Protein AF-A0AA48HV96-F1 (afdb_monomer_lite)

Organism: NCBI:txid1631968

Foldseek 3Di:
DDDDDDDDDDDDDDDDDDDDDDPDDDDDDDDPPVVVVVVVVVVVVVVCPPDLVVVLVVVVVLVVVVCVPPPDDVVVVVVVSVCSVVVNDDDDPPDPVVVVVVVSPPDPPVVVVVVVVVVPDDPPVPVVVPPPPDDDDDDDDDDDDDDDDDDDDDDDDDDDDDDDDDDDDDDDDDDDDDDDDDDDDDDDDDDDDDDDDDDDDDDDDDDDDDDDDDDDDDDDDDDDDDDDDDDDDDDDDDDDDDDDDDDDDDDDDDDDDDDDDDDDDDDDDDDPPPDDPQQPCQLVVVLVDDDPQLDPVVFPFEQPAADELCDCNRGVGGRDAAAGRYEYAAPHEYEFEAEHPGAYAEYEFLHEYHYDQAAEGEDHYFEYEYRANGEYEQAAPVGARDLVYAHEYENDFPDFQDDQQSQIGAYAYSYAYGHGWDDWQFKFWWPQFDFFFDQKTFTPFFIPSADFQFKKKWFAADFPFLPRIDIWTFPDGDTRMTGTPDGDHGGQDFPDRPDTTMMGTQDIRYEYYYPDLPLRRAYAHEYSAFNAEAERYEQYSFFRQALLDAAQQWFWAADPPDPDLADGFKTFIDGRSDRNHPDGERAEYEQNGLAPPDDGHEHYLYEYYAYREEAHEYERGRHEAYSYEYEHYQFEPYEYQFQSYAYEDEQYEYGAQANPNFDLLFLVSLDQPPRQRPSRGRSRGEHEEHLAQHYAAYQYEFGRTAAEPYEYNPFGHWDPPDSMTGRDWHALVRADVSVQQVPDGTATRLQGAHHHAENYEAANHQEYYEYARNQFLPSHDPPCPDPRSDDGDVVSVVVHAAEHYQYEYGSYFHAYEYPQHENYEYENYEFYYAAQALVQWDDDQQWTSTFENYDQRHPRREDPYEYYNYEFENTVEYYEDHQYYEYEYYQYEFPHHNADYEAEHRPDPYAYEYENYHGDHYDYVVDDRVDDDPRYHYDD

Radius of gyration: 38.3 Å; chains: 1; bounding box: 112×124×130 Å

pLDDT: mean 75.61, std 27.02, range [20.22, 99.0]

Structure (mmCIF, N/CA/C/O backbone):
data_AF-A0AA48HV96-F1
#
_entry.id   AF-A0AA48HV96-F1
#
loop_
_atom_site.group_PDB
_atom_site.id
_atom_site.type_symbol
_atom_site.label_atom_id
_atom_site.label_alt_id
_atom_site.label_comp_id
_atom_site.label_asym_id
_atom_site.label_entity_id
_atom_site.label_seq_id
_atom_site.pdbx_PDB_ins_code
_atom_site.Cartn_x
_atom_site.Cartn_y
_atom_site.Cartn_z
_atom_site.occupancy
_atom_site.B_iso_or_equiv
_atom_site.auth_seq_id
_atom_site.auth_comp_id
_atom_site.auth_asym_id
_atom_site.auth_atom_id
_atom_site.pdbx_PDB_model_num
ATOM 1 N N . MET A 1 1 ? -46.115 7.825 -8.624 1.00 29.20 1 MET A N 1
ATOM 2 C CA . MET A 1 1 ? -47.607 7.859 -8.623 1.00 29.20 1 MET A CA 1
ATOM 3 C C . MET A 1 1 ? -48.147 6.943 -7.519 1.00 29.20 1 MET A C 1
ATOM 5 O O . MET A 1 1 ? -47.386 6.117 -7.035 1.00 29.20 1 MET A O 1
ATOM 9 N N . LYS A 1 2 ? -49.427 7.042 -7.118 1.00 20.22 2 LYS A N 1
ATOM 10 C CA . LYS A 1 2 ? -50.082 6.066 -6.214 1.00 20.22 2 LYS A CA 1
ATOM 11 C C . LYS A 1 2 ? -51.216 5.327 -6.936 1.00 20.22 2 LYS A C 1
ATOM 13 O O . LYS A 1 2 ? -52.030 5.970 -7.582 1.00 20.22 2 LYS A O 1
ATOM 18 N N . ALA A 1 3 ? -51.286 4.014 -6.696 1.00 24.92 3 ALA A N 1
ATOM 19 C CA . ALA A 1 3 ? -52.353 3.070 -7.053 1.00 24.92 3 ALA A CA 1
ATOM 20 C C . ALA A 1 3 ? -52.629 2.792 -8.550 1.00 24.92 3 ALA A C 1
ATOM 22 O O . ALA A 1 3 ? -53.213 3.605 -9.251 1.00 24.92 3 ALA A O 1
ATOM 23 N N . ILE A 1 4 ? -52.379 1.539 -8.948 1.00 28.66 4 ILE A N 1
ATOM 24 C CA . ILE A 1 4 ? -53.365 0.593 -9.517 1.00 28.66 4 ILE A CA 1
ATOM 25 C C . ILE A 1 4 ? -52.956 -0.820 -9.031 1.00 28.66 4 ILE A C 1
ATOM 27 O O . ILE A 1 4 ? -51.856 -0.989 -8.507 1.00 28.66 4 ILE A O 1
ATOM 31 N N . ASN A 1 5 ? -53.870 -1.799 -9.022 1.00 28.69 5 ASN A N 1
ATOM 32 C CA . ASN A 1 5 ? -53.748 -3.002 -8.183 1.00 28.69 5 ASN A CA 1
ATOM 33 C C . ASN A 1 5 ? -54.469 -4.217 -8.808 1.00 28.69 5 ASN A C 1
ATOM 35 O O . ASN A 1 5 ? -55.657 -4.088 -9.103 1.00 28.69 5 ASN A O 1
ATOM 39 N N . LYS A 1 6 ? -53.795 -5.387 -8.875 1.00 27.70 6 LYS A N 1
ATOM 40 C CA . LYS A 1 6 ? -54.319 -6.734 -9.256 1.00 27.70 6 LYS A CA 1
ATOM 41 C C . LYS A 1 6 ? -54.762 -6.899 -10.733 1.00 27.70 6 LYS A C 1
ATOM 43 O O . LYS A 1 6 ? -55.139 -5.930 -11.372 1.00 27.70 6 LYS A O 1
ATOM 48 N N . THR A 1 7 ? -54.750 -8.090 -11.357 1.00 25.86 7 THR A N 1
ATOM 49 C CA . THR A 1 7 ? -54.386 -9.466 -10.916 1.00 25.86 7 THR A CA 1
ATOM 50 C C . THR A 1 7 ? -54.055 -10.347 -12.130 1.00 25.86 7 THR A C 1
ATOM 52 O O . THR A 1 7 ? -54.884 -10.387 -13.031 1.00 25.86 7 THR A O 1
ATOM 55 N N . THR A 1 8 ? -53.011 -11.186 -12.054 1.00 26.36 8 THR A N 1
ATOM 56 C CA . THR A 1 8 ? -53.036 -12.607 -12.492 1.00 26.36 8 THR A CA 1
ATOM 57 C C . THR A 1 8 ? -51.824 -13.364 -11.935 1.00 26.36 8 THR A C 1
ATOM 59 O O . THR A 1 8 ? -50.771 -12.769 -11.736 1.00 26.36 8 THR A O 1
ATOM 62 N N . ASN A 1 9 ? -51.973 -14.667 -11.674 1.00 25.78 9 ASN A N 1
ATOM 63 C CA . ASN A 1 9 ? -50.885 -15.542 -11.215 1.00 25.78 9 ASN A CA 1
ATOM 64 C C . ASN A 1 9 ? -50.099 -16.120 -12.403 1.00 25.78 9 ASN A C 1
ATOM 66 O O . ASN A 1 9 ? -50.730 -16.465 -13.397 1.00 25.78 9 ASN A O 1
ATOM 70 N N . ILE A 1 10 ? -48.800 -16.383 -12.217 1.00 25.77 10 ILE A N 1
ATOM 71 C CA . ILE A 1 10 ? -48.078 -17.594 -12.666 1.00 25.77 10 ILE A CA 1
ATOM 72 C C . ILE A 1 10 ? -46.798 -17.730 -11.811 1.00 25.77 10 ILE A C 1
ATOM 74 O O . ILE A 1 10 ? -46.305 -16.748 -11.264 1.00 25.77 10 ILE A O 1
ATOM 78 N N . THR A 1 11 ? -46.327 -18.961 -11.610 1.00 24.77 11 THR A N 1
ATOM 79 C CA . THR A 1 11 ? -45.190 -19.318 -10.736 1.00 24.77 11 THR A CA 1
ATOM 80 C C . THR A 1 11 ? -43.854 -19.194 -11.488 1.00 24.77 11 THR A C 1
ATOM 82 O O . THR A 1 11 ? -43.819 -19.563 -12.662 1.00 24.77 11 THR A O 1
ATOM 85 N N . PRO A 1 12 ? -42.753 -18.729 -10.859 1.00 24.17 12 PRO A N 1
ATOM 86 C CA . PRO A 1 12 ? -41.450 -18.653 -11.519 1.00 24.17 12 PRO A CA 1
ATOM 87 C C . PRO A 1 12 ? -40.861 -20.043 -11.805 1.00 24.17 12 PRO A C 1
ATOM 89 O O . PRO A 1 12 ? -40.950 -20.955 -10.981 1.00 24.17 12 PRO A O 1
ATOM 92 N N . VAL A 1 13 ? -40.209 -20.174 -12.960 1.00 23.78 13 VAL A N 1
ATOM 93 C CA . VAL A 1 13 ? -39.370 -21.317 -13.350 1.00 23.78 13 VAL A CA 1
ATOM 94 C C . VAL A 1 13 ? -38.050 -20.759 -13.885 1.00 23.78 13 VAL A C 1
ATOM 96 O O . VAL A 1 13 ? -38.034 -19.692 -14.495 1.00 23.78 13 VAL A O 1
ATOM 99 N N . LYS A 1 14 ? -36.947 -21.461 -13.606 1.00 25.36 14 LYS A N 1
ATOM 100 C CA . LYS A 1 14 ? -35.579 -21.054 -13.958 1.00 25.36 14 LYS A CA 1
ATOM 101 C C . LYS A 1 14 ? -35.418 -20.811 -15.464 1.00 25.36 14 LYS A C 1
ATOM 103 O O . LYS A 1 14 ? -35.891 -21.620 -16.259 1.00 25.36 14 LYS A O 1
ATOM 108 N N . PHE A 1 15 ? -34.635 -19.796 -15.820 1.00 24.11 15 PHE A N 1
ATOM 109 C CA . PHE A 1 15 ? -33.852 -19.800 -17.056 1.00 24.11 15 PHE A CA 1
ATOM 110 C C . PHE A 1 15 ? -32.390 -20.119 -16.727 1.00 24.11 15 PHE A C 1
ATOM 112 O O . PHE A 1 15 ? -31.917 -19.843 -15.625 1.00 24.11 15 PHE A O 1
ATOM 119 N N . GLN A 1 16 ? -31.706 -20.764 -17.666 1.00 24.30 16 GLN A N 1
ATOM 120 C CA . GLN A 1 16 ? -30.349 -21.293 -17.533 1.00 24.30 16 GLN A CA 1
ATOM 121 C C . GLN A 1 16 ? -29.616 -21.035 -18.859 1.00 24.30 16 GLN A C 1
ATOM 123 O O . GLN A 1 16 ? -30.270 -21.005 -19.904 1.00 24.30 16 GLN A O 1
ATOM 128 N N . LYS A 1 17 ? -28.292 -20.811 -18.821 1.00 25.70 17 LYS A N 1
ATOM 129 C CA . LYS A 1 17 ? -27.470 -20.549 -20.020 1.00 25.70 17 LYS A CA 1
ATOM 130 C C . LYS A 1 17 ? -27.695 -21.623 -21.096 1.00 25.70 17 LYS A C 1
ATOM 132 O O . LYS A 1 17 ? -27.765 -22.809 -20.776 1.00 25.70 17 LYS A O 1
ATOM 137 N N . ALA A 1 18 ? -27.714 -21.203 -22.358 1.00 25.39 18 ALA A N 1
ATOM 138 C CA . ALA A 1 18 ? -27.578 -22.072 -23.522 1.00 25.39 18 ALA A CA 1
ATOM 139 C C . ALA A 1 18 ? -26.485 -21.495 -24.431 1.00 25.39 18 ALA A C 1
ATOM 141 O O . ALA A 1 18 ? -26.553 -20.325 -24.803 1.00 25.39 18 ALA A O 1
ATOM 142 N N . TYR A 1 19 ? -25.474 -22.307 -24.742 1.00 26.25 19 TYR A N 1
ATOM 143 C CA . TYR A 1 19 ? -24.440 -21.984 -25.728 1.00 26.25 19 TYR A CA 1
ATOM 144 C C . TYR A 1 19 ? -25.005 -22.072 -27.156 1.00 26.25 19 TYR A C 1
ATOM 146 O O . TYR A 1 19 ? -26.009 -22.749 -27.393 1.00 26.25 19 TYR A O 1
ATOM 154 N N . LEU A 1 20 ? -24.329 -21.421 -28.104 1.00 26.27 20 LEU A N 1
ATOM 155 C CA . LEU A 1 20 ? -24.573 -21.554 -29.541 1.00 26.27 20 LEU A CA 1
ATOM 156 C C . LEU A 1 20 ? -23.429 -22.361 -30.173 1.00 26.27 20 LEU A C 1
ATOM 158 O O . LEU A 1 20 ? -22.262 -22.030 -29.992 1.00 26.27 20 LEU A O 1
ATOM 162 N N . ASP A 1 21 ? -23.785 -23.435 -30.874 1.00 25.38 21 ASP A N 1
ATOM 163 C CA . ASP A 1 21 ? -22.870 -24.425 -31.456 1.00 25.38 21 ASP A CA 1
ATOM 164 C C . ASP A 1 21 ? -22.684 -24.152 -32.963 1.00 25.38 21 ASP A C 1
ATOM 166 O O . ASP A 1 21 ? -23.662 -23.994 -33.703 1.00 25.38 21 ASP A O 1
ATOM 170 N N . VAL A 1 22 ? -21.432 -24.062 -33.423 1.00 31.97 22 VAL A N 1
ATOM 171 C CA . VAL A 1 22 ? -21.069 -23.637 -34.787 1.00 31.97 22 VAL A CA 1
ATOM 172 C C . VAL A 1 22 ? -20.832 -24.858 -35.687 1.00 31.97 22 VAL A C 1
ATOM 174 O O . VAL A 1 22 ? -19.719 -25.127 -36.130 1.00 31.97 22 VAL A O 1
ATOM 177 N N . SER A 1 23 ? -21.896 -25.620 -35.966 1.00 29.03 23 SER A N 1
ATOM 178 C CA . SER A 1 23 ? -21.793 -26.921 -36.658 1.00 29.03 23 SER A CA 1
ATOM 179 C C . SER A 1 23 ? -22.832 -27.185 -37.771 1.00 29.03 23 SER A C 1
ATOM 181 O O . SER A 1 23 ? -23.110 -28.336 -38.109 1.00 29.03 23 SER A O 1
ATOM 183 N N . MET A 1 24 ? -23.381 -26.144 -38.424 1.00 28.03 24 MET A N 1
ATOM 184 C CA . MET A 1 24 ? -24.300 -26.303 -39.578 1.00 28.03 24 MET A CA 1
ATOM 185 C C . MET A 1 24 ? -24.028 -25.361 -40.771 1.00 28.03 24 MET A C 1
ATOM 187 O O . MET A 1 24 ? -24.825 -24.473 -41.068 1.00 28.03 24 MET A O 1
ATOM 191 N N . LEU A 1 25 ? -22.945 -25.600 -41.526 1.00 31.52 25 LEU A N 1
ATOM 192 C CA . LEU A 1 25 ? -22.644 -24.891 -42.789 1.00 31.52 25 LEU A CA 1
ATOM 193 C C . LEU A 1 25 ? -22.229 -25.822 -43.952 1.00 31.52 25 LEU A C 1
ATOM 195 O O . LEU A 1 25 ? -21.168 -25.660 -44.547 1.00 31.52 25 LEU A O 1
ATOM 199 N N . THR A 1 26 ? -23.078 -26.787 -44.337 1.00 32.50 26 THR A N 1
ATOM 200 C CA . THR A 1 26 ? -22.845 -27.625 -45.540 1.00 32.50 26 THR A CA 1
ATOM 201 C C . THR A 1 26 ? -24.112 -27.969 -46.349 1.00 32.50 26 THR A C 1
ATOM 203 O O . THR A 1 26 ? -24.641 -29.075 -46.246 1.00 32.50 26 THR A O 1
ATOM 206 N N . LYS A 1 27 ? -24.563 -27.055 -47.233 1.00 28.11 27 LYS A N 1
ATOM 207 C CA . LYS A 1 27 ? -24.966 -27.330 -48.647 1.00 28.11 27 LYS A CA 1
ATOM 208 C C . LYS A 1 27 ? -25.542 -26.089 -49.370 1.00 28.11 27 LYS A C 1
ATOM 210 O O . LYS A 1 27 ? -26.032 -25.175 -48.710 1.00 28.11 27 LYS A O 1
ATOM 215 N N . PRO A 1 28 ? -25.472 -26.021 -50.717 1.00 35.44 28 PRO A N 1
ATOM 216 C CA . PRO A 1 28 ? -25.683 -24.774 -51.454 1.00 35.44 28 PRO A CA 1
ATOM 217 C C . PRO A 1 28 ? -27.144 -24.534 -51.873 1.00 35.44 28 PRO A C 1
ATOM 219 O O . PRO A 1 28 ? -27.722 -25.358 -52.580 1.00 35.44 28 PRO A O 1
ATOM 222 N N . ASN A 1 29 ? -27.702 -23.383 -51.467 1.00 35.03 29 ASN A N 1
ATOM 223 C CA . ASN A 1 29 ? -28.647 -22.510 -52.202 1.00 35.03 29 ASN A CA 1
ATOM 224 C C . ASN A 1 29 ? -29.358 -21.548 -51.223 1.00 35.03 29 ASN A C 1
ATOM 226 O O . ASN A 1 29 ? -30.487 -21.802 -50.808 1.00 35.03 29 ASN A O 1
ATOM 230 N N . PHE A 1 30 ? -28.722 -20.426 -50.866 1.00 28.39 30 PHE A N 1
ATOM 231 C CA . PHE A 1 30 ? -29.355 -19.348 -50.089 1.00 28.39 30 PHE A CA 1
ATOM 232 C C . PHE A 1 30 ? -29.086 -17.969 -50.710 1.00 28.39 30 PHE A C 1
ATOM 234 O O . PHE A 1 30 ? -28.094 -17.767 -51.408 1.00 28.39 30 PHE A O 1
ATOM 241 N N . ARG A 1 31 ? -30.028 -17.033 -50.532 1.00 33.88 31 ARG A N 1
ATOM 242 C CA . ARG A 1 31 ? -30.082 -15.763 -51.281 1.00 33.88 31 ARG A CA 1
ATOM 243 C C . ARG A 1 31 ? -29.220 -14.668 -50.639 1.00 33.88 31 ARG A C 1
ATOM 245 O O . ARG A 1 31 ? -29.240 -14.498 -49.424 1.00 33.88 31 ARG A O 1
ATOM 252 N N . LYS A 1 32 ? -28.555 -13.855 -51.475 1.00 31.66 32 LYS A N 1
ATOM 253 C CA . LYS A 1 32 ? -27.635 -12.767 -51.070 1.00 31.66 32 LYS A CA 1
ATOM 254 C C . LYS A 1 32 ? -28.239 -11.672 -50.166 1.00 31.66 32 LYS A C 1
ATOM 256 O O . LYS A 1 32 ? -27.482 -10.909 -49.579 1.00 31.66 32 LYS A O 1
ATOM 261 N N . SER A 1 33 ? -29.563 -11.587 -50.016 1.00 32.97 33 SER A N 1
ATOM 262 C CA . SER A 1 33 ? -30.225 -10.551 -49.206 1.00 32.97 33 SER A CA 1
ATOM 263 C C . SER A 1 33 ? -29.876 -10.613 -47.714 1.00 32.97 33 SER A C 1
ATOM 265 O O . SER A 1 33 ? -29.748 -9.573 -47.081 1.00 32.97 33 SER A O 1
ATOM 267 N N . THR A 1 34 ? -29.699 -11.810 -47.146 1.00 32.75 34 THR A N 1
ATOM 268 C CA . THR A 1 34 ? -29.501 -11.969 -45.692 1.00 32.75 34 THR A CA 1
ATOM 269 C C . THR A 1 34 ? -28.071 -11.644 -45.244 1.00 32.75 34 THR A C 1
ATOM 271 O O . THR A 1 34 ? -27.880 -11.203 -44.114 1.00 32.75 34 THR A O 1
ATOM 274 N N . LEU A 1 35 ? -27.071 -11.778 -46.129 1.00 32.59 35 LEU A N 1
ATOM 275 C CA . LEU A 1 35 ? -25.692 -11.376 -45.817 1.00 32.59 35 LEU A CA 1
ATOM 276 C C . LEU A 1 35 ? -25.559 -9.860 -45.630 1.00 32.59 35 LEU A C 1
ATOM 278 O O . LEU A 1 35 ? -24.828 -9.434 -44.745 1.00 32.59 35 LEU A O 1
ATOM 282 N N . ARG A 1 36 ? -26.282 -9.045 -46.415 1.00 31.95 36 ARG A N 1
ATOM 283 C CA . ARG A 1 36 ? -26.177 -7.577 -46.329 1.00 31.95 36 ARG A CA 1
ATOM 284 C C . ARG A 1 36 ? -26.665 -7.059 -44.971 1.00 31.95 36 ARG A C 1
ATOM 286 O O . ARG A 1 36 ? -26.012 -6.208 -44.386 1.00 31.95 36 ARG A O 1
ATOM 293 N N . THR A 1 37 ? -27.743 -7.631 -44.426 1.00 33.44 37 THR A N 1
ATOM 294 C CA . THR A 1 37 ? -28.231 -7.309 -43.071 1.00 33.44 37 THR A CA 1
ATOM 295 C C . THR A 1 37 ? -27.285 -7.804 -41.973 1.00 33.44 37 THR A C 1
ATOM 297 O O . THR A 1 37 ? -27.116 -7.111 -40.979 1.00 33.44 37 THR A O 1
ATOM 300 N N . ALA A 1 38 ? -26.638 -8.963 -42.146 1.00 31.97 38 ALA A N 1
ATOM 301 C CA . ALA A 1 38 ? -25.654 -9.466 -41.183 1.00 31.97 38 ALA A CA 1
ATOM 302 C C . ALA A 1 38 ? -24.365 -8.620 -41.164 1.00 31.97 38 ALA A C 1
ATOM 304 O O . ALA A 1 38 ? -23.865 -8.301 -40.091 1.00 31.97 38 ALA A O 1
ATOM 305 N N . MET A 1 39 ? -23.867 -8.201 -42.333 1.00 31.23 39 MET A N 1
ATOM 306 C CA . MET A 1 39 ? -22.725 -7.284 -42.438 1.00 31.23 39 MET A CA 1
ATOM 307 C C . MET A 1 39 ? -23.053 -5.885 -41.908 1.00 31.23 39 MET A C 1
ATOM 309 O O . MET A 1 39 ? -22.244 -5.329 -41.177 1.00 31.23 39 MET A O 1
ATOM 313 N N . LEU A 1 40 ? -24.240 -5.339 -42.203 1.00 31.88 40 LEU A N 1
ATOM 314 C CA . LEU A 1 40 ? -24.673 -4.055 -41.639 1.00 31.88 40 LEU A CA 1
ATOM 315 C C . LEU A 1 40 ? -24.837 -4.116 -40.115 1.00 31.88 40 LEU A C 1
ATOM 317 O O . LEU A 1 40 ? -24.426 -3.183 -39.439 1.00 31.88 40 LEU A O 1
ATOM 321 N N . ALA A 1 41 ? -25.368 -5.211 -39.561 1.00 30.69 41 ALA A N 1
ATOM 322 C CA . ALA A 1 41 ? -25.426 -5.397 -38.110 1.00 30.69 41 ALA A CA 1
ATOM 323 C C . ALA A 1 41 ? -24.023 -5.480 -37.479 1.00 30.69 41 ALA A C 1
ATOM 325 O O . ALA A 1 41 ? -23.793 -4.856 -36.448 1.00 30.69 41 ALA A O 1
ATOM 326 N N . GLY A 1 42 ? -23.083 -6.186 -38.123 1.00 31.17 42 GLY A N 1
ATOM 327 C CA . GLY A 1 42 ? -21.681 -6.242 -37.698 1.00 31.17 42 GLY A CA 1
ATOM 328 C C . GLY A 1 42 ? -21.000 -4.869 -37.720 1.00 31.17 42 GLY A C 1
ATOM 329 O O . GLY A 1 42 ? -20.418 -4.460 -36.721 1.00 31.17 42 GLY A O 1
ATOM 330 N N . LEU A 1 43 ? -21.152 -4.119 -38.817 1.00 29.28 43 LEU A N 1
ATOM 331 C CA . LEU A 1 43 ? -20.640 -2.751 -38.948 1.00 29.28 43 LEU A CA 1
ATOM 332 C C . LEU A 1 43 ? -21.235 -1.805 -37.899 1.00 29.28 43 LEU A C 1
ATOM 334 O O . LEU A 1 43 ? -20.485 -1.057 -37.281 1.00 29.28 43 LEU A O 1
ATOM 338 N N . TYR A 1 44 ? -22.542 -1.881 -37.623 1.00 29.86 44 TYR A N 1
ATOM 339 C CA . TYR A 1 44 ? -23.159 -1.090 -36.552 1.00 29.86 44 TYR A CA 1
ATOM 340 C C . TYR A 1 44 ? -22.591 -1.422 -35.163 1.00 29.86 44 TYR A C 1
ATOM 342 O O . TYR A 1 44 ? -22.416 -0.506 -34.368 1.00 29.86 44 TYR A O 1
ATOM 350 N N . SER A 1 45 ? -22.243 -2.683 -34.873 1.00 28.67 45 SER A N 1
ATOM 351 C CA . SER A 1 45 ? -21.549 -3.039 -33.621 1.00 28.67 45 SER A CA 1
ATOM 352 C C . SER A 1 45 ? -20.065 -2.647 -33.581 1.00 28.67 45 SER A C 1
ATOM 354 O O . SER A 1 45 ? -19.511 -2.512 -32.494 1.00 28.67 45 SER A O 1
ATOM 356 N N . SER A 1 46 ? -19.419 -2.442 -34.733 1.00 28.61 46 SER A N 1
ATOM 357 C CA . SER A 1 46 ? -18.027 -1.967 -34.820 1.00 28.61 46 SER A CA 1
ATOM 358 C C . SER A 1 46 ? -17.899 -0.439 -34.847 1.00 28.61 46 SER A C 1
ATOM 360 O O . SER A 1 46 ? -16.819 0.077 -34.587 1.00 28.61 46 SER A O 1
ATOM 362 N N . LEU A 1 47 ? -18.982 0.291 -35.134 1.00 26.81 47 LEU A N 1
ATOM 363 C CA . LEU A 1 47 ? -19.023 1.762 -35.139 1.00 26.81 47 LEU A CA 1
ATOM 364 C C . LEU A 1 47 ? -19.512 2.374 -33.815 1.00 26.81 47 LEU A C 1
ATOM 366 O O . LEU A 1 47 ? -19.385 3.577 -33.618 1.00 26.81 47 LEU A O 1
ATOM 370 N N . THR A 1 48 ? -19.995 1.565 -32.867 1.00 33.25 48 THR A N 1
ATOM 371 C CA . THR A 1 48 ? -20.316 2.002 -31.492 1.00 33.25 48 THR A CA 1
ATOM 372 C C . THR A 1 48 ? -19.094 2.093 -30.562 1.00 33.25 48 THR A C 1
ATOM 374 O O . THR A 1 48 ? -19.261 2.117 -29.346 1.00 33.25 48 THR A O 1
ATOM 377 N N . VAL A 1 49 ? -17.872 2.138 -31.112 1.00 28.92 49 VAL A N 1
ATOM 378 C CA . VAL A 1 49 ? -16.608 2.314 -30.362 1.00 28.92 49 VAL A CA 1
ATOM 379 C C . VAL A 1 49 ? -15.772 3.469 -30.943 1.00 28.92 49 VAL A C 1
ATOM 381 O O . VAL A 1 49 ? -14.561 3.385 -31.101 1.00 28.92 49 VAL A O 1
ATOM 384 N N . PHE A 1 50 ? -16.437 4.586 -31.235 1.00 28.17 50 PHE A N 1
ATOM 385 C CA . PHE A 1 50 ? -15.870 5.911 -30.973 1.00 28.17 50 PHE A CA 1
ATOM 386 C C . PHE A 1 50 ? -16.674 6.502 -29.817 1.00 28.17 50 PHE A C 1
ATOM 388 O O . PHE A 1 50 ? -17.900 6.360 -29.791 1.00 28.17 50 PHE A O 1
ATOM 395 N N . SER A 1 51 ? -16.007 7.068 -28.808 1.00 32.41 51 SER A N 1
ATOM 396 C CA . SER A 1 51 ? -16.680 7.330 -27.536 1.00 32.41 51 SER A CA 1
ATOM 397 C C . SER A 1 51 ? -17.711 8.455 -27.672 1.00 32.41 51 SER A C 1
ATOM 399 O O . SER A 1 51 ? -17.408 9.584 -28.054 1.00 32.41 51 SER A O 1
ATOM 401 N N . SER A 1 52 ? -18.952 8.181 -27.262 1.00 37.81 52 SER A N 1
ATOM 402 C CA . SER A 1 52 ? -19.986 9.216 -27.113 1.00 37.81 52 SER A CA 1
ATOM 403 C C . SER A 1 52 ? -19.681 10.196 -25.970 1.00 37.81 52 SER A C 1
ATOM 405 O O . SER A 1 52 ? -20.491 11.070 -25.682 1.00 37.81 52 SER A O 1
ATOM 407 N N . GLN A 1 53 ? -18.536 10.034 -25.298 1.00 36.97 53 GLN A N 1
ATOM 408 C CA . GLN A 1 53 ? -18.025 10.923 -24.263 1.00 36.97 53 GLN A CA 1
ATOM 409 C C . GLN A 1 53 ? -17.084 11.991 -24.829 1.00 36.97 53 GLN A C 1
ATOM 411 O O . GLN A 1 53 ? -17.230 13.131 -24.406 1.00 36.97 53 GLN A O 1
ATOM 416 N N . SER A 1 54 ? -16.188 11.701 -25.790 1.00 41.88 54 SER A N 1
ATOM 417 C CA . SER A 1 54 ? -15.299 12.751 -26.326 1.00 41.88 54 SER A CA 1
ATOM 418 C C . SER A 1 54 ? -16.099 13.799 -27.096 1.00 41.88 54 SER A C 1
ATOM 420 O O . SER A 1 54 ? -16.111 14.962 -26.711 1.00 41.88 54 SER A O 1
ATOM 422 N N . LEU A 1 55 ? -16.911 13.379 -28.073 1.00 39.97 55 LEU A N 1
ATOM 423 C CA . LEU A 1 55 ? -17.714 14.305 -28.878 1.00 39.97 55 LEU A CA 1
ATOM 424 C C . LEU A 1 55 ? -18.707 15.118 -28.024 1.00 39.97 55 LEU A C 1
ATOM 426 O O . LEU A 1 55 ? -18.963 16.286 -28.312 1.00 39.97 55 LEU A O 1
ATOM 430 N N . ALA A 1 56 ? -19.243 14.530 -26.947 1.00 42.62 56 ALA A N 1
ATOM 431 C CA . ALA A 1 56 ? -20.080 15.251 -25.989 1.00 42.62 56 ALA A CA 1
ATOM 432 C C . ALA A 1 56 ? -19.269 16.236 -25.126 1.00 42.62 56 ALA A C 1
ATOM 434 O O . ALA A 1 56 ? -19.724 17.356 -24.910 1.00 42.62 56 ALA A O 1
ATOM 435 N N . SER A 1 57 ? -18.072 15.852 -24.673 1.00 43.06 57 SER A N 1
ATOM 436 C CA . SER A 1 57 ? -17.137 16.693 -23.912 1.00 43.06 57 SER A CA 1
ATOM 437 C C . SER A 1 57 ? -16.673 17.909 -24.718 1.00 43.06 57 SER A C 1
ATOM 439 O O . SER A 1 57 ? -16.730 19.038 -24.227 1.00 43.06 57 SER A O 1
ATOM 441 N N . ASP A 1 58 ? -16.307 17.703 -25.982 1.00 45.03 58 ASP A N 1
ATOM 442 C CA . ASP A 1 58 ? -15.804 18.742 -26.880 1.00 45.03 58 ASP A CA 1
ATOM 443 C C . ASP A 1 58 ? -16.914 19.748 -27.225 1.00 45.03 58 ASP A C 1
ATOM 445 O O . ASP A 1 58 ? -16.742 20.962 -27.070 1.00 45.03 58 ASP A O 1
ATOM 449 N N . VAL A 1 59 ? -18.109 19.255 -27.581 1.00 41.44 59 VAL A N 1
ATOM 450 C CA . VAL A 1 59 ? -19.299 20.098 -27.798 1.00 41.44 59 VAL A CA 1
ATOM 451 C C . VAL A 1 59 ? -19.681 20.850 -26.520 1.00 41.44 59 VAL A C 1
ATOM 453 O O . VAL A 1 59 ? -19.948 22.052 -26.572 1.00 41.44 59 VAL A O 1
ATOM 456 N N . GLN A 1 60 ? -19.680 20.190 -25.359 1.00 45.62 60 GLN A N 1
ATOM 457 C CA . GLN A 1 60 ? -20.011 20.829 -24.084 1.00 45.62 60 GLN A CA 1
ATOM 458 C C . GLN A 1 60 ? -18.977 21.904 -23.704 1.00 45.62 60 GLN A C 1
ATOM 460 O O . GLN A 1 60 ? -19.365 22.972 -23.230 1.00 45.62 60 GLN A O 1
ATOM 465 N N . SER A 1 61 ? -17.694 21.686 -23.997 1.00 45.72 61 SER A N 1
ATOM 466 C CA . SER A 1 61 ? -16.608 22.651 -23.777 1.00 45.72 61 SER A CA 1
ATOM 467 C C . SER A 1 61 ? -16.756 23.899 -24.655 1.00 45.72 61 SER A C 1
ATOM 469 O O . SER A 1 61 ? -16.758 25.021 -24.140 1.00 45.72 61 SER A O 1
ATOM 471 N N . VAL A 1 62 ? -16.983 23.729 -25.964 1.00 43.62 62 VAL A N 1
ATOM 472 C CA . VAL A 1 62 ? -17.220 24.842 -26.906 1.00 43.62 62 VAL A CA 1
ATOM 473 C C . VAL A 1 62 ? -18.483 25.633 -26.537 1.00 43.62 62 VAL A C 1
ATOM 475 O O . VAL A 1 62 ? -18.493 26.868 -26.571 1.00 43.62 62 VAL A O 1
ATOM 478 N N . VAL A 1 63 ? -19.553 24.948 -26.121 1.00 43.16 63 VAL A N 1
ATOM 479 C CA . VAL A 1 63 ? -20.810 25.591 -25.706 1.00 43.16 63 VAL A CA 1
ATOM 480 C C . VAL A 1 63 ? -20.655 26.370 -24.391 1.00 43.16 63 VAL A C 1
ATOM 482 O O . VAL A 1 63 ? -21.196 27.474 -24.274 1.00 43.16 63 VAL A O 1
ATOM 485 N N . MET A 1 64 ? -19.873 25.868 -23.431 1.00 51.03 64 MET A N 1
ATOM 486 C CA . MET A 1 64 ? -19.541 26.590 -22.192 1.00 51.03 64 MET A CA 1
ATOM 487 C C . MET A 1 64 ? -18.706 27.853 -22.482 1.00 51.03 64 MET A C 1
ATOM 489 O O . MET A 1 64 ? -19.000 28.924 -21.944 1.00 51.03 64 MET A O 1
ATOM 493 N N . GLN A 1 65 ? -17.742 27.789 -23.410 1.00 46.19 65 GLN A N 1
ATOM 494 C CA . GLN A 1 65 ? -16.976 28.966 -23.850 1.00 46.19 65 GLN A CA 1
ATOM 495 C C . GLN A 1 65 ? -17.848 30.020 -24.569 1.00 46.19 65 GLN A C 1
ATOM 497 O O . GLN A 1 65 ? -17.698 31.225 -24.326 1.00 46.19 65 GLN A O 1
ATOM 502 N N . LYS A 1 66 ? -18.817 29.611 -25.407 1.00 42.28 66 LYS A N 1
ATOM 503 C CA . LYS A 1 66 ? -19.769 30.554 -26.036 1.00 42.28 66 LYS A CA 1
ATOM 504 C C . LYS A 1 66 ? -20.799 31.133 -25.043 1.00 42.28 66 LYS A C 1
ATOM 506 O O . LYS A 1 66 ? -21.186 32.295 -25.199 1.00 42.28 66 LYS A O 1
ATOM 511 N N . GLN A 1 67 ? -21.174 30.422 -23.969 1.00 44.31 67 GLN A N 1
ATOM 512 C CA . GLN A 1 67 ? -21.993 31.001 -22.883 1.00 44.31 67 GLN A CA 1
ATOM 513 C C . GLN A 1 67 ? -21.303 32.190 -22.195 1.00 44.31 67 GLN A C 1
ATOM 515 O O . GLN A 1 67 ? -21.952 33.208 -21.943 1.00 44.31 67 GLN A O 1
ATOM 520 N N . ALA A 1 68 ? -19.994 32.094 -21.938 1.00 44.25 68 ALA A N 1
ATOM 521 C CA . ALA A 1 68 ? -19.224 33.151 -21.278 1.00 44.25 68 ALA A CA 1
ATOM 522 C C . ALA A 1 68 ? -19.081 34.441 -22.114 1.00 44.25 68 ALA A C 1
ATOM 524 O O . ALA A 1 68 ? -18.844 35.511 -21.552 1.00 44.25 68 ALA A O 1
ATOM 525 N N . SER A 1 69 ? -19.225 34.360 -23.443 1.00 41.72 69 SER A N 1
ATOM 526 C CA . SER A 1 69 ? -18.905 35.457 -24.369 1.00 41.72 69 SER A CA 1
ATOM 527 C C . SER A 1 69 ? -20.115 36.193 -24.957 1.00 41.72 69 SER A C 1
ATOM 529 O O . SER A 1 69 ? -20.011 37.401 -25.167 1.00 41.72 69 SER A O 1
ATOM 531 N N . ASN A 1 70 ? -21.258 35.528 -25.191 1.00 43.34 70 ASN A N 1
ATOM 532 C CA . ASN A 1 70 ? -22.412 36.146 -25.880 1.00 43.34 70 ASN A CA 1
ATOM 533 C C . ASN A 1 70 ? -23.760 36.115 -25.126 1.00 43.34 70 ASN A C 1
ATOM 535 O O . ASN A 1 70 ? -24.729 36.712 -25.595 1.00 43.34 70 ASN A O 1
ATOM 539 N N . GLY A 1 71 ? -23.845 35.497 -23.941 1.00 45.31 71 GLY A N 1
ATOM 540 C CA . GLY A 1 71 ? -25.005 35.652 -23.046 1.00 45.31 71 GLY A CA 1
ATOM 541 C C . GLY A 1 71 ? -26.313 34.986 -23.503 1.00 45.31 71 GLY A C 1
ATOM 542 O O . GLY A 1 71 ? -27.397 35.439 -23.124 1.00 45.31 71 GLY A O 1
ATOM 543 N N . THR A 1 72 ? -26.229 33.923 -24.306 1.00 49.78 72 THR A N 1
ATOM 544 C CA . THR A 1 72 ? -27.356 33.048 -24.677 1.00 49.78 72 THR A CA 1
ATOM 545 C C . THR A 1 72 ? -27.988 32.377 -23.450 1.00 49.78 72 THR A C 1
ATOM 547 O O . THR A 1 72 ? -27.331 32.151 -22.432 1.00 49.78 72 THR A O 1
ATOM 550 N N . ALA A 1 73 ? -29.283 32.052 -23.511 1.00 48.50 73 ALA A N 1
ATOM 551 C CA . ALA A 1 73 ? -30.002 31.531 -22.350 1.00 48.50 73 ALA A CA 1
ATOM 552 C C . ALA A 1 73 ? -29.686 30.045 -22.083 1.00 48.50 73 ALA A C 1
ATOM 554 O O . ALA A 1 73 ? -29.776 29.194 -22.965 1.00 48.50 73 ALA A O 1
ATOM 555 N N . ALA A 1 74 ? -29.390 29.709 -20.823 1.00 44.22 74 ALA A N 1
ATOM 556 C CA . ALA A 1 74 ? -28.990 28.354 -20.419 1.00 44.22 74 ALA A CA 1
ATOM 557 C C . ALA A 1 74 ? -30.048 27.257 -20.683 1.00 44.22 74 ALA A C 1
ATOM 559 O O . ALA A 1 74 ? -29.708 26.076 -20.741 1.00 44.22 74 ALA A O 1
ATOM 560 N N . ALA A 1 75 ? -31.320 27.629 -20.865 1.00 43.41 75 ALA A N 1
ATOM 561 C CA . ALA A 1 75 ? -32.390 26.692 -21.204 1.00 43.41 75 ALA A CA 1
ATOM 562 C C . ALA A 1 75 ? -32.225 26.083 -22.609 1.00 43.41 75 ALA A C 1
ATOM 564 O O . ALA A 1 75 ? -32.558 24.916 -22.807 1.00 43.41 75 ALA A O 1
ATOM 565 N N . ASP A 1 76 ? -31.690 26.848 -23.561 1.00 47.75 76 ASP A N 1
ATOM 566 C CA . ASP A 1 76 ? -31.558 26.413 -24.954 1.00 47.75 76 ASP A CA 1
ATOM 567 C C . ASP A 1 76 ? -30.379 25.435 -25.096 1.00 47.75 76 ASP A C 1
ATOM 569 O O . ASP A 1 76 ? -30.528 24.351 -25.659 1.00 47.75 76 ASP A O 1
ATOM 573 N N . VAL A 1 77 ? -29.257 25.744 -24.431 1.00 48.19 77 VAL A N 1
ATOM 574 C CA . VAL A 1 77 ? -28.090 24.852 -24.275 1.00 48.19 77 VAL A CA 1
ATOM 575 C C . VAL A 1 77 ? -28.471 23.496 -23.673 1.00 48.19 77 VAL A C 1
ATOM 577 O O . VAL A 1 77 ? -28.080 22.452 -24.196 1.00 48.19 77 VAL A O 1
ATOM 580 N N . HIS A 1 78 ? -29.269 23.491 -22.601 1.00 48.88 78 HIS A N 1
ATOM 581 C CA . HIS A 1 78 ? -29.679 22.249 -21.943 1.00 48.88 78 HIS A CA 1
ATOM 582 C C . HIS A 1 78 ? -30.546 21.358 -22.853 1.00 48.88 78 HIS A C 1
ATOM 584 O O . HIS A 1 78 ? -30.441 20.135 -22.796 1.00 48.88 78 HIS A O 1
ATOM 590 N N . ASN A 1 79 ? -31.364 21.946 -23.735 1.00 51.34 79 ASN A N 1
ATOM 591 C CA . ASN A 1 79 ? -32.163 21.183 -24.698 1.00 51.34 79 ASN A CA 1
ATOM 592 C C . ASN A 1 79 ? -31.313 20.547 -25.811 1.00 51.34 79 ASN A C 1
ATOM 594 O O . ASN A 1 79 ? -31.627 19.436 -26.232 1.00 51.34 79 ASN A O 1
ATOM 598 N N . VAL A 1 80 ? -30.237 21.204 -26.261 1.00 46.47 80 VAL A N 1
ATOM 599 C CA . VAL A 1 80 ? -29.314 20.640 -27.267 1.00 46.47 80 VAL A CA 1
ATOM 600 C C . VAL A 1 80 ? -28.539 19.456 -26.686 1.00 46.47 80 VAL A C 1
ATOM 602 O O . VAL A 1 80 ? -28.597 18.362 -27.248 1.00 46.47 80 VAL A O 1
ATOM 605 N N . LEU A 1 81 ? -27.902 19.628 -25.521 1.00 49.16 81 LEU A N 1
ATOM 606 C CA . LEU A 1 81 ? -27.165 18.550 -24.843 1.00 49.16 81 LEU A CA 1
ATOM 607 C C . LEU A 1 81 ? -28.066 17.338 -24.544 1.00 49.16 81 LEU A C 1
ATOM 609 O O . LEU A 1 81 ? -27.671 16.200 -24.778 1.00 49.16 81 LEU A O 1
ATOM 613 N N . ASN A 1 82 ? -29.316 17.565 -24.122 1.00 49.53 82 ASN A N 1
ATOM 614 C CA . ASN A 1 82 ? -30.282 16.484 -23.905 1.00 49.53 82 ASN A CA 1
ATOM 615 C C . ASN A 1 82 ? -30.699 15.743 -25.193 1.00 49.53 82 ASN A C 1
ATOM 617 O O . ASN A 1 82 ? -31.144 14.604 -25.086 1.00 49.53 82 ASN A O 1
ATOM 621 N N . ARG A 1 83 ? -30.587 16.332 -26.394 1.00 50.06 83 ARG A N 1
ATOM 622 C CA . ARG A 1 83 ? -30.842 15.616 -27.663 1.00 50.06 83 ARG A CA 1
ATOM 623 C C . ARG A 1 83 ? -29.626 14.810 -28.114 1.00 50.06 83 ARG A C 1
ATOM 625 O O . ARG A 1 83 ? -29.782 13.647 -28.478 1.00 50.06 83 ARG A O 1
ATOM 632 N N . VAL A 1 84 ? -28.429 15.397 -28.018 1.00 46.72 84 VAL A N 1
ATOM 633 C CA . VAL A 1 84 ? -27.154 14.721 -28.325 1.00 46.72 84 VAL A CA 1
ATOM 634 C C . VAL A 1 84 ? -26.972 13.493 -27.429 1.00 46.72 84 VAL A C 1
ATOM 636 O O . VAL A 1 84 ? -26.823 12.387 -27.934 1.00 46.72 84 VAL A O 1
ATOM 639 N N . ASN A 1 85 ? -27.131 13.645 -26.111 1.00 45.19 85 ASN A N 1
ATOM 640 C CA . ASN A 1 85 ? -26.953 12.558 -25.137 1.00 45.19 85 ASN A CA 1
ATOM 641 C C . ASN A 1 85 ? -28.021 11.443 -25.218 1.00 45.19 85 ASN A C 1
ATOM 643 O O . ASN A 1 85 ? -27.913 10.447 -24.507 1.00 45.19 85 ASN A O 1
ATOM 647 N N . ASN A 1 86 ? -29.055 11.596 -26.056 1.00 47.28 86 ASN A N 1
ATOM 648 C CA . ASN A 1 86 ? -30.061 10.565 -26.342 1.00 47.28 86 ASN A CA 1
ATOM 649 C C . ASN A 1 86 ? -29.991 10.039 -27.795 1.00 47.28 86 ASN A C 1
ATOM 651 O O . ASN A 1 86 ? -30.857 9.259 -28.187 1.00 47.28 86 ASN A O 1
ATOM 655 N N . ASN A 1 87 ? -28.982 10.438 -28.585 1.00 42.28 87 ASN A N 1
ATOM 656 C CA . ASN A 1 87 ? -28.842 10.132 -30.019 1.00 42.28 87 ASN A CA 1
ATOM 657 C C . ASN A 1 87 ? -30.070 10.534 -30.876 1.00 42.28 87 ASN A C 1
ATOM 659 O O . ASN A 1 87 ? -30.378 9.880 -31.869 1.00 42.28 87 ASN A O 1
ATOM 663 N N . ASP A 1 88 ? -30.763 11.619 -30.508 1.00 45.94 88 ASP A N 1
ATOM 664 C CA . ASP A 1 88 ? -32.048 12.055 -31.095 1.00 45.94 88 ASP A CA 1
ATOM 665 C C . ASP A 1 88 ? -31.870 13.321 -31.974 1.00 45.94 88 ASP A C 1
ATOM 667 O O . ASP A 1 88 ? -32.531 14.363 -31.816 1.00 45.94 88 ASP A O 1
ATOM 671 N N . PHE A 1 89 ? -30.876 13.256 -32.870 1.00 44.75 89 PHE A N 1
ATOM 672 C CA . PHE A 1 89 ? -30.422 14.356 -33.731 1.00 44.75 89 PHE A CA 1
ATOM 673 C C . PHE A 1 89 ? -30.523 13.993 -35.223 1.00 44.75 89 PHE A C 1
ATOM 675 O O . PHE A 1 89 ? -29.561 13.554 -35.847 1.00 44.75 89 PHE A O 1
ATOM 682 N N . GLU A 1 90 ? -31.700 14.222 -35.802 1.00 43.81 90 GLU A N 1
ATOM 683 C CA . GLU A 1 90 ? -31.871 14.402 -37.247 1.00 43.81 90 GLU A CA 1
ATOM 684 C C . GLU A 1 90 ? -31.865 15.910 -37.555 1.00 43.81 90 GLU A C 1
ATOM 686 O O . GLU A 1 90 ? -32.461 16.695 -36.807 1.00 43.81 90 GLU A O 1
ATOM 691 N N . CYS A 1 91 ? -31.193 16.315 -38.638 1.00 41.97 91 CYS A N 1
ATOM 692 C CA . CYS A 1 91 ? -31.172 17.697 -39.120 1.00 41.97 91 CYS A CA 1
ATOM 693 C C . CYS A 1 91 ? -32.052 17.822 -40.371 1.00 41.97 91 CYS A C 1
ATOM 695 O O . CYS A 1 91 ? -31.744 17.244 -41.412 1.00 41.97 91 CYS A O 1
ATOM 697 N N . ASP A 1 92 ? -33.149 18.571 -40.255 1.00 42.62 92 ASP A N 1
ATOM 698 C CA . ASP A 1 92 ? -34.035 18.931 -41.365 1.00 42.62 92 ASP A CA 1
ATOM 699 C C . ASP A 1 92 ? -33.718 20.366 -41.819 1.00 42.62 92 ASP A C 1
ATOM 701 O O . ASP A 1 92 ? -33.476 21.253 -40.998 1.00 42.62 92 ASP A O 1
ATOM 705 N N . SER A 1 93 ? -33.761 20.606 -43.129 1.00 41.91 93 SER A N 1
ATOM 706 C CA . SER A 1 93 ? -33.393 21.861 -43.814 1.00 41.91 93 SER A CA 1
ATOM 707 C C . SER A 1 93 ? -34.247 23.092 -43.458 1.00 41.91 93 SER A C 1
ATOM 709 O O . SER A 1 93 ? -34.064 24.161 -44.034 1.00 41.91 93 SER A O 1
ATOM 711 N N . ASN A 1 94 ? -35.183 22.953 -42.516 1.00 43.50 94 ASN A N 1
ATOM 712 C CA . ASN A 1 94 ? -36.053 24.017 -42.012 1.00 43.50 94 ASN A CA 1
ATOM 713 C C . ASN A 1 94 ? -35.979 24.193 -40.476 1.00 43.50 94 ASN A C 1
ATOM 715 O O . ASN A 1 94 ? -36.743 24.992 -39.926 1.00 43.50 94 ASN A O 1
ATOM 719 N N . ASP A 1 95 ? -35.098 23.475 -39.762 1.00 49.12 95 ASP A N 1
ATOM 720 C CA . ASP A 1 95 ? -34.880 23.698 -38.324 1.00 49.12 95 ASP A CA 1
ATOM 721 C C . ASP A 1 95 ? -33.872 24.839 -38.094 1.00 49.12 95 ASP A C 1
ATOM 723 O O . ASP A 1 95 ? -32.688 24.734 -38.416 1.00 49.12 95 ASP A O 1
ATOM 727 N N . ALA A 1 96 ? -34.333 25.924 -37.465 1.00 44.09 96 ALA A N 1
ATOM 728 C CA . ALA A 1 96 ? -33.512 27.079 -37.096 1.00 44.09 96 ALA A CA 1
ATOM 729 C C . ALA A 1 96 ? -32.431 26.768 -36.034 1.00 44.09 96 ALA A C 1
ATOM 731 O O . ALA A 1 96 ? -31.606 27.634 -35.730 1.00 44.09 96 ALA A O 1
ATOM 732 N N . LEU A 1 97 ? -32.412 25.560 -35.451 1.00 41.69 97 LEU A N 1
ATOM 733 C CA . LEU A 1 97 ? -31.253 25.058 -34.708 1.00 41.69 97 LEU A CA 1
ATOM 734 C C . LEU A 1 97 ? -30.120 24.559 -35.619 1.00 41.69 97 LEU A C 1
ATOM 736 O O . LEU A 1 97 ? -28.965 24.686 -35.221 1.00 41.69 97 LEU A O 1
ATOM 740 N N . CYS A 1 98 ? -30.392 24.048 -36.825 1.00 43.34 98 CYS A N 1
ATOM 741 C CA . CYS A 1 98 ? -29.320 23.612 -37.727 1.00 43.34 98 CYS A CA 1
ATOM 742 C C . CYS A 1 98 ? -28.513 24.796 -38.285 1.00 43.34 98 CYS A C 1
ATOM 744 O O . CYS A 1 98 ? -27.292 24.692 -38.354 1.00 43.34 98 CYS A O 1
ATOM 746 N N . GLU A 1 99 ? -29.136 25.950 -38.569 1.00 41.47 99 GLU A N 1
ATOM 747 C CA . GLU A 1 99 ? -28.389 27.187 -38.880 1.00 41.47 99 GLU A CA 1
ATOM 748 C C . GLU A 1 99 ? -27.439 27.577 -37.731 1.00 41.47 99 GLU A C 1
ATOM 750 O O . GLU A 1 99 ? -26.276 27.888 -37.971 1.00 41.47 99 GLU A O 1
ATOM 755 N N . GLN A 1 100 ? -27.893 27.490 -36.475 1.00 42.41 100 GLN A N 1
ATOM 756 C CA . GLN A 1 100 ? -27.074 27.823 -35.298 1.00 42.41 100 GLN A CA 1
ATOM 757 C C . GLN A 1 100 ? -25.940 26.820 -35.037 1.00 42.41 100 GLN A C 1
ATOM 759 O O . GLN A 1 100 ? -24.918 27.200 -34.471 1.00 42.41 100 GLN A O 1
ATOM 764 N N . VAL A 1 101 ? -26.095 25.553 -35.438 1.00 40.59 101 VAL A N 1
ATOM 765 C CA . VAL A 1 101 ? -25.014 24.554 -35.390 1.00 40.59 101 VAL A CA 1
ATOM 766 C C . VAL A 1 101 ? -24.014 24.776 -36.529 1.00 40.59 101 VAL A C 1
ATOM 768 O O . VAL A 1 101 ? -22.813 24.684 -36.299 1.00 40.59 101 VAL A O 1
ATOM 771 N N . LEU A 1 102 ? -24.466 25.157 -37.727 1.00 39.38 102 LEU A N 1
ATOM 772 C CA . LEU A 1 102 ? -23.575 25.504 -38.840 1.00 39.38 102 LEU A CA 1
ATOM 773 C C . LEU A 1 102 ? -22.767 26.787 -38.556 1.00 39.38 102 LEU A C 1
ATOM 775 O O . LEU A 1 102 ? -21.562 26.799 -38.783 1.00 39.38 102 LEU A O 1
ATOM 779 N N . GLU A 1 103 ? -23.371 27.810 -37.936 1.00 37.97 103 GLU A N 1
ATOM 780 C CA . GLU A 1 103 ? -22.688 29.031 -37.444 1.00 37.97 103 GLU A CA 1
ATOM 781 C C . GLU A 1 103 ? -21.746 28.760 -36.234 1.00 37.97 103 GLU A C 1
ATOM 783 O O . GLU A 1 103 ? -21.045 29.647 -35.734 1.00 37.97 103 GLU A O 1
ATOM 788 N N . ILE A 1 104 ? -21.688 27.517 -35.737 1.00 38.16 104 ILE A N 1
ATOM 789 C CA . ILE A 1 104 ? -20.668 27.054 -34.780 1.00 38.16 104 ILE A CA 1
ATOM 790 C C . ILE A 1 104 ? -19.463 26.404 -35.486 1.00 38.16 104 ILE A C 1
ATOM 792 O O . ILE A 1 104 ? -18.390 26.369 -34.888 1.00 38.16 104 ILE A O 1
ATOM 796 N N . CYS A 1 105 ? -19.590 25.968 -36.743 1.00 36.06 105 CYS A N 1
ATOM 797 C CA . CYS A 1 105 ? -18.584 25.173 -37.460 1.00 36.06 105 CYS A CA 1
ATOM 798 C C . CYS A 1 105 ? -17.657 25.960 -38.415 1.00 36.06 105 CYS A C 1
ATOM 800 O O . CYS A 1 105 ? -16.926 25.333 -39.175 1.00 36.06 105 CYS A O 1
ATOM 802 N N . GLU A 1 106 ? -17.652 27.300 -38.397 1.00 33.50 106 GLU A N 1
ATOM 803 C CA . GLU A 1 106 ? -16.810 28.118 -39.301 1.00 33.50 106 GLU A CA 1
ATOM 804 C C . GLU A 1 106 ? -15.318 28.249 -38.894 1.00 33.50 106 GLU A C 1
ATOM 806 O O . GLU A 1 106 ? -14.554 28.890 -39.615 1.00 33.50 106 GLU A O 1
ATOM 811 N N . ASP A 1 107 ? -14.864 27.643 -37.788 1.00 36.34 107 ASP A N 1
ATOM 812 C CA . ASP A 1 107 ? -13.431 27.576 -37.435 1.00 36.34 107 ASP A CA 1
ATOM 813 C C . ASP A 1 107 ? -12.740 26.371 -38.117 1.00 36.34 107 ASP A C 1
ATOM 815 O O . ASP A 1 107 ? -13.203 25.231 -38.041 1.00 36.34 107 ASP A O 1
ATOM 819 N N . GLU A 1 108 ? -11.614 26.622 -38.800 1.00 37.97 108 GLU A N 1
ATOM 820 C CA . GLU A 1 108 ? -11.177 25.862 -39.994 1.00 37.97 108 GLU A CA 1
ATOM 821 C C . GLU A 1 108 ? -10.825 24.363 -39.801 1.00 37.97 108 GLU A C 1
ATOM 823 O O . GLU A 1 108 ? -10.727 23.635 -40.789 1.00 37.97 108 GLU A O 1
ATOM 828 N N . ASN A 1 109 ? -10.676 23.854 -38.571 1.00 37.59 109 ASN A N 1
ATOM 829 C CA . ASN A 1 109 ? -10.167 22.492 -38.322 1.00 37.59 109 ASN A CA 1
ATOM 830 C C . ASN A 1 109 ? -11.176 21.344 -38.543 1.00 37.59 109 ASN A C 1
ATOM 832 O O . ASN A 1 109 ? -10.750 20.196 -38.665 1.00 37.59 109 ASN A O 1
ATOM 836 N N . LEU A 1 110 ? -12.492 21.595 -38.598 1.00 38.84 110 LEU A N 1
ATOM 837 C CA . LEU A 1 110 ? -13.479 20.509 -38.766 1.00 38.84 110 LEU A CA 1
ATOM 838 C C . LEU A 1 110 ? -13.712 20.110 -40.237 1.00 38.84 110 LEU A C 1
ATOM 840 O O . LEU A 1 110 ? -14.113 18.980 -40.527 1.00 38.84 110 LEU A O 1
ATOM 844 N N . CYS A 1 111 ? -13.438 21.020 -41.177 1.00 37.16 111 CYS A N 1
ATOM 845 C CA . CYS A 1 111 ? -13.678 20.804 -42.605 1.00 37.16 111 CYS A CA 1
ATOM 846 C C . CYS A 1 111 ? -12.766 19.726 -43.207 1.00 37.16 111 CYS A C 1
ATOM 848 O O . CYS A 1 111 ? -13.245 18.901 -43.986 1.00 37.16 111 CYS A O 1
ATOM 850 N N . ASP A 1 112 ? -11.488 19.670 -42.822 1.00 36.03 112 ASP A N 1
ATOM 851 C CA . ASP A 1 112 ? -10.551 18.665 -43.347 1.00 36.03 112 ASP A CA 1
ATOM 852 C C . ASP A 1 112 ? -10.941 17.231 -42.948 1.00 36.03 112 ASP A C 1
ATOM 854 O O . ASP A 1 112 ? -10.732 16.299 -43.727 1.00 36.03 112 ASP A O 1
ATOM 858 N N . LEU A 1 113 ? -11.576 17.042 -41.785 1.00 36.25 113 LEU A N 1
ATOM 859 C CA . LEU A 1 113 ? -12.076 15.736 -41.343 1.00 36.25 113 LEU A CA 1
ATOM 860 C C . LEU A 1 113 ? -13.267 15.267 -42.201 1.00 36.25 113 LEU A C 1
ATOM 862 O O . LEU A 1 113 ? -13.321 14.112 -42.627 1.00 36.25 113 LEU A O 1
ATOM 866 N N . LEU A 1 114 ? -14.189 16.181 -42.526 1.00 35.19 114 LEU A N 1
ATOM 867 C CA . LEU A 1 114 ? -15.315 15.922 -43.433 1.00 35.19 114 LEU A CA 1
ATOM 868 C C . LEU A 1 114 ? -14.851 15.687 -44.881 1.00 35.19 114 LEU A C 1
ATOM 870 O O . LEU A 1 114 ? -15.385 14.815 -45.568 1.00 35.19 114 LEU A O 1
ATOM 874 N N . VAL A 1 115 ? -13.823 16.407 -45.340 1.00 38.03 115 VAL A N 1
ATOM 875 C CA . VAL A 1 115 ? -13.215 16.200 -46.664 1.00 38.03 115 VAL A CA 1
ATOM 876 C C . VAL A 1 115 ? -12.512 14.841 -46.752 1.00 38.03 115 VAL A C 1
ATOM 878 O O . VAL A 1 115 ? -12.625 14.181 -47.784 1.00 38.03 115 VAL A O 1
ATOM 881 N N . GLN A 1 116 ? -11.843 14.381 -45.690 1.00 36.47 116 GLN A N 1
ATOM 882 C CA . GLN A 1 116 ? -11.235 13.043 -45.649 1.00 36.47 116 GLN A CA 1
ATOM 883 C C . GLN A 1 116 ? -12.288 11.925 -45.658 1.00 36.47 116 GLN A C 1
ATOM 885 O O . GLN A 1 116 ? -12.145 10.971 -46.423 1.00 36.47 116 GLN A O 1
ATOM 890 N N . LEU A 1 117 ? -13.387 12.071 -44.907 1.00 36.16 117 LEU A N 1
ATOM 891 C CA . LEU A 1 117 ? -14.533 11.150 -44.975 1.00 36.16 117 LEU A CA 1
ATOM 892 C C . LEU A 1 117 ? -15.130 11.074 -46.393 1.00 36.16 117 LEU A C 1
ATOM 894 O O . LEU A 1 117 ? -15.457 9.989 -46.870 1.00 36.16 117 LEU A O 1
ATOM 898 N N . CYS A 1 118 ? -15.205 12.204 -47.100 1.00 33.09 118 CYS A N 1
ATOM 899 C CA . CYS A 1 118 ? -15.709 12.285 -48.475 1.00 33.09 118 CYS A CA 1
ATOM 900 C C . CYS A 1 118 ? -14.741 11.698 -49.533 1.00 33.09 118 CYS A C 1
ATOM 902 O O . CYS A 1 118 ? -15.141 11.428 -50.663 1.00 33.09 118 CYS A O 1
ATOM 904 N N . GLN A 1 119 ? -13.469 11.462 -49.189 1.00 36.69 119 GLN A N 1
ATOM 905 C CA . GLN A 1 119 ? -12.482 10.826 -50.077 1.00 36.69 119 GLN A CA 1
ATOM 906 C C . GLN A 1 119 ? -12.413 9.293 -49.931 1.00 36.69 119 GLN A C 1
ATOM 908 O O . GLN A 1 119 ? -11.672 8.649 -50.675 1.00 36.69 119 GLN A O 1
ATOM 913 N N . ALA A 1 120 ? -13.175 8.701 -49.003 1.00 34.03 120 ALA A N 1
ATOM 914 C CA . ALA A 1 120 ? -13.104 7.273 -48.680 1.00 34.03 120 ALA A CA 1
ATOM 915 C C . ALA A 1 120 ? -13.925 6.346 -49.606 1.00 34.03 120 ALA A C 1
ATOM 917 O O . ALA A 1 120 ? -13.636 5.150 -49.658 1.00 34.03 120 ALA A O 1
ATOM 918 N N . ASP A 1 121 ? -14.912 6.864 -50.347 1.00 39.75 121 ASP A N 1
ATOM 919 C CA . ASP A 1 121 ? -15.708 6.096 -51.318 1.00 39.75 121 ASP A CA 1
ATOM 920 C C . ASP A 1 121 ? -15.911 6.906 -52.608 1.00 39.75 121 ASP A C 1
ATOM 922 O O . ASP A 1 121 ? -16.486 7.995 -52.598 1.00 39.75 121 ASP A O 1
ATOM 926 N N . GLN A 1 122 ? -15.404 6.385 -53.729 1.00 38.31 122 GLN A N 1
ATOM 927 C CA . GLN A 1 122 ? -15.374 7.099 -55.007 1.00 38.31 122 GLN A CA 1
ATOM 928 C C . GLN A 1 122 ? -16.536 6.733 -55.950 1.00 38.31 122 GLN A C 1
ATOM 930 O O . GLN A 1 122 ? -16.642 7.342 -57.014 1.00 38.31 122 GLN A O 1
ATOM 935 N N . GLU A 1 123 ? -17.418 5.790 -55.588 1.00 38.59 123 GLU A N 1
ATOM 936 C CA . GLU A 1 123 ? -18.582 5.433 -56.422 1.00 38.59 123 GLU A CA 1
ATOM 937 C C . GLU A 1 123 ? -19.853 6.228 -56.061 1.00 38.59 123 GLU A C 1
ATOM 939 O O . GLU A 1 123 ? -20.717 6.403 -56.919 1.00 38.59 123 GLU A O 1
ATOM 944 N N . LEU A 1 124 ? -19.963 6.792 -54.848 1.00 35.53 124 LEU A N 1
ATOM 945 C CA . LEU A 1 124 ? -21.162 7.540 -54.428 1.00 35.53 124 LEU A CA 1
ATOM 946 C C . LEU A 1 124 ? -21.272 8.947 -55.053 1.00 35.53 124 LEU A C 1
ATOM 948 O O . LEU A 1 124 ? -22.367 9.435 -55.328 1.00 35.53 124 LEU A O 1
ATOM 952 N N . CYS A 1 125 ? -20.139 9.607 -55.308 1.00 32.56 125 CYS A N 1
ATOM 953 C CA . CYS A 1 125 ? -20.101 11.007 -55.753 1.00 32.56 125 CYS A CA 1
ATOM 954 C C . CYS A 1 125 ? -20.569 11.238 -57.201 1.00 32.56 125 CYS A C 1
ATOM 956 O O . CYS A 1 125 ? -20.671 12.390 -57.619 1.00 32.56 125 CYS A O 1
ATOM 958 N N . GLN A 1 126 ? -20.829 10.184 -57.983 1.00 37.81 126 GLN A N 1
ATOM 959 C CA . GLN A 1 126 ? -21.165 10.315 -59.405 1.00 37.81 126 GLN A CA 1
ATOM 960 C C . GLN A 1 126 ? -22.676 10.266 -59.705 1.00 37.81 126 GLN A C 1
ATOM 962 O O . GLN A 1 126 ? -23.073 10.666 -60.794 1.00 37.81 126 GLN A O 1
ATOM 967 N N . GLU A 1 127 ? -23.520 9.868 -58.746 1.00 35.88 127 GLU A N 1
ATOM 968 C CA . GLU A 1 127 ? -24.989 9.862 -58.905 1.00 35.88 127 GLU A CA 1
ATOM 969 C C . GLU A 1 127 ? -25.639 11.195 -58.461 1.00 35.88 127 GLU A C 1
ATOM 971 O O . GLU A 1 127 ? -26.735 11.526 -58.894 1.00 35.88 127 GLU A O 1
ATOM 976 N N . ILE A 1 128 ? -24.931 12.018 -57.671 1.00 34.03 128 ILE A N 1
ATOM 977 C CA . ILE A 1 128 ? -25.402 13.340 -57.194 1.00 34.03 128 ILE A CA 1
ATOM 978 C C . ILE A 1 128 ? -25.159 14.461 -58.230 1.00 34.03 128 ILE A C 1
ATOM 980 O O . ILE A 1 128 ? -25.862 15.467 -58.249 1.00 34.03 128 ILE A O 1
ATOM 984 N N . ILE A 1 129 ? -24.176 14.300 -59.123 1.00 35.31 129 ILE A N 1
ATOM 985 C CA . ILE A 1 129 ? -23.711 15.370 -60.029 1.00 35.31 129 ILE A CA 1
ATOM 986 C C . ILE A 1 129 ? -24.650 15.617 -61.233 1.00 35.31 129 ILE A C 1
ATOM 988 O O . ILE A 1 129 ? -24.495 16.628 -61.918 1.00 35.31 129 ILE A O 1
ATOM 992 N N . GLU A 1 130 ? -25.649 14.760 -61.482 1.00 35.47 130 GLU A N 1
ATOM 993 C CA . GLU A 1 130 ? -26.591 14.926 -62.608 1.00 35.47 130 GLU A CA 1
ATOM 994 C C . GLU A 1 130 ? -28.003 15.438 -62.224 1.00 35.47 130 GLU A C 1
ATOM 996 O O . GLU A 1 130 ? -28.765 15.756 -63.136 1.00 35.47 130 GLU A O 1
ATOM 1001 N N . GLU A 1 131 ? -28.346 15.628 -60.936 1.00 35.16 131 GLU A N 1
ATOM 1002 C CA . GLU A 1 131 ? -29.660 16.191 -60.527 1.00 35.16 131 GLU A CA 1
ATOM 1003 C C . GLU A 1 131 ? -29.670 17.694 -60.145 1.00 35.16 131 GLU A C 1
ATOM 1005 O O . GLU A 1 131 ? -30.750 18.273 -60.064 1.00 35.16 131 GLU A O 1
ATOM 1010 N N . GLU A 1 132 ? -28.525 18.389 -60.046 1.00 33.53 132 GLU A N 1
ATOM 1011 C CA . GLU A 1 132 ? -28.479 19.871 -59.954 1.00 33.53 132 GLU A CA 1
ATOM 1012 C C . GLU A 1 132 ? -27.828 20.536 -61.184 1.00 33.53 132 GLU A C 1
ATOM 1014 O O . GLU A 1 132 ? -26.774 21.173 -61.127 1.00 33.53 132 GLU A O 1
ATOM 1019 N N . SER A 1 133 ? -28.496 20.433 -62.338 1.00 32.53 133 SER A N 1
ATOM 1020 C CA . SER A 1 133 ? -28.253 21.333 -63.481 1.00 32.53 133 SER A CA 1
ATOM 1021 C C . SER A 1 133 ? -29.548 21.674 -64.242 1.00 32.53 133 SER A C 1
ATOM 1023 O O . SER A 1 133 ? -29.686 21.386 -65.431 1.00 32.53 133 SER A O 1
ATOM 1025 N N . GLY A 1 134 ? -30.521 22.273 -63.534 1.00 31.69 134 GLY A N 1
ATOM 1026 C CA . GLY A 1 134 ? -31.911 22.420 -64.008 1.00 31.69 134 GLY A CA 1
ATOM 1027 C C . GLY A 1 134 ? -32.585 23.804 -63.939 1.00 31.69 134 GLY A C 1
ATOM 1028 O O . GLY A 1 134 ? -33.607 23.974 -64.597 1.00 31.69 134 GLY A O 1
ATOM 1029 N N . GLU A 1 135 ? -32.040 24.790 -63.219 1.00 30.58 135 GLU A N 1
ATOM 1030 C CA . GLU A 1 135 ? -32.618 26.146 -63.052 1.00 30.58 135 GLU A CA 1
ATOM 1031 C C . GLU A 1 135 ? -31.524 27.201 -63.356 1.00 30.58 135 GLU A C 1
ATOM 1033 O O . GLU A 1 135 ? -30.347 26.954 -63.090 1.00 30.58 135 GLU A O 1
ATOM 1038 N N . ASP A 1 136 ? -31.759 28.356 -63.992 1.00 30.73 136 ASP A N 1
ATOM 1039 C CA . ASP A 1 136 ? -32.984 29.088 -64.374 1.00 30.73 136 ASP A CA 1
ATOM 1040 C C . ASP A 1 136 ? -32.834 29.750 -65.770 1.00 30.73 136 ASP A C 1
ATOM 1042 O O . ASP A 1 136 ? -31.711 29.961 -66.230 1.00 30.73 136 ASP A O 1
ATOM 1046 N N . GLU A 1 137 ? -33.939 30.221 -66.379 1.00 30.91 137 GLU A N 1
ATOM 1047 C CA . GLU A 1 137 ? -33.988 31.603 -66.921 1.00 30.91 137 GLU A CA 1
ATOM 1048 C C . GLU A 1 137 ? -35.436 32.139 -67.131 1.00 30.91 137 GLU A C 1
ATOM 1050 O O . GLU A 1 137 ? -36.218 31.597 -67.910 1.00 30.91 137 GLU A O 1
ATOM 1055 N N . ASP A 1 138 ? -35.725 33.276 -66.481 1.00 31.11 138 ASP A N 1
ATOM 1056 C CA . ASP A 1 138 ? -36.703 34.338 -66.808 1.00 31.11 138 ASP A CA 1
ATOM 1057 C C . ASP A 1 138 ? -38.251 34.125 -66.779 1.00 31.11 138 ASP A C 1
ATOM 1059 O O . ASP A 1 138 ? -38.903 33.824 -67.780 1.00 31.11 138 ASP A O 1
ATOM 1063 N N . SER A 1 139 ? -38.848 34.684 -65.709 1.00 31.16 139 SER A N 1
ATOM 1064 C CA . SER A 1 139 ? -39.764 35.864 -65.744 1.00 31.16 139 SER A CA 1
ATOM 1065 C C . SER A 1 139 ? -41.306 35.735 -65.588 1.00 31.16 139 SER A C 1
ATOM 1067 O O . SER A 1 139 ? -42.012 35.196 -66.432 1.00 31.16 139 SER A O 1
ATOM 1069 N N . ASP A 1 140 ? -41.782 36.427 -64.538 1.00 33.22 140 ASP A N 1
ATOM 1070 C CA . ASP A 1 140 ? -42.871 37.430 -64.483 1.00 33.22 140 ASP A CA 1
ATOM 1071 C C . ASP A 1 140 ? -44.390 37.113 -64.650 1.00 33.22 140 ASP A C 1
ATOM 1073 O O . ASP A 1 140 ? -44.856 36.487 -65.594 1.00 33.22 140 ASP A O 1
ATOM 1077 N N . GLU A 1 141 ? -45.147 37.776 -63.754 1.00 33.56 141 GLU A N 1
ATOM 1078 C CA . GLU A 1 141 ? -46.529 38.315 -63.855 1.00 33.56 141 GLU A CA 1
ATOM 1079 C C . GLU A 1 141 ? -47.780 37.382 -63.898 1.00 33.56 141 GLU A C 1
ATOM 1081 O O . GLU A 1 141 ? -48.262 36.966 -64.947 1.00 33.56 141 GLU A O 1
ATOM 1086 N N . ASP A 1 142 ? -48.418 37.296 -62.715 1.00 34.03 142 ASP A N 1
ATOM 1087 C CA . ASP A 1 142 ? -49.819 37.695 -62.424 1.00 34.03 142 ASP A CA 1
ATOM 1088 C C . ASP A 1 142 ? -51.078 36.812 -62.692 1.00 34.03 142 ASP A C 1
ATOM 1090 O O . ASP A 1 142 ? -51.291 36.207 -63.735 1.00 34.03 142 ASP A O 1
ATOM 1094 N N . GLU A 1 143 ? -51.983 36.928 -61.699 1.00 34.44 143 GLU A N 1
ATOM 1095 C CA . GLU A 1 143 ? -53.458 36.768 -61.661 1.00 34.44 143 GLU A CA 1
ATOM 1096 C C . GLU A 1 143 ? -54.156 35.410 -61.962 1.00 34.44 143 GLU A C 1
ATOM 1098 O O . GLU A 1 143 ? -54.310 34.967 -63.095 1.00 34.44 143 GLU A O 1
ATOM 1103 N N . ASP A 1 144 ? -54.743 34.851 -60.889 1.00 35.56 144 ASP A N 1
ATOM 1104 C CA . ASP A 1 144 ? -56.046 34.162 -60.779 1.00 35.56 144 ASP A CA 1
ATOM 1105 C C . ASP A 1 144 ? -56.833 33.830 -62.078 1.00 35.56 144 ASP A C 1
ATOM 1107 O O . ASP A 1 144 ? -57.377 34.724 -62.731 1.00 35.56 144 ASP A O 1
ATOM 1111 N N . SER A 1 145 ? -57.146 32.546 -62.327 1.00 33.53 145 SER A N 1
ATOM 1112 C CA . SER A 1 145 ? -58.469 31.955 -61.975 1.00 33.53 145 SER A CA 1
ATOM 1113 C C . SER A 1 145 ? -58.801 30.598 -62.644 1.00 33.53 145 SER A C 1
ATOM 1115 O O . SER A 1 145 ? -58.650 30.432 -63.847 1.00 33.53 145 SER A O 1
ATOM 1117 N N . ASP A 1 146 ? -59.310 29.677 -61.813 1.00 37.12 146 ASP A N 1
ATOM 1118 C CA . ASP A 1 146 ? -60.448 28.745 -61.986 1.00 37.12 146 ASP A CA 1
ATOM 1119 C C . ASP A 1 146 ? -60.702 27.889 -63.267 1.00 37.12 146 ASP A C 1
ATOM 1121 O O . ASP A 1 146 ? -60.718 28.362 -64.398 1.00 37.12 146 ASP A O 1
ATOM 1125 N N . GLU A 1 147 ? -61.137 26.644 -62.989 1.00 36.59 147 GLU A N 1
ATOM 1126 C CA . GLU A 1 147 ? -62.045 25.756 -63.763 1.00 36.59 147 GLU A CA 1
ATOM 1127 C C . GLU A 1 147 ? -61.532 24.967 -65.011 1.00 36.59 147 GLU A C 1
ATOM 1129 O O . GLU A 1 147 ? -61.648 25.394 -66.157 1.00 36.59 147 GLU A O 1
ATOM 1134 N N . ASP A 1 148 ? -61.155 23.705 -64.731 1.00 36.97 148 ASP A N 1
ATOM 1135 C CA . ASP A 1 148 ? -61.862 22.469 -65.166 1.00 36.97 148 ASP A CA 1
ATOM 1136 C C . ASP A 1 148 ? -61.554 21.674 -66.475 1.00 36.97 148 ASP A C 1
ATOM 1138 O O . ASP A 1 148 ? -61.304 22.197 -67.556 1.00 36.97 148 ASP A O 1
ATOM 1142 N N . GLU A 1 149 ? -61.729 20.347 -66.300 1.00 37.78 149 GLU A N 1
ATOM 1143 C CA . GLU A 1 149 ? -62.094 19.251 -67.236 1.00 37.78 149 GLU A CA 1
ATOM 1144 C C . GLU A 1 149 ? -61.108 18.728 -68.325 1.00 37.78 149 GLU A C 1
ATOM 1146 O O . GLU A 1 149 ? -61.094 19.173 -69.469 1.00 37.78 149 GLU A O 1
ATOM 1151 N N . ASP A 1 150 ? -60.453 17.613 -67.954 1.00 37.81 150 ASP A N 1
ATOM 1152 C CA . ASP A 1 150 ? -60.513 16.276 -68.598 1.00 37.81 150 ASP A CA 1
ATOM 1153 C C . ASP A 1 150 ? -59.871 15.939 -69.972 1.00 37.81 150 ASP A C 1
ATOM 1155 O O . ASP A 1 150 ? -59.930 16.677 -70.953 1.00 37.81 150 ASP A O 1
ATOM 1159 N N . SER A 1 151 ? -59.465 14.655 -70.049 1.00 35.47 151 SER A N 1
ATOM 1160 C CA . SER A 1 151 ? -59.304 13.773 -71.232 1.00 35.47 151 SER A CA 1
ATOM 1161 C C . SER A 1 151 ? -58.097 13.975 -72.168 1.00 35.47 151 SER A C 1
ATOM 1163 O O . SER A 1 151 ? -57.659 15.100 -72.389 1.00 35.47 151 SER A O 1
ATOM 1165 N N . ASP A 1 152 ? -57.548 12.953 -72.843 1.00 41.41 152 ASP A N 1
ATOM 1166 C CA . ASP A 1 152 ? -57.461 11.474 -72.672 1.00 41.41 152 ASP A CA 1
ATOM 1167 C C . ASP A 1 152 ? -56.533 10.939 -73.808 1.00 41.41 152 ASP A C 1
ATOM 1169 O O . ASP A 1 152 ? -56.253 11.700 -74.735 1.00 41.41 152 ASP A O 1
ATOM 1173 N N . GLU A 1 153 ? -56.164 9.641 -73.792 1.00 39.03 153 GLU A N 1
ATOM 1174 C CA . GLU A 1 153 ? -55.685 8.838 -74.959 1.00 39.03 153 GLU A CA 1
ATOM 1175 C C . GLU A 1 153 ? -54.312 9.236 -75.603 1.00 39.03 153 GLU A C 1
ATOM 1177 O O . GLU A 1 153 ? -53.916 10.398 -75.605 1.00 39.03 153 GLU A O 1
ATOM 1182 N N . ASP A 1 154 ? -53.516 8.369 -76.257 1.00 41.78 154 ASP A N 1
ATOM 1183 C CA . ASP A 1 154 ? -53.242 6.911 -76.166 1.00 41.78 154 ASP A CA 1
ATOM 1184 C C . ASP A 1 154 ? -52.022 6.576 -77.100 1.00 41.78 154 ASP A C 1
ATOM 1186 O O . ASP A 1 154 ? -51.396 7.487 -77.643 1.00 41.78 154 ASP A O 1
ATOM 1190 N N . GLU A 1 155 ? -51.739 5.282 -77.335 1.00 39.41 155 GLU A N 1
ATOM 1191 C CA . GLU A 1 155 ? -50.960 4.676 -78.457 1.00 39.41 155 GLU A CA 1
ATOM 1192 C C . GLU A 1 155 ? -49.400 4.621 -78.409 1.00 39.41 155 GLU A C 1
ATOM 1194 O O . GLU A 1 155 ? -48.687 5.532 -78.820 1.00 39.41 155 GLU A O 1
ATOM 1199 N N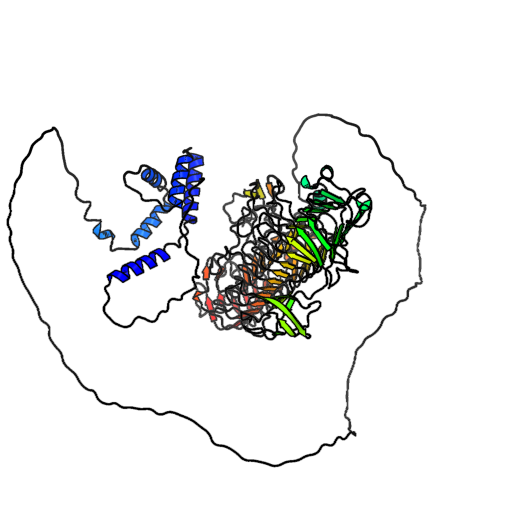 . ASP A 1 156 ? -48.891 3.451 -77.985 1.00 43.69 156 ASP A N 1
ATOM 1200 C CA . ASP A 1 156 ? -48.033 2.488 -78.723 1.00 43.69 156 ASP A CA 1
ATOM 1201 C C . ASP A 1 156 ? -46.955 2.941 -79.746 1.00 43.69 156 ASP A C 1
ATOM 1203 O O . ASP A 1 156 ? -47.240 3.639 -80.720 1.00 43.69 156 ASP A O 1
ATOM 1207 N N . SER A 1 157 ? -45.757 2.322 -79.691 1.00 37.25 157 SER A N 1
ATOM 1208 C CA . SER A 1 157 ? -45.236 1.430 -80.771 1.00 37.25 157 SER A CA 1
ATOM 1209 C C . SER A 1 157 ? -43.889 0.739 -80.446 1.00 37.25 157 SER A C 1
ATOM 1211 O O . SER A 1 157 ? -43.124 1.201 -79.601 1.00 37.25 157 SER A O 1
ATOM 1213 N N . ASP A 1 158 ? -43.634 -0.395 -81.114 1.00 44.94 158 ASP A N 1
ATOM 1214 C CA . ASP A 1 158 ? -42.463 -1.289 -80.989 1.00 44.94 158 ASP A CA 1
ATOM 1215 C C . ASP A 1 158 ? -41.255 -0.891 -81.884 1.00 44.94 158 ASP A C 1
ATOM 1217 O O . ASP A 1 158 ? -41.406 -0.063 -82.782 1.00 44.94 158 ASP A O 1
ATOM 1221 N N . GLU A 1 159 ? -40.080 -1.525 -81.700 1.00 39.47 159 GLU A N 1
ATOM 1222 C CA . GLU A 1 159 ? -39.415 -2.432 -82.687 1.00 39.47 159 GLU A CA 1
ATOM 1223 C C . GLU A 1 159 ? -38.009 -2.920 -82.209 1.00 39.47 159 GLU A C 1
ATOM 1225 O O . GLU A 1 159 ? -37.450 -2.399 -81.242 1.00 39.47 159 GLU A O 1
ATOM 1230 N N . ASP A 1 160 ? -37.482 -3.984 -82.839 1.00 42.91 160 ASP A N 1
ATOM 1231 C CA . ASP A 1 160 ? -36.283 -4.768 -82.452 1.00 42.91 160 ASP A CA 1
ATOM 1232 C C . ASP A 1 160 ? -34.949 -4.301 -83.107 1.00 42.91 160 ASP A C 1
ATOM 1234 O O . ASP A 1 160 ? -34.970 -3.488 -84.027 1.00 42.91 160 ASP A O 1
ATOM 1238 N N . GLU A 1 161 ? -33.796 -4.895 -82.726 1.00 40.06 161 GLU A N 1
ATOM 1239 C CA . GLU A 1 161 ? -32.804 -5.473 -83.681 1.00 40.06 161 GLU A CA 1
ATOM 1240 C C . GLU A 1 161 ? -31.707 -6.346 -82.995 1.00 40.06 161 GLU A C 1
ATOM 1242 O O . GLU A 1 161 ? -31.450 -6.223 -81.796 1.00 40.06 161 GLU A O 1
ATOM 1247 N N . ASP A 1 162 ? -31.086 -7.264 -83.759 1.00 41.28 162 ASP A N 1
ATOM 1248 C CA . ASP A 1 162 ? -30.193 -8.354 -83.295 1.00 41.28 162 ASP A CA 1
ATOM 1249 C C . ASP A 1 162 ? -28.672 -8.033 -83.321 1.00 41.28 162 ASP A C 1
ATOM 1251 O O . ASP A 1 162 ? -28.229 -7.107 -84.001 1.00 41.28 162 ASP A O 1
ATOM 1255 N N . SER A 1 163 ? -27.829 -8.887 -82.704 1.00 37.88 163 SER A N 1
ATOM 1256 C CA . SER A 1 163 ? -26.783 -9.666 -83.433 1.00 37.88 163 SER A CA 1
ATOM 1257 C C . SER A 1 163 ? -25.856 -10.512 -82.528 1.00 37.88 163 SER A C 1
ATOM 1259 O O . SER A 1 163 ? -25.479 -10.090 -81.435 1.00 37.88 163 SER A O 1
ATOM 1261 N N . ASP A 1 164 ? -25.465 -11.699 -83.012 1.00 43.34 164 ASP A N 1
ATOM 1262 C CA . ASP A 1 164 ? -24.522 -12.645 -82.380 1.00 43.34 164 ASP A CA 1
ATOM 1263 C C . ASP A 1 164 ? -23.071 -12.504 -82.907 1.00 43.34 164 ASP A C 1
ATOM 1265 O O . ASP A 1 164 ? -22.858 -11.982 -84.002 1.00 43.34 164 ASP A O 1
ATOM 1269 N N . GLU A 1 165 ? -22.082 -13.097 -82.215 1.00 40.38 165 GLU A N 1
ATOM 1270 C CA . GLU A 1 165 ? -20.898 -13.692 -82.876 1.00 40.38 165 GLU A CA 1
ATOM 1271 C C . GLU A 1 165 ? -20.292 -14.861 -82.048 1.00 40.38 165 GLU A C 1
ATOM 1273 O O . GLU A 1 165 ? -20.210 -14.787 -80.821 1.00 40.38 165 GLU A O 1
ATOM 1278 N N . ASP A 1 166 ? -19.908 -15.958 -82.721 1.00 41.41 166 ASP A N 1
ATOM 1279 C CA . ASP A 1 166 ? -19.543 -17.268 -82.130 1.00 41.41 166 ASP A CA 1
ATOM 1280 C C . ASP A 1 166 ? -18.040 -17.446 -81.782 1.00 41.41 166 ASP A C 1
ATOM 1282 O O . ASP A 1 166 ? -17.180 -16.688 -82.235 1.00 41.41 166 ASP A O 1
ATOM 1286 N N . GLY A 1 167 ? -17.687 -18.529 -81.061 1.00 32.97 167 GLY A N 1
ATOM 1287 C CA . GLY A 1 167 ? -16.284 -18.894 -80.786 1.00 32.97 167 GLY A CA 1
ATOM 1288 C C . GLY A 1 167 ? -16.033 -20.259 -80.112 1.00 32.97 167 GLY A C 1
ATOM 1289 O O . GLY A 1 167 ? -15.604 -20.296 -78.962 1.00 32.97 167 GLY A O 1
ATOM 1290 N N . ASP A 1 168 ? -16.256 -21.373 -80.822 1.00 38.22 168 ASP A N 1
ATOM 1291 C CA . ASP A 1 168 ? -16.052 -22.757 -80.330 1.00 38.22 168 ASP A CA 1
ATOM 1292 C C . ASP A 1 168 ? -14.588 -23.133 -79.988 1.00 38.22 168 ASP A C 1
ATOM 1294 O O . ASP A 1 168 ? -13.659 -22.724 -80.692 1.00 38.22 168 ASP A O 1
ATOM 1298 N N . SER A 1 169 ? -14.374 -24.047 -79.023 1.00 36.09 169 SER A N 1
ATOM 1299 C CA . SER A 1 169 ? -13.904 -25.448 -79.259 1.00 36.09 169 SER A CA 1
ATOM 1300 C C . SER A 1 169 ? -13.523 -26.211 -77.961 1.00 36.09 169 SER A C 1
ATOM 1302 O O . SER A 1 169 ? -13.245 -25.595 -76.935 1.00 36.09 169 SER A O 1
ATOM 1304 N N . GLU A 1 170 ? -13.557 -27.554 -78.007 1.00 46.78 170 GLU A N 1
ATOM 1305 C CA . GLU A 1 170 ? -13.505 -28.496 -76.858 1.00 46.78 170 GLU A CA 1
ATOM 1306 C C . GLU A 1 170 ? -12.296 -29.487 -76.922 1.00 46.78 170 GLU A C 1
ATOM 1308 O O . GLU A 1 170 ? -11.327 -29.205 -77.627 1.00 46.78 170 GLU A O 1
ATOM 1313 N N . GLU A 1 171 ? -12.408 -30.652 -76.241 1.00 37.62 171 GLU A N 1
ATOM 1314 C CA . GLU A 1 171 ? -11.555 -31.880 -76.287 1.00 37.62 171 GLU A CA 1
ATOM 1315 C C . GLU A 1 171 ? -10.206 -31.797 -75.501 1.00 37.62 171 GLU A C 1
ATOM 1317 O O . GLU A 1 171 ? -9.541 -30.762 -75.521 1.00 37.62 171 GLU A O 1
ATOM 1322 N N . ASP A 1 172 ? -9.715 -32.781 -74.715 1.00 36.31 172 ASP A N 1
ATOM 1323 C CA . ASP A 1 172 ? -10.106 -34.167 -74.307 1.00 36.31 172 ASP A CA 1
ATOM 1324 C C . ASP A 1 172 ? -10.063 -34.268 -72.738 1.00 36.31 172 ASP A C 1
ATOM 1326 O O . ASP A 1 172 ? -9.387 -33.451 -72.109 1.00 36.31 172 ASP A O 1
ATOM 1330 N N . GLU A 1 173 ? -10.788 -35.089 -71.950 1.00 39.44 173 GLU A N 1
ATOM 1331 C CA . GLU A 1 173 ? -10.994 -36.566 -71.853 1.00 39.44 173 GLU A CA 1
ATOM 1332 C C . GLU A 1 173 ? -9.734 -37.431 -71.540 1.00 39.44 173 GLU A C 1
ATOM 1334 O O . GLU A 1 173 ? -8.804 -37.453 -72.339 1.00 39.44 173 GLU A O 1
ATOM 1339 N N . ASP A 1 174 ? -9.675 -38.125 -70.371 1.00 38.19 174 ASP A N 1
ATOM 1340 C CA . ASP A 1 174 ? -9.812 -39.614 -70.226 1.00 38.19 174 ASP A CA 1
ATOM 1341 C C . ASP A 1 174 ? -9.454 -40.227 -68.819 1.00 38.19 174 ASP A C 1
ATOM 1343 O O . ASP A 1 174 ? -8.402 -39.920 -68.260 1.00 38.19 174 ASP A O 1
ATOM 1347 N N . SER A 1 175 ? -10.251 -41.212 -68.343 1.00 38.38 175 SER A N 1
ATOM 1348 C CA . SER A 1 175 ? -10.014 -42.296 -67.315 1.00 38.38 175 SER A CA 1
ATOM 1349 C C . SER A 1 175 ? -9.550 -42.000 -65.848 1.00 38.38 175 SER A C 1
ATOM 1351 O O . SER A 1 175 ? -8.693 -41.146 -65.652 1.00 38.38 175 SER A O 1
ATOM 1353 N N . GLU A 1 176 ? -9.996 -42.627 -64.727 1.00 44.88 176 GLU A N 1
ATOM 1354 C CA . GLU A 1 176 ? -10.813 -43.833 -64.322 1.00 44.88 176 GLU A CA 1
ATOM 1355 C C . GLU A 1 176 ? -10.057 -45.123 -63.841 1.00 44.88 176 GLU A C 1
ATOM 1357 O O . GLU A 1 176 ? -8.980 -45.410 -64.355 1.00 44.88 176 GLU A O 1
ATOM 1362 N N . GLU A 1 177 ? -10.691 -45.900 -62.918 1.00 39.75 177 GLU A N 1
ATOM 1363 C CA . GLU A 1 177 ? -10.350 -47.238 -62.292 1.00 39.75 177 GLU A CA 1
ATOM 1364 C C . GLU A 1 177 ? -9.039 -47.333 -61.431 1.00 39.75 177 GLU A C 1
ATOM 1366 O O . GLU A 1 177 ? -8.022 -46.763 -61.819 1.00 39.75 177 GLU A O 1
ATOM 1371 N N . ASP A 1 178 ? -8.877 -48.033 -60.278 1.00 37.47 178 ASP A N 1
ATOM 1372 C CA . ASP A 1 178 ? -9.709 -48.768 -59.260 1.00 37.47 178 ASP A CA 1
ATOM 1373 C C . ASP A 1 178 ? -9.935 -47.873 -57.973 1.00 37.47 178 ASP A C 1
ATOM 1375 O O . ASP A 1 178 ? -9.621 -46.686 -58.039 1.00 37.47 178 ASP A O 1
ATOM 1379 N N . GLU A 1 179 ? -10.476 -48.181 -56.764 1.00 40.56 179 GLU A N 1
ATOM 1380 C CA . GLU A 1 179 ? -10.870 -49.354 -55.905 1.00 40.56 179 GLU A CA 1
ATOM 1381 C C . GLU A 1 179 ? -9.702 -50.136 -55.193 1.00 40.56 179 GLU A C 1
ATOM 1383 O O . GLU A 1 179 ? -8.579 -50.115 -55.687 1.00 40.56 179 GLU A O 1
ATOM 1388 N N . ASP A 1 180 ? -9.778 -50.758 -53.985 1.00 37.41 180 ASP A N 1
ATOM 1389 C CA . ASP A 1 180 ? -10.886 -51.212 -53.094 1.00 37.41 180 ASP A CA 1
ATOM 1390 C C . ASP A 1 180 ? -10.475 -51.415 -51.570 1.00 37.41 180 ASP A C 1
ATOM 1392 O O . ASP A 1 180 ? -9.297 -51.332 -51.221 1.00 37.41 180 ASP A O 1
ATOM 1396 N N . SER A 1 181 ? -11.482 -51.688 -50.713 1.00 37.94 181 SER A N 1
ATOM 1397 C CA . SER A 1 181 ? -11.674 -52.159 -49.291 1.00 37.94 181 SER A CA 1
ATOM 1398 C C . SER A 1 181 ? -10.671 -53.137 -48.576 1.00 37.94 181 SER A C 1
ATOM 1400 O O . SER A 1 181 ? -9.780 -53.676 -49.227 1.00 37.94 181 SER A O 1
ATOM 1402 N N . GLU A 1 182 ? -10.713 -53.497 -47.257 1.00 40.34 182 GLU A N 1
ATOM 1403 C CA . GLU A 1 182 ? -11.441 -53.100 -45.999 1.00 40.34 182 GLU A CA 1
ATOM 1404 C C . GLU A 1 182 ? -10.769 -53.684 -44.698 1.00 40.34 182 GLU A C 1
ATOM 1406 O O . GLU A 1 182 ? -9.895 -54.542 -44.796 1.00 40.34 182 GLU A O 1
ATOM 1411 N N . GLU A 1 183 ? -11.208 -53.184 -43.520 1.00 38.50 183 GLU A N 1
ATOM 1412 C CA . GLU A 1 183 ? -11.364 -53.733 -42.127 1.00 38.50 183 GLU A CA 1
ATOM 1413 C C . GLU A 1 183 ? -10.529 -54.899 -41.505 1.00 38.50 183 GLU A C 1
ATOM 1415 O O . GLU A 1 183 ? -10.184 -55.880 -42.159 1.00 38.50 183 GLU A O 1
ATOM 1420 N N . GLU A 1 184 ? -10.296 -54.822 -40.172 1.00 38.16 184 GLU A N 1
ATOM 1421 C CA . GLU A 1 184 ? -10.776 -55.746 -39.087 1.00 38.16 184 GLU A CA 1
ATOM 1422 C C . GLU A 1 184 ? -10.105 -55.410 -37.711 1.00 38.16 184 GLU A C 1
ATOM 1424 O O . GLU A 1 184 ? -9.045 -54.781 -37.681 1.00 38.16 184 GLU A O 1
ATOM 1429 N N . GLU A 1 185 ? -10.716 -55.798 -36.575 1.00 43.25 185 GLU A N 1
ATOM 1430 C CA . GLU A 1 185 ? -10.389 -55.346 -35.189 1.00 43.25 185 GLU A CA 1
ATOM 1431 C C . GLU A 1 185 ? -10.139 -56.506 -34.162 1.00 43.25 185 GLU A C 1
ATOM 1433 O O . GLU A 1 185 ? -10.172 -57.682 -34.519 1.00 43.25 185 GLU A O 1
ATOM 1438 N N . GLU A 1 186 ? -9.933 -56.154 -32.877 1.00 41.25 186 GLU A N 1
ATOM 1439 C CA . GLU A 1 186 ? -10.109 -56.951 -31.624 1.00 41.25 186 GLU A CA 1
ATOM 1440 C C . GLU A 1 186 ? -9.085 -58.036 -31.141 1.00 41.25 186 GLU A C 1
ATOM 1442 O O . GLU A 1 186 ? -8.983 -59.142 -31.667 1.00 41.25 186 GLU A O 1
ATOM 1447 N N . SER A 1 187 ? -8.405 -57.692 -30.028 1.00 41.16 187 SER A N 1
ATOM 1448 C CA . SER A 1 187 ? -8.448 -58.297 -28.660 1.00 41.16 187 SER A CA 1
ATOM 1449 C C . SER A 1 187 ? -7.839 -59.677 -28.214 1.00 41.16 187 SER A C 1
ATOM 1451 O O . SER A 1 187 ? -7.853 -60.690 -28.907 1.00 41.16 187 SER A O 1
ATOM 1453 N N . ASP A 1 188 ? -7.353 -59.637 -26.951 1.00 41.41 188 ASP A N 1
ATOM 1454 C CA . ASP A 1 188 ? -7.312 -60.619 -25.822 1.00 41.41 188 ASP A CA 1
ATOM 1455 C C . ASP A 1 188 ? -6.331 -61.833 -25.662 1.00 41.41 188 ASP A C 1
ATOM 1457 O O . ASP A 1 188 ? -6.244 -62.741 -26.485 1.00 41.41 188 ASP A O 1
ATOM 1461 N N . ASP A 1 189 ? -5.670 -61.825 -24.481 1.00 43.06 189 ASP A N 1
ATOM 1462 C CA . ASP A 1 189 ? -5.333 -62.858 -23.453 1.00 43.06 189 ASP A CA 1
ATOM 1463 C C . ASP A 1 189 ? -4.768 -64.285 -23.728 1.00 43.06 189 ASP A C 1
ATOM 1465 O O . ASP A 1 189 ? -5.301 -65.051 -24.525 1.00 43.06 189 ASP A O 1
ATOM 1469 N N . ASP A 1 190 ? -3.770 -64.699 -22.905 1.00 37.97 190 ASP A N 1
ATOM 1470 C CA . ASP A 1 190 ? -3.765 -65.960 -22.096 1.00 37.97 190 ASP A CA 1
ATOM 1471 C C . ASP A 1 190 ? -2.581 -66.034 -21.061 1.00 37.97 190 ASP A C 1
ATOM 1473 O O . ASP A 1 190 ? -1.640 -65.239 -21.133 1.00 37.97 190 ASP A O 1
ATOM 1477 N N . GLU A 1 191 ? -2.615 -66.964 -20.080 1.00 41.81 191 GLU A N 1
ATOM 1478 C CA . GLU A 1 191 ? -1.899 -66.873 -18.767 1.00 41.81 191 GLU A CA 1
ATOM 1479 C C . GLU A 1 191 ? -0.708 -67.854 -18.434 1.00 41.81 191 GLU A C 1
ATOM 1481 O O . GLU A 1 191 ? -0.483 -68.866 -19.097 1.00 41.81 191 GLU A O 1
ATOM 1486 N N . GLU A 1 192 ? -0.062 -67.595 -17.268 1.00 43.88 192 GLU A N 1
ATOM 1487 C CA . GLU A 1 192 ? 0.341 -68.541 -16.170 1.00 43.88 192 GLU A CA 1
ATOM 1488 C C . GLU A 1 192 ? 1.728 -69.270 -16.051 1.00 43.88 192 GLU A C 1
ATOM 1490 O O . GLU A 1 192 ? 2.358 -69.727 -17.005 1.00 43.88 192 GLU A O 1
ATOM 1495 N N . SER A 1 193 ? 2.099 -69.500 -14.771 1.00 38.78 193 SER A N 1
ATOM 1496 C CA . SER A 1 193 ? 3.110 -70.379 -14.119 1.00 38.78 193 SER A CA 1
ATOM 1497 C C . SER A 1 193 ? 4.615 -69.996 -14.110 1.00 38.78 193 SER A C 1
ATOM 1499 O O . SER A 1 193 ? 5.173 -69.610 -15.132 1.00 38.78 193 SER A O 1
ATOM 1501 N N . GLY A 1 194 ? 5.381 -70.148 -13.004 1.00 35.84 194 GLY A N 1
ATOM 1502 C CA . GLY A 1 194 ? 5.027 -70.468 -11.598 1.00 35.84 194 GLY A CA 1
ATOM 1503 C C . GLY A 1 194 ? 6.227 -70.838 -10.669 1.00 35.84 194 GLY A C 1
ATOM 1504 O O . GLY A 1 194 ? 7.242 -71.310 -11.168 1.00 35.84 194 GLY A O 1
ATOM 1505 N N . GLU A 1 195 ? 6.055 -70.639 -9.345 1.00 41.75 195 GLU A N 1
ATOM 1506 C CA . GLU A 1 195 ? 6.708 -71.264 -8.142 1.00 41.75 195 GLU A CA 1
ATOM 1507 C C . GLU A 1 195 ? 8.260 -71.358 -7.971 1.00 41.75 195 GLU A C 1
ATOM 1509 O O . GLU A 1 195 ? 8.944 -71.964 -8.790 1.00 41.75 195 GLU A O 1
ATOM 1514 N N . ASP A 1 196 ? 8.817 -70.873 -6.833 1.00 36.72 196 ASP A N 1
ATOM 1515 C CA . ASP A 1 196 ? 9.263 -71.675 -5.643 1.00 36.72 196 ASP A CA 1
ATOM 1516 C C . ASP A 1 196 ? 9.749 -70.753 -4.467 1.00 36.72 196 ASP A C 1
ATOM 1518 O O . ASP A 1 196 ? 9.878 -69.541 -4.656 1.00 36.72 196 ASP A O 1
ATOM 1522 N N . GLU A 1 197 ? 9.986 -71.281 -3.250 1.00 43.91 197 GLU A N 1
ATOM 1523 C CA . GLU A 1 197 ? 10.120 -70.516 -1.977 1.00 43.91 197 GLU A CA 1
ATOM 1524 C C . GLU A 1 197 ? 11.508 -70.499 -1.266 1.00 43.91 197 GLU A C 1
ATOM 1526 O O . GLU A 1 197 ? 12.340 -71.394 -1.425 1.00 43.91 197 GLU A O 1
ATOM 1531 N N . GLY A 1 198 ? 11.668 -69.526 -0.344 1.00 33.56 198 GLY A N 1
ATOM 1532 C CA . GLY A 1 198 ? 12.511 -69.579 0.872 1.00 33.56 198 GLY A CA 1
ATOM 1533 C C . GLY A 1 198 ? 13.817 -68.758 0.862 1.00 33.56 198 GLY A C 1
ATOM 1534 O O . GLY A 1 198 ? 14.429 -68.585 -0.185 1.00 33.56 198 GLY A O 1
ATOM 1535 N N . SER A 1 199 ? 14.374 -68.270 1.977 1.00 36.91 199 SER A N 1
ATOM 1536 C CA . SER A 1 199 ? 13.933 -68.014 3.367 1.00 36.91 199 SER A CA 1
ATOM 1537 C C . SER A 1 199 ? 15.176 -67.596 4.189 1.00 36.91 199 SER A C 1
ATOM 1539 O O . SER A 1 199 ? 16.279 -68.034 3.867 1.00 36.91 199 SER A O 1
ATOM 1541 N N . ASP A 1 200 ? 14.953 -66.865 5.287 1.00 36.56 200 ASP A N 1
ATOM 1542 C CA . ASP A 1 200 ? 15.823 -66.677 6.472 1.00 36.56 200 ASP A CA 1
ATOM 1543 C C . ASP A 1 200 ? 16.622 -65.359 6.622 1.00 36.56 200 ASP A C 1
ATOM 1545 O O . ASP A 1 200 ? 17.156 -64.777 5.680 1.00 36.56 200 ASP A O 1
ATOM 1549 N N . GLU A 1 201 ? 16.647 -64.908 7.881 1.00 44.28 201 GLU A N 1
ATOM 1550 C CA . GLU A 1 201 ? 17.254 -63.692 8.439 1.00 44.28 201 GLU A CA 1
ATOM 1551 C C . GLU A 1 201 ? 18.617 -64.026 9.084 1.00 44.28 201 GLU A C 1
ATOM 1553 O O . GLU A 1 201 ? 18.783 -65.144 9.572 1.00 44.28 201 GLU A O 1
ATOM 1558 N N . ASP A 1 202 ? 19.543 -63.063 9.191 1.00 36.34 202 ASP A N 1
ATOM 1559 C CA . ASP A 1 202 ? 20.415 -62.946 10.380 1.00 36.34 202 ASP A CA 1
ATOM 1560 C C . ASP A 1 202 ? 21.090 -61.557 10.475 1.00 36.34 202 ASP A C 1
ATOM 1562 O O . ASP A 1 202 ? 21.327 -60.894 9.462 1.00 36.34 202 ASP A O 1
ATOM 1566 N N . GLU A 1 203 ? 21.409 -61.124 11.698 1.00 41.75 203 GLU A N 1
ATOM 1567 C CA . GLU A 1 203 ? 22.144 -59.880 12.013 1.00 41.75 203 GLU A CA 1
ATOM 1568 C C . GLU A 1 203 ? 23.645 -60.165 12.274 1.00 41.75 203 GLU A C 1
ATOM 1570 O O . GLU A 1 203 ? 24.012 -61.305 12.561 1.00 41.75 203 GLU A O 1
ATOM 1575 N N . GLY A 1 204 ? 24.535 -59.153 12.258 1.00 33.25 204 GLY A N 1
ATOM 1576 C CA . GLY A 1 204 ? 25.904 -59.362 12.780 1.00 33.25 204 GLY A CA 1
ATOM 1577 C C . GLY A 1 204 ? 27.015 -58.351 12.446 1.00 33.25 204 GLY A C 1
ATOM 1578 O O . GLY A 1 204 ? 27.844 -58.622 11.586 1.00 33.25 204 GLY A O 1
ATOM 1579 N N . SER A 1 205 ? 27.066 -57.248 13.200 1.00 36.31 205 SER A N 1
ATOM 1580 C CA . SER A 1 205 ? 28.257 -56.703 13.903 1.00 36.31 205 SER A CA 1
ATOM 1581 C C . SER A 1 205 ? 29.704 -56.847 13.345 1.00 36.31 205 SER A C 1
ATOM 1583 O O . SER A 1 205 ? 30.272 -57.940 13.368 1.00 36.31 205 SER A O 1
ATOM 1585 N N . ASP A 1 206 ? 30.326 -55.677 13.125 1.00 37.75 206 ASP A N 1
ATOM 1586 C CA . ASP A 1 206 ? 31.610 -55.208 13.717 1.00 37.75 206 ASP A CA 1
ATOM 1587 C C . ASP A 1 206 ? 33.020 -55.624 13.190 1.00 37.75 206 ASP A C 1
ATOM 1589 O O . ASP A 1 206 ? 33.226 -56.639 12.529 1.00 37.75 206 ASP A O 1
ATOM 1593 N N . GLU A 1 207 ? 33.990 -54.779 13.599 1.00 36.19 207 GLU A N 1
ATOM 1594 C CA . GLU A 1 207 ? 35.474 -54.883 13.637 1.00 36.19 207 GLU A CA 1
ATOM 1595 C C . GLU A 1 207 ? 36.328 -54.531 12.382 1.00 36.19 207 GLU A C 1
ATOM 1597 O O . GLU A 1 207 ? 36.644 -55.362 11.532 1.00 36.19 207 GLU A O 1
ATOM 1602 N N . ASP A 1 208 ? 36.740 -53.251 12.341 1.00 38.81 208 ASP A N 1
ATOM 1603 C CA . ASP A 1 208 ? 38.111 -52.696 12.199 1.00 38.81 208 ASP A CA 1
ATOM 1604 C C . ASP A 1 208 ? 39.245 -53.463 11.468 1.00 38.81 208 ASP A C 1
ATOM 1606 O O . ASP A 1 208 ? 39.606 -54.588 11.802 1.00 38.81 208 ASP A O 1
ATOM 1610 N N . GLU A 1 209 ? 39.970 -52.760 10.583 1.00 37.56 209 GLU A N 1
ATOM 1611 C CA . GLU A 1 209 ? 41.241 -52.055 10.904 1.00 37.56 209 GLU A CA 1
ATOM 1612 C C . GLU A 1 209 ? 41.743 -51.275 9.655 1.00 37.56 209 GLU A C 1
ATOM 1614 O O . GLU A 1 209 ? 41.395 -51.612 8.521 1.00 37.56 209 GLU A O 1
ATOM 1619 N N . GLY A 1 210 ? 42.551 -50.218 9.835 1.00 36.31 210 GLY A N 1
ATOM 1620 C CA . GLY A 1 210 ? 43.035 -49.343 8.744 1.00 36.31 210 GLY A CA 1
ATOM 1621 C C . GLY A 1 210 ? 44.542 -49.044 8.783 1.00 36.31 210 GLY A C 1
ATOM 1622 O O . GLY A 1 210 ? 45.259 -49.604 9.608 1.00 36.31 210 GLY A O 1
ATOM 1623 N N . SER A 1 211 ? 45.024 -48.165 7.888 1.00 38.28 211 SER A N 1
ATOM 1624 C CA . SER A 1 211 ? 46.361 -47.534 7.975 1.00 38.28 211 SER A CA 1
ATOM 1625 C C . SER A 1 211 ? 46.545 -46.353 6.999 1.00 38.28 211 SER A C 1
ATOM 1627 O O . SER A 1 211 ? 46.602 -46.567 5.788 1.00 38.28 211 SER A O 1
ATOM 1629 N N . ASP A 1 212 ? 46.647 -45.149 7.562 1.00 44.91 212 ASP A N 1
ATOM 1630 C CA . ASP A 1 212 ? 47.614 -44.056 7.314 1.00 44.91 212 ASP A CA 1
ATOM 1631 C C . ASP A 1 212 ? 48.168 -43.771 5.889 1.00 44.91 212 ASP A C 1
ATOM 1633 O O . ASP A 1 212 ? 48.764 -44.642 5.259 1.00 44.91 212 ASP A O 1
ATOM 1637 N N . GLU A 1 213 ? 48.144 -42.495 5.461 1.00 38.81 213 GLU A N 1
ATOM 1638 C CA . GLU A 1 213 ? 49.371 -41.665 5.325 1.00 38.81 213 GLU A CA 1
ATOM 1639 C C . GLU A 1 213 ? 49.043 -40.148 5.161 1.00 38.81 213 GLU A C 1
ATOM 1641 O O . GLU A 1 213 ? 48.266 -39.761 4.290 1.00 38.81 213 GLU A O 1
ATOM 1646 N N . ASP A 1 214 ? 49.658 -39.335 6.037 1.00 44.53 214 ASP A N 1
ATOM 1647 C CA . ASP A 1 214 ? 49.697 -37.857 6.208 1.00 44.53 214 ASP A CA 1
ATOM 1648 C C . ASP A 1 214 ? 49.977 -36.981 4.935 1.00 44.53 214 ASP A C 1
ATOM 1650 O O . ASP A 1 214 ? 50.296 -37.517 3.876 1.00 44.53 214 ASP A O 1
ATOM 1654 N N . GLU A 1 215 ? 49.924 -35.627 4.899 1.00 40.91 215 GLU A N 1
ATOM 1655 C CA . GLU A 1 215 ? 50.099 -34.547 5.916 1.00 40.91 215 GLU A CA 1
ATOM 1656 C C . GLU A 1 215 ? 49.283 -33.246 5.620 1.00 40.91 215 GLU A C 1
ATOM 1658 O O . GLU A 1 215 ? 49.267 -32.799 4.474 1.00 40.91 215 GLU A O 1
ATOM 1663 N N . GLY A 1 216 ? 48.777 -32.577 6.681 1.00 38.53 216 GLY A N 1
ATOM 1664 C CA . GLY A 1 216 ? 48.640 -31.099 6.860 1.00 38.53 216 GLY A CA 1
ATOM 1665 C C . GLY A 1 216 ? 47.583 -30.299 6.056 1.00 38.53 216 GLY A C 1
ATOM 1666 O O . GLY A 1 216 ? 47.178 -30.708 4.973 1.00 38.53 216 GLY A O 1
ATOM 1667 N N . SER A 1 217 ? 47.128 -29.097 6.459 1.00 41.94 217 SER A N 1
ATOM 1668 C CA . SER A 1 217 ? 47.388 -28.214 7.638 1.00 41.94 217 SER A CA 1
ATOM 1669 C C . SER A 1 217 ? 46.730 -26.832 7.356 1.00 41.94 217 SER A C 1
ATOM 1671 O O . SER A 1 217 ? 46.960 -26.344 6.244 1.00 41.94 217 SER A O 1
ATOM 1673 N N . ASP A 1 218 ? 45.963 -26.095 8.181 1.00 41.94 218 ASP A N 1
ATOM 1674 C CA . ASP A 1 218 ? 45.364 -26.198 9.543 1.00 41.94 218 ASP A CA 1
ATOM 1675 C C . ASP A 1 218 ? 44.025 -25.356 9.494 1.00 41.94 218 ASP A C 1
ATOM 1677 O O . ASP A 1 218 ? 43.949 -24.461 8.646 1.00 41.94 218 ASP A O 1
ATOM 1681 N N . GLU A 1 219 ? 42.870 -25.711 10.097 1.00 39.44 219 GLU A N 1
ATOM 1682 C CA . GLU A 1 219 ? 42.319 -25.402 11.464 1.00 39.44 219 GLU A CA 1
ATOM 1683 C C . GLU A 1 219 ? 42.214 -23.888 11.842 1.00 39.44 219 GLU A C 1
ATOM 1685 O O . GLU A 1 219 ? 43.134 -23.133 11.525 1.00 39.44 219 GLU A O 1
ATOM 1690 N N . ASP A 1 220 ? 41.206 -23.312 12.541 1.00 38.84 220 ASP A N 1
ATOM 1691 C CA . ASP A 1 220 ? 39.834 -23.669 13.042 1.00 38.84 220 ASP A CA 1
ATOM 1692 C C . ASP A 1 220 ? 39.078 -22.327 13.389 1.00 38.84 220 ASP A C 1
ATOM 1694 O O . ASP A 1 220 ? 39.698 -21.264 13.285 1.00 38.84 220 ASP A O 1
ATOM 1698 N N . GLU A 1 221 ? 37.748 -22.172 13.588 1.00 38.66 221 GLU A N 1
ATOM 1699 C CA . GLU A 1 221 ? 36.801 -22.599 14.674 1.00 38.66 221 GLU A CA 1
ATOM 1700 C C . GLU A 1 221 ? 37.250 -22.252 16.131 1.00 38.66 221 GLU A C 1
ATOM 1702 O O . GLU A 1 221 ? 38.447 -22.228 16.400 1.00 38.66 221 GLU A O 1
ATOM 1707 N N . GLY A 1 222 ? 36.426 -21.913 17.150 1.00 33.53 222 GLY A N 1
ATOM 1708 C CA . GLY A 1 222 ? 34.967 -21.677 17.339 1.00 33.53 222 GLY A CA 1
ATOM 1709 C C . GLY A 1 222 ? 34.678 -20.314 18.052 1.00 33.53 222 GLY A C 1
ATOM 1710 O O . GLY A 1 222 ? 35.540 -19.440 18.010 1.00 33.53 222 GLY A O 1
ATOM 1711 N N . SER A 1 223 ? 33.491 -19.952 18.583 1.00 37.00 223 SER A N 1
ATOM 1712 C CA . SER A 1 223 ? 32.661 -20.575 19.658 1.00 37.00 223 SER A CA 1
ATOM 1713 C C . SER A 1 223 ? 33.340 -20.495 21.062 1.00 37.00 223 SER A C 1
ATOM 1715 O O . SER A 1 223 ? 34.559 -20.642 21.130 1.00 37.00 223 SER A O 1
ATOM 1717 N N . ASP A 1 224 ? 32.716 -20.183 22.218 1.00 35.41 224 ASP A N 1
ATOM 1718 C CA . ASP A 1 224 ? 31.307 -19.999 22.660 1.00 35.41 224 ASP A CA 1
ATOM 1719 C C . ASP A 1 224 ? 31.191 -19.106 23.945 1.00 35.41 224 ASP A C 1
ATOM 1721 O O . ASP A 1 224 ? 32.210 -18.766 24.547 1.00 35.41 224 ASP A O 1
ATOM 1725 N N . GLU A 1 225 ? 29.942 -18.864 24.393 1.00 33.31 225 GLU A N 1
ATOM 1726 C CA . GLU A 1 225 ? 29.456 -18.646 25.789 1.00 33.31 225 GLU A CA 1
ATOM 1727 C C . GLU A 1 225 ? 29.627 -17.290 26.536 1.00 33.31 225 GLU A C 1
ATOM 1729 O O . GLU A 1 225 ? 30.532 -16.491 26.293 1.00 33.31 225 GLU A O 1
ATOM 1734 N N . ASP A 1 226 ? 28.671 -17.047 27.451 1.00 36.91 226 ASP A N 1
ATOM 1735 C CA . ASP A 1 226 ? 28.413 -15.821 28.231 1.00 36.91 226 ASP A CA 1
ATOM 1736 C C . ASP A 1 226 ? 29.059 -15.812 29.641 1.00 36.91 226 ASP A C 1
ATOM 1738 O O . ASP A 1 226 ? 29.353 -16.870 30.192 1.00 36.91 226 ASP A O 1
ATOM 1742 N N . GLU A 1 227 ? 29.188 -14.630 30.272 1.00 33.12 227 GLU A N 1
ATOM 1743 C CA . GLU A 1 227 ? 28.728 -14.322 31.657 1.00 33.12 227 GLU A CA 1
ATOM 1744 C C . GLU A 1 227 ? 29.071 -12.861 32.060 1.00 33.12 227 GLU A C 1
ATOM 1746 O O . GLU A 1 227 ? 30.089 -12.308 31.638 1.00 33.12 227 GLU A O 1
ATOM 1751 N N . ASP A 1 228 ? 28.225 -12.227 32.886 1.00 38.44 228 ASP A N 1
ATOM 1752 C CA . ASP A 1 228 ? 28.388 -10.842 33.373 1.00 38.44 228 ASP A CA 1
ATOM 1753 C C . ASP A 1 228 ? 29.390 -10.702 34.544 1.00 38.44 228 ASP A C 1
ATOM 1755 O O . ASP A 1 228 ? 29.380 -11.523 35.464 1.00 38.44 228 ASP A O 1
ATOM 1759 N N . SER A 1 229 ? 30.133 -9.584 34.612 1.00 33.66 229 SER A N 1
ATOM 1760 C CA . SER A 1 229 ? 30.462 -8.898 35.886 1.00 33.66 229 SER A CA 1
ATOM 1761 C C . SER A 1 229 ? 31.113 -7.517 35.690 1.00 33.66 229 SER A C 1
ATOM 1763 O O . SER A 1 229 ? 31.997 -7.371 34.847 1.00 33.66 229 SER A O 1
ATOM 1765 N N . ASP A 1 230 ? 30.725 -6.553 36.528 1.00 35.53 230 ASP A N 1
ATOM 1766 C CA . ASP A 1 230 ? 31.175 -5.150 36.560 1.00 35.53 230 ASP A CA 1
ATOM 1767 C C . ASP A 1 230 ? 32.555 -4.902 37.243 1.00 35.53 230 ASP A C 1
ATOM 1769 O O . ASP A 1 230 ? 33.304 -5.832 37.541 1.00 35.53 230 ASP A O 1
ATOM 1773 N N . GLU A 1 231 ? 32.815 -3.619 37.556 1.00 33.91 231 GLU A N 1
ATOM 1774 C CA . GLU A 1 231 ? 33.825 -3.050 38.479 1.00 33.91 231 GLU A CA 1
ATOM 1775 C C . GLU A 1 231 ? 35.278 -2.879 37.959 1.00 33.91 231 GLU A C 1
ATOM 1777 O O . GLU A 1 231 ? 36.159 -3.719 38.132 1.00 33.91 231 GLU A O 1
ATOM 1782 N N . ASP A 1 232 ? 35.501 -1.717 37.327 1.00 35.47 232 ASP A N 1
ATOM 1783 C CA . ASP A 1 232 ? 36.386 -0.617 37.776 1.00 35.47 232 ASP A CA 1
ATOM 1784 C C . ASP A 1 232 ? 37.745 -0.897 38.463 1.00 35.47 232 ASP A C 1
ATOM 1786 O O . ASP A 1 232 ? 37.846 -1.626 39.443 1.00 35.47 232 ASP A O 1
ATOM 1790 N N . GLU A 1 233 ? 38.779 -0.152 38.035 1.00 37.81 233 GLU A N 1
ATOM 1791 C CA . GLU A 1 233 ? 39.541 0.792 38.891 1.00 37.81 233 GLU A CA 1
ATOM 1792 C C . GLU A 1 233 ? 40.610 1.548 38.052 1.00 37.81 233 GLU A C 1
ATOM 1794 O O . GLU A 1 233 ? 41.498 0.930 37.466 1.00 37.81 233 GLU A O 1
ATOM 1799 N N . ASP A 1 234 ? 40.531 2.888 38.071 1.00 36.62 234 ASP A N 1
ATOM 1800 C CA . ASP A 1 234 ? 41.642 3.838 38.306 1.00 36.62 234 ASP A CA 1
ATOM 1801 C C . ASP A 1 234 ? 42.839 3.970 37.315 1.00 36.62 234 ASP A C 1
ATOM 1803 O O . ASP A 1 234 ? 43.340 3.004 36.745 1.00 36.62 234 ASP A O 1
ATOM 1807 N N . THR A 1 235 ? 43.474 5.134 37.080 1.00 37.28 235 THR A N 1
ATOM 1808 C CA . THR A 1 235 ? 43.322 6.573 37.460 1.00 37.28 235 THR A CA 1
ATOM 1809 C C . THR A 1 235 ? 44.271 7.406 36.527 1.00 37.28 235 THR A C 1
ATOM 1811 O O . THR A 1 235 ? 44.894 6.816 35.641 1.00 37.28 235 THR A O 1
ATOM 1814 N N . GLU A 1 236 ? 44.489 8.735 36.566 1.00 42.53 236 GLU A N 1
ATOM 1815 C CA . GLU A 1 236 ? 44.277 9.811 37.567 1.00 42.53 236 GLU A CA 1
ATOM 1816 C C . GLU A 1 236 ? 44.302 11.217 36.894 1.00 42.53 236 GLU A C 1
ATOM 1818 O O . GLU A 1 236 ? 44.871 11.329 35.806 1.00 42.53 236 GLU A O 1
ATOM 1823 N N . GLU A 1 237 ? 43.836 12.252 37.621 1.00 39.09 237 GLU A N 1
ATOM 1824 C CA . GLU A 1 237 ? 44.298 13.678 37.624 1.00 39.09 237 GLU A CA 1
ATOM 1825 C C . GLU A 1 237 ? 44.221 14.530 36.302 1.00 39.09 237 GLU A C 1
ATOM 1827 O O . GLU A 1 237 ? 44.600 14.087 35.218 1.00 39.09 237 GLU A O 1
ATOM 1832 N N . ASP A 1 238 ? 43.867 15.833 36.255 1.00 38.41 238 ASP A N 1
ATOM 1833 C CA . ASP A 1 238 ? 43.388 16.841 37.241 1.00 38.41 238 ASP A CA 1
ATOM 1834 C C . ASP A 1 238 ? 43.090 18.197 36.512 1.00 38.41 238 ASP A C 1
ATOM 1836 O O . ASP A 1 238 ? 43.486 18.349 35.350 1.00 38.41 238 ASP A O 1
ATOM 1840 N N . GLU A 1 239 ? 42.454 19.261 37.046 1.00 38.09 239 GLU A N 1
ATOM 1841 C CA . GLU A 1 239 ? 41.868 19.599 38.373 1.00 38.09 239 GLU A CA 1
ATOM 1842 C C . GLU A 1 239 ? 40.822 20.752 38.206 1.00 38.09 239 GLU A C 1
ATOM 1844 O O . GLU A 1 239 ? 40.779 21.385 37.147 1.00 38.09 239 GLU A O 1
ATOM 1849 N N . ASP A 1 240 ? 40.120 21.106 39.300 1.00 36.88 240 ASP A N 1
ATOM 1850 C CA . ASP A 1 240 ? 39.579 22.449 39.660 1.00 36.88 240 ASP A CA 1
ATOM 1851 C C . ASP A 1 240 ? 38.383 23.096 38.897 1.00 36.88 240 ASP A C 1
ATOM 1853 O O . ASP A 1 240 ? 38.395 23.201 37.672 1.00 36.88 240 ASP A O 1
ATOM 1857 N N . THR A 1 241 ? 37.401 23.789 39.519 1.00 36.62 241 THR A N 1
ATOM 1858 C CA . THR A 1 241 ? 36.691 23.802 40.846 1.00 36.62 241 THR A CA 1
ATOM 1859 C C . THR A 1 241 ? 35.698 25.005 40.833 1.00 36.62 241 THR A C 1
ATOM 1861 O O . THR A 1 241 ? 35.957 25.973 40.115 1.00 36.62 241 THR A O 1
ATOM 1864 N N . GLU A 1 242 ? 34.605 25.139 41.605 1.00 40.50 242 GLU A N 1
ATOM 1865 C CA . GLU A 1 242 ? 33.637 24.250 42.307 1.00 40.50 242 GLU A CA 1
ATOM 1866 C C . GLU A 1 242 ? 32.461 25.139 42.847 1.00 40.50 242 GLU A C 1
ATOM 1868 O O . GLU A 1 242 ? 32.522 26.361 42.671 1.00 40.50 242 GLU A O 1
ATOM 1873 N N . GLU A 1 243 ? 31.472 24.548 43.546 1.00 34.72 243 GLU A N 1
ATOM 1874 C CA . GLU A 1 243 ? 30.408 25.170 44.397 1.00 34.72 243 GLU A CA 1
ATOM 1875 C C . GLU A 1 243 ? 29.191 25.817 43.648 1.00 34.72 243 GLU A C 1
ATOM 1877 O O . GLU A 1 243 ? 29.364 26.588 42.702 1.00 34.72 243 GLU A O 1
ATOM 1882 N N . ASP A 1 244 ? 27.908 25.629 44.031 1.00 34.22 244 ASP A N 1
ATOM 1883 C CA . ASP A 1 244 ? 27.319 24.805 45.116 1.00 34.22 244 ASP A CA 1
ATOM 1884 C C . ASP A 1 244 ? 25.784 24.546 44.977 1.00 34.22 244 ASP A C 1
ATOM 1886 O O . ASP A 1 244 ? 25.055 25.367 44.418 1.00 34.22 244 ASP A O 1
ATOM 1890 N N . GLU A 1 245 ? 25.339 23.431 45.582 1.00 31.69 245 GLU A N 1
ATOM 1891 C CA . GLU A 1 245 ? 24.040 23.086 46.233 1.00 31.69 245 GLU A CA 1
ATOM 1892 C C . GLU A 1 245 ? 22.649 23.455 45.620 1.00 31.69 245 GLU A C 1
ATOM 1894 O O . GLU A 1 245 ? 22.131 24.559 45.780 1.00 31.69 245 GLU A O 1
ATOM 1899 N N . ASP A 1 246 ? 21.983 22.429 45.063 1.00 32.06 246 ASP A N 1
ATOM 1900 C CA . ASP A 1 246 ? 20.808 21.704 45.619 1.00 32.06 246 ASP A CA 1
ATOM 1901 C C . ASP A 1 246 ? 19.426 22.337 45.978 1.00 32.06 246 ASP A C 1
ATOM 1903 O O . ASP A 1 246 ? 19.282 23.362 46.640 1.00 32.06 246 ASP A O 1
ATOM 1907 N N . THR A 1 247 ? 18.408 21.487 45.740 1.00 29.72 247 THR A N 1
ATOM 1908 C CA . THR A 1 247 ? 17.118 21.259 46.457 1.00 29.72 247 THR A CA 1
ATOM 1909 C C . THR A 1 247 ? 15.783 21.956 46.089 1.00 29.72 247 THR A C 1
ATOM 1911 O O . THR A 1 247 ? 15.519 23.081 46.497 1.00 29.72 247 THR A O 1
ATOM 1914 N N . GLU A 1 248 ? 14.898 21.133 45.489 1.00 34.91 248 GLU A N 1
ATOM 1915 C CA . GLU A 1 248 ? 13.535 20.732 45.949 1.00 34.91 248 GLU A CA 1
ATOM 1916 C C . GLU A 1 248 ? 12.313 21.701 45.945 1.00 34.91 248 GLU A C 1
ATOM 1918 O O . GLU A 1 248 ? 12.427 22.919 46.020 1.00 34.91 248 GLU A O 1
ATOM 1923 N N . GLU A 1 249 ? 11.129 21.058 45.951 1.00 30.12 249 GLU A N 1
ATOM 1924 C CA . GLU A 1 249 ? 9.751 21.515 46.275 1.00 30.12 249 GLU A CA 1
ATOM 1925 C C . GLU A 1 249 ? 9.035 22.526 45.334 1.00 30.12 249 GLU A C 1
ATOM 1927 O O . GLU A 1 249 ? 9.100 23.740 45.507 1.00 30.12 249 GLU A O 1
ATOM 1932 N N . ASP A 1 250 ? 8.279 21.966 44.377 1.00 30.78 250 ASP A N 1
ATOM 1933 C CA . ASP A 1 250 ? 6.796 21.923 44.325 1.00 30.78 250 ASP A CA 1
ATOM 1934 C C . ASP A 1 250 ? 5.871 23.178 44.396 1.00 30.78 250 ASP A C 1
ATOM 1936 O O . ASP A 1 250 ? 6.131 24.200 45.023 1.00 30.78 250 ASP A O 1
ATOM 1940 N N . GLU A 1 251 ? 4.677 22.953 43.821 1.00 32.69 251 GLU A N 1
ATOM 1941 C CA . GLU A 1 251 ? 3.362 23.620 43.963 1.00 32.69 251 GLU A CA 1
ATOM 1942 C C . GLU A 1 251 ? 3.095 25.036 43.380 1.00 32.69 251 GLU A C 1
ATOM 1944 O O . GLU A 1 251 ? 3.553 26.068 43.863 1.00 32.69 251 GLU A O 1
ATOM 1949 N N . GLU A 1 252 ? 2.180 25.041 42.397 1.00 34.91 252 GLU A N 1
ATOM 1950 C CA . GLU A 1 252 ? 0.914 25.805 42.352 1.00 34.91 252 GLU A CA 1
ATOM 1951 C C . GLU A 1 252 ? 0.897 27.322 42.651 1.00 34.91 252 GLU A C 1
ATOM 1953 O O . GLU A 1 252 ? 1.085 27.770 43.785 1.00 34.91 252 GLU A O 1
ATOM 1958 N N . SER A 1 253 ? 0.405 28.123 41.692 1.00 31.36 253 SER A N 1
ATOM 1959 C CA . SER A 1 253 ? -0.854 28.881 41.903 1.00 31.36 253 SER A CA 1
ATOM 1960 C C . SER A 1 253 ? -1.408 29.557 40.638 1.00 31.36 253 SER A C 1
ATOM 1962 O O . SER A 1 253 ? -0.672 30.144 39.847 1.00 31.36 253 SER A O 1
ATOM 1964 N N . ASP A 1 254 ? -2.737 29.506 40.519 1.00 32.44 254 ASP A N 1
ATOM 1965 C CA . ASP A 1 254 ? -3.576 30.124 39.487 1.00 32.44 254 ASP A CA 1
ATOM 1966 C C . ASP A 1 254 ? -3.637 31.676 39.500 1.00 32.44 254 ASP A C 1
ATOM 1968 O O . ASP A 1 254 ? -3.146 32.346 40.412 1.00 32.44 254 ASP A O 1
ATOM 1972 N N . ASP A 1 255 ? -4.394 32.185 38.513 1.00 33.22 255 ASP A N 1
ATOM 1973 C CA . ASP A 1 255 ? -5.420 33.253 38.593 1.00 33.22 255 ASP A CA 1
ATOM 1974 C C . ASP A 1 255 ? -5.231 34.598 37.842 1.00 33.22 255 ASP A C 1
ATOM 1976 O O . ASP A 1 255 ? -4.173 35.225 37.806 1.00 33.22 255 ASP A O 1
ATOM 1980 N N . ASP A 1 256 ? -6.391 35.049 37.333 1.00 33.22 256 ASP A N 1
ATOM 1981 C CA . ASP A 1 256 ? -6.819 36.385 36.871 1.00 33.22 256 ASP A CA 1
ATOM 1982 C C . ASP A 1 256 ? -6.200 37.028 35.600 1.00 33.22 256 ASP A C 1
ATOM 1984 O O . ASP A 1 256 ? -5.249 37.809 35.624 1.00 33.22 256 ASP A O 1
ATOM 1988 N N . GLU A 1 257 ? -6.891 36.759 34.479 1.00 33.06 257 GLU A N 1
ATOM 1989 C CA . GLU A 1 257 ? -7.560 37.712 33.554 1.00 33.06 257 GLU A CA 1
ATOM 1990 C C . GLU A 1 257 ? -7.185 39.222 33.533 1.00 33.06 257 GLU A C 1
ATOM 1992 O O . GLU A 1 257 ? -7.006 39.864 34.568 1.00 33.06 257 GLU A O 1
ATOM 1997 N N . GLY A 1 258 ? -7.291 39.881 32.354 1.00 28.98 258 GLY A N 1
ATOM 1998 C CA . GLY A 1 258 ? -7.318 41.361 32.352 1.00 28.98 258 GLY A CA 1
ATOM 1999 C C . GLY A 1 258 ? -7.376 42.224 31.070 1.00 28.98 258 GLY A C 1
ATOM 2000 O O . GLY A 1 258 ? -6.751 43.275 31.097 1.00 28.98 258 GLY A O 1
ATOM 2001 N N . SER A 1 259 ? -8.151 41.874 30.031 1.00 31.78 259 SER A N 1
ATOM 2002 C CA . SER A 1 259 ? -8.810 42.787 29.044 1.00 31.78 259 SER A CA 1
ATOM 2003 C C . SER A 1 259 ? -8.084 43.909 28.233 1.00 31.78 259 SER A C 1
ATOM 2005 O O . SER A 1 259 ? -7.365 44.757 28.750 1.00 31.78 259 SER A O 1
ATOM 2007 N N . ASP A 1 260 ? -8.544 44.014 26.975 1.00 33.31 260 ASP A N 1
ATOM 2008 C CA . ASP A 1 260 ? -8.896 45.219 26.181 1.00 33.31 260 ASP A CA 1
ATOM 2009 C C . ASP A 1 260 ? -7.835 46.186 25.577 1.00 33.31 260 ASP A C 1
ATOM 2011 O O . ASP A 1 260 ? -7.228 47.018 26.248 1.00 33.31 260 ASP A O 1
ATOM 2015 N N . ASP A 1 261 ? -7.822 46.173 24.233 1.00 34.00 261 ASP A N 1
ATOM 2016 C CA . ASP A 1 261 ? -7.867 47.295 23.268 1.00 34.00 261 ASP A CA 1
ATOM 2017 C C . ASP A 1 261 ? -6.842 48.457 23.280 1.00 34.00 261 ASP A C 1
ATOM 2019 O O . ASP A 1 261 ? -6.751 49.276 24.196 1.00 34.00 261 ASP A O 1
ATOM 2023 N N . GLY A 1 262 ? -6.185 48.645 22.120 1.00 29.02 262 GLY A N 1
ATOM 2024 C CA . GLY A 1 262 ? -5.221 49.727 21.862 1.00 29.02 262 GLY A CA 1
ATOM 2025 C C . GLY A 1 262 ? -4.886 49.987 20.379 1.00 29.02 262 GLY A C 1
ATOM 2026 O O . GLY A 1 262 ? -3.716 49.969 20.014 1.00 29.02 262 GLY A O 1
ATOM 2027 N N . ASP A 1 263 ? -5.907 50.223 19.548 1.00 31.36 263 ASP A N 1
ATOM 2028 C CA . ASP A 1 263 ? -5.857 50.568 18.106 1.00 31.36 263 ASP A CA 1
ATOM 2029 C C . ASP A 1 263 ? -4.828 51.661 17.700 1.00 31.36 263 ASP A C 1
ATOM 2031 O O . ASP A 1 263 ? -4.863 52.773 18.235 1.00 31.36 263 ASP A O 1
ATOM 2035 N N . ASP A 1 264 ? -3.971 51.375 16.703 1.00 29.64 264 ASP A N 1
ATOM 2036 C CA . ASP A 1 264 ? -3.400 52.367 15.765 1.00 29.64 264 ASP A CA 1
ATOM 2037 C C . ASP A 1 264 ? -2.976 51.699 14.431 1.00 29.64 264 ASP A C 1
ATOM 2039 O O . ASP A 1 264 ? -2.750 50.489 14.358 1.00 29.64 264 ASP A O 1
ATOM 2043 N N . THR A 1 265 ? -2.873 52.480 13.350 1.00 30.44 265 THR A N 1
ATOM 2044 C CA . THR A 1 265 ? -2.957 51.982 11.963 1.00 30.44 265 THR A CA 1
ATOM 2045 C C . THR A 1 265 ? -1.739 52.279 11.072 1.00 30.44 265 THR A C 1
ATOM 2047 O O . THR A 1 265 ? -1.394 53.429 10.823 1.00 30.44 265 THR A O 1
ATOM 2050 N N . GLY A 1 266 ? -1.183 51.213 10.479 1.00 26.75 266 GLY A N 1
ATOM 2051 C CA . GLY A 1 266 ? -0.686 51.161 9.092 1.00 26.75 266 GLY A CA 1
ATOM 2052 C C . GLY A 1 266 ? 0.594 51.915 8.680 1.00 26.75 266 GLY A C 1
ATOM 2053 O O . GLY A 1 266 ? 0.613 53.138 8.573 1.00 26.75 266 GLY A O 1
ATOM 2054 N N . SER A 1 267 ? 1.600 51.161 8.216 1.00 26.66 267 SER A N 1
ATOM 2055 C CA . SER A 1 267 ? 2.282 51.431 6.932 1.00 26.66 267 SER A CA 1
ATOM 2056 C C . SER A 1 267 ? 3.113 50.227 6.476 1.00 26.66 267 SER A C 1
ATOM 2058 O O . SER A 1 267 ? 3.825 49.620 7.268 1.00 26.66 267 SER A O 1
ATOM 2060 N N . GLU A 1 268 ? 3.065 49.944 5.176 1.00 32.47 268 GLU A N 1
ATOM 2061 C CA . GLU A 1 268 ? 3.815 48.898 4.470 1.00 32.47 268 GLU A CA 1
ATOM 2062 C C . GLU A 1 268 ? 5.347 48.989 4.644 1.00 32.47 268 GLU A C 1
ATOM 2064 O O . GLU A 1 268 ? 5.934 50.045 4.405 1.00 32.47 268 GLU A O 1
ATOM 2069 N N . THR A 1 269 ? 5.988 47.843 4.894 1.00 26.67 269 THR A N 1
ATOM 2070 C CA . THR A 1 269 ? 7.052 47.286 4.030 1.00 26.67 269 THR A CA 1
ATOM 2071 C C . THR A 1 269 ? 6.953 45.765 4.107 1.00 26.67 269 THR A C 1
ATOM 2073 O O . THR A 1 269 ? 7.047 45.224 5.205 1.00 26.67 269 THR A O 1
ATOM 2076 N N . GLY A 1 270 ? 6.732 45.088 2.980 1.00 34.69 270 GLY A N 1
ATOM 2077 C CA . GLY A 1 270 ? 6.573 43.632 2.957 1.00 34.69 270 GLY A CA 1
ATOM 2078 C C . GLY A 1 270 ? 7.902 42.878 2.921 1.00 34.69 270 GLY A C 1
ATOM 2079 O O . GLY A 1 270 ? 8.839 43.306 2.248 1.00 34.69 270 GLY A O 1
ATOM 2080 N N . ASP A 1 271 ? 7.922 41.734 3.594 1.00 24.69 271 ASP A N 1
ATOM 2081 C CA . ASP A 1 271 ? 8.786 40.588 3.319 1.00 24.69 271 ASP A CA 1
ATOM 2082 C C . ASP A 1 271 ? 7.911 39.355 3.598 1.00 24.69 271 ASP A C 1
ATOM 2084 O O . ASP A 1 271 ? 7.350 39.248 4.688 1.00 24.69 271 ASP A O 1
ATOM 2088 N N . ASN A 1 272 ? 7.663 38.520 2.587 1.00 28.38 272 ASN A N 1
ATOM 2089 C CA . ASN A 1 272 ? 6.696 37.416 2.658 1.00 28.38 272 ASN A CA 1
ATOM 2090 C C . ASN A 1 272 ? 7.411 36.097 2.363 1.00 28.38 272 ASN A C 1
ATOM 2092 O O . ASN A 1 272 ? 7.215 35.477 1.319 1.00 28.38 272 ASN A O 1
ATOM 2096 N N . THR A 1 273 ? 8.288 35.732 3.290 1.00 29.47 273 THR A N 1
ATOM 2097 C CA . THR A 1 273 ? 9.125 34.530 3.277 1.00 29.47 273 THR A CA 1
ATOM 2098 C C . THR A 1 273 ? 8.632 33.537 4.330 1.00 29.47 273 THR A C 1
ATOM 2100 O O . THR A 1 273 ? 9.367 33.132 5.227 1.00 29.47 273 THR A O 1
ATOM 2103 N N . ASP A 1 274 ? 7.354 33.164 4.219 1.00 27.22 274 ASP A N 1
ATOM 2104 C CA . ASP A 1 274 ? 6.805 32.018 4.942 1.00 27.22 274 ASP A CA 1
ATOM 2105 C C . ASP A 1 274 ? 7.272 30.744 4.222 1.00 27.22 274 ASP A C 1
ATOM 2107 O O . ASP A 1 274 ? 6.823 30.429 3.119 1.00 27.22 274 ASP A O 1
ATOM 2111 N N . HIS A 1 275 ? 8.286 30.090 4.787 1.00 37.22 275 HIS A N 1
ATOM 2112 C CA . HIS A 1 275 ? 8.882 28.871 4.251 1.00 37.22 275 HIS A CA 1
ATOM 2113 C C . HIS A 1 275 ? 8.526 27.717 5.182 1.00 37.22 275 HIS A C 1
ATOM 2115 O O . HIS A 1 275 ? 8.999 27.685 6.316 1.00 37.22 275 HIS A O 1
ATOM 2121 N N . GLY A 1 276 ? 7.708 26.786 4.686 1.00 36.25 276 GLY A N 1
ATOM 2122 C CA . GLY A 1 276 ? 7.139 25.697 5.475 1.00 36.25 276 GLY A CA 1
ATOM 2123 C C . GLY A 1 276 ? 8.183 24.851 6.206 1.00 36.25 276 GLY A C 1
ATOM 2124 O O . GLY A 1 276 ? 8.979 24.152 5.581 1.00 36.25 276 GLY A O 1
ATOM 2125 N N . ASP A 1 277 ? 8.125 24.894 7.536 1.00 32.75 277 ASP A N 1
ATOM 2126 C CA . ASP A 1 277 ? 8.865 24.039 8.468 1.00 32.75 277 ASP A CA 1
ATOM 2127 C C . ASP A 1 277 ? 7.847 23.141 9.195 1.00 32.75 277 ASP A C 1
ATOM 2129 O O . ASP A 1 277 ? 7.432 23.384 10.333 1.00 32.75 277 ASP A O 1
ATOM 2133 N N . HIS A 1 278 ? 7.304 22.171 8.450 1.00 41.19 278 HIS A N 1
ATOM 2134 C CA . HIS A 1 278 ? 6.080 21.460 8.840 1.00 41.19 278 HIS A CA 1
ATOM 2135 C C . HIS A 1 278 ? 6.303 20.132 9.576 1.00 41.19 278 HIS A C 1
ATOM 2137 O O . HIS A 1 278 ? 5.444 19.737 10.365 1.00 41.19 278 HIS A O 1
ATOM 2143 N N . SER A 1 279 ? 7.475 19.492 9.443 1.00 41.25 279 SER A N 1
ATOM 2144 C CA . SER A 1 279 ? 7.686 18.104 9.901 1.00 41.25 279 SER A CA 1
ATOM 2145 C C . SER A 1 279 ? 7.575 17.874 11.417 1.00 41.25 279 SER A C 1
ATOM 2147 O O . SER A 1 279 ? 7.539 16.722 11.841 1.00 41.25 279 SER A O 1
ATOM 2149 N N . GLY A 1 280 ? 7.514 18.939 12.228 1.00 33.50 280 GLY A N 1
ATOM 2150 C CA . GLY A 1 280 ? 7.226 18.883 13.669 1.00 33.50 280 GLY A CA 1
ATOM 2151 C C . GLY A 1 280 ? 5.954 19.619 14.120 1.00 33.50 280 GLY A C 1
ATOM 2152 O O . GLY A 1 280 ? 5.636 19.584 15.309 1.00 33.50 280 GLY A O 1
ATOM 2153 N N . THR A 1 281 ? 5.228 20.298 13.220 1.00 44.62 281 THR A N 1
ATOM 2154 C CA . THR A 1 281 ? 4.045 21.110 13.580 1.00 44.62 281 THR A CA 1
ATOM 2155 C C . THR A 1 281 ? 2.711 20.436 13.263 1.00 44.62 281 THR A C 1
ATOM 2157 O O . THR A 1 281 ? 1.731 20.724 13.942 1.00 44.62 281 THR A O 1
ATOM 2160 N N . GLU A 1 282 ? 2.652 19.502 12.311 1.00 51.53 282 GLU A N 1
ATOM 2161 C CA . GLU A 1 282 ? 1.414 18.829 11.874 1.00 51.53 282 GLU A CA 1
ATOM 2162 C C . GLU A 1 282 ? 0.659 18.118 13.018 1.00 51.53 282 GLU A C 1
ATOM 2164 O O . GLU A 1 282 ? -0.466 18.506 13.343 1.00 51.53 282 GLU A O 1
ATOM 2169 N N . HIS A 1 283 ? 1.297 17.177 13.726 1.00 53.31 283 HIS A N 1
ATOM 2170 C CA . HIS A 1 283 ? 0.690 16.502 14.885 1.00 53.31 283 HIS A CA 1
ATOM 2171 C C . HIS A 1 283 ? 0.262 17.493 15.992 1.00 53.31 283 HIS A C 1
ATOM 2173 O O . HIS A 1 283 ? -0.821 17.362 16.565 1.00 53.31 283 HIS A O 1
ATOM 2179 N N . GLN A 1 284 ? 1.056 18.543 16.248 1.00 50.72 284 GLN A N 1
ATOM 2180 C CA . GLN A 1 284 ? 0.707 19.582 17.230 1.00 50.72 284 GLN A CA 1
ATOM 2181 C C . GLN A 1 284 ? -0.523 20.396 16.793 1.00 50.72 284 GLN A C 1
ATOM 2183 O O . GLN A 1 284 ? -1.392 20.687 17.614 1.00 50.72 284 GLN A O 1
ATOM 2188 N N . ASN A 1 285 ? -0.636 20.716 15.500 1.00 58.44 285 ASN A N 1
ATOM 2189 C CA . ASN A 1 285 ? -1.791 21.400 14.918 1.00 58.44 285 ASN A CA 1
ATOM 2190 C C . ASN A 1 285 ? -3.053 20.527 14.980 1.00 58.44 285 ASN A C 1
ATOM 2192 O O . ASN A 1 285 ? -4.134 21.042 15.271 1.00 58.44 285 ASN A O 1
ATOM 2196 N N . HIS A 1 286 ? -2.931 19.213 14.763 1.00 70.50 286 HIS A N 1
ATOM 2197 C CA . HIS A 1 286 ? -4.043 18.279 14.933 1.00 70.50 286 HIS A CA 1
ATOM 2198 C C . HIS A 1 286 ? -4.568 18.279 16.370 1.00 70.50 286 HIS A C 1
ATOM 2200 O O . HIS A 1 286 ? -5.772 18.445 16.555 1.00 70.50 286 HIS A O 1
ATOM 2206 N N . CYS A 1 287 ? -3.701 18.205 17.387 1.00 69.38 287 CYS A N 1
ATOM 2207 C CA . CYS A 1 287 ? -4.112 18.243 18.800 1.00 69.38 287 CYS A CA 1
ATOM 2208 C C . CYS A 1 287 ? -4.888 19.513 19.212 1.00 69.38 287 CYS A C 1
ATOM 2210 O O . CYS A 1 287 ? -5.523 19.517 20.264 1.00 69.38 287 CYS A O 1
ATOM 2212 N N . MET A 1 288 ? -4.879 20.567 18.389 1.00 62.38 288 MET A N 1
ATOM 2213 C CA . MET A 1 288 ? -5.636 21.807 18.601 1.00 62.38 288 MET A CA 1
ATOM 2214 C C . MET A 1 288 ? -6.980 21.864 17.840 1.00 62.38 288 MET A C 1
ATOM 2216 O O . MET A 1 288 ? -7.694 22.861 17.955 1.00 62.38 288 MET A O 1
ATOM 2220 N N . MET A 1 289 ? -7.343 20.834 17.063 1.00 70.12 289 MET A N 1
ATOM 2221 C CA . MET A 1 289 ? -8.523 20.817 16.183 1.00 70.12 289 MET A CA 1
ATOM 2222 C C . MET A 1 289 ? -9.442 19.606 16.424 1.00 70.12 289 MET A C 1
ATOM 2224 O O . MET A 1 289 ? -9.520 18.683 15.614 1.00 70.12 289 MET A O 1
ATOM 2228 N N . GLU A 1 290 ? -10.203 19.638 17.520 1.00 79.56 290 GLU A N 1
ATOM 2229 C CA . GLU A 1 290 ? -11.267 18.657 17.780 1.00 79.56 290 GLU A CA 1
ATOM 2230 C C . GLU A 1 290 ? -12.505 18.878 16.879 1.00 79.56 290 GLU A C 1
ATOM 2232 O O . GLU A 1 290 ? -12.996 20.007 16.787 1.00 79.56 290 GLU A O 1
ATOM 2237 N N . PRO A 1 291 ? -13.077 17.829 16.254 1.00 87.19 291 PRO A N 1
ATOM 2238 C CA . PRO A 1 291 ? -14.362 17.930 15.557 1.00 87.19 291 PRO A CA 1
ATOM 2239 C C . PRO A 1 291 ? -15.563 18.163 16.495 1.00 87.19 291 PRO A C 1
ATOM 2241 O O . PRO A 1 291 ? -15.677 17.537 17.550 1.00 87.19 291 PRO A O 1
ATOM 2244 N N . ASP A 1 292 ? -16.541 18.970 16.066 1.00 88.44 292 ASP A N 1
ATOM 2245 C CA . ASP A 1 292 ? -17.749 19.296 16.853 1.00 88.44 292 ASP A CA 1
ATOM 2246 C C . ASP A 1 292 ? -18.524 18.058 17.358 1.00 88.44 292 ASP A C 1
ATOM 2248 O O . ASP A 1 292 ? -19.091 18.079 18.453 1.00 88.44 292 ASP A O 1
ATOM 2252 N N . PHE A 1 293 ? -18.531 16.954 16.599 1.00 89.25 293 PHE A N 1
ATOM 2253 C CA . PHE A 1 293 ? -19.238 15.716 16.965 1.00 89.25 293 PHE A CA 1
ATOM 2254 C C . PHE A 1 293 ? -18.561 14.903 18.092 1.00 89.25 293 PHE A C 1
ATOM 2256 O O . PHE A 1 293 ? -19.188 14.002 18.653 1.00 89.25 293 PHE A O 1
ATOM 2263 N N . VAL A 1 294 ? -17.319 15.233 18.475 1.00 92.38 294 VAL A N 1
ATOM 2264 C CA . VAL A 1 294 ? -16.621 14.667 19.653 1.00 92.38 294 VAL A CA 1
ATOM 2265 C C . VAL A 1 294 ? -16.447 15.679 20.791 1.00 92.38 294 VAL A C 1
ATOM 2267 O O . VAL A 1 294 ? -15.818 15.360 21.803 1.00 92.38 294 VAL A O 1
ATOM 2270 N N . ALA A 1 295 ? -17.011 16.886 20.677 1.00 92.44 295 ALA A N 1
ATOM 2271 C CA . ALA A 1 295 ? -16.876 17.920 21.699 1.00 92.44 295 ALA A CA 1
ATOM 2272 C C . ALA A 1 295 ? -17.416 17.449 23.064 1.00 92.44 295 ALA A C 1
ATOM 2274 O O . ALA A 1 295 ? -18.553 16.981 23.183 1.00 92.44 295 ALA A O 1
ATOM 2275 N N . VAL A 1 296 ? -16.619 17.626 24.127 1.00 91.88 296 VAL A N 1
ATOM 2276 C CA . VAL A 1 296 ? -16.917 17.146 25.497 1.00 91.88 296 VAL A CA 1
ATOM 2277 C C . VAL A 1 296 ? -18.307 17.571 25.995 1.00 91.88 296 VAL A C 1
ATOM 2279 O O . VAL A 1 296 ? -18.974 16.833 26.716 1.00 91.88 296 VAL A O 1
ATOM 2282 N N . ASN A 1 297 ? -18.791 18.743 25.576 1.00 92.44 297 ASN A N 1
ATOM 2283 C CA . ASN A 1 297 ? -20.092 19.280 25.980 1.00 92.44 297 ASN A CA 1
ATOM 2284 C C . ASN A 1 297 ? -21.318 18.550 25.378 1.00 92.44 297 ASN A C 1
ATOM 2286 O O . ASN A 1 297 ? -22.433 18.799 25.839 1.00 92.44 297 ASN A O 1
ATOM 2290 N N . GLN A 1 298 ? -21.130 17.646 24.408 1.00 92.31 298 GLN A N 1
ATOM 2291 C CA . GLN A 1 298 ? -22.181 16.764 23.878 1.00 92.31 298 GLN A CA 1
ATOM 2292 C C . GLN A 1 298 ? -22.317 15.454 24.677 1.00 92.31 298 GLN A C 1
ATOM 2294 O O . GLN A 1 298 ? -23.319 14.748 24.552 1.00 92.31 298 GLN A O 1
ATOM 2299 N N . MET A 1 299 ? -21.318 15.107 25.495 1.00 95.69 299 MET A N 1
ATOM 2300 C CA . MET A 1 299 ? -21.186 13.770 26.077 1.00 95.69 299 MET A CA 1
ATOM 2301 C C . MET A 1 299 ? -22.302 13.463 27.087 1.00 95.69 299 MET A C 1
ATOM 2303 O O . MET A 1 299 ? -22.594 14.228 28.005 1.00 95.69 299 MET A O 1
ATOM 2307 N N . THR A 1 300 ? -22.946 12.308 26.905 1.00 97.19 300 THR A N 1
ATOM 2308 C CA . THR A 1 300 ? -24.113 11.871 27.696 1.00 97.19 300 THR A CA 1
ATOM 2309 C C . THR A 1 300 ? -23.735 11.030 28.912 1.00 97.19 300 THR A C 1
ATOM 2311 O O . THR A 1 300 ? -24.471 11.012 29.898 1.00 97.19 300 THR A O 1
ATOM 2314 N N . HIS A 1 301 ? -22.602 10.328 28.835 1.00 97.81 301 HIS A N 1
ATOM 2315 C CA . HIS A 1 301 ? -22.060 9.475 29.886 1.00 97.81 301 HIS A CA 1
ATOM 2316 C C . HIS A 1 301 ? -20.556 9.734 29.994 1.00 97.81 301 HIS A C 1
ATOM 2318 O O . HIS A 1 301 ? -19.828 9.530 29.027 1.00 97.81 301 HIS A O 1
ATOM 2324 N N . THR A 1 302 ? -20.086 10.139 31.170 1.00 98.19 302 THR A N 1
ATOM 2325 C CA . THR A 1 302 ? -18.659 10.355 31.449 1.00 98.19 302 THR A CA 1
ATOM 2326 C C . THR A 1 302 ? -18.223 9.376 32.532 1.00 98.19 302 THR A C 1
ATOM 2328 O O . THR A 1 302 ? -18.920 9.225 33.540 1.00 98.19 302 THR A O 1
ATOM 2331 N N . ALA A 1 303 ? -17.093 8.696 32.341 1.00 98.62 303 ALA A N 1
ATOM 2332 C CA . ALA A 1 303 ? -16.540 7.825 33.371 1.00 98.62 303 ALA A CA 1
ATOM 2333 C C . ALA A 1 303 ? -16.099 8.654 34.597 1.00 98.62 303 ALA A C 1
ATOM 2335 O O . ALA A 1 303 ? -15.447 9.685 34.467 1.00 98.62 303 ALA A O 1
ATOM 2336 N N . THR A 1 304 ? -16.474 8.216 35.800 1.00 98.19 304 THR A N 1
ATOM 2337 C CA . THR A 1 304 ? -16.221 8.911 37.078 1.00 98.19 304 THR A CA 1
ATOM 2338 C C . THR A 1 304 ? -15.124 8.262 37.924 1.00 98.19 304 THR A C 1
ATOM 2340 O O . THR A 1 304 ? -14.734 8.810 38.951 1.00 98.19 304 THR A O 1
ATOM 2343 N N . GLN A 1 305 ? -14.686 7.059 37.550 1.00 98.44 305 GLN A N 1
ATOM 2344 C CA . GLN A 1 305 ? -13.566 6.326 38.146 1.00 98.44 305 GLN A CA 1
ATOM 2345 C C . GLN A 1 305 ? -13.187 5.148 37.240 1.00 98.44 305 GLN A C 1
ATOM 2347 O O . GLN A 1 305 ? -14.058 4.581 36.575 1.00 98.44 305 GLN A O 1
ATOM 2352 N N . SER A 1 306 ? -11.925 4.720 37.282 1.00 98.81 306 SER A N 1
ATOM 2353 C CA . SER A 1 306 ? -11.469 3.542 36.538 1.00 98.81 306 SER A CA 1
ATOM 2354 C C . SER A 1 306 ? -12.236 2.271 36.936 1.00 98.81 306 SER A C 1
ATOM 2356 O O . SER A 1 306 ? -12.705 2.132 38.075 1.00 98.81 306 SER A O 1
ATOM 2358 N N . GLY A 1 307 ? -12.390 1.339 35.993 1.00 98.50 307 GLY A N 1
ATOM 2359 C CA . GLY A 1 307 ? -13.097 0.073 36.202 1.00 98.50 307 GLY A CA 1
ATOM 2360 C C . GLY A 1 307 ? -13.620 -0.556 34.910 1.00 98.50 307 GLY A C 1
ATOM 2361 O O . GLY A 1 307 ? -13.158 -0.246 33.818 1.00 98.50 307 GLY A O 1
ATOM 2362 N N . ARG A 1 308 ? -14.586 -1.472 35.018 1.00 98.44 308 ARG A N 1
ATOM 2363 C CA . ARG A 1 308 ? -15.160 -2.156 33.849 1.00 98.44 308 ARG A CA 1
ATOM 2364 C C . ARG A 1 308 ? -16.305 -1.360 33.241 1.00 98.44 308 ARG A C 1
ATOM 2366 O O . ARG A 1 308 ? -17.131 -0.814 33.967 1.00 98.44 308 ARG A O 1
ATOM 2373 N N . TRP A 1 309 ? -16.440 -1.417 31.917 1.00 98.56 309 TRP A N 1
ATOM 2374 C CA . TRP A 1 309 ? -17.564 -0.818 31.189 1.00 98.56 309 TRP A CA 1
ATOM 2375 C C . TRP A 1 309 ? -18.930 -1.257 31.745 1.00 98.56 309 TRP A C 1
ATOM 2377 O O . TRP A 1 309 ? -19.855 -0.454 31.840 1.00 98.56 309 TRP A O 1
ATOM 2387 N N . SER A 1 310 ? -19.048 -2.517 32.176 1.00 96.94 310 SER A N 1
ATOM 2388 C CA . SER A 1 310 ? -20.259 -3.096 32.775 1.00 96.94 310 SER A CA 1
ATOM 2389 C C . SER A 1 310 ? -20.683 -2.481 34.111 1.00 96.94 310 SER A C 1
ATOM 2391 O O . SER A 1 310 ? -21.821 -2.681 34.544 1.00 96.94 310 SER A O 1
ATOM 2393 N N . ASP A 1 311 ? -19.776 -1.801 34.811 1.00 97.75 311 ASP A N 1
ATOM 2394 C CA . ASP A 1 311 ? -19.932 -1.540 36.233 1.00 97.75 311 ASP A CA 1
ATOM 2395 C C . ASP A 1 311 ? -20.532 -0.150 36.463 1.00 97.75 311 ASP A C 1
ATOM 2397 O O . ASP A 1 311 ? -19.929 0.880 36.183 1.00 97.75 311 ASP A O 1
ATOM 2401 N N . ALA A 1 312 ? -21.730 -0.119 37.051 1.00 96.94 312 ALA A N 1
ATOM 2402 C CA . ALA A 1 312 ? -22.474 1.096 37.406 1.00 96.94 312 ALA A CA 1
ATOM 2403 C C . ALA A 1 312 ? -21.629 2.183 38.112 1.00 96.94 312 ALA A C 1
ATOM 2405 O O . ALA A 1 312 ? -21.864 3.378 37.940 1.00 96.94 312 ALA A O 1
ATOM 2406 N N . THR A 1 313 ? -20.630 1.775 38.902 1.00 97.38 313 THR A N 1
ATOM 2407 C CA . THR A 1 313 ? -19.704 2.671 39.611 1.00 97.38 313 THR A CA 1
ATOM 2408 C C . THR A 1 313 ? -18.703 3.380 38.703 1.00 97.38 313 THR A C 1
ATOM 2410 O O . THR A 1 313 ? -18.325 4.501 39.025 1.00 97.38 313 THR A O 1
ATOM 2413 N N . THR A 1 314 ? -18.313 2.789 37.569 1.00 98.38 314 THR A N 1
ATOM 2414 C CA . THR A 1 314 ? -17.433 3.430 36.573 1.00 98.38 314 THR A CA 1
ATOM 2415 C C . THR A 1 314 ? -18.078 4.673 35.965 1.00 98.38 314 THR A C 1
ATOM 2417 O O . THR A 1 314 ? -17.374 5.617 35.639 1.00 98.38 314 THR A O 1
ATOM 2420 N N . TRP A 1 315 ? -19.411 4.733 35.919 1.00 98.06 315 TRP A N 1
ATOM 2421 C CA . TRP A 1 315 ? -20.190 5.802 35.278 1.00 98.06 315 TRP A CA 1
ATOM 2422 C C . TRP A 1 315 ? -21.006 6.656 36.263 1.00 98.06 315 TRP A C 1
ATOM 2424 O O . TRP A 1 315 ? -21.905 7.394 35.863 1.00 98.06 315 TRP A O 1
ATOM 2434 N N . GLY A 1 316 ? -20.784 6.487 37.573 1.00 93.62 316 GLY A N 1
ATOM 2435 C CA . GLY A 1 316 ? -21.548 7.161 38.631 1.00 93.62 316 GLY A CA 1
ATOM 2436 C C . GLY A 1 316 ? -23.065 6.886 38.619 1.00 93.62 316 GLY A C 1
ATOM 2437 O O . GLY A 1 316 ? -23.825 7.613 39.264 1.00 93.62 316 GLY A O 1
ATOM 2438 N N . GLY A 1 317 ? -23.527 5.867 37.888 1.00 93.12 317 GLY A N 1
ATOM 2439 C CA . GLY A 1 317 ? -24.914 5.756 37.433 1.00 93.12 317 GLY A CA 1
ATOM 2440 C C . GLY A 1 317 ? -25.241 4.400 36.804 1.00 93.12 317 GLY A C 1
ATOM 2441 O O . GLY A 1 317 ? -25.052 3.363 37.432 1.00 93.12 317 GLY A O 1
ATOM 2442 N N . ASN A 1 318 ? -25.779 4.403 35.583 1.00 93.88 318 ASN A N 1
ATOM 2443 C CA . ASN A 1 318 ? -25.877 3.200 34.749 1.00 93.88 318 ASN A CA 1
ATOM 2444 C C . ASN A 1 318 ? -24.706 3.193 33.757 1.00 93.88 318 ASN A C 1
ATOM 2446 O O . ASN A 1 318 ? -24.189 4.259 33.430 1.00 93.88 318 ASN A O 1
ATOM 2450 N N . ALA A 1 319 ? -24.332 2.019 33.246 1.00 96.56 319 ALA A N 1
ATOM 2451 C CA . ALA A 1 319 ? -23.447 1.943 32.086 1.00 96.56 319 ALA A CA 1
ATOM 2452 C C . ALA A 1 319 ? -24.107 2.575 30.838 1.00 96.56 319 ALA A C 1
ATOM 2454 O O . ALA A 1 319 ? -25.344 2.573 30.761 1.00 96.56 319 ALA A O 1
ATOM 2455 N N . PRO A 1 320 ? -23.315 3.093 29.877 1.00 98.12 320 PRO A N 1
ATOM 2456 C CA . PRO A 1 320 ? -23.814 3.571 28.595 1.00 98.12 320 PRO A CA 1
ATOM 2457 C C . PRO A 1 320 ? -24.647 2.507 27.883 1.00 98.12 320 PRO A C 1
ATOM 2459 O O . PRO A 1 320 ? -24.332 1.318 27.944 1.00 98.12 320 PRO A O 1
ATOM 2462 N N . GLY A 1 321 ? -25.696 2.958 27.200 1.00 97.19 321 GLY A N 1
ATOM 2463 C CA . GLY A 1 321 ? -26.549 2.119 26.367 1.00 97.19 321 GLY A CA 1
ATOM 2464 C C . GLY A 1 321 ? -26.773 2.732 24.987 1.00 97.19 321 GLY A C 1
ATOM 2465 O O . GLY A 1 321 ? -26.166 3.745 24.651 1.00 97.19 321 GLY A O 1
ATOM 2466 N N . ASN A 1 322 ? -27.668 2.125 24.209 1.00 98.00 322 ASN A N 1
ATOM 2467 C CA . ASN A 1 322 ? -27.985 2.530 22.834 1.00 98.00 322 ASN A CA 1
ATOM 2468 C C . ASN A 1 322 ? -28.142 4.063 22.656 1.00 98.00 322 ASN A C 1
ATOM 2470 O O . ASN A 1 322 ? -28.939 4.690 23.362 1.00 98.00 322 ASN A O 1
ATOM 2474 N N . GLY A 1 323 ? -27.420 4.642 21.691 1.00 97.38 323 GLY A N 1
ATOM 2475 C CA . GLY A 1 323 ? -27.400 6.077 21.375 1.00 97.38 323 GLY A CA 1
ATOM 2476 C C . GLY A 1 323 ? -26.599 6.947 22.355 1.00 97.38 323 GLY A C 1
ATOM 2477 O O . GLY A 1 323 ? -26.816 8.157 22.416 1.00 97.38 323 GLY A O 1
ATOM 2478 N N . ALA A 1 324 ? -25.724 6.362 23.179 1.00 98.00 324 ALA A N 1
ATOM 2479 C CA . ALA A 1 324 ? -24.878 7.130 24.088 1.00 98.00 324 ALA A CA 1
ATOM 2480 C C . ALA A 1 324 ? -23.658 7.737 23.377 1.00 98.00 324 ALA A C 1
ATOM 2482 O O . ALA A 1 324 ? -22.887 7.036 22.725 1.00 98.00 324 ALA A O 1
ATOM 2483 N N . LEU A 1 325 ? -23.453 9.034 23.608 1.00 98.19 325 LEU A N 1
ATOM 2484 C CA . LEU A 1 325 ? -22.169 9.721 23.462 1.00 98.19 325 LEU A CA 1
ATOM 2485 C C . LEU A 1 325 ? -21.392 9.528 24.774 1.00 98.19 325 LEU A C 1
ATOM 2487 O O . LEU A 1 325 ? -21.900 9.914 25.836 1.00 98.19 325 LEU A O 1
ATOM 2491 N N . VAL A 1 326 ? -20.220 8.901 24.724 1.00 98.62 326 VAL A N 1
ATOM 2492 C CA . VAL A 1 326 ? -19.464 8.428 25.892 1.00 98.62 326 VAL A CA 1
ATOM 2493 C C . VAL A 1 326 ? -18.090 9.085 25.961 1.00 98.62 326 VAL A C 1
ATOM 2495 O O . VAL A 1 326 ? -17.384 9.127 24.961 1.00 98.62 326 VAL A O 1
ATOM 2498 N N . GLN A 1 327 ? -17.686 9.519 27.154 1.00 98.56 327 GLN A N 1
ATOM 2499 C CA . GLN A 1 327 ? -16.354 10.046 27.446 1.00 98.56 327 GLN A CA 1
ATOM 2500 C C . GLN A 1 327 ? -15.633 9.194 28.498 1.00 98.56 327 GLN A C 1
ATOM 2502 O O . GLN A 1 327 ? -16.195 8.878 29.553 1.00 98.56 327 GLN A O 1
ATOM 2507 N N . ILE A 1 328 ? -14.359 8.905 28.247 1.00 98.81 328 ILE A N 1
ATOM 2508 C CA . ILE A 1 328 ? -13.398 8.369 29.215 1.00 98.81 328 ILE A CA 1
ATOM 2509 C C . ILE A 1 328 ? -12.368 9.478 29.487 1.00 98.81 328 ILE A C 1
ATOM 2511 O O . ILE A 1 328 ? -11.485 9.656 28.651 1.00 98.81 328 ILE A O 1
ATOM 2515 N N . PRO A 1 329 ? -12.487 10.251 30.587 1.00 98.50 329 PRO A N 1
ATOM 2516 C CA . PRO A 1 329 ? -11.579 11.361 30.887 1.00 98.50 329 PRO A CA 1
ATOM 2517 C C . PRO A 1 329 ? -10.122 10.939 31.085 1.00 98.50 329 PRO A C 1
ATOM 2519 O O . PRO A 1 329 ? -9.841 9.789 31.424 1.00 98.50 329 PRO A O 1
ATOM 2522 N N . GLU A 1 330 ? -9.211 11.903 30.957 1.00 97.94 330 GLU A N 1
ATOM 2523 C CA . GLU A 1 330 ? -7.792 11.749 31.284 1.00 97.94 330 GLU A CA 1
ATOM 2524 C C . GLU A 1 330 ? -7.594 11.164 32.697 1.00 97.94 330 GLU A C 1
ATOM 2526 O O . GLU A 1 330 ? -8.345 11.457 33.634 1.00 97.94 330 GLU A O 1
ATOM 2531 N N . GLY A 1 331 ? -6.607 10.275 32.847 1.00 97.88 331 GLY A N 1
ATOM 2532 C CA . GLY A 1 331 ? -6.331 9.571 34.105 1.00 97.88 331 GLY A CA 1
ATOM 2533 C C . GLY A 1 331 ? -7.369 8.512 34.514 1.00 97.88 331 GLY A C 1
ATOM 2534 O O . GLY A 1 331 ? -7.216 7.897 35.572 1.00 97.88 331 GLY A O 1
ATOM 2535 N N . ILE A 1 332 ? -8.413 8.267 33.709 1.00 98.69 332 ILE A N 1
ATOM 2536 C CA . ILE A 1 332 ? -9.401 7.204 33.936 1.00 98.69 332 ILE A CA 1
ATOM 2537 C C . ILE A 1 332 ? -9.212 6.069 32.923 1.00 98.69 332 ILE A C 1
ATOM 2539 O O . ILE A 1 332 ? -9.128 6.285 31.718 1.00 98.69 332 ILE A O 1
ATOM 2543 N N . GLU A 1 333 ? -9.206 4.834 33.426 1.00 98.81 333 GLU A N 1
ATOM 2544 C CA . GLU A 1 333 ? -9.098 3.614 32.622 1.00 98.81 333 GLU A CA 1
ATOM 2545 C C . GLU A 1 333 ? -10.426 2.847 32.623 1.00 98.81 333 GLU A C 1
ATOM 2547 O O . GLU A 1 333 ? -10.915 2.437 33.683 1.00 98.81 333 GLU A O 1
ATOM 2552 N N . VAL A 1 334 ? -11.001 2.590 31.447 1.00 98.88 334 VAL A N 1
ATOM 2553 C CA . VAL A 1 334 ? -12.204 1.755 31.306 1.00 98.88 334 VAL A CA 1
ATOM 2554 C C . VAL A 1 334 ? -11.871 0.468 30.560 1.00 98.88 334 VAL A C 1
ATOM 2556 O O . VAL A 1 334 ? -11.310 0.501 29.470 1.00 98.88 334 VAL A O 1
ATOM 2559 N N . THR A 1 335 ? -12.234 -0.681 31.135 1.00 98.81 335 THR A N 1
ATOM 2560 C CA . THR A 1 335 ? -12.020 -2.003 30.524 1.00 98.81 335 THR A CA 1
ATOM 2561 C C . THR A 1 335 ? -13.312 -2.593 29.959 1.00 98.81 335 THR A C 1
ATOM 2563 O O . THR A 1 335 ? -14.268 -2.850 30.699 1.00 98.81 335 THR A O 1
ATOM 2566 N N . ILE A 1 336 ? -13.319 -2.902 28.666 1.00 98.75 336 ILE A N 1
ATOM 2567 C CA . ILE A 1 336 ? -14.301 -3.778 28.023 1.00 98.75 336 ILE A CA 1
ATOM 2568 C C . ILE A 1 336 ? -13.890 -5.225 28.325 1.00 98.75 336 ILE A C 1
ATOM 2570 O O . ILE A 1 336 ? -12.813 -5.668 27.941 1.00 98.75 336 ILE A O 1
ATOM 2574 N N . ALA A 1 337 ? -14.732 -5.952 29.063 1.00 97.75 337 ALA A N 1
ATOM 2575 C CA . ALA A 1 337 ? -14.465 -7.313 29.552 1.00 97.75 337 ALA A CA 1
ATOM 2576 C C . ALA A 1 337 ? -15.634 -8.267 29.231 1.00 97.75 337 ALA A C 1
ATOM 2578 O O . ALA A 1 337 ? -16.130 -9.001 30.089 1.00 97.75 337 ALA A O 1
ATOM 2579 N N . GLY A 1 338 ? -16.142 -8.154 28.004 1.00 97.81 338 GLY A N 1
ATOM 2580 C CA . GLY A 1 338 ? -17.291 -8.872 27.467 1.00 97.81 338 GLY A CA 1
ATOM 2581 C C . GLY A 1 338 ? -17.835 -8.180 26.215 1.00 97.81 338 GLY A C 1
ATOM 2582 O O . GLY A 1 338 ? -17.283 -7.178 25.761 1.00 97.81 338 GLY A O 1
ATOM 2583 N N . LEU A 1 339 ? -18.940 -8.695 25.680 1.00 98.25 339 LEU A N 1
ATOM 2584 C CA . LEU A 1 339 ? -19.649 -8.097 24.544 1.00 98.25 339 LEU A CA 1
ATOM 2585 C C . LEU A 1 339 ? -20.526 -6.922 25.011 1.00 98.25 339 LEU A C 1
ATOM 2587 O O . LEU A 1 339 ? -21.278 -7.077 25.978 1.00 98.25 339 LEU A O 1
ATOM 2591 N N . ILE A 1 340 ? -20.476 -5.787 24.310 1.00 97.38 340 ILE A N 1
ATOM 2592 C CA . ILE A 1 340 ? -21.380 -4.641 24.489 1.00 97.38 340 ILE A CA 1
ATOM 2593 C C . ILE A 1 340 ? -22.407 -4.657 23.340 1.00 97.38 340 ILE A C 1
ATOM 2595 O O . ILE A 1 340 ? -22.079 -4.248 22.231 1.00 97.38 340 ILE A O 1
ATOM 2599 N N . PRO A 1 341 ? -23.651 -5.124 23.576 1.00 93.44 341 PRO A N 1
ATOM 2600 C CA . PRO A 1 341 ? -24.698 -5.220 22.551 1.00 93.44 341 PRO A CA 1
ATOM 2601 C C . PRO A 1 341 ? -25.496 -3.914 22.372 1.00 93.44 341 PRO A C 1
ATOM 2603 O O . PRO A 1 341 ? -26.540 -3.904 21.718 1.00 93.44 341 PRO A O 1
ATOM 2606 N N . ASP A 1 342 ? -25.074 -2.839 23.035 1.00 97.94 342 ASP A N 1
ATOM 2607 C CA . ASP A 1 342 ? -25.662 -1.510 22.942 1.00 97.94 342 ASP A CA 1
ATOM 2608 C C . ASP A 1 342 ? -24.917 -0.712 21.864 1.00 97.94 342 ASP A C 1
ATOM 2610 O O . ASP A 1 342 ? -23.700 -0.570 21.939 1.00 97.94 342 ASP A O 1
ATOM 2614 N N . ARG A 1 343 ? -25.651 -0.185 20.878 1.00 98.12 343 ARG A N 1
ATOM 2615 C CA . ARG A 1 343 ? -25.107 0.599 19.759 1.00 98.12 343 ARG A CA 1
ATOM 2616 C C . ARG A 1 343 ? -24.770 2.017 20.222 1.00 98.12 343 ARG A C 1
ATOM 2618 O O . ARG A 1 343 ? -25.681 2.780 20.540 1.00 98.12 343 ARG A O 1
ATOM 2625 N N . LEU A 1 344 ? -23.493 2.364 20.324 1.00 98.38 344 LEU A N 1
ATOM 2626 C CA . LEU A 1 344 ? -23.042 3.663 20.836 1.00 98.38 344 LEU A CA 1
ATOM 2627 C C . LEU A 1 344 ? -22.887 4.682 19.701 1.00 98.38 344 LEU A C 1
ATOM 2629 O O . LEU A 1 344 ? -22.465 4.328 18.608 1.00 98.38 344 LEU A O 1
ATOM 2633 N N . GLU A 1 345 ? -23.180 5.951 19.971 1.00 97.56 345 GLU A N 1
ATOM 2634 C CA . GLU A 1 345 ? -23.012 7.027 18.982 1.00 97.56 345 GLU A CA 1
ATOM 2635 C C . GLU A 1 345 ? -21.523 7.405 18.880 1.00 97.56 345 GLU A C 1
ATOM 2637 O O . GLU A 1 345 ? -20.896 7.282 17.833 1.00 97.56 345 GLU A O 1
ATOM 2642 N N . THR A 1 346 ? -20.912 7.750 20.016 1.00 97.81 346 THR A N 1
ATOM 2643 C CA . THR A 1 346 ? -19.491 8.118 20.083 1.00 97.81 346 THR A CA 1
ATOM 2644 C C . THR A 1 346 ? -18.851 7.512 21.319 1.00 97.81 346 THR A C 1
ATOM 2646 O O . THR A 1 346 ? -19.442 7.542 22.400 1.00 97.81 346 THR A O 1
ATOM 2649 N N . VAL A 1 347 ? -17.614 7.033 21.193 1.00 98.69 347 VAL A N 1
ATOM 2650 C CA . VAL A 1 347 ? -16.733 6.735 22.329 1.00 98.69 347 VAL A CA 1
ATOM 2651 C C . VAL A 1 347 ? -15.479 7.591 22.208 1.00 98.69 347 VAL A C 1
ATOM 2653 O O . VAL A 1 347 ? -14.605 7.312 21.393 1.00 98.69 347 VAL A O 1
ATOM 2656 N N . ARG A 1 348 ? -15.412 8.640 23.030 1.00 98.38 348 ARG A N 1
ATOM 2657 C CA . ARG A 1 348 ? -14.275 9.548 23.177 1.00 98.38 348 ARG A CA 1
ATOM 2658 C C . ARG A 1 348 ? -13.344 9.072 24.293 1.00 98.38 348 ARG A C 1
ATOM 2660 O O . ARG A 1 348 ? -13.777 8.844 25.426 1.00 98.38 348 ARG A O 1
ATOM 2667 N N . ILE A 1 349 ? -12.064 8.972 23.962 1.00 98.62 349 ILE A N 1
ATOM 2668 C CA . ILE A 1 349 ? -10.975 8.519 24.820 1.00 98.62 349 ILE A CA 1
ATOM 2669 C C . ILE A 1 349 ? -10.035 9.708 25.074 1.00 98.62 349 ILE A C 1
ATOM 2671 O O . ILE A 1 349 ? -9.268 10.090 24.194 1.00 98.62 349 ILE A O 1
ATOM 2675 N N . ASP A 1 350 ? -10.098 10.280 26.275 1.00 98.12 350 ASP A N 1
ATOM 2676 C CA . ASP A 1 350 ? -9.118 11.252 26.790 1.00 98.12 350 ASP A CA 1
ATOM 2677 C C . ASP A 1 350 ? -8.136 10.579 27.775 1.00 98.12 350 ASP A C 1
ATOM 2679 O O . ASP A 1 350 ? -7.006 11.034 27.928 1.00 98.12 350 ASP A O 1
ATOM 2683 N N . GLY A 1 351 ? -8.579 9.502 28.441 1.00 98.69 351 GLY A N 1
ATOM 2684 C CA . GLY A 1 351 ? -7.784 8.563 29.245 1.00 98.69 351 GLY A CA 1
ATOM 2685 C C . GLY A 1 351 ? -7.533 7.249 28.502 1.00 98.69 351 GLY A C 1
ATOM 2686 O O . GLY A 1 351 ? -7.103 7.270 27.357 1.00 98.69 351 GLY A O 1
ATOM 2687 N N . THR A 1 352 ? -7.827 6.092 29.104 1.00 98.88 352 THR A N 1
ATOM 2688 C CA . THR A 1 352 ? -7.495 4.780 28.505 1.00 98.88 352 THR A CA 1
ATOM 2689 C C . THR A 1 352 ? -8.721 3.898 28.272 1.00 98.88 352 THR A C 1
ATOM 2691 O O . THR A 1 352 ? -9.462 3.593 29.212 1.00 98.88 352 THR A O 1
ATOM 2694 N N . LEU A 1 353 ? -8.893 3.393 27.045 1.00 98.94 353 LEU A N 1
ATOM 2695 C CA . LEU A 1 353 ? -9.839 2.318 26.724 1.00 98.94 353 LEU A CA 1
ATOM 2696 C C . LEU A 1 353 ? -9.094 0.992 26.533 1.00 98.94 353 LEU A C 1
ATOM 2698 O O . LEU A 1 353 ? -8.369 0.806 25.559 1.00 98.94 353 LEU A O 1
ATOM 2702 N N . ASN A 1 354 ? -9.318 0.057 27.454 1.00 98.75 354 ASN A N 1
ATOM 2703 C CA . ASN A 1 354 ? -8.725 -1.278 27.458 1.00 98.75 354 ASN A CA 1
ATOM 2704 C C . ASN A 1 354 ? -9.725 -2.343 26.983 1.00 98.75 354 ASN A C 1
ATOM 2706 O O . ASN A 1 354 ? -10.874 -2.352 27.426 1.00 98.75 354 ASN A O 1
ATOM 2710 N N . PHE A 1 355 ? -9.271 -3.316 26.196 1.00 98.81 355 PHE A N 1
ATOM 2711 C CA . PHE A 1 355 ? -10.006 -4.555 25.910 1.00 98.81 355 PHE A CA 1
ATOM 2712 C C . PHE A 1 355 ? -9.364 -5.734 26.660 1.00 98.81 355 PHE A C 1
ATOM 2714 O O . PHE A 1 355 ? -8.141 -5.862 26.710 1.00 98.81 355 PHE A O 1
ATOM 2721 N N . ALA A 1 356 ? -10.182 -6.602 27.259 1.00 98.69 356 ALA A N 1
ATOM 2722 C CA . ALA A 1 356 ? -9.710 -7.825 27.904 1.00 98.69 356 ALA A CA 1
ATOM 2723 C C . ALA A 1 356 ? -9.180 -8.841 26.874 1.00 98.69 356 ALA A C 1
ATOM 2725 O O . ALA A 1 356 ? -9.799 -9.067 25.835 1.00 98.69 356 ALA A O 1
ATOM 2726 N N . THR A 1 357 ? -8.048 -9.475 27.188 1.00 98.56 357 THR A N 1
ATOM 2727 C CA . THR A 1 357 ? -7.329 -10.403 26.294 1.00 98.56 357 THR A CA 1
ATOM 2728 C C . THR A 1 357 ? -7.662 -11.878 26.537 1.00 98.56 357 THR A C 1
ATOM 2730 O O . THR A 1 357 ? -7.289 -12.729 25.734 1.00 98.56 357 THR A O 1
ATOM 2733 N N . ASP A 1 358 ? -8.361 -12.179 27.638 1.00 98.06 358 ASP A N 1
ATOM 2734 C CA . ASP A 1 358 ? -8.686 -13.520 28.150 1.00 98.06 358 ASP A CA 1
ATOM 2735 C C . ASP A 1 358 ? -10.153 -13.936 27.923 1.00 98.06 358 ASP A C 1
ATOM 2737 O O . ASP A 1 358 ? -10.594 -14.999 28.370 1.00 98.06 358 ASP A O 1
ATOM 2741 N N . SER A 1 359 ? -10.944 -13.068 27.290 1.00 97.56 359 SER A N 1
ATOM 2742 C CA . SER A 1 359 ? -12.390 -13.214 27.153 1.00 97.56 359 SER A CA 1
ATOM 2743 C C . SER A 1 359 ? -12.923 -12.405 25.968 1.00 97.56 359 SER A C 1
ATOM 2745 O O . SER A 1 359 ? -12.438 -11.313 25.690 1.00 97.56 359 SER A O 1
ATOM 2747 N N . ASN A 1 360 ? -13.920 -12.940 25.248 1.00 98.69 360 ASN A N 1
ATOM 2748 C CA . ASN A 1 360 ? -14.412 -12.307 24.018 1.00 98.69 360 ASN A CA 1
ATOM 2749 C C . ASN A 1 360 ? -15.011 -10.922 24.289 1.00 98.69 360 ASN A C 1
ATOM 2751 O O . ASN A 1 360 ? -15.924 -10.777 25.109 1.00 98.69 360 ASN A O 1
ATOM 2755 N N . THR A 1 361 ? -14.525 -9.931 23.549 1.00 98.88 361 THR A N 1
ATOM 2756 C CA . THR A 1 361 ? -14.884 -8.519 23.678 1.00 98.88 361 THR A CA 1
ATOM 2757 C C . THR A 1 361 ? -15.454 -7.975 22.371 1.00 98.88 361 THR A C 1
ATOM 2759 O O . THR A 1 361 ? -15.006 -8.325 21.281 1.00 98.88 361 THR A O 1
ATOM 2762 N N . GLU A 1 362 ? -16.470 -7.122 22.476 1.00 98.75 362 GLU A N 1
ATOM 2763 C CA . GLU A 1 362 ? -17.117 -6.482 21.325 1.00 98.75 362 GLU A CA 1
ATOM 2764 C C . GLU A 1 362 ? -17.584 -5.082 21.721 1.00 98.75 362 GLU A C 1
ATOM 2766 O O . GLU A 1 362 ? -18.210 -4.917 22.770 1.00 98.75 362 GLU A O 1
ATOM 2771 N N . LEU A 1 363 ? -17.283 -4.099 20.876 1.00 98.81 363 LEU A N 1
ATOM 2772 C CA . LEU A 1 363 ? -17.731 -2.716 20.971 1.00 98.81 363 LEU A CA 1
ATOM 2773 C C . LEU A 1 363 ? -18.515 -2.362 19.704 1.00 98.81 363 LEU A C 1
ATOM 2775 O O . LEU A 1 363 ? -17.946 -2.369 18.615 1.00 98.81 363 LEU A O 1
ATOM 2779 N N . GLN A 1 364 ? -19.798 -2.031 19.849 1.00 98.75 364 GLN A N 1
ATOM 2780 C CA . GLN A 1 364 ? -20.626 -1.487 18.770 1.00 98.75 364 GLN A CA 1
ATOM 2781 C C . GLN A 1 364 ? -20.701 0.038 18.921 1.00 98.75 364 GLN A C 1
ATOM 2783 O O . GLN A 1 364 ? -21.266 0.536 19.894 1.00 98.75 364 GLN A O 1
ATOM 2788 N N . VAL A 1 365 ? -20.108 0.782 17.989 1.00 98.69 365 VAL A N 1
ATOM 2789 C CA . VAL A 1 365 ? -19.985 2.251 18.041 1.00 98.69 365 VAL A CA 1
ATOM 2790 C C . VAL A 1 365 ? -20.056 2.839 16.631 1.00 98.69 365 VAL A C 1
ATOM 2792 O O . VAL A 1 365 ? -19.606 2.180 15.705 1.00 98.69 365 VAL A O 1
ATOM 2795 N N . ASP A 1 366 ? -20.598 4.041 16.421 1.00 98.06 366 ASP A N 1
ATOM 2796 C CA . ASP A 1 366 ? -20.434 4.743 15.136 1.00 98.06 366 ASP A CA 1
ATOM 2797 C C . ASP A 1 366 ? -19.017 5.336 15.070 1.00 98.06 366 ASP A C 1
ATOM 2799 O O . ASP A 1 366 ? -18.187 4.897 14.268 1.00 98.06 366 ASP A O 1
ATOM 2803 N N . THR A 1 367 ? -18.698 6.264 15.975 1.00 98.12 367 THR A N 1
ATOM 2804 C CA . THR A 1 367 ? -17.392 6.930 15.990 1.00 98.12 367 THR A CA 1
ATOM 2805 C C . THR A 1 367 ? -16.578 6.640 17.253 1.00 98.12 367 THR A C 1
ATOM 2807 O O . THR A 1 367 ? -16.944 7.000 18.373 1.00 98.12 367 THR A O 1
ATOM 2810 N N . LEU A 1 368 ? -15.421 6.006 17.067 1.00 98.75 368 LEU A N 1
ATOM 2811 C CA . LEU A 1 368 ? -14.386 5.821 18.081 1.00 98.75 368 LEU A CA 1
ATOM 2812 C C . LEU A 1 368 ? -13.343 6.935 17.926 1.00 98.75 368 LEU A C 1
ATOM 2814 O O . LEU A 1 368 ? -12.754 7.087 16.861 1.00 98.75 368 LEU A O 1
ATOM 2818 N N . PHE A 1 369 ? -13.101 7.712 18.976 1.00 98.38 369 PHE A N 1
ATOM 2819 C CA . PHE A 1 369 ? -12.198 8.860 18.932 1.00 98.38 369 PHE A CA 1
ATOM 2820 C C . PHE A 1 369 ? -11.213 8.830 20.098 1.00 98.38 369 PHE A C 1
ATOM 2822 O O . PHE A 1 369 ? -11.636 8.614 21.234 1.00 98.38 369 PHE A O 1
ATOM 2829 N N . SER A 1 370 ? -9.930 9.105 19.854 1.00 97.56 370 SER A N 1
ATOM 2830 C CA . SER A 1 370 ? -8.983 9.457 20.921 1.00 97.56 370 SER A CA 1
ATOM 2831 C C . SER A 1 370 ? -8.430 10.862 20.720 1.00 97.56 370 SER A C 1
ATOM 2833 O O . SER A 1 370 ? -7.960 11.198 19.634 1.00 97.56 370 SER A O 1
ATOM 2835 N N . ALA A 1 371 ? -8.469 11.667 21.784 1.00 95.69 371 ALA A N 1
ATOM 2836 C CA . ALA A 1 371 ? -7.691 12.898 21.877 1.00 95.69 371 ALA A CA 1
ATOM 2837 C C . ALA A 1 371 ? -6.199 12.554 22.039 1.00 95.69 371 ALA A C 1
ATOM 2839 O O . ALA A 1 371 ? -5.863 11.410 22.339 1.00 95.69 371 ALA A O 1
ATOM 2840 N N . CYS A 1 372 ? -5.293 13.527 21.901 1.00 94.00 372 CYS A N 1
ATOM 2841 C CA . CYS A 1 372 ? -3.846 13.264 21.959 1.00 94.00 372 CYS A CA 1
ATOM 2842 C C . CYS A 1 372 ? -3.346 12.692 23.306 1.00 94.00 372 CYS A C 1
ATOM 2844 O O . CYS A 1 372 ? -2.338 11.993 23.329 1.00 94.00 372 CYS A O 1
ATOM 2846 N N . SER A 1 373 ? -4.063 12.921 24.414 1.00 95.00 373 SER A N 1
ATOM 2847 C CA . SER A 1 373 ? -3.803 12.282 25.720 1.00 95.00 373 SER A CA 1
ATOM 2848 C C . SER A 1 373 ? -4.321 10.839 25.825 1.00 95.00 373 SER A C 1
ATOM 2850 O O . SER A 1 373 ? -3.958 10.113 26.749 1.00 95.00 373 SER A O 1
ATOM 2852 N N . GLY A 1 374 ? -5.210 10.435 24.915 1.00 97.81 374 GLY A N 1
ATOM 2853 C CA . GLY A 1 374 ? -5.955 9.188 24.993 1.00 97.81 374 GLY A CA 1
ATOM 2854 C C . GLY A 1 374 ? -5.154 7.969 24.541 1.00 97.81 374 GLY A C 1
ATOM 2855 O O . GLY A 1 374 ? -4.340 8.048 23.624 1.00 97.81 374 GLY A O 1
ATOM 2856 N N . HIS A 1 375 ? -5.432 6.808 25.135 1.00 98.75 375 HIS A N 1
ATOM 2857 C CA . HIS A 1 375 ? -4.819 5.528 24.774 1.00 98.75 375 HIS A CA 1
ATOM 2858 C C . HIS A 1 375 ? -5.881 4.471 24.448 1.00 98.75 375 HIS A C 1
ATOM 2860 O O . HIS A 1 375 ? -6.683 4.086 25.303 1.00 98.75 375 HIS A O 1
ATOM 2866 N N . LEU A 1 376 ? -5.878 3.972 23.210 1.00 98.88 376 LEU A N 1
ATOM 2867 C CA . LEU A 1 376 ? -6.618 2.768 22.823 1.00 98.88 376 LEU A CA 1
ATOM 2868 C C . LEU A 1 376 ? -5.703 1.544 22.970 1.00 98.88 376 LEU A C 1
ATOM 2870 O O . LEU A 1 376 ? -4.690 1.458 22.277 1.00 98.88 376 LEU A O 1
ATOM 2874 N N . GLN A 1 377 ? -6.068 0.589 23.833 1.00 98.88 377 GLN A N 1
ATOM 2875 C CA . GLN A 1 377 ? -5.292 -0.632 24.068 1.00 98.88 377 GLN A CA 1
ATOM 2876 C C . GLN A 1 377 ? -6.126 -1.910 23.866 1.00 98.88 377 GLN A C 1
ATOM 2878 O O . GLN A 1 377 ? -7.062 -2.196 24.621 1.00 98.88 377 GLN A O 1
ATOM 2883 N N . ILE A 1 378 ? -5.749 -2.718 22.871 1.00 98.88 378 ILE A N 1
ATOM 2884 C CA . ILE A 1 378 ? -6.354 -4.020 22.545 1.00 98.88 378 ILE A CA 1
ATOM 2885 C C . ILE A 1 378 ? -5.262 -5.096 22.601 1.00 98.88 378 ILE A C 1
ATOM 2887 O O . ILE A 1 378 ? -4.749 -5.547 21.579 1.00 98.88 378 ILE A O 1
ATOM 2891 N N . GLY A 1 379 ? -4.879 -5.474 23.823 1.00 98.50 379 GLY A N 1
ATOM 2892 C CA . GLY A 1 379 ? -3.666 -6.256 24.081 1.00 98.50 379 GLY A CA 1
ATOM 2893 C C . GLY A 1 379 ? -2.380 -5.428 23.962 1.00 98.50 379 GLY A C 1
ATOM 2894 O O . GLY A 1 379 ? -2.409 -4.251 23.605 1.00 98.50 379 GLY A O 1
ATOM 2895 N N . ASN A 1 380 ? -1.250 -6.048 24.294 1.00 97.88 380 ASN A N 1
ATOM 2896 C CA . ASN A 1 380 ? 0.104 -5.505 24.134 1.00 97.88 380 ASN A CA 1
ATOM 2897 C C . ASN A 1 380 ? 1.118 -6.645 23.902 1.00 97.88 380 ASN A C 1
ATOM 2899 O O . ASN A 1 380 ? 0.725 -7.810 23.850 1.00 97.88 380 ASN A O 1
ATOM 2903 N N . ALA A 1 381 ? 2.407 -6.327 23.757 1.00 96.81 381 ALA A N 1
ATOM 2904 C CA . ALA A 1 381 ? 3.441 -7.304 23.404 1.00 96.81 381 ALA A CA 1
ATOM 2905 C C . ALA A 1 381 ? 3.591 -8.452 24.427 1.00 96.81 381 ALA A C 1
ATOM 2907 O O . ALA A 1 381 ? 3.818 -9.600 24.047 1.00 96.81 381 ALA A O 1
ATOM 2908 N N . GLU A 1 382 ? 3.435 -8.169 25.724 1.00 97.81 382 GLU A N 1
ATOM 2909 C CA . GLU A 1 382 ? 3.530 -9.160 26.804 1.00 97.81 382 GLU A CA 1
ATOM 2910 C C . GLU A 1 382 ? 2.244 -9.983 26.979 1.00 97.81 382 GLU A C 1
ATOM 2912 O O . GLU A 1 382 ? 2.275 -11.101 27.502 1.00 97.81 382 GLU A O 1
ATOM 2917 N N . ASN A 1 383 ? 1.102 -9.420 26.583 1.00 97.81 383 ASN A N 1
ATOM 2918 C CA . ASN A 1 383 ? -0.232 -9.991 26.728 1.00 97.81 383 ASN A CA 1
ATOM 2919 C C . ASN A 1 383 ? -1.097 -9.611 25.505 1.00 97.81 383 ASN A C 1
ATOM 2921 O O . ASN A 1 383 ? -1.954 -8.724 25.600 1.00 97.81 383 ASN A O 1
ATOM 2925 N N . PRO A 1 384 ? -0.886 -10.266 24.347 1.00 98.50 384 PRO A N 1
ATOM 2926 C CA . PRO A 1 384 ? -1.755 -10.123 23.184 1.00 98.50 384 PRO A CA 1
ATOM 2927 C C . PRO A 1 384 ? -3.132 -10.748 23.449 1.00 98.50 384 PRO A C 1
ATOM 2929 O O . PRO A 1 384 ? -3.306 -11.563 24.361 1.00 98.50 384 PRO A O 1
ATOM 2932 N N . VAL A 1 385 ? -4.126 -10.412 22.623 1.00 98.81 385 VAL A N 1
ATOM 2933 C CA . VAL A 1 385 ? -5.431 -11.091 22.636 1.00 98.81 385 VAL A CA 1
ATOM 2934 C C . VAL A 1 385 ? -5.224 -12.574 22.303 1.00 98.81 385 VAL A C 1
ATOM 2936 O O . VAL A 1 385 ? -4.667 -12.912 21.252 1.00 98.81 385 VAL A O 1
ATOM 2939 N N . GLN A 1 386 ? -5.648 -13.452 23.217 1.00 98.25 386 GLN A N 1
ATOM 2940 C CA . GLN A 1 386 ? -5.317 -14.883 23.201 1.00 98.25 386 GLN A CA 1
ATOM 2941 C C . GLN A 1 386 ? -5.907 -15.613 21.975 1.00 98.25 386 GLN A C 1
ATOM 2943 O O . GLN A 1 386 ? -6.947 -15.188 21.475 1.00 98.25 386 GLN A O 1
ATOM 2948 N N . PRO A 1 387 ? -5.307 -16.727 21.501 1.00 95.81 387 PRO A N 1
ATOM 2949 C CA . PRO A 1 387 ? -5.709 -17.368 20.241 1.00 95.81 387 PRO A CA 1
ATOM 2950 C C . PRO A 1 387 ? -7.191 -17.765 20.165 1.00 95.81 387 PRO A C 1
ATOM 2952 O O . PRO A 1 387 ? -7.842 -17.511 19.156 1.00 95.81 387 PRO A O 1
ATOM 2955 N N . ASP A 1 388 ? -7.739 -18.316 21.254 1.00 95.06 388 ASP A N 1
ATOM 2956 C CA . ASP A 1 388 ? -9.149 -18.726 21.371 1.00 95.06 388 ASP A CA 1
ATOM 2957 C C . ASP A 1 388 ? -10.123 -17.550 21.636 1.00 95.06 388 ASP A C 1
ATOM 2959 O O . ASP A 1 388 ? -11.318 -17.767 21.861 1.00 95.06 388 ASP A O 1
ATOM 2963 N N . VAL A 1 389 ? -9.626 -16.306 21.674 1.00 97.75 389 VAL A N 1
ATOM 2964 C CA . VAL A 1 389 ? -10.355 -15.104 22.108 1.00 97.75 389 VAL A CA 1
ATOM 2965 C C . VAL A 1 389 ? -10.438 -14.079 20.981 1.00 97.75 389 VAL A C 1
ATOM 2967 O O . VAL A 1 389 ? -9.432 -13.758 20.357 1.00 97.75 389 VAL A O 1
ATOM 2970 N N . SER A 1 390 ? -11.626 -13.508 20.758 1.00 98.19 390 SER A N 1
ATOM 2971 C CA . SER A 1 390 ? -11.841 -12.426 19.784 1.00 98.19 390 SER A CA 1
ATOM 2972 C C . SER A 1 390 ? -12.067 -11.065 20.447 1.00 98.19 390 SER A C 1
ATOM 2974 O O . SER A 1 390 ? -12.906 -10.971 21.347 1.00 98.19 390 SER A O 1
ATOM 2976 N N . ALA A 1 391 ? -11.437 -10.011 19.927 1.00 98.88 391 ALA A N 1
ATOM 2977 C CA . ALA A 1 391 ? -11.731 -8.617 20.265 1.00 98.88 391 ALA A CA 1
ATOM 2978 C C . ALA A 1 391 ? -12.233 -7.864 19.023 1.00 98.88 391 ALA A C 1
ATOM 2980 O O . ALA A 1 391 ? -11.565 -7.869 17.989 1.00 98.88 391 ALA A O 1
ATOM 2981 N N . LYS A 1 392 ? -13.415 -7.241 19.100 1.00 98.88 392 LYS A N 1
ATOM 2982 C CA . LYS A 1 392 ? -14.061 -6.608 17.937 1.00 98.88 392 LYS A CA 1
ATOM 2983 C C . LYS A 1 392 ? -14.475 -5.162 18.179 1.00 98.88 392 LYS A C 1
ATOM 2985 O O . LYS A 1 392 ? -15.082 -4.853 19.203 1.00 98.88 392 LYS A O 1
ATOM 2990 N N . VAL A 1 393 ? -14.228 -4.312 17.187 1.00 98.88 393 VAL A N 1
ATOM 2991 C CA . VAL A 1 393 ? -14.826 -2.980 17.040 1.00 98.88 393 VAL A CA 1
ATOM 2992 C C . VAL A 1 393 ? -15.696 -3.006 15.787 1.00 98.88 393 VAL A C 1
ATOM 2994 O O . VAL A 1 393 ? -15.202 -3.227 14.682 1.00 98.88 393 VAL A O 1
ATOM 2997 N N . ILE A 1 394 ? -17.001 -2.822 15.961 1.00 98.81 394 ILE A N 1
ATOM 2998 C CA . ILE A 1 394 ? -17.981 -2.832 14.875 1.00 98.81 394 ILE A CA 1
ATOM 2999 C C . ILE A 1 394 ? -18.506 -1.411 14.708 1.00 98.81 394 ILE A C 1
ATOM 3001 O O . ILE A 1 394 ? -19.174 -0.883 15.601 1.00 98.81 394 ILE A O 1
ATOM 3005 N N . PHE A 1 395 ? -18.211 -0.822 13.551 1.00 98.69 395 PHE A N 1
ATOM 3006 C CA . PHE A 1 395 ? -18.748 0.456 13.117 1.00 98.69 395 PHE A CA 1
ATOM 3007 C C . PHE A 1 395 ? -20.202 0.261 12.684 1.00 98.69 395 PHE A C 1
ATOM 3009 O O . PHE A 1 395 ? -20.468 -0.261 11.598 1.00 98.69 395 PHE A O 1
ATOM 3016 N N . ILE A 1 396 ? -21.131 0.605 13.578 1.00 98.06 396 ILE A N 1
ATOM 3017 C CA . ILE A 1 396 ? -22.577 0.395 13.397 1.00 98.06 396 ILE A CA 1
ATOM 3018 C C . ILE A 1 396 ? -23.113 1.199 12.216 1.00 98.06 396 ILE A C 1
ATOM 3020 O O . ILE A 1 396 ? -22.627 2.291 11.961 1.00 98.06 396 ILE A O 1
ATOM 3024 N N . ASP A 1 397 ? -24.159 0.721 11.548 1.00 95.25 397 ASP A N 1
ATOM 3025 C CA . ASP A 1 397 ? -24.872 1.507 10.544 1.00 95.25 397 ASP A CA 1
ATOM 3026 C C . ASP A 1 397 ? -26.266 1.955 10.996 1.00 95.25 397 ASP A C 1
ATOM 3028 O O . ASP A 1 397 ? -27.238 1.199 10.939 1.00 95.25 397 ASP A O 1
ATOM 3032 N N . ASP A 1 398 ? -26.369 3.227 11.380 1.00 89.94 398 ASP A N 1
ATOM 3033 C CA . ASP A 1 398 ? -27.641 3.915 11.634 1.00 89.94 398 ASP A CA 1
ATOM 3034 C C . ASP A 1 398 ? -28.011 4.902 10.491 1.00 89.94 398 ASP A C 1
ATOM 3036 O O . ASP A 1 398 ? -29.015 5.617 10.568 1.00 89.94 398 ASP A O 1
ATOM 3040 N N . GLY A 1 399 ? -27.249 4.902 9.386 1.00 92.31 399 GLY A N 1
ATOM 3041 C CA . GLY 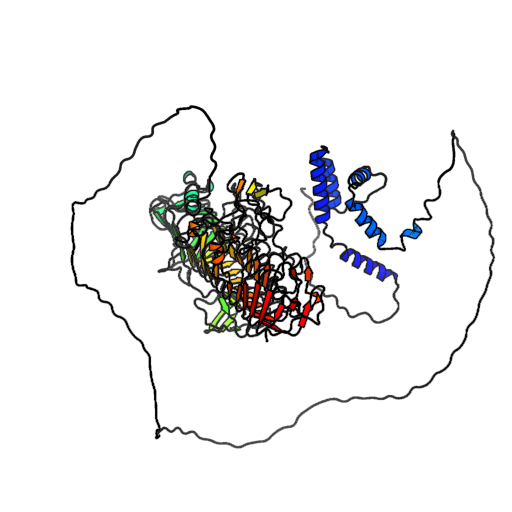A 1 399 ? -27.453 5.740 8.199 1.00 92.31 399 GLY A CA 1
ATOM 3042 C C . GLY A 1 399 ? -26.145 6.183 7.533 1.00 92.31 399 GLY A C 1
ATOM 3043 O O . GLY A 1 399 ? -25.069 6.041 8.111 1.00 92.31 399 GLY A O 1
ATOM 3044 N N . ALA A 1 400 ? -26.248 6.751 6.326 1.00 90.00 400 ALA A N 1
ATOM 3045 C CA . ALA A 1 400 ? -25.112 7.344 5.621 1.00 90.00 400 ALA A CA 1
ATOM 3046 C C . ALA A 1 400 ? -24.521 8.538 6.392 1.00 90.00 400 ALA A C 1
ATOM 3048 O O . ALA A 1 400 ? -25.245 9.259 7.086 1.00 90.00 400 ALA A O 1
ATOM 3049 N N . VAL A 1 401 ? -23.215 8.753 6.233 1.00 92.06 401 VAL A N 1
ATOM 3050 C CA . VAL A 1 401 ? -22.468 9.855 6.858 1.00 92.06 401 VAL A CA 1
ATOM 3051 C C . VAL A 1 401 ? -23.026 11.225 6.438 1.00 92.06 401 VAL A C 1
ATOM 3053 O O . VAL A 1 401 ? -23.422 11.417 5.289 1.00 92.06 401 VAL A O 1
ATOM 3056 N N . ALA A 1 402 ? -23.064 12.182 7.376 1.00 86.50 402 ALA A N 1
ATOM 3057 C CA . ALA A 1 402 ? -23.668 13.500 7.155 1.00 86.50 402 ALA A CA 1
ATOM 3058 C C . ALA A 1 402 ? -23.043 14.665 7.964 1.00 86.50 402 ALA A C 1
ATOM 3060 O O . ALA A 1 402 ? -23.687 15.708 8.105 1.00 86.50 402 ALA A O 1
ATOM 3061 N N . ASP A 1 403 ? -21.829 14.520 8.514 1.00 90.50 403 ASP A N 1
ATOM 3062 C CA . ASP A 1 403 ? -21.082 15.670 9.052 1.00 90.50 403 ASP A CA 1
ATOM 3063 C C . ASP A 1 403 ? -20.436 16.498 7.923 1.00 90.50 403 ASP A C 1
ATOM 3065 O O . ASP A 1 403 ? -20.235 16.005 6.816 1.00 90.50 403 ASP A O 1
ATOM 3069 N N . GLU A 1 404 ? -20.095 17.761 8.197 1.00 87.12 404 GLU A N 1
ATOM 3070 C CA . GLU A 1 404 ? -19.612 18.718 7.183 1.00 87.12 404 GLU A CA 1
ATOM 3071 C C . GLU A 1 404 ? -18.323 18.280 6.461 1.00 87.12 404 GLU A C 1
ATOM 3073 O O . GLU A 1 404 ? -18.091 18.699 5.330 1.00 87.12 404 GLU A O 1
ATOM 3078 N N . LYS A 1 405 ? -17.496 17.424 7.078 1.00 88.75 405 LYS A N 1
ATOM 3079 C CA . LYS A 1 405 ? -16.243 16.914 6.495 1.00 88.75 405 LYS A CA 1
ATOM 3080 C C . LYS A 1 405 ? -16.323 15.434 6.102 1.00 88.75 405 LYS A C 1
ATOM 3082 O O . LYS A 1 405 ? -15.299 14.854 5.726 1.00 88.75 405 LYS A O 1
ATOM 3087 N N . LEU A 1 406 ? -17.496 14.806 6.229 1.00 92.50 406 LEU A N 1
ATOM 3088 C CA . LEU A 1 406 ? -17.703 13.355 6.132 1.00 92.50 406 LEU A CA 1
ATOM 3089 C C . LEU A 1 406 ? -16.619 12.564 6.902 1.00 92.50 406 LEU A C 1
ATOM 3091 O O . LEU A 1 406 ? -16.023 11.615 6.376 1.00 92.50 406 LEU A O 1
ATOM 3095 N N . LEU A 1 407 ? -16.268 13.022 8.108 1.00 93.69 407 LEU A N 1
ATOM 3096 C CA . LEU A 1 407 ? -15.166 12.518 8.929 1.00 93.69 407 LEU A CA 1
ATOM 3097 C C . LEU A 1 407 ? -15.598 11.386 9.875 1.00 93.69 407 LEU A C 1
ATOM 3099 O O . LEU A 1 407 ? -14.900 10.368 9.917 1.00 93.69 407 LEU A O 1
ATOM 3103 N N . SER A 1 408 ? -16.755 11.482 10.545 1.00 94.06 408 SER A N 1
ATOM 3104 C CA . SER A 1 408 ? -17.421 10.269 11.058 1.00 94.06 408 SER A CA 1
ATOM 3105 C C . SER A 1 408 ? -17.919 9.460 9.859 1.00 94.06 408 SER A C 1
ATOM 3107 O O . SER A 1 408 ? -17.988 9.967 8.749 1.00 94.06 408 SER A O 1
ATOM 3109 N N . ARG A 1 409 ? -18.228 8.172 9.911 1.00 95.94 409 ARG A N 1
ATOM 3110 C CA . ARG A 1 409 ? -18.097 7.122 10.931 1.00 95.94 409 ARG A CA 1
ATOM 3111 C C . ARG A 1 409 ? -16.697 6.502 10.938 1.00 95.94 409 ARG A C 1
ATOM 3113 O O . ARG A 1 409 ? -16.053 6.507 9.888 1.00 95.94 409 ARG A O 1
ATOM 3120 N N . GLY A 1 410 ? -16.235 5.897 12.034 1.00 97.81 410 GLY A N 1
ATOM 3121 C CA . GLY A 1 410 ? -14.957 5.160 12.052 1.00 97.81 410 GLY A CA 1
ATOM 3122 C C . GLY A 1 410 ? -14.122 5.338 13.318 1.00 97.81 410 GLY A C 1
ATOM 3123 O O . GLY A 1 410 ? -14.630 5.767 14.351 1.00 97.81 410 GLY A O 1
ATOM 3124 N N . ALA A 1 411 ? -12.831 5.008 13.232 1.00 98.62 411 ALA A N 1
ATOM 3125 C CA . ALA A 1 411 ? -11.838 5.293 14.264 1.00 98.62 411 ALA A CA 1
ATOM 3126 C C . ALA A 1 411 ? -10.954 6.481 13.852 1.00 98.62 411 ALA A C 1
ATOM 3128 O O . ALA A 1 411 ? -10.316 6.444 12.802 1.00 98.62 411 ALA A O 1
ATOM 3129 N N . ILE A 1 412 ? -10.914 7.520 14.686 1.00 98.12 412 ILE A N 1
ATOM 3130 C CA . ILE A 1 412 ? -10.122 8.744 14.489 1.00 98.12 412 ILE A CA 1
ATOM 3131 C C . ILE A 1 412 ? -9.235 8.898 15.727 1.00 98.12 412 ILE A C 1
ATOM 3133 O O . ILE A 1 412 ? -9.714 9.247 16.806 1.00 98.12 412 ILE A O 1
ATOM 3137 N N . LEU A 1 413 ? -7.962 8.535 15.602 1.00 97.81 413 LEU A N 1
ATOM 3138 C CA . LEU A 1 413 ? -7.088 8.241 16.734 1.00 97.81 413 LEU A CA 1
ATOM 3139 C C . LEU A 1 413 ? -5.892 9.198 16.742 1.00 97.81 413 LEU A C 1
ATOM 3141 O O . LEU A 1 413 ? -4.929 9.015 15.997 1.00 97.81 413 LEU A O 1
ATOM 3145 N N . MET A 1 414 ? -5.980 10.241 17.570 1.00 96.00 414 MET A N 1
ATOM 3146 C CA . MET A 1 414 ? -4.956 11.288 17.703 1.00 96.00 414 MET A CA 1
ATOM 3147 C C . MET A 1 414 ? -3.985 11.008 18.853 1.00 96.00 414 MET A C 1
ATOM 3149 O O . MET A 1 414 ? -2.886 11.552 18.884 1.00 96.00 414 MET A O 1
ATOM 3153 N N . GLY A 1 415 ? -4.400 10.181 19.812 1.00 95.56 415 GLY A N 1
ATOM 3154 C CA . GLY A 1 415 ? -3.555 9.689 20.894 1.00 95.56 415 GLY A CA 1
ATOM 3155 C C . GLY A 1 415 ? -2.937 8.324 20.598 1.00 95.56 415 GLY A C 1
ATOM 3156 O O . GLY A 1 415 ? -3.075 7.765 19.506 1.00 95.56 415 GLY A O 1
ATOM 3157 N N . ARG A 1 416 ? -2.281 7.766 21.614 1.00 98.12 416 ARG A N 1
ATOM 3158 C CA . ARG A 1 416 ? -1.585 6.480 21.548 1.00 98.12 416 ARG A CA 1
ATOM 3159 C C . ARG A 1 416 ? -2.512 5.339 21.126 1.00 98.12 416 ARG A C 1
ATOM 3161 O O . ARG A 1 416 ? -3.626 5.210 21.640 1.00 98.12 416 ARG A O 1
ATOM 3168 N N . THR A 1 417 ? -2.024 4.439 20.273 1.00 98.81 417 THR A N 1
ATOM 3169 C CA . THR A 1 417 ? -2.729 3.184 19.960 1.00 98.81 417 THR A CA 1
ATOM 3170 C C . THR A 1 417 ? -1.816 1.968 20.081 1.00 98.81 417 THR A C 1
ATOM 3172 O O . THR A 1 417 ? -0.747 1.913 19.483 1.00 98.81 417 THR A O 1
ATOM 3175 N N . THR A 1 418 ? -2.263 0.960 20.830 1.00 98.88 418 THR A N 1
ATOM 3176 C CA . THR A 1 418 ? -1.560 -0.316 21.014 1.00 98.88 418 THR A CA 1
ATOM 3177 C C . THR A 1 418 ? -2.535 -1.459 20.762 1.00 98.88 418 THR A C 1
ATOM 3179 O O . THR A 1 418 ? -3.520 -1.613 21.482 1.00 98.88 418 THR A O 1
ATOM 3182 N N . ILE A 1 419 ? -2.305 -2.253 19.722 1.00 98.94 419 ILE A N 1
ATOM 3183 C CA . ILE A 1 419 ? -3.190 -3.349 19.318 1.00 98.94 419 ILE A CA 1
ATOM 3184 C C . ILE A 1 419 ? -2.324 -4.574 19.045 1.00 98.94 419 ILE A C 1
ATOM 3186 O O . ILE A 1 419 ? -1.474 -4.531 18.168 1.00 98.94 419 ILE A O 1
ATOM 3190 N N . HIS A 1 420 ? -2.541 -5.668 19.773 1.00 98.88 420 HIS A N 1
ATOM 3191 C CA . HIS A 1 420 ? -1.775 -6.909 19.631 1.00 98.88 420 HIS A CA 1
ATOM 3192 C C . HIS A 1 420 ? -2.714 -8.115 19.597 1.00 98.88 420 HIS A C 1
ATOM 3194 O O . HIS A 1 420 ? -3.163 -8.614 20.631 1.00 98.88 420 HIS A O 1
ATOM 3200 N N . GLY A 1 421 ? -3.012 -8.592 18.390 1.00 98.75 421 GLY A N 1
ATOM 3201 C CA . GLY A 1 421 ? -3.648 -9.888 18.158 1.00 98.75 421 GLY A CA 1
ATOM 3202 C C . GLY A 1 421 ? -2.648 -11.048 18.189 1.00 98.75 421 GLY A C 1
ATOM 3203 O O . GLY A 1 421 ? -1.433 -10.860 18.275 1.00 98.75 421 GLY A O 1
ATOM 3204 N N . THR A 1 422 ? -3.158 -12.272 18.067 1.00 97.88 422 THR A N 1
ATOM 3205 C CA . THR A 1 422 ? -2.334 -13.487 17.9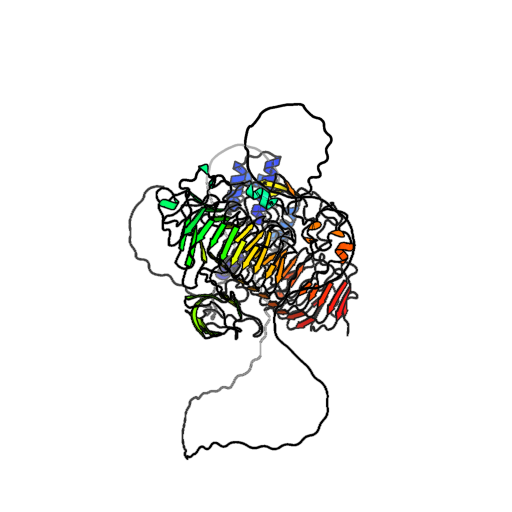89 1.00 97.88 422 THR A CA 1
ATOM 3206 C C . THR A 1 422 ? -1.522 -13.531 16.690 1.00 97.88 422 THR A C 1
ATOM 3208 O O . THR A 1 422 ? -2.081 -13.480 15.593 1.00 97.88 422 THR A O 1
ATOM 3211 N N . THR A 1 423 ? -0.200 -13.679 16.819 1.00 97.62 423 THR A N 1
ATOM 3212 C CA . THR A 1 423 ? 0.747 -13.756 15.697 1.00 97.62 423 THR A CA 1
ATOM 3213 C C . THR A 1 423 ? 0.498 -14.957 14.793 1.00 97.62 423 THR A C 1
ATOM 3215 O O . THR A 1 423 ? 0.426 -16.096 15.258 1.00 97.62 423 THR A O 1
ATOM 3218 N N . LYS A 1 424 ? 0.438 -14.700 13.482 1.00 97.69 424 LYS A N 1
ATOM 3219 C CA . LYS A 1 424 ? 0.350 -15.709 12.420 1.00 97.69 424 LYS A CA 1
ATOM 3220 C C . LYS A 1 424 ? 1.371 -15.404 11.326 1.00 97.69 424 LYS A C 1
ATOM 3222 O O . LYS A 1 424 ? 1.617 -14.238 11.032 1.00 97.69 424 LYS A O 1
ATOM 3227 N N . THR A 1 425 ? 1.908 -16.430 10.665 1.00 98.50 425 THR A N 1
ATOM 3228 C CA . THR A 1 425 ? 2.580 -16.260 9.367 1.00 98.50 425 THR A CA 1
ATOM 3229 C C . THR A 1 425 ? 1.599 -15.611 8.390 1.00 98.50 425 THR A C 1
ATOM 3231 O O . THR A 1 425 ? 0.521 -16.153 8.150 1.00 98.50 425 THR A O 1
ATOM 3234 N N . HIS A 1 426 ? 1.934 -14.455 7.827 1.00 98.62 426 HIS A N 1
ATOM 3235 C CA . HIS A 1 426 ? 1.027 -13.718 6.944 1.00 98.62 426 HIS A CA 1
ATOM 3236 C C . HIS A 1 426 ? 0.936 -14.331 5.548 1.00 98.62 426 HIS A C 1
ATOM 3238 O O . HIS A 1 426 ? -0.161 -14.388 5.000 1.00 98.62 426 HIS A O 1
ATOM 3244 N N . ARG A 1 427 ? 2.053 -14.826 4.997 1.00 98.25 427 ARG A N 1
ATOM 3245 C CA . ARG A 1 427 ? 2.128 -15.484 3.683 1.00 98.25 427 ARG A CA 1
ATOM 3246 C C . ARG A 1 427 ? 3.139 -16.634 3.658 1.00 98.25 427 ARG A C 1
ATOM 3248 O O . ARG A 1 427 ? 4.117 -16.619 4.400 1.00 98.25 427 ARG A O 1
ATOM 3255 N N . ALA A 1 428 ? 2.935 -17.593 2.763 1.00 98.56 428 ALA A N 1
ATOM 3256 C CA . ALA A 1 428 ? 3.864 -18.682 2.463 1.00 98.56 428 ALA A CA 1
ATOM 3257 C C . ALA A 1 428 ? 3.906 -18.965 0.949 1.00 98.56 428 ALA A C 1
ATOM 3259 O O . ALA A 1 428 ? 2.996 -18.572 0.220 1.00 98.56 428 ALA A O 1
ATOM 3260 N N . ILE A 1 429 ? 4.954 -19.652 0.484 1.00 98.69 429 ILE A N 1
ATOM 3261 C CA . ILE A 1 429 ? 5.102 -20.084 -0.916 1.00 98.69 429 ILE A CA 1
ATOM 3262 C C . ILE A 1 429 ? 4.597 -21.525 -1.047 1.00 98.69 429 ILE A C 1
ATOM 3264 O O . ILE A 1 429 ? 4.968 -22.391 -0.249 1.00 98.69 429 ILE A O 1
ATOM 3268 N N . ILE A 1 430 ? 3.775 -21.781 -2.062 1.00 98.50 430 ILE A N 1
ATOM 3269 C CA . ILE A 1 430 ? 3.263 -23.102 -2.432 1.00 98.50 430 ILE A CA 1
ATOM 3270 C C . ILE A 1 430 ? 4.318 -23.831 -3.276 1.00 98.50 430 ILE A C 1
ATOM 3272 O O . ILE A 1 430 ? 4.773 -23.316 -4.297 1.00 98.50 430 ILE A O 1
ATOM 3276 N N . SER A 1 431 ? 4.703 -25.045 -2.877 1.00 96.75 431 SER A N 1
ATOM 3277 C CA . SER A 1 431 ? 5.642 -25.882 -3.630 1.00 96.75 431 SER A CA 1
ATOM 3278 C C . SER A 1 431 ? 5.359 -27.384 -3.432 1.00 96.75 431 SER A C 1
ATOM 3280 O O . SER A 1 431 ? 5.381 -27.858 -2.292 1.00 96.75 431 SER A O 1
ATOM 3282 N N . PRO A 1 432 ? 5.118 -28.166 -4.507 1.00 96.94 432 PRO A N 1
ATOM 3283 C CA . PRO A 1 432 ? 4.940 -27.720 -5.893 1.00 96.94 432 PRO A CA 1
ATOM 3284 C C . PRO A 1 432 ? 3.688 -26.842 -6.056 1.00 96.94 432 PRO A C 1
ATOM 3286 O O . PRO A 1 432 ? 2.746 -26.969 -5.278 1.00 96.94 432 PRO A O 1
ATOM 3289 N N . GLN A 1 433 ? 3.690 -25.977 -7.076 1.00 96.81 433 GLN A N 1
ATOM 3290 C CA . GLN A 1 433 ? 2.562 -25.108 -7.446 1.00 96.81 433 GLN A CA 1
ATOM 3291 C C . GLN A 1 433 ? 1.255 -25.916 -7.609 1.00 96.81 433 GLN A C 1
ATOM 3293 O O . GLN A 1 433 ? 1.277 -27.028 -8.148 1.00 96.81 433 GLN A O 1
ATOM 3298 N N . ALA A 1 434 ? 0.139 -25.363 -7.126 1.00 96.94 434 ALA A N 1
ATOM 3299 C CA . ALA A 1 434 ? -1.128 -26.079 -6.949 1.00 96.94 434 ALA A CA 1
ATOM 3300 C C . ALA A 1 434 ? -2.064 -25.970 -8.164 1.00 96.94 434 ALA A C 1
ATOM 3302 O O . ALA A 1 434 ? -1.951 -25.052 -8.976 1.00 96.94 434 ALA A O 1
ATOM 3303 N N . LYS A 1 435 ? -2.992 -26.923 -8.293 1.00 97.38 435 LYS A N 1
ATOM 3304 C CA . LYS A 1 435 ? -3.829 -27.099 -9.487 1.00 97.38 435 LYS A CA 1
ATOM 3305 C C . LYS A 1 435 ? -5.315 -27.222 -9.183 1.00 97.38 435 LYS A C 1
ATOM 3307 O O . LYS A 1 435 ? -5.716 -27.564 -8.069 1.00 97.38 435 LYS A O 1
ATOM 3312 N N . GLN A 1 436 ? -6.131 -27.031 -10.217 1.00 98.31 436 GLN A N 1
ATOM 3313 C CA . GLN A 1 436 ? -7.567 -27.274 -10.162 1.00 98.31 436 GLN A CA 1
ATOM 3314 C C . GLN A 1 436 ? -7.839 -28.705 -9.669 1.00 98.31 436 GLN A C 1
ATOM 3316 O O . GLN A 1 436 ? -7.363 -29.690 -10.236 1.00 98.31 436 GLN A O 1
ATOM 3321 N N . GLY A 1 437 ? -8.652 -28.821 -8.620 1.00 98.62 437 GLY A N 1
ATOM 3322 C CA . GLY A 1 437 ? -9.004 -30.083 -7.976 1.00 98.62 437 GLY A CA 1
ATOM 3323 C C . GLY A 1 437 ? -8.104 -30.498 -6.808 1.00 98.62 437 GLY A C 1
ATOM 3324 O O . GLY A 1 437 ? -8.479 -31.432 -6.094 1.00 98.62 437 GLY A O 1
ATOM 3325 N N . ASP A 1 438 ? -6.985 -29.813 -6.545 1.00 98.62 438 ASP A N 1
ATOM 3326 C CA . ASP A 1 438 ? -6.189 -30.068 -5.340 1.00 98.62 438 ASP A CA 1
ATOM 3327 C C . ASP A 1 438 ? -6.961 -29.621 -4.086 1.00 98.62 438 ASP A C 1
ATOM 3329 O O . ASP A 1 438 ? -7.385 -28.473 -3.961 1.00 98.62 438 ASP A O 1
ATOM 3333 N N . SER A 1 439 ? -7.131 -30.532 -3.122 1.00 98.44 439 SER A N 1
ATOM 3334 C CA . SER A 1 439 ? -7.671 -30.231 -1.783 1.00 98.44 439 SER A CA 1
ATOM 3335 C C . SER A 1 439 ? -6.583 -30.149 -0.706 1.00 98.44 439 SER A C 1
ATOM 3337 O O . SER A 1 439 ? -6.886 -30.107 0.487 1.00 98.44 439 SER A O 1
ATOM 3339 N N . VAL A 1 440 ? -5.314 -30.211 -1.114 1.00 98.56 440 VAL A N 1
ATOM 3340 C CA . VAL A 1 440 ? -4.133 -30.188 -0.250 1.00 98.56 440 VAL A CA 1
ATOM 3341 C C . VAL A 1 440 ? -3.050 -29.379 -0.950 1.00 98.56 440 VAL A C 1
ATOM 3343 O O . VAL A 1 440 ? -2.602 -29.768 -2.025 1.00 98.56 440 VAL A O 1
ATOM 3346 N N . ILE A 1 441 ? -2.592 -28.302 -0.317 1.00 98.56 441 ILE A N 1
ATOM 3347 C CA . ILE A 1 441 ? -1.409 -27.554 -0.753 1.00 98.56 441 ILE A CA 1
ATOM 3348 C C . ILE A 1 441 ? -0.221 -27.895 0.149 1.00 98.56 441 ILE A C 1
ATOM 3350 O O . ILE A 1 441 ? -0.382 -28.242 1.322 1.00 98.56 441 ILE A O 1
ATOM 3354 N N . ASN A 1 442 ? 0.985 -27.814 -0.405 1.00 98.38 442 ASN A N 1
ATOM 3355 C CA . ASN A 1 442 ? 2.229 -28.033 0.328 1.00 98.38 442 ASN A CA 1
ATOM 3356 C C . ASN A 1 442 ? 3.044 -26.739 0.273 1.00 98.38 442 ASN A C 1
ATOM 3358 O O . ASN A 1 442 ? 3.100 -26.090 -0.770 1.00 98.38 442 ASN A O 1
ATOM 3362 N N . LEU A 1 443 ? 3.628 -26.350 1.401 1.00 98.62 443 LEU A N 1
ATOM 3363 C CA . LEU A 1 443 ? 4.355 -25.094 1.566 1.00 98.62 443 LEU A CA 1
ATOM 3364 C C . LEU A 1 443 ? 5.865 -25.334 1.645 1.00 98.62 443 LEU A C 1
ATOM 3366 O O . LEU A 1 443 ? 6.310 -26.391 2.092 1.00 98.62 443 LEU A O 1
ATOM 3370 N N . THR A 1 444 ? 6.665 -24.339 1.262 1.00 98.00 444 THR A N 1
ATOM 3371 C CA . THR A 1 444 ? 8.133 -24.395 1.411 1.00 98.00 444 THR A CA 1
ATOM 3372 C C . THR A 1 444 ? 8.574 -24.426 2.879 1.00 98.00 444 THR A C 1
ATOM 3374 O O . THR A 1 444 ? 9.517 -25.135 3.227 1.00 98.00 444 THR A O 1
ATOM 3377 N N . THR A 1 445 ? 7.847 -23.716 3.746 1.00 96.88 445 THR A N 1
ATOM 3378 C CA . THR A 1 445 ? 8.095 -23.599 5.191 1.00 96.88 445 THR A CA 1
ATOM 3379 C C . THR A 1 445 ? 6.794 -23.838 5.957 1.00 96.88 445 THR A C 1
ATOM 3381 O O . THR A 1 445 ? 5.721 -23.442 5.504 1.00 96.88 445 THR A O 1
ATOM 3384 N N . ALA A 1 446 ? 6.867 -24.499 7.117 1.00 98.00 446 ALA A N 1
ATOM 3385 C CA . ALA A 1 446 ? 5.696 -24.722 7.964 1.00 98.00 446 ALA A CA 1
ATOM 3386 C C . ALA A 1 446 ? 5.238 -23.393 8.610 1.00 98.00 446 ALA A C 1
ATOM 3388 O O . ALA A 1 446 ? 6.070 -22.714 9.217 1.00 98.00 446 ALA A O 1
ATOM 3389 N N . PRO A 1 447 ? 3.953 -23.010 8.503 1.00 98.00 447 PRO A N 1
ATOM 3390 C CA . PRO A 1 447 ? 3.464 -21.733 9.009 1.00 98.00 447 PRO A CA 1
ATOM 3391 C C . PRO A 1 447 ? 3.267 -21.759 10.530 1.00 98.00 447 PRO A C 1
ATOM 3393 O O . PRO A 1 447 ? 2.972 -22.797 11.125 1.00 98.00 447 PRO A O 1
ATOM 3396 N N . THR A 1 448 ? 3.381 -20.594 11.166 1.00 97.38 448 THR A N 1
ATOM 3397 C CA . THR A 1 448 ? 3.110 -20.393 12.594 1.00 97.38 448 THR A CA 1
ATOM 3398 C C . THR A 1 448 ? 1.752 -19.722 12.805 1.00 97.38 448 THR A C 1
ATOM 3400 O O . THR A 1 448 ? 1.295 -18.922 11.987 1.00 97.38 448 THR A O 1
ATOM 3403 N N . GLY A 1 449 ? 1.068 -20.074 13.897 1.00 96.56 449 GLY A N 1
ATOM 3404 C CA . GLY A 1 449 ? -0.221 -19.487 14.293 1.00 96.56 449 GLY A CA 1
ATOM 3405 C C . GLY A 1 449 ? -1.427 -19.819 13.400 1.00 96.56 449 GLY A C 1
ATOM 3406 O O . GLY A 1 449 ? -2.541 -19.417 13.733 1.00 96.56 449 GLY A O 1
ATOM 3407 N N . TRP A 1 450 ? -1.241 -20.534 12.286 1.00 98.12 450 TRP A N 1
ATOM 3408 C CA . TRP A 1 450 ? -2.342 -21.033 11.456 1.00 98.12 450 TRP A CA 1
ATOM 3409 C C . TRP A 1 450 ? -3.123 -22.115 12.211 1.00 98.12 450 TRP A C 1
ATOM 3411 O O . TRP A 1 450 ? -2.512 -22.953 12.876 1.00 98.12 450 TRP A O 1
ATOM 3421 N N . ASP A 1 451 ? -4.450 -22.111 12.089 1.00 97.19 451 ASP A N 1
ATOM 3422 C CA . ASP A 1 451 ? -5.333 -23.081 12.754 1.00 97.19 451 ASP A CA 1
ATOM 3423 C C . ASP A 1 451 ? -6.537 -23.470 11.871 1.00 97.19 451 ASP A C 1
ATOM 3425 O O . ASP A 1 451 ? -6.711 -22.959 10.766 1.00 97.19 451 ASP A O 1
ATOM 3429 N N . PHE A 1 452 ? -7.366 -24.401 12.337 1.00 97.25 452 PHE A N 1
ATOM 3430 C CA . PHE A 1 452 ? -8.629 -24.789 11.713 1.00 97.25 452 PHE A CA 1
ATOM 3431 C C . PHE A 1 452 ? -9.563 -23.585 11.484 1.00 97.25 452 PHE A C 1
ATOM 3433 O O . PHE A 1 452 ? -9.618 -22.662 12.292 1.00 97.25 452 PHE A O 1
ATOM 3440 N N . ASP A 1 453 ? -10.323 -23.612 10.385 1.00 96.06 453 ASP A N 1
ATOM 3441 C CA . ASP A 1 453 ? -11.221 -22.541 9.919 1.00 96.06 453 ASP A CA 1
ATOM 3442 C C . ASP A 1 453 ? -10.560 -21.184 9.570 1.00 96.06 453 ASP A C 1
ATOM 3444 O O . ASP A 1 453 ? -11.250 -20.329 9.000 1.00 96.06 453 ASP A O 1
ATOM 3448 N N . ASP A 1 454 ? -9.245 -20.989 9.780 1.00 98.62 454 ASP A N 1
ATOM 3449 C CA . ASP A 1 454 ? -8.511 -19.840 9.218 1.00 98.62 454 ASP A CA 1
ATOM 3450 C C . ASP A 1 454 ? -8.756 -19.747 7.711 1.00 98.62 454 ASP A C 1
ATOM 3452 O O . ASP A 1 454 ? -8.729 -20.764 7.010 1.00 98.62 454 ASP A O 1
ATOM 3456 N N . LYS A 1 455 ? -8.960 -18.528 7.200 1.00 98.75 455 LYS A N 1
ATOM 3457 C CA . LYS A 1 455 ? -9.129 -18.295 5.767 1.00 98.75 455 LYS A CA 1
ATOM 3458 C C . LYS A 1 455 ? -7.818 -17.853 5.125 1.00 98.75 455 LYS A C 1
ATOM 3460 O O . LYS A 1 455 ? -7.099 -16.989 5.631 1.00 98.75 455 LYS A O 1
ATOM 3465 N N . LEU A 1 456 ? -7.535 -18.485 3.998 1.00 98.81 456 LEU A N 1
ATOM 3466 C CA . LEU A 1 456 ? -6.372 -18.323 3.149 1.00 98.81 456 LEU A CA 1
ATOM 3467 C C . LEU A 1 456 ? -6.816 -17.765 1.797 1.00 98.81 456 LEU A C 1
ATOM 3469 O O . LEU A 1 456 ? -7.856 -18.175 1.286 1.00 98.81 456 LEU A O 1
ATOM 3473 N N . VAL A 1 457 ? -6.016 -16.881 1.210 1.00 98.81 457 VAL A N 1
ATOM 3474 C CA . VAL A 1 457 ? -6.105 -16.463 -0.194 1.00 98.81 457 VAL A CA 1
ATOM 3475 C C . VAL A 1 457 ? -4.967 -17.143 -0.943 1.00 98.81 457 VAL A C 1
ATOM 3477 O O . VAL A 1 457 ? -3.807 -16.899 -0.612 1.00 98.81 457 VAL A O 1
ATOM 3480 N N . ILE A 1 458 ? -5.274 -17.984 -1.926 1.00 98.75 458 ILE A N 1
ATOM 3481 C CA . ILE A 1 458 ? -4.302 -18.490 -2.897 1.00 98.75 458 ILE A CA 1
ATOM 3482 C C . ILE A 1 458 ? -4.243 -17.468 -4.036 1.00 98.75 458 ILE A C 1
ATOM 3484 O O . ILE A 1 458 ? -5.290 -17.058 -4.539 1.00 98.75 458 ILE A O 1
ATOM 3488 N N . THR A 1 459 ? -3.048 -17.007 -4.408 1.00 98.38 459 THR A N 1
ATOM 3489 C CA . THR A 1 459 ? -2.905 -15.889 -5.351 1.00 98.38 459 THR A CA 1
ATOM 3490 C C . THR A 1 459 ? -3.275 -16.256 -6.786 1.00 98.38 459 THR A C 1
ATOM 3492 O O . THR A 1 459 ? -3.057 -17.383 -7.235 1.00 98.38 459 THR A O 1
ATOM 3495 N N . GLY A 1 460 ? -3.838 -15.290 -7.517 1.00 95.88 460 GLY A N 1
ATOM 3496 C CA . GLY A 1 460 ? -4.202 -15.463 -8.920 1.00 95.88 460 GLY A CA 1
ATOM 3497 C C . GLY A 1 460 ? -2.982 -15.585 -9.827 1.00 95.88 460 GLY A C 1
ATOM 3498 O O . GLY A 1 460 ? -1.992 -14.876 -9.651 1.00 95.88 460 GLY A O 1
ATOM 3499 N N . THR A 1 461 ? -3.050 -16.503 -10.793 1.00 96.00 461 THR A N 1
ATOM 3500 C CA . THR A 1 461 ? -1.974 -16.744 -11.772 1.00 96.00 461 THR A CA 1
ATOM 3501 C C . THR A 1 461 ? -2.484 -16.848 -13.212 1.00 96.00 461 THR A C 1
ATOM 3503 O O . THR A 1 461 ? -1.715 -17.214 -14.102 1.00 96.00 461 THR A O 1
ATOM 3506 N N . ILE A 1 462 ? -3.771 -16.581 -13.466 1.00 94.25 462 ILE A N 1
ATOM 3507 C CA . ILE A 1 462 ? -4.333 -16.631 -14.819 1.00 94.25 462 ILE A CA 1
ATOM 3508 C C . ILE A 1 462 ? -4.014 -15.315 -15.532 1.00 94.25 462 ILE A C 1
ATOM 3510 O O . ILE A 1 462 ? -4.319 -14.223 -15.056 1.00 94.25 462 ILE A O 1
ATOM 3514 N N . ILE A 1 463 ? -3.387 -15.444 -16.697 1.00 87.62 463 ILE A N 1
ATOM 3515 C CA . ILE A 1 463 ? -3.005 -14.328 -17.561 1.00 87.62 463 ILE A CA 1
ATOM 3516 C C . ILE A 1 463 ? -4.237 -13.501 -17.957 1.00 87.62 463 ILE A C 1
ATOM 3518 O O . ILE A 1 463 ? -5.256 -14.058 -18.363 1.00 87.62 463 ILE A O 1
ATOM 3522 N N . ASN A 1 464 ? -4.114 -12.175 -17.851 1.00 85.88 464 ASN A N 1
ATOM 3523 C CA . ASN A 1 464 ? -5.172 -11.179 -18.063 1.00 85.88 464 ASN A CA 1
ATOM 3524 C C . ASN A 1 464 ? -6.425 -11.359 -17.167 1.00 85.88 464 ASN A C 1
ATOM 3526 O O . ASN A 1 464 ? -7.471 -10.783 -17.461 1.00 85.88 464 ASN A O 1
ATOM 3530 N N . ASP A 1 465 ? -6.328 -12.099 -16.055 1.00 93.06 465 ASP A N 1
ATOM 3531 C CA . ASP A 1 465 ? -7.366 -12.173 -15.017 1.00 93.06 465 ASP A CA 1
ATOM 3532 C C . ASP A 1 465 ? -6.769 -11.875 -13.623 1.00 93.06 465 ASP A C 1
ATOM 3534 O O . ASP A 1 465 ? -6.387 -12.796 -12.889 1.00 93.06 465 ASP A O 1
ATOM 3538 N N . PRO A 1 466 ? -6.710 -10.591 -13.212 1.00 93.94 466 PRO A N 1
ATOM 3539 C CA . PRO A 1 466 ? -6.245 -10.197 -11.882 1.00 93.94 466 PRO A CA 1
ATOM 3540 C C . PRO A 1 466 ? -7.235 -10.559 -10.757 1.00 93.94 466 PRO A C 1
ATOM 3542 O O . PRO A 1 466 ? -6.982 -10.224 -9.603 1.00 93.94 466 PRO A O 1
ATOM 3545 N N . THR A 1 467 ? -8.347 -11.239 -11.075 1.00 96.06 467 THR A N 1
ATOM 3546 C CA . THR A 1 467 ? -9.341 -11.784 -10.130 1.00 96.06 467 THR A CA 1
ATOM 3547 C C . THR A 1 467 ? -9.329 -13.315 -10.045 1.00 96.06 467 THR A C 1
ATOM 3549 O O . THR A 1 467 ? -10.264 -13.919 -9.520 1.00 96.06 467 THR A O 1
ATOM 3552 N N . SER A 1 468 ? -8.264 -13.948 -10.553 1.00 97.00 468 SER A N 1
ATOM 3553 C CA . SER A 1 468 ? -8.063 -15.405 -10.559 1.00 97.00 468 SER A CA 1
ATOM 3554 C C . SER A 1 468 ? -7.528 -15.995 -9.245 1.00 97.00 468 SER A C 1
ATOM 3556 O O . SER A 1 468 ? -7.076 -17.140 -9.205 1.00 97.00 468 SER A O 1
ATOM 3558 N N . ASP A 1 469 ? -7.546 -15.222 -8.162 1.00 98.19 469 ASP A N 1
ATOM 3559 C CA . ASP A 1 469 ? -7.295 -15.690 -6.800 1.00 98.19 469 ASP A CA 1
ATOM 3560 C C . ASP A 1 469 ? -8.461 -16.528 -6.249 1.00 98.19 469 ASP A C 1
ATOM 3562 O O . ASP A 1 469 ? -9.596 -16.467 -6.725 1.00 98.19 469 ASP A O 1
ATOM 3566 N N . GLU A 1 470 ? -8.194 -17.311 -5.201 1.00 97.88 470 GLU A N 1
ATOM 3567 C CA . GLU A 1 470 ? -9.235 -18.080 -4.520 1.00 97.88 470 GLU A CA 1
ATOM 3568 C C . GLU A 1 470 ? -9.102 -18.059 -2.996 1.00 97.88 470 GLU A C 1
ATOM 3570 O O . GLU A 1 470 ? -8.053 -18.375 -2.433 1.00 97.88 470 GLU A O 1
ATOM 3575 N N . ILE A 1 471 ? -10.213 -17.777 -2.304 1.00 98.69 471 ILE A N 1
ATOM 3576 C CA . ILE A 1 471 ? -10.314 -17.971 -0.852 1.00 98.69 471 ILE A CA 1
ATOM 3577 C C . ILE A 1 471 ? -10.640 -19.435 -0.537 1.00 98.69 471 ILE A C 1
ATOM 3579 O O . ILE A 1 471 ? -11.558 -20.019 -1.120 1.00 98.69 471 ILE A O 1
ATOM 3583 N N . ARG A 1 472 ? -9.937 -20.006 0.445 1.00 98.62 472 ARG A N 1
ATOM 3584 C CA . ARG A 1 472 ? -10.229 -21.306 1.073 1.00 98.62 472 ARG A CA 1
ATOM 3585 C C . ARG A 1 472 ? -10.037 -21.243 2.579 1.00 98.62 472 ARG A C 1
ATOM 3587 O O . ARG A 1 472 ? -9.348 -20.367 3.087 1.00 98.62 472 ARG A O 1
ATOM 3594 N N . GLY A 1 473 ? -10.649 -22.161 3.309 1.00 98.62 473 GLY A N 1
ATOM 3595 C CA . GLY A 1 473 ? -10.365 -22.392 4.720 1.00 98.62 473 GLY A CA 1
ATOM 3596 C C . GLY A 1 473 ? -9.423 -23.557 4.961 1.00 98.62 473 GLY A C 1
ATOM 3597 O O . GLY A 1 473 ? -9.293 -24.453 4.130 1.00 98.62 473 GLY A O 1
ATOM 3598 N N . ILE A 1 474 ? -8.801 -23.570 6.135 1.00 98.75 474 ILE A N 1
ATOM 3599 C CA . ILE A 1 474 ? -8.008 -24.701 6.613 1.00 98.75 474 ILE A CA 1
ATOM 3600 C C . ILE A 1 474 ? -8.922 -25.751 7.255 1.00 98.75 474 ILE A C 1
ATOM 3602 O O . ILE A 1 474 ? -9.621 -25.466 8.227 1.00 98.75 474 ILE A O 1
ATOM 3606 N N . SER A 1 475 ? -8.863 -26.991 6.763 1.00 98.62 475 SER A N 1
ATOM 3607 C CA . SER A 1 475 ? -9.529 -28.151 7.375 1.00 98.62 475 SER A CA 1
ATOM 3608 C C . SER A 1 475 ? -8.576 -29.060 8.166 1.00 98.62 475 SER A C 1
ATOM 3610 O O . SER A 1 475 ? -9.021 -29.754 9.082 1.00 98.62 475 SER A O 1
ATOM 3612 N N . ALA A 1 476 ? -7.270 -29.043 7.862 1.00 98.44 476 ALA A N 1
ATOM 3613 C CA . ALA A 1 476 ? -6.217 -29.664 8.674 1.00 98.44 476 ALA A CA 1
ATOM 3614 C C . ALA A 1 476 ? -4.819 -29.098 8.354 1.00 98.44 476 ALA A C 1
ATOM 3616 O O . ALA A 1 476 ? -4.552 -28.686 7.226 1.00 98.44 476 ALA A O 1
ATOM 3617 N N . ILE A 1 477 ? -3.905 -29.158 9.329 1.00 98.38 477 ILE A N 1
ATOM 3618 C CA . ILE A 1 477 ? -2.492 -28.759 9.202 1.00 98.38 477 ILE A CA 1
ATOM 3619 C C . ILE A 1 477 ? -1.600 -29.935 9.612 1.00 98.38 477 ILE A C 1
ATOM 3621 O O . ILE A 1 477 ? -1.840 -30.577 10.635 1.00 98.38 477 ILE A O 1
ATOM 3625 N N . ASN A 1 478 ? -0.555 -30.208 8.831 1.00 97.88 478 ASN A N 1
ATOM 3626 C CA . ASN A 1 478 ? 0.459 -31.220 9.117 1.00 97.88 478 ASN A CA 1
ATOM 3627 C C . ASN A 1 478 ? 1.846 -30.731 8.659 1.00 97.88 478 ASN A C 1
ATOM 3629 O O . ASN A 1 478 ? 2.329 -31.082 7.581 1.00 97.88 478 ASN A O 1
ATOM 3633 N N . GLY A 1 479 ? 2.478 -29.876 9.469 1.00 97.50 479 GLY A N 1
ATOM 3634 C CA . GLY A 1 479 ? 3.753 -29.241 9.124 1.00 97.50 479 GLY A CA 1
ATOM 3635 C C . GLY A 1 479 ? 3.597 -28.284 7.940 1.00 97.50 479 GLY A C 1
ATOM 3636 O O . GLY A 1 479 ? 2.860 -27.310 8.028 1.00 97.50 479 GLY A O 1
ATOM 3637 N N . THR A 1 480 ? 4.279 -28.569 6.831 1.00 98.31 480 THR A N 1
ATOM 3638 C CA . THR A 1 480 ? 4.150 -27.830 5.563 1.00 98.31 480 THR A CA 1
ATOM 3639 C C . THR A 1 480 ? 2.887 -28.169 4.769 1.00 98.31 480 THR A C 1
ATOM 3641 O O . THR A 1 480 ? 2.573 -27.469 3.810 1.00 98.31 480 THR A O 1
ATOM 3644 N N . GLN A 1 481 ? 2.169 -29.241 5.116 1.00 98.56 481 GLN A N 1
ATOM 3645 C CA . GLN A 1 481 ? 1.001 -29.698 4.367 1.00 98.56 481 GLN A CA 1
ATOM 3646 C C . GLN A 1 481 ? -0.295 -29.130 4.955 1.00 98.56 481 GLN A C 1
ATOM 3648 O O . GLN A 1 481 ? -0.608 -29.368 6.123 1.00 98.56 481 GLN A O 1
ATOM 3653 N N . ILE A 1 482 ? -1.067 -28.424 4.129 1.00 98.75 482 ILE A N 1
ATOM 3654 C CA . ILE A 1 482 ? -2.328 -27.777 4.504 1.00 98.75 482 ILE A CA 1
ATOM 3655 C C . ILE A 1 482 ? -3.462 -28.424 3.710 1.00 98.75 482 ILE A C 1
ATOM 3657 O O . ILE A 1 482 ? -3.447 -28.426 2.481 1.00 98.75 482 ILE A O 1
ATOM 3661 N N . THR A 1 483 ? -4.450 -28.979 4.409 1.00 98.81 483 THR A N 1
ATOM 3662 C CA . THR A 1 483 ? -5.685 -29.490 3.795 1.00 98.81 483 THR A CA 1
ATOM 3663 C C . THR A 1 483 ? -6.723 -28.375 3.782 1.00 98.81 483 THR A C 1
ATOM 3665 O O . THR A 1 483 ? -6.929 -27.711 4.800 1.00 98.81 483 THR A O 1
ATOM 3668 N N . LEU A 1 484 ? -7.364 -28.174 2.635 1.00 98.75 484 LEU A N 1
ATOM 3669 C CA . LEU A 1 484 ? -8.355 -27.123 2.407 1.00 98.75 484 LEU A CA 1
ATOM 3670 C C . LEU A 1 484 ? -9.766 -27.595 2.810 1.00 98.75 484 LEU A C 1
ATOM 3672 O O . LEU A 1 484 ? -10.009 -28.800 2.932 1.00 98.75 484 LEU A O 1
ATOM 3676 N N . ASP A 1 485 ? -10.699 -26.673 3.047 1.00 98.44 485 ASP A N 1
ATOM 3677 C CA . ASP A 1 485 ? -12.122 -26.986 3.263 1.00 98.44 485 ASP A CA 1
ATOM 3678 C C . ASP A 1 485 ? -12.826 -27.406 1.960 1.00 98.44 485 ASP A C 1
ATOM 3680 O O . ASP A 1 485 ? -13.580 -28.382 1.954 1.00 98.44 485 ASP A O 1
ATOM 3684 N N . GLU A 1 486 ? -12.500 -26.746 0.849 1.00 98.38 486 GLU A N 1
ATOM 3685 C CA . GLU A 1 486 ? -12.905 -27.115 -0.511 1.00 98.38 486 GLU A CA 1
ATOM 3686 C C . GLU A 1 486 ? -11.688 -27.193 -1.455 1.00 98.38 486 GLU A C 1
ATOM 3688 O O . GLU A 1 486 ? -10.698 -26.483 -1.282 1.00 98.38 486 GLU A O 1
ATOM 3693 N N . ALA A 1 487 ? -11.742 -28.060 -2.471 1.00 98.56 487 ALA A N 1
ATOM 3694 C CA . ALA A 1 487 ? -10.678 -28.170 -3.477 1.00 98.56 487 ALA A CA 1
ATOM 3695 C C . ALA A 1 487 ? -10.587 -26.906 -4.351 1.00 98.56 487 ALA A C 1
ATOM 3697 O O . ALA A 1 487 ? -11.589 -26.211 -4.520 1.00 98.56 487 ALA A O 1
ATOM 3698 N N . LEU A 1 488 ? -9.415 -26.617 -4.919 1.00 98.75 488 LEU A N 1
ATOM 3699 C CA . LEU A 1 488 ? -9.205 -25.473 -5.817 1.00 98.75 488 LEU A CA 1
ATOM 3700 C C . LEU A 1 488 ? -10.059 -25.590 -7.097 1.00 98.75 488 LEU A C 1
ATOM 3702 O O . LEU A 1 488 ? -10.203 -26.671 -7.673 1.00 98.75 488 LEU A O 1
ATOM 3706 N N . SER A 1 489 ? -10.644 -24.476 -7.526 1.00 98.44 489 SER A N 1
ATOM 3707 C CA . SER A 1 489 ? -11.418 -24.315 -8.764 1.00 98.44 489 SER A CA 1
ATOM 3708 C C . SER A 1 489 ? -10.535 -23.913 -9.943 1.00 98.44 489 SER A C 1
ATOM 3710 O O . SER A 1 489 ? -10.920 -24.164 -11.085 1.00 98.44 489 SER A O 1
ATOM 3712 N N . LEU A 1 490 ? -9.395 -23.271 -9.685 1.00 98.12 490 LEU A N 1
ATOM 3713 C CA . LEU A 1 490 ? -8.465 -22.743 -10.685 1.00 98.12 490 LEU A CA 1
ATOM 3714 C C . LEU A 1 490 ? -7.091 -23.429 -10.588 1.00 98.12 490 LEU A C 1
ATOM 3716 O O . LEU A 1 490 ? -6.765 -24.071 -9.589 1.00 98.12 490 LEU A O 1
ATOM 3720 N N . ASP A 1 491 ? -6.295 -23.314 -11.652 1.00 97.44 491 ASP A N 1
ATOM 3721 C CA . ASP A 1 491 ? -4.868 -23.641 -11.610 1.00 97.44 491 ASP A CA 1
ATOM 3722 C C . ASP A 1 491 ? -4.094 -22.430 -11.074 1.00 97.44 491 ASP A C 1
ATOM 3724 O O . ASP A 1 491 ? -4.254 -21.322 -11.583 1.00 97.44 491 ASP A O 1
ATOM 3728 N N . HIS A 1 492 ? -3.238 -22.654 -10.074 1.00 97.56 492 HIS A N 1
ATOM 3729 C CA . HIS A 1 492 ? -2.405 -21.632 -9.440 1.00 97.56 492 HIS A CA 1
ATOM 3730 C C . HIS A 1 492 ? -0.931 -21.945 -9.735 1.00 97.56 492 HIS A C 1
ATOM 3732 O O . HIS A 1 492 ? -0.167 -22.410 -8.883 1.00 97.56 492 HIS A O 1
ATOM 3738 N N . THR A 1 493 ? -0.559 -21.750 -11.001 1.00 95.94 493 THR A N 1
ATOM 3739 C CA . THR A 1 493 ? 0.737 -22.121 -11.583 1.00 95.94 493 THR A CA 1
ATOM 3740 C C . THR A 1 493 ? 1.337 -20.969 -12.380 1.00 95.94 493 THR A C 1
ATOM 3742 O O . THR A 1 493 ? 0.673 -20.406 -13.250 1.00 95.94 493 THR A O 1
ATOM 3745 N N . ALA A 1 494 ? 2.611 -20.670 -12.140 1.00 95.75 494 ALA A N 1
ATOM 3746 C CA . ALA A 1 494 ? 3.358 -19.659 -12.882 1.00 95.75 494 ALA A CA 1
ATOM 3747 C C . ALA A 1 494 ? 3.894 -20.218 -14.223 1.00 95.75 494 ALA A C 1
ATOM 3749 O O . ALA A 1 494 ? 3.988 -21.440 -14.383 1.00 95.75 494 ALA A O 1
ATOM 3750 N N . PRO A 1 495 ? 4.339 -19.367 -15.175 1.00 93.62 495 PRO A N 1
ATOM 3751 C CA . PRO A 1 495 ? 4.933 -19.807 -16.447 1.00 93.62 495 PRO A CA 1
ATOM 3752 C C . PRO A 1 495 ? 6.150 -20.736 -16.303 1.00 93.62 495 PRO A C 1
ATOM 3754 O O . PRO A 1 495 ? 6.497 -21.460 -17.238 1.00 93.62 495 PRO A O 1
ATOM 3757 N N . LYS A 1 496 ? 6.802 -20.737 -15.131 1.00 93.25 496 LYS A N 1
ATOM 3758 C CA . LYS A 1 496 ? 7.890 -21.651 -14.770 1.00 93.25 496 LYS A CA 1
ATOM 3759 C C . LYS A 1 496 ? 7.720 -22.193 -13.352 1.00 93.25 496 LYS A C 1
ATOM 3761 O O . LYS A 1 496 ? 7.232 -21.505 -12.459 1.00 93.25 496 LYS A O 1
ATOM 3766 N N . ALA A 1 497 ? 8.169 -23.430 -13.146 1.00 93.25 497 ALA A N 1
ATOM 3767 C CA . ALA A 1 497 ? 8.018 -24.166 -11.887 1.00 93.25 497 ALA A CA 1
ATOM 3768 C C . ALA A 1 497 ? 8.940 -23.686 -10.745 1.00 93.25 497 ALA A C 1
ATOM 3770 O O . ALA A 1 497 ? 8.803 -24.161 -9.621 1.00 93.25 497 ALA A O 1
ATOM 3771 N N . ASP A 1 498 ? 9.888 -22.792 -11.037 1.00 94.75 498 ASP A N 1
ATOM 3772 C CA . ASP A 1 498 ? 10.816 -22.174 -10.082 1.00 94.75 498 ASP A CA 1
ATOM 3773 C C . ASP A 1 498 ? 10.465 -20.709 -9.749 1.00 94.75 498 ASP A C 1
ATOM 3775 O O . ASP A 1 498 ? 11.200 -20.060 -9.010 1.00 94.75 498 ASP A O 1
ATOM 3779 N N . LEU A 1 499 ? 9.351 -20.197 -10.285 1.00 97.25 499 LEU A N 1
ATOM 3780 C CA . LEU A 1 499 ? 8.726 -18.946 -9.849 1.00 97.25 499 LEU A CA 1
ATOM 3781 C C . LEU A 1 499 ? 7.788 -19.217 -8.662 1.00 97.25 499 LEU A C 1
ATOM 3783 O O . LEU A 1 499 ? 7.210 -20.306 -8.542 1.00 97.25 499 LEU A O 1
ATOM 3787 N N . ASN A 1 500 ? 7.630 -18.230 -7.784 1.00 97.94 500 ASN A N 1
ATOM 3788 C CA . ASN A 1 500 ? 6.865 -18.381 -6.553 1.00 97.94 500 ASN A CA 1
ATOM 3789 C C . ASN A 1 500 ? 5.362 -18.214 -6.814 1.00 97.94 500 ASN A C 1
ATOM 3791 O O . ASN A 1 500 ? 4.934 -17.238 -7.415 1.00 97.94 500 ASN A O 1
ATOM 3795 N N . VAL A 1 501 ? 4.537 -19.122 -6.288 1.00 98.12 501 VAL A N 1
ATOM 3796 C CA . VAL A 1 501 ? 3.087 -18.901 -6.145 1.00 98.12 501 VAL A CA 1
ATOM 3797 C C . VAL A 1 501 ? 2.772 -18.876 -4.656 1.00 98.12 501 VAL A C 1
ATOM 3799 O O . VAL A 1 501 ? 3.316 -19.679 -3.894 1.00 98.12 501 VAL A O 1
ATOM 3802 N N . TYR A 1 502 ? 1.941 -17.933 -4.219 1.00 98.62 502 TYR A N 1
ATOM 3803 C CA . TYR A 1 502 ? 1.796 -17.593 -2.807 1.00 98.62 502 TYR A CA 1
ATOM 3804 C C . TYR A 1 502 ? 0.420 -17.958 -2.247 1.00 98.62 502 TYR A C 1
ATOM 3806 O O . TYR A 1 502 ? -0.582 -18.069 -2.952 1.00 98.62 502 TYR A O 1
ATOM 3814 N N . VAL A 1 503 ? 0.379 -18.099 -0.926 1.00 98.81 503 VAL A N 1
ATOM 3815 C CA . VAL A 1 503 ? -0.853 -18.159 -0.143 1.00 98.81 503 VAL A CA 1
ATOM 3816 C C . VAL A 1 503 ? -0.732 -17.250 1.075 1.00 98.81 503 VAL A C 1
ATOM 3818 O O . VAL A 1 503 ? 0.280 -17.290 1.775 1.00 98.81 503 VAL A O 1
ATOM 3821 N N . ALA A 1 504 ? -1.749 -16.429 1.336 1.00 98.81 504 ALA A N 1
ATOM 3822 C CA . ALA A 1 504 ? -1.780 -15.475 2.444 1.00 98.81 504 ALA A CA 1
ATOM 3823 C C . ALA A 1 504 ? -2.909 -15.782 3.437 1.00 98.81 504 ALA A C 1
ATOM 3825 O O . ALA A 1 504 ? -4.024 -16.095 3.031 1.00 98.81 504 ALA A O 1
ATOM 3826 N N . ASN A 1 505 ? -2.646 -15.671 4.740 1.00 98.88 505 ASN A N 1
ATOM 3827 C CA . ASN A 1 505 ? -3.637 -15.877 5.797 1.00 98.88 505 ASN A CA 1
ATOM 3828 C C . ASN A 1 505 ? -4.318 -14.548 6.159 1.00 98.88 505 ASN A C 1
ATOM 3830 O O . ASN A 1 505 ? -3.664 -13.610 6.624 1.00 98.88 505 ASN A O 1
ATOM 3834 N N . ILE A 1 506 ? -5.643 -14.501 5.994 1.00 98.75 506 ILE A N 1
ATOM 3835 C CA . ILE A 1 506 ? -6.510 -13.322 6.173 1.00 98.75 506 ILE A CA 1
ATOM 3836 C C . ILE A 1 506 ? -7.433 -13.418 7.408 1.00 98.75 506 ILE A C 1
ATOM 3838 O O . ILE A 1 506 ? -8.392 -12.647 7.538 1.00 98.75 506 ILE A O 1
ATOM 3842 N N . SER A 1 507 ? -7.160 -14.355 8.321 1.00 98.69 507 SER A N 1
ATOM 3843 C CA . SER A 1 507 ? -7.838 -14.485 9.618 1.00 98.69 507 SER A CA 1
ATOM 3844 C C . SER A 1 507 ? -7.019 -13.842 10.734 1.00 98.69 507 SER A C 1
ATOM 3846 O O . SER A 1 507 ? -5.847 -14.164 10.911 1.00 98.69 507 SER A O 1
ATOM 3848 N N . ARG A 1 508 ? -7.628 -12.961 11.531 1.00 98.69 508 ARG A N 1
ATOM 3849 C CA . ARG A 1 508 ? -7.048 -12.397 12.763 1.00 98.69 508 ARG A CA 1
ATOM 3850 C C . ARG A 1 508 ? -8.118 -12.358 13.849 1.00 98.69 508 ARG A C 1
ATOM 3852 O O . ARG A 1 508 ? -9.304 -12.342 13.534 1.00 98.69 508 ARG A O 1
ATOM 3859 N N . ASN A 1 509 ? -7.703 -12.365 15.114 1.00 98.50 509 ASN A N 1
ATOM 3860 C CA . ASN A 1 509 ? -8.622 -12.386 16.254 1.00 98.50 509 ASN A CA 1
ATOM 3861 C C . ASN A 1 509 ? -8.941 -10.991 16.827 1.00 98.50 509 ASN A C 1
ATOM 3863 O O . ASN A 1 509 ? -9.871 -10.865 17.624 1.00 98.50 509 ASN A O 1
ATOM 3867 N N . VAL A 1 510 ? -8.228 -9.948 16.387 1.00 98.88 510 VAL A N 1
ATOM 3868 C CA . VAL A 1 510 ? -8.635 -8.546 16.558 1.00 98.88 510 VAL A CA 1
ATOM 3869 C C . VAL A 1 510 ? -9.213 -8.033 15.241 1.00 98.88 510 VAL A C 1
ATOM 3871 O O . VAL A 1 510 ? -8.526 -8.077 14.220 1.00 98.88 510 VAL A O 1
ATOM 3874 N N . GLU A 1 511 ? -10.456 -7.546 15.252 1.00 98.88 511 GLU A N 1
ATOM 3875 C CA . GLU A 1 511 ? -11.161 -7.093 14.043 1.00 98.88 511 GLU A CA 1
ATOM 3876 C C . GLU A 1 511 ? -11.822 -5.713 14.203 1.00 98.88 511 GLU A C 1
ATOM 3878 O O . GLU A 1 511 ? -12.568 -5.474 15.152 1.00 98.88 511 GLU A O 1
ATOM 3883 N N . PHE A 1 512 ? -11.610 -4.842 13.216 1.00 98.94 512 PHE A N 1
ATOM 3884 C CA . PHE A 1 512 ? -12.344 -3.597 12.975 1.00 98.94 512 PHE A CA 1
ATOM 3885 C C . PHE A 1 512 ? -13.223 -3.795 11.734 1.00 98.94 512 PHE A C 1
ATOM 3887 O O . PHE A 1 512 ? -12.721 -4.231 10.696 1.00 98.94 512 PHE A O 1
ATOM 3894 N N . ILE A 1 513 ? -14.532 -3.547 11.835 1.00 98.75 513 ILE A N 1
ATOM 3895 C CA . ILE A 1 513 ? -15.523 -4.022 10.852 1.00 98.75 513 ILE A CA 1
ATOM 3896 C C . ILE A 1 513 ? -16.577 -2.942 10.571 1.00 98.75 513 ILE A C 1
ATOM 3898 O O . ILE A 1 513 ? -17.176 -2.437 11.517 1.00 98.75 513 ILE A O 1
ATOM 3902 N N . SER A 1 514 ? -16.877 -2.637 9.304 1.00 98.62 514 SER A N 1
ATOM 3903 C CA . SER A 1 514 ? -18.108 -1.907 8.938 1.00 98.62 514 SER A CA 1
ATOM 3904 C C . SER A 1 514 ? -19.323 -2.840 9.010 1.00 98.62 514 SER A C 1
ATOM 3906 O O . SER A 1 514 ? -19.312 -3.900 8.389 1.00 98.62 514 SER A O 1
ATOM 3908 N N . GLU A 1 515 ? -20.400 -2.462 9.710 1.00 97.38 515 GLU A N 1
ATOM 3909 C CA . GLU A 1 515 ? -21.636 -3.270 9.744 1.00 97.38 515 GLU A CA 1
ATOM 3910 C C . GLU A 1 515 ? -22.332 -3.343 8.369 1.00 97.38 515 GLU A C 1
ATOM 3912 O O . GLU A 1 515 ? -22.981 -4.342 8.052 1.00 97.38 515 GLU A O 1
ATOM 3917 N N . ASN A 1 516 ? -22.176 -2.306 7.541 1.00 95.19 516 ASN A N 1
ATOM 3918 C CA . ASN A 1 516 ? -22.733 -2.222 6.192 1.00 95.19 516 ASN A CA 1
ATOM 3919 C C . ASN A 1 516 ? -21.616 -2.075 5.140 1.00 95.19 516 ASN A C 1
ATOM 3921 O O . ASN A 1 516 ? -20.628 -1.376 5.351 1.00 95.19 516 ASN A O 1
ATOM 3925 N N . THR A 1 517 ? -21.794 -2.734 3.994 1.00 94.19 517 THR A N 1
ATOM 3926 C CA . THR A 1 517 ? -20.881 -2.703 2.842 1.00 94.19 517 THR A CA 1
ATOM 3927 C C . THR A 1 517 ? -21.210 -1.602 1.826 1.00 94.19 517 THR A C 1
ATOM 3929 O O . THR A 1 517 ? -20.425 -1.392 0.901 1.00 94.19 517 THR A O 1
ATOM 3932 N N . ASP A 1 518 ? -22.349 -0.913 1.958 1.00 94.31 518 ASP A N 1
ATOM 3933 C CA . ASP A 1 518 ? -22.682 0.287 1.174 1.00 94.31 518 ASP A CA 1
ATOM 3934 C C . ASP A 1 518 ? -21.655 1.400 1.453 1.00 94.31 518 ASP A C 1
ATOM 3936 O O . ASP A 1 518 ? -21.364 1.700 2.611 1.00 94.31 518 ASP A O 1
ATOM 3940 N N . LEU A 1 519 ? -21.065 1.982 0.404 1.00 91.19 519 LEU A N 1
ATOM 3941 C CA . LEU A 1 519 ? -19.854 2.806 0.513 1.00 91.19 519 LEU A CA 1
ATOM 3942 C C . LEU A 1 519 ? -20.041 3.995 1.463 1.00 91.19 519 LEU A C 1
ATOM 3944 O O . LEU A 1 519 ? -19.222 4.213 2.352 1.00 91.19 519 LEU A O 1
ATOM 3948 N N . GLN A 1 520 ? -21.170 4.696 1.350 1.00 90.56 520 GLN A N 1
ATOM 3949 C CA . GLN A 1 520 ? -21.484 5.894 2.142 1.00 90.56 520 GLN A CA 1
ATOM 3950 C C . GLN A 1 520 ? -21.837 5.590 3.616 1.00 90.56 520 GLN A C 1
ATOM 3952 O O . GLN A 1 520 ? -22.093 6.504 4.402 1.00 90.56 520 GLN A O 1
ATOM 3957 N N . HIS A 1 521 ? -21.842 4.309 3.999 1.00 94.69 521 HIS A N 1
ATOM 3958 C CA . HIS A 1 521 ? -22.156 3.813 5.340 1.00 94.69 521 HIS A CA 1
ATOM 3959 C C . HIS A 1 521 ? -20.940 3.187 6.061 1.00 94.69 521 HIS A C 1
ATOM 3961 O O . HIS A 1 521 ? -21.036 2.866 7.249 1.00 94.69 521 HIS A O 1
ATOM 3967 N N . ARG A 1 522 ? -19.798 3.008 5.379 1.00 96.44 522 ARG A N 1
ATOM 3968 C CA . ARG A 1 522 ? -18.591 2.360 5.929 1.00 96.44 522 ARG A CA 1
ATOM 3969 C C . ARG A 1 522 ? -17.840 3.241 6.928 1.00 96.44 522 ARG A C 1
ATOM 3971 O O . ARG A 1 522 ? -17.783 4.465 6.780 1.00 96.44 522 ARG A O 1
ATOM 3978 N N . GLY A 1 523 ? -17.196 2.607 7.908 1.00 97.56 523 GLY A N 1
ATOM 3979 C CA . GLY A 1 523 ? -16.185 3.241 8.760 1.00 97.56 523 GLY A CA 1
ATOM 3980 C C . GLY A 1 523 ? -14.818 3.343 8.067 1.00 97.56 523 GLY A C 1
ATOM 3981 O O . GLY A 1 523 ? -14.541 2.609 7.122 1.00 97.56 523 GLY A O 1
ATOM 3982 N N . HIS A 1 524 ? -13.942 4.225 8.548 1.00 98.44 524 HIS A N 1
ATOM 3983 C CA . HIS A 1 524 ? -12.511 4.277 8.182 1.00 98.44 524 HIS A CA 1
ATOM 3984 C C . HIS A 1 524 ? -11.635 4.203 9.442 1.00 98.44 524 HIS A C 1
ATOM 3986 O O . HIS A 1 524 ? -12.168 4.290 10.552 1.00 98.44 524 HIS A O 1
ATOM 3992 N N . VAL A 1 525 ? -10.318 4.037 9.290 1.00 98.69 525 VAL A N 1
ATOM 3993 C CA . VAL A 1 525 ? -9.356 4.178 10.399 1.00 98.69 525 VAL A CA 1
ATOM 3994 C C . VAL A 1 525 ? -8.309 5.218 10.030 1.00 98.69 525 VAL A C 1
ATOM 3996 O O . VAL A 1 525 ? -7.560 5.026 9.074 1.00 98.69 525 VAL A O 1
ATOM 3999 N N . MET A 1 526 ? -8.247 6.289 10.817 1.00 98.31 526 MET A N 1
ATOM 4000 C CA . MET A 1 526 ? -7.298 7.388 10.681 1.00 98.31 526 MET A CA 1
ATOM 4001 C C . MET A 1 526 ? -6.478 7.529 11.966 1.00 98.31 526 MET A C 1
ATOM 4003 O O . MET A 1 526 ? -7.021 7.843 13.025 1.00 98.31 526 MET A O 1
ATOM 4007 N N . PHE A 1 527 ? -5.171 7.319 11.858 1.00 98.19 527 PHE A N 1
ATOM 4008 C CA . PHE A 1 527 ? -4.172 7.630 12.873 1.00 98.19 527 PHE A CA 1
ATOM 4009 C C . PHE A 1 527 ? -3.599 9.020 12.596 1.00 98.19 527 PHE A C 1
ATOM 4011 O O . PHE A 1 527 ? -3.161 9.291 11.482 1.00 98.19 527 PHE A O 1
ATOM 4018 N N . MET A 1 528 ? -3.584 9.886 13.607 1.00 94.88 528 MET A N 1
ATOM 4019 C CA . MET A 1 528 ? -3.059 11.260 13.533 1.00 94.88 528 MET A CA 1
ATOM 4020 C C . MET A 1 528 ? -1.878 11.442 14.507 1.00 94.88 528 MET A C 1
ATOM 4022 O O . MET A 1 528 ? -1.689 12.508 15.091 1.00 94.88 528 MET A O 1
ATOM 4026 N N . SER A 1 529 ? -1.136 10.355 14.750 1.00 92.81 529 SER A N 1
ATOM 4027 C CA . SER A 1 529 ? -0.035 10.234 15.713 1.00 92.81 529 SER A CA 1
ATOM 4028 C C . SER A 1 529 ? 0.953 9.152 15.274 1.00 92.81 529 SER A C 1
ATOM 4030 O O . SER A 1 529 ? 0.576 8.209 14.576 1.00 92.81 529 SER A O 1
ATOM 4032 N N . HIS A 1 530 ? 2.208 9.279 15.709 1.00 90.88 530 HIS A N 1
ATOM 4033 C CA . HIS A 1 530 ? 3.272 8.303 15.469 1.00 90.88 530 HIS A CA 1
ATOM 4034 C C . HIS A 1 530 ? 3.410 7.252 16.596 1.00 90.88 530 HIS A C 1
ATOM 4036 O O . HIS A 1 530 ? 4.087 6.246 16.403 1.00 90.88 530 HIS A O 1
ATOM 4042 N N . ASP A 1 531 ? 2.778 7.434 17.767 1.00 96.25 531 ASP A N 1
ATOM 4043 C CA . ASP A 1 531 ? 2.778 6.441 18.866 1.00 96.25 531 ASP A CA 1
ATOM 4044 C C . ASP A 1 531 ? 1.693 5.374 18.630 1.00 96.25 531 ASP A C 1
ATOM 4046 O O . ASP A 1 531 ? 0.658 5.301 19.305 1.00 96.25 531 ASP A O 1
ATOM 4050 N N . VAL A 1 532 ? 1.917 4.583 17.580 1.00 98.62 532 VAL A N 1
ATOM 4051 C CA . VAL A 1 532 ? 0.994 3.568 17.073 1.00 98.62 532 VAL A CA 1
ATOM 4052 C C . VAL A 1 532 ? 1.747 2.261 16.839 1.00 98.62 532 VAL A C 1
ATOM 4054 O O . VAL A 1 532 ? 2.695 2.210 16.059 1.00 98.62 532 VAL A O 1
ATOM 4057 N N . ASP A 1 533 ? 1.291 1.197 17.495 1.00 98.81 533 ASP A N 1
ATOM 4058 C CA . ASP A 1 533 ? 1.806 -0.167 17.358 1.00 98.81 533 ASP A CA 1
ATOM 4059 C C . ASP A 1 533 ? 0.629 -1.136 17.172 1.00 98.81 533 ASP A C 1
ATOM 4061 O O . ASP A 1 533 ? -0.135 -1.402 18.105 1.00 98.81 533 ASP A O 1
ATOM 4065 N N . VAL A 1 534 ? 0.437 -1.608 15.937 1.00 98.88 534 VAL A N 1
ATOM 4066 C CA . VAL A 1 534 ? -0.716 -2.414 15.508 1.00 98.88 534 VAL A CA 1
ATOM 4067 C C . VAL A 1 534 ? -0.235 -3.726 14.905 1.00 98.88 534 VAL A C 1
ATOM 4069 O O . VAL A 1 534 ? 0.171 -3.793 13.745 1.00 98.88 534 VAL A O 1
ATOM 4072 N N . GLN A 1 535 ? -0.308 -4.795 15.688 1.00 98.81 535 GLN A N 1
ATOM 4073 C CA . GLN A 1 535 ? 0.168 -6.119 15.317 1.00 98.81 535 GLN A CA 1
ATOM 4074 C C . GLN A 1 535 ? -0.985 -7.122 15.237 1.00 98.81 535 GLN A C 1
ATOM 4076 O O . GLN A 1 535 ? -1.784 -7.267 16.163 1.00 98.81 535 GLN A O 1
ATOM 4081 N N . ASN A 1 536 ? -1.048 -7.855 14.124 1.00 98.75 536 ASN A N 1
ATOM 4082 C CA . ASN A 1 536 ? -1.999 -8.943 13.880 1.00 98.75 536 ASN A CA 1
ATOM 4083 C C . ASN A 1 536 ? -3.488 -8.536 13.976 1.00 98.75 536 ASN A C 1
ATOM 4085 O O . ASN A 1 536 ? -4.312 -9.322 14.448 1.00 98.75 536 ASN A O 1
ATOM 4089 N N . ALA A 1 537 ? -3.848 -7.333 13.521 1.00 98.88 537 ALA A N 1
ATOM 4090 C CA . ALA A 1 537 ? -5.235 -6.868 13.434 1.00 98.88 537 ALA A CA 1
ATOM 4091 C C . ALA A 1 537 ? -5.824 -7.069 12.026 1.00 98.88 537 ALA A C 1
ATOM 4093 O O . ALA A 1 537 ? -5.089 -7.190 11.044 1.00 98.88 537 ALA A O 1
ATOM 4094 N N . LYS A 1 538 ? -7.155 -7.089 11.905 1.00 98.94 538 LYS A N 1
ATOM 4095 C CA . LYS A 1 538 ? -7.863 -7.103 10.618 1.00 98.94 538 LYS A CA 1
ATOM 4096 C C . LYS A 1 538 ? -8.850 -5.945 10.500 1.00 98.94 538 LYS A C 1
ATOM 4098 O O . LYS A 1 538 ? -9.620 -5.680 11.416 1.00 98.94 538 LYS A O 1
ATOM 4103 N N . PHE A 1 539 ? -8.869 -5.329 9.328 1.00 98.94 539 PHE A N 1
ATOM 4104 C CA . PHE A 1 539 ? -9.708 -4.205 8.939 1.00 98.94 539 PHE A CA 1
ATOM 4105 C C . PHE A 1 539 ? -10.616 -4.681 7.798 1.00 98.94 539 PHE A C 1
ATOM 4107 O O . PHE A 1 539 ? -10.131 -5.001 6.716 1.00 98.94 539 PHE A O 1
ATOM 4114 N N . THR A 1 540 ? -11.914 -4.827 8.066 1.00 98.62 540 THR A N 1
ATOM 4115 C CA . THR A 1 540 ? -12.887 -5.506 7.191 1.00 98.62 540 THR A CA 1
ATOM 4116 C C . THR A 1 540 ? -13.921 -4.526 6.655 1.00 98.62 540 THR A C 1
ATOM 4118 O O . THR A 1 540 ? -14.651 -3.917 7.438 1.00 98.62 540 THR A O 1
ATOM 4121 N N . GLU A 1 541 ? -14.027 -4.427 5.328 1.00 97.94 541 GLU A N 1
ATOM 4122 C CA . GLU A 1 541 ? -14.997 -3.566 4.633 1.00 97.94 541 GLU A CA 1
ATOM 4123 C C . GLU A 1 541 ? -14.883 -2.080 5.044 1.00 97.94 541 GLU A C 1
ATOM 4125 O O . GLU A 1 541 ? -15.875 -1.348 5.097 1.00 97.94 541 GLU A O 1
ATOM 4130 N N . LEU A 1 542 ? -13.664 -1.626 5.352 1.00 98.25 542 LEU A N 1
ATOM 4131 C CA . LEU A 1 542 ? -13.375 -0.253 5.775 1.00 98.25 542 LEU A CA 1
ATOM 4132 C C . LEU A 1 542 ? -12.977 0.646 4.596 1.00 98.25 542 LEU A C 1
ATOM 4134 O O . LEU A 1 542 ? -12.647 0.180 3.505 1.00 98.25 542 LEU A O 1
ATOM 4138 N N . GLY A 1 543 ? -13.001 1.952 4.848 1.00 97.25 543 GLY A N 1
ATOM 4139 C CA . GLY A 1 543 ? -12.798 3.003 3.859 1.00 97.25 543 GLY A CA 1
ATOM 4140 C C . GLY A 1 543 ? -14.076 3.325 3.081 1.00 97.25 543 GLY A C 1
ATOM 4141 O O . GLY A 1 543 ? -14.938 2.470 2.891 1.00 97.25 543 GLY A O 1
ATOM 4142 N N . ARG A 1 544 ? -14.209 4.579 2.640 1.00 96.19 544 ARG A N 1
ATOM 4143 C CA . ARG A 1 544 ? -15.347 5.079 1.844 1.00 96.19 544 ARG A CA 1
ATOM 4144 C C . ARG A 1 544 ? -14.983 6.085 0.750 1.00 96.19 544 ARG A C 1
ATOM 4146 O O . ARG A 1 544 ? -15.872 6.469 0.002 1.00 96.19 544 ARG A O 1
ATOM 4153 N N . THR A 1 545 ? -13.714 6.482 0.628 1.00 96.00 545 THR A N 1
ATOM 4154 C CA . THR A 1 545 ? -13.227 7.107 -0.610 1.00 96.00 545 THR A CA 1
ATOM 4155 C C . THR A 1 545 ? -13.269 6.042 -1.708 1.00 96.00 545 THR A C 1
ATOM 4157 O O . THR A 1 545 ? -12.598 5.017 -1.591 1.00 96.00 545 THR A O 1
ATOM 4160 N N . ASP A 1 546 ? -14.093 6.259 -2.725 1.00 94.75 546 ASP A N 1
ATOM 4161 C CA . ASP A 1 546 ? -14.305 5.380 -3.872 1.00 94.75 546 ASP A CA 1
ATOM 4162 C C . ASP A 1 546 ? -13.334 5.761 -4.990 1.00 94.75 546 ASP A C 1
ATOM 4164 O O . ASP A 1 546 ? -13.320 6.905 -5.433 1.00 94.75 546 ASP A O 1
ATOM 4168 N N . LYS A 1 547 ? -12.506 4.813 -5.435 1.00 93.25 547 LYS A N 1
ATOM 4169 C CA . LYS A 1 547 ? -11.510 5.022 -6.497 1.00 93.25 547 LYS A CA 1
ATOM 4170 C C . LYS A 1 547 ? -12.002 4.605 -7.890 1.00 93.25 547 LYS A C 1
ATOM 4172 O O . LYS A 1 547 ? -11.283 4.789 -8.866 1.00 93.25 547 LYS A O 1
ATOM 4177 N N . THR A 1 548 ? -13.240 4.118 -8.019 1.00 90.88 548 THR A N 1
ATOM 4178 C CA . THR A 1 548 ? -13.912 3.960 -9.328 1.00 90.88 548 THR A CA 1
ATOM 4179 C C . THR A 1 548 ? -14.511 5.270 -9.851 1.00 90.88 548 THR A C 1
ATOM 4181 O O . THR A 1 548 ? -14.944 5.335 -11.004 1.00 90.88 548 THR A O 1
ATOM 4184 N N . GLN A 1 549 ? -14.521 6.316 -9.018 1.00 90.06 549 GLN A N 1
ATOM 4185 C CA . GLN A 1 549 ? -15.011 7.660 -9.313 1.00 90.06 549 GLN A CA 1
ATOM 4186 C C . GLN A 1 549 ? -13.935 8.690 -8.919 1.00 90.06 549 GLN A C 1
ATOM 4188 O O . GLN A 1 549 ? -13.236 8.457 -7.935 1.00 90.06 549 GLN A O 1
ATOM 4193 N N . PRO A 1 550 ? -13.800 9.830 -9.624 1.00 89.19 550 PRO A N 1
ATOM 4194 C CA . PRO A 1 550 ? -12.881 10.887 -9.208 1.00 89.19 550 PRO A CA 1
ATOM 4195 C C . PRO A 1 550 ? -13.223 11.460 -7.827 1.00 89.19 550 PRO A C 1
ATOM 4197 O O . PRO A 1 550 ? -14.395 11.489 -7.429 1.00 89.19 550 PRO A O 1
ATOM 4200 N N . LEU A 1 551 ? -12.215 11.976 -7.126 1.00 92.56 551 LEU A N 1
ATOM 4201 C CA . LEU A 1 551 ? -12.405 12.825 -5.946 1.00 92.56 551 LEU A CA 1
ATOM 4202 C C . LEU A 1 551 ? -13.226 14.085 -6.281 1.00 92.56 551 LEU A C 1
ATOM 4204 O O . LEU A 1 551 ? -12.998 14.743 -7.297 1.00 92.56 551 LEU A O 1
ATOM 4208 N N . ASP A 1 552 ? -14.158 14.452 -5.399 1.00 93.19 552 ASP A N 1
ATOM 4209 C CA . ASP A 1 552 ? -15.056 15.609 -5.567 1.00 93.19 552 ASP A CA 1
ATOM 4210 C C . ASP A 1 552 ? -15.014 16.594 -4.374 1.00 93.19 552 ASP A C 1
ATOM 4212 O O . ASP A 1 552 ? -15.934 17.391 -4.165 1.00 93.19 552 ASP A O 1
ATOM 4216 N N . ASP A 1 553 ? -13.928 16.572 -3.595 1.00 92.38 553 ASP A N 1
ATOM 4217 C CA . ASP A 1 553 ? -13.682 17.480 -2.469 1.00 92.38 553 ASP A CA 1
ATOM 4218 C C . ASP A 1 553 ? -12.990 18.788 -2.884 1.00 92.38 553 ASP A C 1
ATOM 4220 O O . ASP A 1 553 ? -13.449 19.871 -2.506 1.00 92.38 553 ASP A O 1
ATOM 4224 N N . PHE A 1 554 ? -11.934 18.697 -3.693 1.00 92.75 554 PHE A N 1
ATOM 4225 C CA . PHE A 1 554 ? -11.097 19.806 -4.147 1.00 92.75 554 PHE A CA 1
ATOM 4226 C C . PHE A 1 554 ? -10.663 19.632 -5.604 1.00 92.75 554 PHE A C 1
ATOM 4228 O O . PHE A 1 554 ? -10.337 18.532 -6.043 1.00 92.75 554 PHE A O 1
ATOM 4235 N N . ARG A 1 555 ? -10.571 20.754 -6.321 1.00 91.75 555 ARG A N 1
ATOM 4236 C CA . ARG A 1 555 ? -9.864 20.876 -7.601 1.00 91.75 555 ARG A CA 1
ATOM 4237 C C . ARG A 1 555 ? -8.743 21.903 -7.461 1.00 91.75 555 ARG A C 1
ATOM 4239 O O . ARG A 1 555 ? -8.945 22.950 -6.846 1.00 91.75 555 ARG A O 1
ATOM 4246 N N . PHE A 1 556 ? -7.597 21.611 -8.055 1.00 90.69 556 PHE A N 1
ATOM 4247 C CA . PHE A 1 556 ? -6.424 22.474 -8.091 1.00 90.69 556 PHE A CA 1
ATOM 4248 C C . PHE A 1 556 ? -6.368 23.175 -9.455 1.00 90.69 556 PHE A C 1
ATOM 4250 O O . PHE A 1 556 ? -6.320 22.516 -10.490 1.00 90.69 556 PHE A O 1
ATOM 4257 N N . ASP A 1 557 ? -6.430 24.508 -9.458 1.00 89.31 557 ASP A N 1
ATOM 4258 C CA . ASP A 1 557 ? -6.268 25.343 -10.653 1.00 89.31 557 ASP A CA 1
ATOM 4259 C C . ASP A 1 557 ? -4.811 25.817 -10.738 1.00 89.31 557 ASP A C 1
ATOM 4261 O O . ASP A 1 557 ? -4.381 26.662 -9.951 1.00 89.31 557 ASP A O 1
ATOM 4265 N N . PHE A 1 558 ? -4.038 25.264 -11.673 1.00 83.75 558 PHE A N 1
ATOM 4266 C CA . PHE A 1 558 ? -2.630 25.623 -11.873 1.00 83.75 558 PHE A CA 1
ATOM 4267 C C . PHE A 1 558 ? -2.476 26.918 -12.685 1.00 83.75 558 PHE A C 1
ATOM 4269 O O . PHE A 1 558 ? -3.222 27.157 -13.635 1.00 83.75 558 PHE A O 1
ATOM 4276 N N . HIS A 1 559 ? -1.478 27.737 -12.331 1.00 71.56 559 HIS A N 1
ATOM 4277 C CA . HIS A 1 559 ? -1.333 29.114 -12.844 1.00 71.56 559 HIS A CA 1
ATOM 4278 C C . HIS A 1 559 ? -0.012 29.411 -13.573 1.00 71.56 559 HIS A C 1
ATOM 4280 O O . HIS A 1 559 ? 0.196 30.540 -14.027 1.00 71.56 559 HIS A O 1
ATOM 4286 N N . ASP A 1 560 ? 0.869 28.419 -13.718 1.00 63.53 560 ASP A N 1
ATOM 4287 C CA . ASP A 1 560 ? 2.163 28.551 -14.401 1.00 63.53 560 ASP A CA 1
ATOM 4288 C C . ASP A 1 560 ? 1.976 28.583 -15.935 1.00 63.53 560 ASP A C 1
ATOM 4290 O O . ASP A 1 560 ? 2.179 27.604 -16.644 1.00 63.53 560 ASP A O 1
ATOM 4294 N N . GLY A 1 561 ? 1.548 29.740 -16.455 1.00 50.00 561 GLY A N 1
ATOM 4295 C CA . GLY A 1 561 ? 1.253 29.979 -17.875 1.00 50.00 561 GLY A CA 1
ATOM 4296 C C . GLY A 1 561 ? 2.483 30.091 -18.787 1.00 50.00 561 GLY A C 1
ATOM 4297 O O . GLY A 1 561 ? 2.680 31.133 -19.418 1.00 50.00 561 GLY A O 1
ATOM 4298 N N . GLY A 1 562 ? 3.302 29.040 -18.841 1.00 46.00 562 GLY A N 1
ATOM 4299 C CA . GLY A 1 562 ? 4.319 28.812 -19.870 1.00 46.00 562 GLY A CA 1
ATOM 4300 C C . GLY A 1 562 ? 3.842 27.796 -20.916 1.00 46.00 562 GLY A C 1
ATOM 4301 O O . GLY A 1 562 ? 3.031 26.928 -20.615 1.00 46.00 562 GLY A O 1
ATOM 4302 N N . ASP A 1 563 ? 4.351 27.888 -22.147 1.00 45.31 563 ASP A N 1
ATOM 4303 C CA . ASP A 1 563 ? 3.999 26.976 -23.249 1.00 45.31 563 ASP A CA 1
ATOM 4304 C C . ASP A 1 563 ? 4.765 25.625 -23.150 1.00 45.31 563 ASP A C 1
ATOM 4306 O O . ASP A 1 563 ? 5.489 25.260 -24.080 1.00 45.31 563 ASP A O 1
ATOM 4310 N N . GLY A 1 564 ? 4.688 24.913 -22.015 1.00 48.91 564 GLY A N 1
ATOM 4311 C CA . GLY A 1 564 ? 5.501 23.711 -21.754 1.00 48.91 564 GLY A CA 1
ATOM 4312 C C . GLY A 1 564 ? 4.940 22.735 -20.712 1.00 48.91 564 GLY A C 1
ATOM 4313 O O . GLY A 1 564 ? 4.102 23.093 -19.889 1.00 48.91 564 GLY A O 1
ATOM 4314 N N . ASP A 1 565 ? 5.431 21.494 -20.772 1.00 53.03 565 ASP A N 1
ATOM 4315 C CA . ASP A 1 565 ? 4.971 20.303 -20.032 1.00 53.03 565 ASP A CA 1
ATOM 4316 C C . ASP A 1 565 ? 5.446 20.266 -18.554 1.00 53.03 565 ASP A C 1
ATOM 4318 O O . ASP A 1 565 ? 5.806 19.221 -18.013 1.00 53.03 565 ASP A O 1
ATOM 4322 N N . ASP A 1 566 ? 5.528 21.431 -17.912 1.00 64.44 566 ASP A N 1
ATOM 4323 C CA . ASP A 1 566 ? 6.203 21.636 -16.630 1.00 64.44 566 ASP A CA 1
ATOM 4324 C C . ASP A 1 566 ? 5.321 21.235 -15.431 1.00 64.44 566 ASP A C 1
ATOM 4326 O O . ASP A 1 566 ? 4.217 21.754 -15.269 1.00 64.44 566 ASP A O 1
ATOM 4330 N N . ALA A 1 567 ? 5.832 20.412 -14.505 1.00 73.31 567 ALA A N 1
ATOM 4331 C CA . ALA A 1 567 ? 5.117 20.075 -13.266 1.00 73.31 567 ALA A CA 1
ATOM 4332 C C . ALA A 1 567 ? 4.897 21.329 -12.377 1.00 73.31 567 ALA A C 1
ATOM 4334 O O . ALA A 1 567 ? 5.872 21.847 -11.817 1.00 73.31 567 ALA A O 1
ATOM 4335 N N . PRO A 1 568 ? 3.656 21.833 -12.204 1.00 78.31 568 PRO A N 1
ATOM 4336 C CA . PRO A 1 568 ? 3.410 23.148 -11.609 1.00 78.31 568 PRO A CA 1
ATOM 4337 C C . PRO A 1 568 ? 3.774 23.193 -10.122 1.00 78.31 568 PRO A C 1
ATOM 4339 O O . PRO A 1 568 ? 3.564 22.226 -9.380 1.00 78.31 568 PRO A O 1
ATOM 4342 N N . ALA A 1 569 ? 4.312 24.335 -9.683 1.00 80.88 569 ALA A N 1
ATOM 4343 C CA . ALA A 1 569 ? 4.817 24.514 -8.317 1.00 80.88 569 ALA A CA 1
ATOM 4344 C C . ALA A 1 569 ? 3.729 24.963 -7.324 1.00 80.88 569 ALA A C 1
ATOM 4346 O O . ALA A 1 569 ? 3.847 24.724 -6.118 1.00 80.88 569 ALA A O 1
ATOM 4347 N N . THR A 1 570 ? 2.668 25.606 -7.827 1.00 84.25 570 THR A N 1
ATOM 4348 C CA . THR A 1 570 ? 1.534 26.109 -7.033 1.00 84.25 570 THR A CA 1
ATOM 4349 C C . THR A 1 570 ? 0.201 25.984 -7.774 1.00 84.25 570 THR A C 1
ATOM 4351 O O . THR A 1 570 ? 0.169 25.897 -9.002 1.00 84.25 570 THR A O 1
ATOM 4354 N N . ALA A 1 571 ? -0.897 26.009 -7.019 1.00 87.88 571 ALA A N 1
ATOM 4355 C CA . ALA A 1 571 ? -2.266 26.064 -7.530 1.00 87.88 571 ALA A CA 1
ATOM 4356 C C . ALA A 1 571 ? -3.147 26.982 -6.666 1.00 87.88 571 ALA A C 1
ATOM 4358 O O . ALA A 1 571 ? -2.878 27.152 -5.474 1.00 87.88 571 ALA A O 1
ATOM 4359 N N . ASP A 1 572 ? -4.239 27.509 -7.222 1.00 90.31 572 ASP A N 1
ATOM 4360 C CA . ASP A 1 572 ? -5.395 27.920 -6.414 1.00 90.31 572 ASP A CA 1
ATOM 4361 C C . ASP A 1 572 ? -6.248 26.687 -6.071 1.00 90.31 572 ASP A C 1
ATOM 4363 O O . ASP A 1 572 ? -6.387 25.758 -6.868 1.00 90.31 572 ASP A O 1
ATOM 4367 N N . VAL A 1 573 ? -6.837 26.676 -4.875 1.00 91.94 573 VAL A N 1
ATOM 4368 C CA . VAL A 1 573 ? -7.627 25.550 -4.356 1.00 91.94 573 VAL A CA 1
ATOM 4369 C C . VAL A 1 573 ? -9.114 25.876 -4.429 1.00 91.94 573 VAL A C 1
ATOM 4371 O O . VAL A 1 573 ? -9.620 26.751 -3.722 1.00 91.94 573 VAL A O 1
ATOM 4374 N N . VAL A 1 574 ? -9.842 25.126 -5.253 1.00 91.69 574 VAL A N 1
ATOM 4375 C CA . VAL A 1 574 ? -11.297 25.227 -5.389 1.00 91.69 574 VAL A CA 1
ATOM 4376 C C . VAL A 1 574 ? -11.953 24.093 -4.612 1.00 91.69 574 VAL A C 1
ATOM 4378 O O . VAL A 1 574 ? -11.996 22.955 -5.074 1.00 91.69 574 VAL A O 1
ATOM 4381 N N . ALA A 1 575 ? -12.499 24.410 -3.437 1.00 91.19 575 ALA A N 1
ATOM 4382 C CA . ALA A 1 575 ? -13.345 23.486 -2.688 1.00 91.19 575 ALA A CA 1
ATOM 4383 C C . ALA A 1 575 ? -14.651 23.212 -3.456 1.00 91.19 575 ALA A C 1
ATOM 4385 O O . ALA A 1 575 ? -15.384 24.138 -3.814 1.00 91.19 575 ALA A O 1
ATOM 4386 N N . LEU A 1 576 ? -14.929 21.933 -3.698 1.00 90.62 576 LEU A N 1
ATOM 4387 C CA . LEU A 1 576 ? -16.097 21.430 -4.421 1.00 90.62 576 LEU A CA 1
ATOM 4388 C C . LEU A 1 576 ? -17.188 20.925 -3.462 1.00 90.62 576 LEU A C 1
ATOM 4390 O O . LEU A 1 576 ? -18.373 21.121 -3.734 1.00 90.62 576 LEU A O 1
ATOM 4394 N N . GLY A 1 577 ? -16.794 20.357 -2.315 1.00 83.25 577 GLY A N 1
ATOM 4395 C CA . GLY A 1 577 ? -17.708 19.985 -1.226 1.00 83.25 577 GLY A CA 1
ATOM 4396 C C . GLY A 1 577 ? -18.652 18.823 -1.551 1.00 83.25 577 GLY A C 1
ATOM 4397 O O . GLY A 1 577 ? -19.819 18.863 -1.158 1.00 83.25 577 GLY A O 1
ATOM 4398 N N . GLY A 1 578 ? -18.174 17.838 -2.314 1.00 87.12 578 GLY A N 1
ATOM 4399 C CA . GLY A 1 578 ? -18.943 16.672 -2.735 1.00 87.12 578 GLY A CA 1
ATOM 4400 C C . GLY A 1 578 ? -19.025 15.527 -1.715 1.00 87.12 578 GLY A C 1
ATOM 4401 O O . GLY A 1 578 ? -19.077 15.733 -0.503 1.00 87.12 578 GLY A O 1
ATOM 4402 N N . SER A 1 579 ? -19.134 14.305 -2.234 1.00 90.00 579 SER A N 1
ATOM 4403 C CA . SER A 1 579 ? -19.496 13.071 -1.520 1.00 90.00 579 SER A CA 1
ATOM 4404 C C . SER A 1 579 ? -18.462 11.938 -1.603 1.00 90.00 579 SER A C 1
ATOM 4406 O O . SER A 1 579 ? -18.578 10.952 -0.872 1.00 90.00 579 SER A O 1
ATOM 4408 N N . ASN A 1 580 ? -17.447 12.080 -2.452 1.00 93.94 580 ASN A N 1
ATOM 4409 C CA . ASN A 1 580 ? -16.288 11.208 -2.604 1.00 93.94 580 ASN A CA 1
ATOM 4410 C C . ASN A 1 580 ? -15.013 11.959 -2.179 1.00 93.94 580 ASN A C 1
ATOM 4412 O O . ASN A 1 580 ? -14.195 12.382 -2.997 1.00 93.94 580 ASN A O 1
ATOM 4416 N N . VAL A 1 581 ? -14.877 12.173 -0.869 1.00 93.81 581 VAL A N 1
ATOM 4417 C CA . VAL A 1 581 ? -13.788 12.968 -0.278 1.00 93.81 581 VAL A CA 1
ATOM 4418 C C . VAL A 1 581 ? -12.557 12.111 0.033 1.00 93.81 581 VAL A C 1
ATOM 4420 O O . VAL A 1 581 ? -12.685 10.931 0.379 1.00 93.81 581 VAL A O 1
ATOM 4423 N N . ARG A 1 582 ? -11.358 12.700 -0.033 1.00 94.12 582 ARG A N 1
ATOM 4424 C CA . ARG A 1 582 ? -10.091 12.002 0.238 1.00 94.12 582 ARG A CA 1
ATOM 4425 C C . ARG A 1 582 ? -9.886 11.694 1.721 1.00 94.12 582 ARG A C 1
ATOM 4427 O O . ARG A 1 582 ? -10.523 12.266 2.611 1.00 94.12 582 ARG A O 1
ATOM 4434 N N . GLY A 1 583 ? -8.955 10.789 2.005 1.00 93.12 583 GLY A N 1
ATOM 4435 C CA . GLY A 1 583 ? -8.525 10.477 3.366 1.00 93.12 583 GLY A CA 1
ATOM 4436 C C . GLY A 1 583 ? -9.481 9.585 4.160 1.00 93.12 583 GLY A C 1
ATOM 4437 O O . GLY A 1 583 ? -9.486 9.687 5.387 1.00 93.12 583 GLY A O 1
ATOM 4438 N N . ARG A 1 584 ? -10.331 8.766 3.519 1.00 96.31 584 ARG A N 1
ATOM 4439 C CA . ARG A 1 584 ? -11.235 7.804 4.189 1.00 96.31 584 ARG A CA 1
ATOM 4440 C C . ARG A 1 584 ? -10.920 6.380 3.725 1.00 96.31 584 ARG A C 1
ATOM 4442 O O . ARG A 1 584 ? -11.691 5.777 2.977 1.00 96.31 584 ARG A O 1
ATOM 4449 N N . TYR A 1 585 ? -9.776 5.861 4.159 1.00 97.62 585 TYR A N 1
ATOM 4450 C CA . TYR A 1 585 ? -9.184 4.603 3.679 1.00 97.62 585 TYR A CA 1
ATOM 4451 C C . TYR A 1 585 ? -9.274 3.468 4.718 1.00 97.62 585 TYR A C 1
ATOM 4453 O O . TYR A 1 585 ? -9.828 3.655 5.804 1.00 97.62 585 TYR A O 1
ATOM 4461 N N . GLY A 1 586 ? -8.772 2.273 4.381 1.00 97.81 586 GLY A N 1
ATOM 4462 C CA . GLY A 1 586 ? -8.821 1.109 5.276 1.00 97.81 586 GLY A CA 1
ATOM 4463 C C . GLY A 1 586 ? -7.986 1.294 6.548 1.00 97.81 586 GLY A C 1
ATOM 4464 O O . GLY A 1 586 ? -8.499 1.123 7.654 1.00 97.81 586 GLY A O 1
ATOM 4465 N N . VAL A 1 587 ? -6.720 1.683 6.373 1.00 98.75 587 VAL A N 1
ATOM 4466 C CA . VAL A 1 587 ? -5.771 2.093 7.419 1.00 98.75 587 VAL A CA 1
ATOM 4467 C C . VAL A 1 587 ? -5.006 3.314 6.909 1.00 98.75 587 VAL A C 1
ATOM 4469 O O . VAL A 1 587 ? -4.253 3.197 5.947 1.00 98.75 587 VAL A O 1
ATOM 4472 N N . HIS A 1 588 ? -5.189 4.475 7.537 1.00 98.62 588 HIS A N 1
ATOM 4473 C CA . HIS A 1 588 ? -4.618 5.753 7.102 1.00 98.62 588 HIS A CA 1
ATOM 4474 C C . HIS A 1 588 ? -3.795 6.397 8.224 1.00 98.62 588 HIS A C 1
ATOM 4476 O O . HIS A 1 588 ? -4.347 6.738 9.264 1.00 98.62 588 HIS A O 1
ATOM 4482 N N . PHE A 1 589 ? -2.493 6.590 8.015 1.00 98.38 589 PHE A N 1
ATOM 4483 C CA . PHE A 1 589 ? -1.669 7.490 8.829 1.00 98.38 589 PHE A CA 1
ATOM 4484 C C . PHE A 1 589 ? -1.669 8.857 8.172 1.00 98.38 589 PHE A C 1
ATOM 4486 O O . PHE A 1 589 ? -1.150 8.973 7.069 1.00 98.38 589 PHE A O 1
ATOM 4493 N N . HIS A 1 590 ? -2.268 9.848 8.825 1.00 95.56 590 HIS A N 1
ATOM 4494 C CA . HIS A 1 590 ? -2.494 11.181 8.285 1.00 95.56 590 HIS A CA 1
ATOM 4495 C C . HIS A 1 590 ? -1.665 12.208 9.060 1.00 95.56 590 HIS A C 1
ATOM 4497 O O . HIS A 1 590 ? -1.949 12.452 10.234 1.00 95.56 590 HIS A O 1
ATOM 4503 N N . GLN A 1 591 ? -0.655 12.783 8.397 1.00 93.31 591 GLN A N 1
ATOM 4504 C CA . GLN A 1 591 ? 0.128 13.935 8.868 1.00 93.31 591 GLN A CA 1
ATOM 4505 C C . GLN A 1 591 ? 0.675 13.758 10.306 1.00 93.31 591 GLN A C 1
ATOM 4507 O O . GLN A 1 591 ? 0.657 14.653 11.154 1.00 93.31 591 GLN A O 1
ATOM 4512 N N . ALA A 1 592 ? 1.184 12.552 10.595 1.00 92.44 592 ALA A N 1
ATOM 4513 C CA . ALA A 1 592 ? 1.812 12.212 11.873 1.00 92.44 592 ALA A CA 1
ATOM 4514 C C . ALA A 1 592 ? 3.290 12.651 11.972 1.00 92.44 592 ALA A C 1
ATOM 4516 O O . ALA A 1 592 ? 3.893 12.500 13.037 1.00 92.44 592 ALA A O 1
ATOM 4517 N N . GLY A 1 593 ? 3.862 13.208 10.896 1.00 92.00 593 GLY A N 1
ATOM 4518 C CA . GLY A 1 593 ? 5.188 13.828 10.860 1.00 92.00 593 GLY A CA 1
ATOM 4519 C C . GLY A 1 593 ? 6.266 12.999 10.149 1.00 92.00 593 GLY A C 1
ATOM 4520 O O . GLY A 1 593 ? 6.290 11.769 10.206 1.00 92.00 593 GLY A O 1
ATOM 4521 N N . THR A 1 594 ? 7.194 13.702 9.491 1.00 94.31 594 THR A N 1
ATOM 4522 C CA . THR A 1 594 ? 8.265 13.145 8.633 1.00 94.31 594 THR A CA 1
ATOM 4523 C C . THR A 1 594 ? 9.681 13.464 9.140 1.00 94.31 594 THR A C 1
ATOM 4525 O O . THR A 1 594 ? 10.632 13.594 8.365 1.00 94.31 594 THR A O 1
ATOM 4528 N N . ASP A 1 595 ? 9.847 13.605 10.458 1.00 92.69 595 ASP A N 1
ATOM 4529 C CA . ASP A 1 595 ? 11.162 13.724 11.101 1.00 92.69 595 ASP A CA 1
ATOM 4530 C C . ASP A 1 595 ? 11.878 12.352 11.098 1.00 92.69 595 ASP A C 1
ATOM 4532 O O . ASP A 1 595 ? 11.393 11.421 11.748 1.00 92.69 595 ASP A O 1
ATOM 4536 N N . PRO A 1 596 ? 13.036 12.187 10.425 1.00 92.56 596 PRO A N 1
ATOM 4537 C CA . PRO A 1 596 ? 13.759 10.912 10.359 1.00 92.56 596 PRO A CA 1
ATOM 4538 C C . PRO A 1 596 ? 14.419 10.494 11.686 1.00 92.56 596 PRO A C 1
ATOM 4540 O O . PRO A 1 596 ? 14.977 9.401 11.770 1.00 92.56 596 PRO A O 1
ATOM 4543 N N . THR A 1 597 ? 14.380 11.340 12.719 1.00 92.62 597 THR A N 1
ATOM 4544 C CA . THR A 1 597 ? 14.808 11.014 14.089 1.00 92.62 597 THR A CA 1
ATOM 4545 C C . THR A 1 597 ? 13.657 10.539 14.985 1.00 92.62 597 THR A C 1
ATOM 4547 O O . THR A 1 597 ? 13.907 10.027 16.078 1.00 92.62 597 THR A O 1
ATOM 4550 N N . SER A 1 598 ? 12.404 10.659 14.526 1.00 93.50 598 SER A N 1
ATOM 4551 C CA . SER A 1 598 ? 11.231 10.127 15.228 1.00 93.50 598 SER A CA 1
ATOM 4552 C C . SER A 1 598 ? 11.226 8.593 15.262 1.00 93.50 598 SER A C 1
ATOM 4554 O O . SER A 1 598 ? 11.804 7.922 14.405 1.00 93.50 598 SER A O 1
ATOM 4556 N N . THR A 1 599 ? 10.535 8.015 16.248 1.00 94.19 599 THR A N 1
ATOM 4557 C CA . THR A 1 599 ? 10.241 6.574 16.235 1.00 94.19 599 THR A CA 1
ATOM 4558 C C . THR A 1 599 ? 9.111 6.313 15.233 1.00 94.19 599 THR A C 1
ATOM 4560 O O . THR A 1 599 ? 8.058 6.935 15.380 1.00 94.19 599 THR A O 1
ATOM 4563 N N . PRO A 1 600 ? 9.289 5.421 14.240 1.00 97.50 600 PRO A N 1
ATOM 4564 C CA . PRO A 1 600 ? 8.240 5.107 13.277 1.00 97.50 600 PRO A CA 1
ATOM 4565 C C . PRO A 1 600 ? 7.053 4.416 13.947 1.00 97.50 600 PRO A C 1
ATOM 4567 O O . PRO A 1 600 ? 7.237 3.519 14.775 1.00 97.50 600 PRO A O 1
ATOM 4570 N N . ALA A 1 601 ? 5.845 4.753 13.498 1.00 98.62 601 ALA A N 1
ATOM 4571 C CA . ALA A 1 601 ? 4.664 3.943 13.763 1.00 98.62 601 ALA A CA 1
ATOM 4572 C C . ALA A 1 601 ? 4.835 2.542 13.150 1.00 98.62 601 ALA A C 1
ATOM 4574 O O . ALA A 1 601 ? 5.424 2.389 12.076 1.00 98.62 601 ALA A O 1
ATOM 4575 N N . LEU A 1 602 ? 4.299 1.512 13.803 1.00 98.81 602 LEU A N 1
ATOM 4576 C CA . LEU A 1 602 ? 4.408 0.122 13.366 1.00 98.81 602 LEU A CA 1
ATOM 4577 C C . LEU A 1 602 ? 3.029 -0.464 13.062 1.00 98.81 602 LEU A C 1
ATOM 4579 O O . LEU A 1 602 ? 2.152 -0.511 13.923 1.00 98.81 602 LEU A O 1
ATOM 4583 N N . VAL A 1 603 ? 2.869 -1.005 11.854 1.00 98.94 603 VAL A N 1
ATOM 4584 C CA . VAL A 1 603 ? 1.765 -1.911 11.525 1.00 98.94 603 VAL A CA 1
ATOM 4585 C C . VAL A 1 603 ? 2.351 -3.221 11.025 1.00 98.94 603 VAL A C 1
ATOM 4587 O O . VAL A 1 603 ? 2.975 -3.269 9.961 1.00 98.94 603 VAL A O 1
ATOM 4590 N N . LYS A 1 604 ? 2.171 -4.286 11.810 1.00 98.94 604 LYS A N 1
ATOM 4591 C CA . LYS A 1 604 ? 2.773 -5.594 11.556 1.00 98.94 604 LYS A CA 1
ATOM 4592 C C . LYS A 1 604 ? 1.747 -6.712 11.399 1.00 98.94 604 LYS A C 1
ATOM 4594 O O . LYS A 1 604 ? 0.781 -6.784 12.157 1.00 98.94 604 LYS A O 1
ATOM 4599 N N . GLY A 1 605 ? 1.972 -7.633 10.460 1.00 98.88 605 GLY A N 1
ATOM 4600 C CA . GLY A 1 605 ? 1.232 -8.900 10.374 1.00 98.88 605 GLY A CA 1
ATOM 4601 C C . GLY A 1 605 ? -0.275 -8.742 10.136 1.00 98.88 605 GLY A C 1
ATOM 4602 O O . GLY A 1 605 ? -1.028 -9.702 10.310 1.00 98.88 605 GLY A O 1
ATOM 4603 N N . SER A 1 606 ? -0.741 -7.539 9.808 1.00 98.94 606 SER A N 1
ATOM 4604 C CA . SER A 1 606 ? -2.146 -7.137 9.824 1.00 98.94 606 SER A CA 1
ATOM 4605 C C . SER A 1 606 ? -2.780 -7.248 8.436 1.00 98.94 606 SER A C 1
ATOM 4607 O O . SER A 1 606 ? -2.097 -7.474 7.437 1.00 98.94 606 SER A O 1
ATOM 4609 N N . VAL A 1 607 ? -4.108 -7.158 8.372 1.00 98.94 607 VAL A N 1
ATOM 4610 C CA . VAL A 1 607 ? -4.889 -7.467 7.166 1.00 98.94 607 VAL A CA 1
ATOM 4611 C C . VAL A 1 607 ? -5.870 -6.342 6.850 1.00 98.94 607 VAL A C 1
ATOM 4613 O O . VAL A 1 607 ? -6.746 -6.073 7.667 1.00 98.94 607 VAL A O 1
ATOM 4616 N N . VAL A 1 608 ? -5.806 -5.751 5.656 1.00 98.94 608 VAL A N 1
ATOM 4617 C CA . VAL A 1 608 ? -6.927 -4.972 5.096 1.00 98.94 608 VAL A CA 1
ATOM 4618 C C . VAL A 1 608 ? -7.684 -5.863 4.115 1.00 98.94 608 VAL A C 1
ATOM 4620 O O . VAL A 1 608 ? -7.110 -6.384 3.160 1.00 98.94 608 VAL A O 1
ATOM 4623 N N . PHE A 1 609 ? -8.971 -6.074 4.379 1.00 98.62 609 PHE A N 1
ATOM 4624 C CA . PHE A 1 609 ? -9.829 -7.014 3.668 1.00 98.62 609 PHE A CA 1
ATOM 4625 C C . PHE A 1 609 ? -11.067 -6.300 3.115 1.00 98.62 609 PHE A C 1
ATOM 4627 O O . PHE A 1 609 ? -12.018 -6.029 3.851 1.00 98.62 609 PHE A O 1
ATOM 4634 N N . ILE A 1 610 ? -11.039 -6.076 1.800 1.00 97.75 610 ILE A N 1
ATOM 4635 C CA . ILE A 1 610 ? -12.044 -5.411 0.963 1.00 97.75 610 ILE A CA 1
ATOM 4636 C C . ILE A 1 610 ? -12.252 -3.927 1.313 1.00 97.75 610 ILE A C 1
ATOM 4638 O O . ILE A 1 610 ? -12.581 -3.565 2.442 1.00 97.75 610 ILE A O 1
ATOM 4642 N N . GLY A 1 611 ? -12.093 -3.058 0.311 1.00 96.06 611 GLY A N 1
ATOM 4643 C CA . GLY A 1 611 ? -12.264 -1.610 0.449 1.00 96.06 611 GLY A CA 1
ATOM 4644 C C . GLY A 1 611 ? -12.433 -0.904 -0.906 1.00 96.06 611 GLY A C 1
ATOM 4645 O O . GLY A 1 611 ? -11.959 -1.417 -1.921 1.00 96.06 611 GLY A O 1
ATOM 4646 N N . PRO A 1 612 ? -13.120 0.254 -0.953 1.00 95.69 612 PRO A N 1
ATOM 4647 C CA . PRO A 1 612 ? -13.427 0.967 -2.200 1.00 95.69 612 PRO A CA 1
ATOM 4648 C C . PRO A 1 612 ? -12.315 1.905 -2.689 1.00 95.69 612 PRO A C 1
ATOM 4650 O O . PRO A 1 612 ? -12.404 2.441 -3.788 1.00 95.69 612 PRO A O 1
ATOM 4653 N N . GLY A 1 613 ? -11.270 2.095 -1.886 1.00 94.88 613 GLY A N 1
ATOM 4654 C CA . GLY A 1 613 ? -10.135 2.951 -2.205 1.00 94.88 613 GLY A CA 1
ATOM 4655 C C . GLY A 1 613 ? -8.829 2.276 -1.821 1.00 94.88 613 GLY A C 1
ATOM 4656 O O . GLY A 1 613 ? -8.648 1.092 -2.103 1.00 94.88 613 GLY A O 1
ATOM 4657 N N . TRP A 1 614 ? -7.935 3.020 -1.174 1.00 97.75 614 TRP A N 1
ATOM 4658 C CA . TRP A 1 614 ? -6.632 2.507 -0.762 1.00 97.75 614 TRP A CA 1
ATOM 4659 C C . TRP A 1 614 ? -6.690 1.634 0.502 1.00 97.75 614 TRP A C 1
ATOM 4661 O O . TRP A 1 614 ? -7.519 1.844 1.395 1.00 97.75 614 TRP A O 1
ATOM 4671 N N . GLY A 1 615 ? -5.786 0.653 0.571 1.00 98.44 615 GLY A N 1
ATOM 4672 C CA . GLY A 1 615 ? -5.676 -0.295 1.681 1.00 98.44 615 GLY A CA 1
ATOM 4673 C C . GLY A 1 615 ? -4.933 0.269 2.893 1.00 98.44 615 GLY A C 1
ATOM 4674 O O . GLY A 1 615 ? -5.557 0.776 3.828 1.00 98.44 615 GLY A O 1
ATOM 4675 N N . PHE A 1 616 ? -3.604 0.149 2.879 1.00 98.88 616 PHE A N 1
ATOM 4676 C CA . PHE A 1 616 ? -2.704 0.759 3.863 1.00 98.88 616 PHE A CA 1
ATOM 4677 C C . PHE A 1 616 ? -2.095 2.043 3.291 1.00 98.88 616 PHE A C 1
ATOM 4679 O O . PHE A 1 616 ? -1.504 2.012 2.213 1.00 98.88 616 PHE A O 1
ATOM 4686 N N . VAL A 1 617 ? -2.216 3.157 4.011 1.00 98.69 617 VAL A N 1
ATOM 4687 C CA . VAL A 1 617 ? -1.823 4.491 3.536 1.00 98.69 617 VAL A CA 1
ATOM 4688 C C . VAL A 1 617 ? -0.894 5.162 4.539 1.00 98.69 617 VAL A C 1
ATOM 4690 O O . VAL A 1 617 ? -1.245 5.312 5.711 1.00 98.69 617 VAL A O 1
ATOM 4693 N N . ASN A 1 618 ? 0.274 5.589 4.062 1.00 98.44 618 ASN A N 1
ATOM 4694 C CA . ASN A 1 618 ? 1.129 6.559 4.739 1.00 98.44 618 ASN A CA 1
ATOM 4695 C C . ASN A 1 618 ? 0.966 7.920 4.037 1.00 98.44 618 ASN A C 1
ATOM 4697 O O . ASN A 1 618 ? 1.181 8.015 2.835 1.00 98.44 618 ASN A O 1
ATOM 4701 N N . HIS A 1 619 ? 0.565 8.952 4.769 1.00 96.88 619 HIS A N 1
ATOM 4702 C CA . HIS A 1 619 ? 0.404 10.320 4.282 1.00 96.88 619 HIS A CA 1
ATOM 4703 C C . HIS A 1 619 ? 1.182 11.236 5.223 1.00 96.88 619 HIS A C 1
ATOM 4705 O O . HIS A 1 619 ? 0.823 11.352 6.398 1.00 96.88 619 HIS A O 1
ATOM 4711 N N . SER A 1 620 ? 2.265 11.853 4.741 1.00 96.12 620 SER A N 1
ATOM 4712 C CA . SER A 1 620 ? 3.119 12.760 5.531 1.00 96.12 620 SER A CA 1
ATOM 4713 C C . SER A 1 620 ? 3.511 12.185 6.907 1.00 96.12 620 SER A C 1
ATOM 4715 O O . SER A 1 620 ? 3.484 12.879 7.922 1.00 96.12 620 SER A O 1
ATOM 4717 N N . SER A 1 621 ? 3.838 10.886 6.970 1.00 97.50 621 SER A N 1
ATOM 4718 C CA . SER A 1 621 ? 4.119 10.181 8.231 1.00 97.50 621 SER A CA 1
ATOM 4719 C C . SER A 1 621 ? 5.352 9.258 8.160 1.00 97.50 621 SER A C 1
ATOM 4721 O O . SER A 1 621 ? 5.818 8.862 7.085 1.00 97.50 621 SER A O 1
ATOM 4723 N N . HIS A 1 622 ? 5.879 8.887 9.331 1.00 98.00 622 HIS A N 1
ATOM 4724 C CA . HIS A 1 622 ? 6.948 7.899 9.498 1.00 98.00 622 HIS A CA 1
ATOM 4725 C C . HIS A 1 622 ? 6.365 6.539 9.910 1.00 98.00 622 HIS A C 1
ATOM 4727 O O . HIS A 1 622 ? 5.965 6.356 11.061 1.00 98.00 622 HIS A O 1
ATOM 4733 N N . VAL A 1 623 ? 6.280 5.588 8.969 1.00 98.69 623 VAL A N 1
ATOM 4734 C CA . VAL A 1 623 ? 5.528 4.331 9.166 1.00 98.69 623 VAL A CA 1
ATOM 4735 C C . VAL A 1 623 ? 6.285 3.112 8.636 1.00 98.69 623 VAL A C 1
ATOM 4737 O O . VAL A 1 623 ? 6.783 3.104 7.511 1.00 98.69 623 VAL A O 1
ATOM 4740 N N . ASN A 1 624 ? 6.310 2.046 9.435 1.00 98.88 624 ASN A N 1
ATOM 4741 C CA . ASN A 1 624 ? 6.775 0.719 9.054 1.00 98.88 624 ASN A CA 1
ATOM 4742 C C . ASN A 1 624 ? 5.582 -0.236 8.867 1.00 98.88 624 ASN A C 1
ATOM 4744 O O . ASN A 1 624 ? 4.998 -0.719 9.839 1.00 98.88 624 ASN A O 1
ATOM 4748 N N . PHE A 1 625 ? 5.254 -0.549 7.613 1.00 98.94 625 PHE A N 1
ATOM 4749 C CA . PHE A 1 625 ? 4.359 -1.640 7.229 1.00 98.94 625 PHE A CA 1
ATOM 4750 C C . PHE A 1 625 ? 5.179 -2.925 7.046 1.00 98.94 625 PHE A C 1
ATOM 4752 O O . PHE A 1 625 ? 5.924 -3.057 6.073 1.00 98.94 625 PHE A O 1
ATOM 4759 N N . ILE A 1 626 ? 5.054 -3.879 7.971 1.00 98.94 626 ILE A N 1
ATOM 4760 C CA . ILE A 1 626 ? 5.821 -5.135 7.961 1.00 98.94 626 ILE A CA 1
ATOM 4761 C C . ILE A 1 626 ? 4.883 -6.350 7.915 1.00 98.94 626 ILE A C 1
ATOM 4763 O O . ILE A 1 626 ? 3.948 -6.442 8.702 1.00 98.94 626 ILE A O 1
ATOM 4767 N N . ASP A 1 627 ? 5.147 -7.332 7.055 1.00 98.88 627 ASP A N 1
ATOM 4768 C CA . ASP A 1 627 ? 4.414 -8.612 7.015 1.00 98.88 627 ASP A CA 1
ATOM 4769 C C . ASP A 1 627 ? 2.874 -8.476 6.830 1.00 98.88 627 ASP A C 1
ATOM 4771 O O . ASP A 1 627 ? 2.109 -9.340 7.259 1.00 98.88 627 ASP A O 1
ATOM 4775 N N . ASN A 1 628 ? 2.364 -7.395 6.227 1.00 99.00 628 ASN A N 1
ATOM 4776 C CA . ASN A 1 628 ? 0.914 -7.182 6.091 1.00 99.00 628 ASN A CA 1
ATOM 4777 C C . ASN A 1 628 ? 0.320 -7.826 4.827 1.00 99.00 628 ASN A C 1
ATOM 4779 O O . ASN A 1 628 ? 1.029 -8.146 3.871 1.00 99.00 628 ASN A O 1
ATOM 4783 N N . VAL A 1 629 ? -1.008 -7.979 4.816 1.00 98.94 629 VAL A N 1
ATOM 4784 C CA . VAL A 1 629 ? -1.800 -8.471 3.677 1.00 98.94 629 VAL A CA 1
ATOM 4785 C C . VAL A 1 629 ? -2.863 -7.436 3.309 1.00 98.94 629 VAL A C 1
ATOM 4787 O O . VAL A 1 629 ? -3.706 -7.109 4.144 1.00 98.94 629 VAL A O 1
ATOM 4790 N N . SER A 1 630 ? -2.884 -6.953 2.070 1.00 98.88 630 SER A N 1
ATOM 4791 C CA . SER A 1 630 ? -4.045 -6.247 1.510 1.00 98.88 630 SER A CA 1
ATOM 4792 C C . SER A 1 630 ? -4.751 -7.146 0.492 1.00 98.88 630 SER A C 1
ATOM 4794 O O . SER A 1 630 ? -4.105 -7.853 -0.282 1.00 98.88 630 SER A O 1
ATOM 4796 N N . TYR A 1 631 ? -6.085 -7.190 0.542 1.00 98.81 631 TYR A N 1
ATOM 4797 C CA . TYR A 1 631 ? -6.893 -8.066 -0.306 1.00 98.81 631 TYR A CA 1
ATOM 4798 C C . TYR A 1 631 ? -8.176 -7.390 -0.795 1.00 98.81 631 TYR A C 1
ATOM 4800 O O . TYR A 1 631 ? -9.009 -6.988 0.023 1.00 98.81 631 TYR A O 1
ATOM 4808 N N . GLY A 1 632 ? -8.400 -7.360 -2.113 1.00 97.94 632 GLY A N 1
ATOM 4809 C CA . GLY A 1 632 ? -9.678 -6.927 -2.686 1.00 97.94 632 GLY A CA 1
ATOM 4810 C C . GLY A 1 632 ? -9.930 -5.422 -2.625 1.00 97.94 632 GLY A C 1
ATOM 4811 O O . GLY A 1 632 ? -11.047 -5.018 -2.299 1.00 97.94 632 GLY A O 1
ATOM 4812 N N . LEU A 1 633 ? -8.900 -4.616 -2.873 1.00 97.62 633 LEU A N 1
ATOM 4813 C CA . LEU A 1 633 ? -8.994 -3.155 -2.943 1.00 97.62 633 LEU A CA 1
ATOM 4814 C C . LEU A 1 633 ? -9.307 -2.712 -4.383 1.00 97.62 633 LEU A C 1
ATOM 4816 O O . LEU A 1 633 ? -9.052 -3.458 -5.327 1.00 97.62 633 LEU A O 1
ATOM 4820 N N . GLN A 1 634 ? -9.881 -1.517 -4.542 1.00 94.38 634 GLN A N 1
ATOM 4821 C CA . GLN A 1 634 ? -10.216 -0.950 -5.859 1.00 94.38 634 GLN A CA 1
ATOM 4822 C C . GLN A 1 634 ? -9.176 0.080 -6.319 1.00 94.38 634 GLN A C 1
ATOM 4824 O O . GLN A 1 634 ? -8.736 0.013 -7.458 1.00 94.38 634 GLN A O 1
ATOM 4829 N N . GLY A 1 635 ? -8.724 0.964 -5.421 1.00 94.69 635 GLY A N 1
ATOM 4830 C CA . GLY A 1 635 ? -7.452 1.679 -5.588 1.00 94.69 635 GLY A CA 1
ATOM 4831 C C . GLY A 1 635 ? -6.288 0.868 -5.008 1.00 94.69 635 GLY A C 1
ATOM 4832 O O . GLY A 1 635 ? -6.477 -0.266 -4.582 1.00 94.69 635 GLY A O 1
ATOM 4833 N N . ALA A 1 636 ? -5.095 1.459 -4.941 1.00 97.25 636 ALA A N 1
ATOM 4834 C CA . ALA A 1 636 ? -3.867 0.812 -4.471 1.00 97.25 636 ALA A CA 1
ATOM 4835 C C . ALA A 1 636 ? -3.958 -0.001 -3.150 1.00 97.25 636 ALA A C 1
ATOM 4837 O O . ALA A 1 636 ? -4.536 0.433 -2.148 1.00 97.25 636 ALA A O 1
ATOM 4838 N N . GLY A 1 637 ? -3.299 -1.165 -3.109 1.00 98.50 637 GLY A N 1
ATOM 4839 C CA . GLY A 1 637 ? -3.221 -2.030 -1.923 1.00 98.50 637 GLY A CA 1
ATOM 4840 C C . GLY A 1 637 ? -2.372 -1.440 -0.787 1.00 98.50 637 GLY A C 1
ATOM 4841 O O . GLY A 1 637 ? -2.747 -1.542 0.387 1.00 98.50 637 GLY A O 1
ATOM 4842 N N . PHE A 1 638 ? -1.261 -0.797 -1.147 1.00 98.88 638 PHE A N 1
ATOM 4843 C CA . PHE A 1 638 ? -0.407 0.025 -0.284 1.00 98.88 638 PHE A CA 1
ATOM 4844 C C . PHE A 1 638 ? -0.102 1.347 -1.000 1.00 98.88 638 PHE A C 1
ATOM 4846 O O . PHE A 1 638 ? 0.172 1.338 -2.201 1.00 98.88 638 PHE A O 1
ATOM 4853 N N . TYR A 1 639 ? -0.148 2.469 -0.281 1.00 98.12 639 TYR A N 1
ATOM 4854 C CA . TYR A 1 639 ? -0.055 3.813 -0.860 1.00 98.12 639 TYR A CA 1
ATOM 4855 C C . TYR A 1 639 ? 0.818 4.747 -0.006 1.00 98.12 639 TYR A C 1
ATOM 4857 O O . TYR A 1 639 ? 0.744 4.704 1.228 1.00 98.12 639 TYR A O 1
ATOM 4865 N N . THR A 1 640 ? 1.601 5.621 -0.647 1.00 97.62 640 THR A N 1
ATOM 4866 C CA . THR A 1 640 ? 2.140 6.840 -0.011 1.00 97.62 640 THR A CA 1
ATOM 4867 C C . THR A 1 640 ? 1.520 8.075 -0.665 1.00 97.62 640 THR A C 1
ATOM 4869 O O . THR A 1 640 ? 1.453 8.128 -1.893 1.00 97.62 640 THR A O 1
ATOM 4872 N N . GLU A 1 641 ? 0.993 9.023 0.120 1.00 94.38 641 GLU A N 1
ATOM 4873 C CA . GLU A 1 641 ? 0.059 10.042 -0.393 1.00 94.38 641 GLU A CA 1
ATOM 4874 C C . GLU A 1 641 ? 0.707 11.358 -0.809 1.00 94.38 641 GLU A C 1
ATOM 4876 O O . GLU A 1 641 ? 0.452 11.813 -1.920 1.00 94.38 641 GLU A O 1
ATOM 4881 N N . ALA A 1 642 ? 1.557 11.950 0.023 1.00 93.75 642 ALA A N 1
ATOM 4882 C CA . ALA A 1 642 ? 2.119 13.275 -0.205 1.00 93.75 642 ALA A CA 1
ATOM 4883 C C . ALA A 1 642 ? 3.486 13.257 -0.913 1.00 93.75 642 ALA A C 1
ATOM 4885 O O . ALA A 1 642 ? 3.851 14.221 -1.587 1.00 93.75 642 ALA A O 1
ATOM 4886 N N . GLY A 1 643 ? 4.238 12.161 -0.794 1.00 94.19 643 GLY A N 1
ATOM 4887 C CA . GLY A 1 643 ? 5.556 11.944 -1.398 1.00 94.19 643 GLY A CA 1
ATOM 4888 C C . GLY A 1 643 ? 6.748 12.319 -0.506 1.00 94.19 643 GLY A C 1
ATOM 4889 O O . GLY A 1 643 ? 7.890 11.966 -0.804 1.00 94.19 643 GLY A O 1
ATOM 4890 N N . ASN A 1 644 ? 6.499 12.988 0.619 1.00 95.94 644 ASN A N 1
ATOM 4891 C CA . ASN A 1 644 ? 7.483 13.263 1.673 1.00 95.94 644 ASN A CA 1
ATOM 4892 C C . ASN A 1 644 ? 7.645 12.098 2.678 1.00 95.94 644 ASN A C 1
ATOM 4894 O O . ASN A 1 644 ? 8.501 12.188 3.559 1.00 95.94 644 ASN A O 1
ATOM 4898 N N . GLU A 1 645 ? 6.845 11.029 2.560 1.00 97.62 645 GLU A N 1
ATOM 4899 C CA . GLU A 1 645 ? 6.805 9.912 3.511 1.00 97.62 645 GLU A CA 1
ATOM 4900 C C . GLU A 1 645 ? 8.163 9.239 3.723 1.00 97.62 645 GLU A C 1
ATOM 4902 O O . GLU A 1 645 ? 8.967 9.106 2.799 1.00 97.62 645 GLU A O 1
ATOM 4907 N N . ILE A 1 646 ? 8.372 8.730 4.940 1.00 98.12 646 ILE A N 1
ATOM 4908 C CA . ILE A 1 646 ? 9.556 7.960 5.336 1.00 98.12 646 ILE A CA 1
ATOM 4909 C C . ILE A 1 646 ? 9.153 6.660 6.045 1.00 98.12 646 ILE A C 1
ATOM 4911 O O . ILE A 1 646 ? 8.043 6.530 6.569 1.00 98.12 646 ILE A O 1
ATOM 4915 N N . GLY A 1 647 ? 10.067 5.690 6.080 1.00 98.25 647 GLY A N 1
ATOM 4916 C CA . GLY A 1 647 ? 9.883 4.406 6.761 1.00 98.25 647 GLY A CA 1
ATOM 4917 C C . GLY A 1 647 ? 10.060 3.214 5.823 1.00 98.25 647 GLY A C 1
ATOM 4918 O O . GLY A 1 647 ? 10.897 3.247 4.921 1.00 98.25 647 GLY A O 1
ATOM 4919 N N . THR A 1 648 ? 9.287 2.149 6.040 1.00 98.75 648 THR A N 1
ATOM 4920 C CA . THR A 1 648 ? 9.516 0.847 5.394 1.00 98.75 648 THR A CA 1
ATOM 4921 C C . THR A 1 648 ? 8.215 0.148 5.019 1.00 98.75 648 THR A C 1
ATOM 4923 O O . THR A 1 648 ? 7.330 -0.017 5.852 1.00 98.75 648 THR A O 1
ATOM 4926 N N . MET A 1 649 ? 8.138 -0.379 3.802 1.00 98.88 649 MET A N 1
ATOM 4927 C CA . MET A 1 649 ? 7.263 -1.485 3.428 1.00 98.88 649 MET A CA 1
ATOM 4928 C C . MET A 1 649 ? 8.133 -2.741 3.273 1.00 98.88 649 MET A C 1
ATOM 4930 O O . MET A 1 649 ? 8.885 -2.863 2.305 1.00 98.88 649 MET A O 1
ATOM 4934 N N . GLN A 1 650 ? 8.063 -3.669 4.234 1.00 98.94 650 GLN A N 1
ATOM 4935 C CA . GLN A 1 650 ? 8.829 -4.920 4.218 1.00 98.94 650 GLN A CA 1
ATOM 4936 C C . GLN A 1 650 ? 7.933 -6.164 4.237 1.00 98.94 650 GLN A C 1
ATOM 4938 O O . GLN A 1 650 ? 7.084 -6.326 5.112 1.00 98.94 650 GLN A O 1
ATOM 4943 N N . GLY A 1 651 ? 8.169 -7.092 3.309 1.00 98.88 651 GLY A N 1
ATOM 4944 C CA . GLY A 1 651 ? 7.563 -8.422 3.303 1.00 98.88 651 GLY A CA 1
ATOM 4945 C C . GLY A 1 651 ? 6.052 -8.442 3.063 1.00 98.88 651 GLY A C 1
ATOM 4946 O O . GLY A 1 651 ? 5.443 -9.506 3.175 1.00 98.88 651 GLY A O 1
ATOM 4947 N N . ASN A 1 652 ? 5.421 -7.309 2.746 1.00 99.00 652 ASN A N 1
ATOM 4948 C CA . ASN A 1 652 ? 3.971 -7.221 2.590 1.00 99.00 652 ASN A CA 1
ATOM 4949 C C . ASN A 1 652 ? 3.499 -7.945 1.320 1.00 99.00 652 ASN A C 1
ATOM 4951 O O . ASN A 1 652 ? 4.278 -8.179 0.392 1.00 99.00 652 ASN A O 1
ATOM 4955 N N . ILE A 1 653 ? 2.218 -8.302 1.256 1.00 98.94 653 ILE A N 1
ATOM 4956 C CA . ILE A 1 653 ? 1.601 -8.850 0.045 1.00 98.94 653 ILE A CA 1
ATOM 4957 C C . ILE A 1 653 ? 0.280 -8.145 -0.278 1.00 98.94 653 ILE A C 1
ATOM 4959 O O . ILE A 1 653 ? -0.597 -8.036 0.578 1.00 98.94 653 ILE A O 1
ATOM 4963 N N . ALA A 1 654 ? 0.153 -7.670 -1.516 1.00 98.88 654 ALA A N 1
ATOM 4964 C CA . ALA A 1 654 ? -1.072 -7.109 -2.077 1.00 98.88 654 ALA A CA 1
ATOM 4965 C C . ALA A 1 654 ? -1.686 -8.118 -3.053 1.00 98.88 654 ALA A C 1
ATOM 4967 O O . ALA A 1 654 ? -0.981 -8.634 -3.923 1.00 98.88 654 ALA A O 1
ATOM 4968 N N . ILE A 1 655 ? -2.975 -8.428 -2.886 1.00 98.88 655 ILE A N 1
ATOM 4969 C CA . ILE A 1 655 ? -3.668 -9.461 -3.664 1.00 98.88 655 ILE A CA 1
ATOM 4970 C C . ILE A 1 655 ? -5.006 -8.942 -4.190 1.00 98.88 655 ILE A C 1
ATOM 4972 O O . ILE A 1 655 ? -5.823 -8.433 -3.416 1.00 98.88 655 ILE A O 1
ATOM 4976 N N . ARG A 1 656 ? -5.266 -9.148 -5.485 1.00 98.12 656 ARG A N 1
ATOM 4977 C CA . ARG A 1 656 ? -6.515 -8.755 -6.154 1.00 98.12 656 ARG A CA 1
ATOM 4978 C C . ARG A 1 656 ? -6.841 -7.276 -5.910 1.00 98.12 656 ARG A C 1
ATOM 4980 O O . ARG A 1 656 ? -7.852 -6.945 -5.282 1.00 98.12 656 ARG A O 1
ATOM 4987 N N . THR A 1 657 ? -5.966 -6.396 -6.385 1.00 97.12 657 THR A N 1
ATOM 4988 C CA . THR A 1 657 ? -6.209 -4.949 -6.397 1.00 97.12 657 THR A CA 1
ATOM 4989 C C . THR A 1 657 ? -6.768 -4.553 -7.761 1.00 97.12 657 THR A C 1
ATOM 4991 O O . THR A 1 657 ? -6.027 -4.489 -8.735 1.00 97.12 657 THR A O 1
ATOM 4994 N N . VAL A 1 658 ? -8.083 -4.360 -7.867 1.00 95.94 658 VAL A N 1
ATOM 4995 C CA . VAL A 1 658 ? -8.768 -4.281 -9.166 1.00 95.94 658 VAL A CA 1
ATOM 4996 C C . VAL A 1 658 ? -9.787 -3.147 -9.201 1.00 95.94 658 VAL A C 1
ATOM 4998 O O . VAL A 1 658 ? -10.848 -3.238 -8.578 1.00 95.94 658 VAL A O 1
ATOM 5001 N N . ASN A 1 659 ? -9.509 -2.125 -10.010 1.00 93.12 659 ASN A N 1
ATOM 5002 C CA . ASN A 1 659 ? -10.509 -1.149 -10.427 1.00 93.12 659 ASN A CA 1
ATOM 5003 C C . ASN A 1 659 ? -11.297 -1.710 -11.619 1.00 93.12 659 ASN A C 1
ATOM 5005 O O . ASN A 1 659 ? -10.736 -2.001 -12.674 1.00 93.12 659 ASN A O 1
ATOM 5009 N N . THR A 1 660 ? -12.617 -1.847 -11.480 1.00 88.56 660 THR A N 1
ATOM 5010 C CA . THR A 1 660 ? -13.480 -2.384 -12.548 1.00 88.56 660 THR A CA 1
ATOM 5011 C C . THR A 1 660 ? -13.689 -1.436 -13.732 1.00 88.56 660 THR A C 1
ATOM 5013 O O . THR A 1 660 ? -14.278 -1.849 -14.730 1.00 88.56 660 THR A O 1
ATOM 5016 N N . SER A 1 661 ? -13.249 -0.180 -13.622 1.00 85.69 661 SER A N 1
ATOM 5017 C CA . SER A 1 661 ? -13.245 0.804 -14.711 1.00 85.69 661 SER A CA 1
ATOM 5018 C C . SER A 1 661 ? -11.971 0.743 -15.567 1.00 85.69 661 SER A C 1
ATOM 5020 O O . SER A 1 661 ? -11.958 1.314 -16.655 1.00 85.69 661 SER A O 1
ATOM 5022 N N . PHE A 1 662 ? -10.916 0.058 -15.105 1.00 87.19 662 PHE A N 1
ATOM 5023 C CA . PHE A 1 662 ? -9.654 -0.070 -15.835 1.00 87.19 662 PHE A CA 1
ATOM 5024 C C . PHE A 1 662 ? -9.764 -1.062 -17.005 1.00 87.19 662 PHE A C 1
ATOM 5026 O O . PHE A 1 662 ? -10.411 -2.106 -16.893 1.00 87.19 662 PHE A O 1
ATOM 5033 N N . ASN A 1 663 ? -9.097 -0.767 -18.125 1.00 85.75 663 ASN A N 1
ATOM 5034 C CA . ASN A 1 663 ? -9.131 -1.594 -19.332 1.00 85.75 663 ASN A CA 1
ATOM 5035 C C . ASN A 1 663 ? -7.787 -2.309 -19.572 1.00 85.75 663 ASN A C 1
ATOM 5037 O O . ASN A 1 663 ? -6.854 -1.727 -20.117 1.00 85.75 663 ASN A O 1
ATOM 5041 N N . LEU A 1 664 ? -7.710 -3.591 -19.197 1.00 81.19 664 LEU A N 1
ATOM 5042 C CA . LEU A 1 664 ? -6.496 -4.428 -19.268 1.00 81.19 664 LEU A CA 1
ATOM 5043 C C . LEU A 1 664 ? -5.884 -4.527 -20.682 1.00 81.19 664 LEU A C 1
ATOM 5045 O O . LEU A 1 664 ? -4.663 -4.629 -20.836 1.00 81.19 664 LEU A O 1
ATOM 5049 N N . ASP A 1 665 ? -6.728 -4.492 -21.716 1.00 73.81 665 ASP A N 1
ATOM 5050 C CA . ASP A 1 665 ? -6.311 -4.612 -23.119 1.00 73.81 665 ASP A CA 1
ATOM 5051 C C . ASP A 1 665 ? -5.938 -3.252 -23.754 1.00 73.81 665 ASP A C 1
ATOM 5053 O O . ASP A 1 665 ? -5.518 -3.206 -24.912 1.00 73.81 665 ASP A O 1
ATOM 5057 N N . ASP A 1 666 ? -6.070 -2.136 -23.026 1.00 74.19 666 ASP A N 1
ATOM 5058 C CA . ASP A 1 666 ? -5.749 -0.799 -23.532 1.00 74.19 666 ASP A CA 1
ATOM 5059 C C . ASP A 1 666 ? -4.247 -0.489 -23.417 1.00 74.19 666 ASP A C 1
ATOM 5061 O O . ASP A 1 666 ? -3.624 -0.616 -22.359 1.00 74.19 666 ASP A O 1
ATOM 5065 N N . GLN A 1 667 ? -3.659 -0.071 -24.535 1.00 68.88 667 GLN A N 1
ATOM 5066 C CA . GLN A 1 667 ? -2.250 0.316 -24.648 1.00 68.88 667 GLN A CA 1
ATOM 5067 C C . GLN A 1 667 ? -2.023 1.770 -24.183 1.00 68.88 667 GLN A C 1
ATOM 5069 O O . GLN A 1 667 ? -0.923 2.134 -23.773 1.00 68.88 667 GLN A O 1
ATOM 5074 N N . GLY A 1 668 ? -3.065 2.609 -24.213 1.00 62.12 668 GLY A N 1
ATOM 5075 C CA . GLY A 1 668 ? -3.049 3.974 -23.688 1.00 62.12 668 GLY A CA 1
ATOM 5076 C C . GLY A 1 668 ? -3.206 4.037 -22.166 1.00 62.12 668 GLY A C 1
ATOM 5077 O O . GLY A 1 668 ? -2.577 4.882 -21.530 1.00 62.12 668 GLY A O 1
ATOM 5078 N N . ALA A 1 669 ? -3.951 3.100 -21.567 1.00 57.84 669 ALA A N 1
ATOM 5079 C CA . ALA A 1 669 ? -4.226 3.045 -20.122 1.00 57.84 669 ALA A CA 1
ATOM 5080 C C . ALA A 1 669 ? -3.005 2.706 -19.236 1.00 57.84 669 ALA A C 1
ATOM 5082 O O . ALA A 1 669 ? -3.153 2.402 -18.058 1.00 57.84 669 ALA A O 1
ATOM 5083 N N . ILE A 1 670 ? -1.782 2.760 -19.774 1.00 60.62 670 ILE A N 1
ATOM 5084 C CA . ILE A 1 670 ? -0.570 2.798 -18.951 1.00 60.62 670 ILE A CA 1
ATOM 5085 C C . ILE A 1 670 ? -0.403 4.176 -18.281 1.00 60.62 670 ILE A C 1
ATOM 5087 O O . ILE A 1 670 ? 0.225 4.248 -17.229 1.00 60.62 670 ILE A O 1
ATOM 5091 N N . ASP A 1 671 ? -0.876 5.285 -18.865 1.00 66.19 671 ASP A N 1
ATOM 5092 C CA . ASP A 1 671 ? -0.532 6.626 -18.361 1.00 66.19 671 ASP A CA 1
ATOM 5093 C C . ASP A 1 671 ? -1.457 7.122 -17.215 1.00 66.19 671 ASP A C 1
ATOM 5095 O O . ASP A 1 671 ? -2.616 7.435 -17.486 1.00 66.19 671 ASP A O 1
ATOM 5099 N N . PRO A 1 672 ? -0.984 7.239 -15.950 1.00 60.50 672 PRO A N 1
ATOM 5100 C CA . PRO A 1 672 ? -1.819 7.483 -14.756 1.00 60.50 672 PRO A CA 1
ATOM 5101 C C . PRO A 1 672 ? -2.297 8.933 -14.553 1.00 60.50 672 PRO A C 1
ATOM 5103 O O . PRO A 1 672 ? -2.663 9.315 -13.441 1.00 60.50 672 PRO A O 1
ATOM 5106 N N . ASP A 1 673 ? -2.266 9.773 -15.590 1.00 60.16 673 ASP A N 1
ATOM 5107 C CA . ASP A 1 673 ? -2.411 11.229 -15.450 1.00 60.16 673 ASP A CA 1
ATOM 5108 C C . ASP A 1 673 ? -3.832 11.852 -15.589 1.00 60.16 673 ASP A C 1
ATOM 5110 O O . ASP A 1 673 ? -3.945 13.076 -15.471 1.00 60.16 673 ASP A O 1
ATOM 5114 N N . PRO A 1 674 ? -4.972 11.132 -15.764 1.00 57.38 674 PRO A N 1
ATOM 5115 C CA . PRO A 1 674 ? -6.275 11.806 -15.873 1.00 57.38 674 PRO A CA 1
ATOM 5116 C C . PRO A 1 674 ? -6.736 12.474 -14.556 1.00 57.38 674 PRO A C 1
ATOM 5118 O O . PRO A 1 674 ? -7.731 13.202 -14.553 1.00 57.38 674 PRO A O 1
ATOM 5121 N N . GLY A 1 675 ? -6.031 12.238 -13.440 1.00 69.19 675 GLY A N 1
ATOM 5122 C CA . GLY A 1 675 ? -6.357 12.725 -12.094 1.00 69.19 675 GLY A CA 1
ATOM 5123 C C . GLY A 1 675 ? -5.618 13.986 -11.615 1.00 69.19 675 GLY A C 1
ATOM 5124 O O . GLY A 1 675 ? -5.925 14.468 -10.521 1.00 69.19 675 GLY A O 1
ATOM 5125 N N . ALA A 1 676 ? -4.675 14.551 -12.384 1.00 79.69 676 ALA A N 1
ATOM 5126 C CA . ALA A 1 676 ? -3.749 15.590 -11.895 1.00 79.69 676 ALA A CA 1
ATOM 5127 C C . ALA A 1 676 ? -4.436 16.824 -11.268 1.00 79.69 676 ALA A C 1
ATOM 5129 O O . ALA A 1 676 ? -4.068 17.265 -10.178 1.00 79.69 676 ALA A O 1
ATOM 5130 N N . ASN A 1 677 ? -5.508 17.334 -11.889 1.00 85.62 677 ASN A N 1
ATOM 5131 C CA . ASN A 1 677 ? -6.279 18.488 -11.390 1.00 85.62 677 ASN A CA 1
ATOM 5132 C C . ASN A 1 677 ? -7.033 18.228 -10.064 1.00 85.62 677 ASN A C 1
ATOM 5134 O O . ASN A 1 677 ? -7.580 19.161 -9.477 1.00 85.62 677 ASN A O 1
ATOM 5138 N N . PHE A 1 678 ? -7.076 16.983 -9.584 1.00 88.50 678 PHE A N 1
ATOM 5139 C CA . PHE A 1 678 ? -7.690 16.576 -8.313 1.00 88.50 678 PHE A CA 1
ATOM 5140 C C . PHE A 1 678 ? -6.660 16.014 -7.314 1.00 88.50 678 PHE A C 1
ATOM 5142 O O . PHE A 1 678 ? -6.989 15.821 -6.137 1.00 88.50 678 PHE A O 1
ATOM 5149 N N . MET A 1 679 ? -5.413 15.791 -7.759 1.00 88.19 679 MET A N 1
ATOM 5150 C CA . MET A 1 679 ? -4.383 15.001 -7.065 1.00 88.19 679 MET A CA 1
ATOM 5151 C C . MET A 1 679 ? -4.891 13.593 -6.712 1.00 88.19 679 MET A C 1
ATOM 5153 O O . MET A 1 679 ? -4.755 13.126 -5.582 1.00 88.19 679 MET A O 1
ATOM 5157 N N . ASP A 1 680 ? -5.544 12.949 -7.684 1.00 88.12 680 ASP A N 1
ATOM 5158 C CA . ASP A 1 680 ? -6.252 11.678 -7.520 1.00 88.12 680 ASP A CA 1
ATOM 5159 C C . ASP A 1 680 ? -5.566 10.543 -8.298 1.00 88.12 680 ASP A C 1
ATOM 5161 O O . ASP A 1 680 ? -5.981 10.190 -9.401 1.00 88.12 680 ASP A O 1
ATOM 5165 N N . TYR A 1 681 ? -4.486 10.005 -7.727 1.00 89.88 681 TYR A N 1
ATOM 5166 C CA . TYR A 1 681 ? -3.678 8.933 -8.323 1.00 89.88 681 TYR A CA 1
ATOM 5167 C C . TYR A 1 681 ? -3.893 7.570 -7.624 1.00 89.88 681 TYR A C 1
ATOM 5169 O O . TYR A 1 681 ? -4.710 7.451 -6.701 1.00 89.88 681 TYR A O 1
ATOM 5177 N N . GLY A 1 682 ? -3.189 6.519 -8.076 1.00 89.62 682 GLY A N 1
ATOM 5178 C CA . GLY A 1 682 ? -3.286 5.144 -7.545 1.00 89.62 682 GLY A CA 1
ATOM 5179 C C . GLY A 1 682 ? -4.717 4.619 -7.433 1.00 89.62 682 GLY A C 1
ATOM 5180 O O . GLY A 1 682 ? -5.088 3.967 -6.449 1.00 89.62 682 GLY A O 1
ATOM 5181 N N . ASN A 1 683 ? -5.553 5.017 -8.386 1.00 90.94 683 ASN A N 1
ATOM 5182 C CA . ASN A 1 683 ? -6.967 4.694 -8.492 1.00 90.94 683 ASN A CA 1
ATOM 5183 C C . ASN A 1 683 ? -7.202 3.502 -9.430 1.00 90.94 683 ASN A C 1
ATOM 5185 O O . ASN A 1 683 ? -8.120 2.733 -9.174 1.00 90.94 683 ASN A O 1
ATOM 5189 N N . ASP A 1 684 ? -6.354 3.296 -10.438 1.00 91.12 684 ASP A N 1
ATOM 5190 C CA . ASP A 1 684 ? -6.468 2.253 -11.470 1.00 91.12 684 ASP A CA 1
ATOM 5191 C C . ASP A 1 684 ? -6.291 0.799 -10.978 1.00 91.12 684 ASP A C 1
ATOM 5193 O O . ASP A 1 684 ? -6.516 -0.149 -11.735 1.00 91.12 684 ASP A O 1
ATOM 5197 N N . GLY A 1 685 ? -5.949 0.602 -9.703 1.00 94.00 685 GLY A N 1
ATOM 5198 C CA . GLY A 1 685 ? -5.871 -0.700 -9.035 1.00 94.00 685 GLY A CA 1
ATOM 5199 C C . GLY A 1 685 ? -4.461 -1.282 -9.067 1.00 94.00 685 GLY A C 1
ATOM 5200 O O . GLY A 1 685 ? -4.151 -2.168 -9.865 1.00 94.00 685 GLY A O 1
ATOM 5201 N N . ASP A 1 686 ? -3.617 -0.771 -8.168 1.00 96.31 686 ASP A N 1
ATOM 5202 C CA . ASP A 1 686 ? -2.184 -1.068 -8.098 1.00 96.31 686 ASP A CA 1
ATOM 5203 C C . ASP A 1 686 ? -1.801 -1.887 -6.848 1.00 96.31 686 ASP A C 1
ATOM 5205 O O . ASP A 1 686 ? -2.332 -1.684 -5.756 1.00 96.31 686 ASP A O 1
ATOM 5209 N N . GLY A 1 687 ? -0.839 -2.805 -6.933 1.00 98.31 687 GLY A N 1
ATOM 5210 C CA . GLY A 1 687 ? -0.371 -3.537 -5.745 1.00 98.31 687 GLY A CA 1
ATOM 5211 C C . GLY A 1 687 ? 0.242 -2.593 -4.700 1.00 98.31 687 GLY A C 1
ATOM 5212 O O . GLY A 1 687 ? -0.192 -2.564 -3.544 1.00 98.31 687 GLY A O 1
ATOM 5213 N N . PHE A 1 688 ? 1.208 -1.783 -5.139 1.00 98.75 688 PHE A N 1
ATOM 5214 C CA . PHE A 1 688 ? 1.895 -0.759 -4.351 1.00 98.75 688 PHE A CA 1
ATOM 5215 C C . PHE A 1 688 ? 2.079 0.508 -5.191 1.00 98.75 688 PHE A C 1
ATOM 5217 O O . PHE A 1 688 ? 2.593 0.429 -6.308 1.00 98.75 688 PHE A O 1
ATOM 5224 N N . TRP A 1 689 ? 1.730 1.665 -4.633 1.00 97.88 689 TRP A N 1
ATOM 5225 C CA . TRP A 1 689 ? 1.959 2.976 -5.240 1.00 97.88 689 TRP A CA 1
ATOM 5226 C C . TRP A 1 689 ? 2.779 3.862 -4.296 1.00 97.88 689 TRP A C 1
ATOM 5228 O O . TRP A 1 689 ? 2.386 4.102 -3.152 1.00 97.88 689 TRP A O 1
ATOM 5238 N N . LEU A 1 690 ? 3.914 4.363 -4.782 1.00 97.50 690 LEU A N 1
ATOM 5239 C CA . LEU A 1 690 ? 4.840 5.207 -4.034 1.00 97.50 690 LEU A CA 1
ATOM 5240 C C . LEU A 1 690 ? 4.888 6.597 -4.679 1.00 97.50 690 LEU A C 1
ATOM 5242 O O . LEU A 1 690 ? 5.516 6.777 -5.724 1.00 97.50 690 LEU A O 1
ATOM 5246 N N . THR A 1 691 ? 4.278 7.594 -4.035 1.00 94.12 691 THR A N 1
ATOM 5247 C CA . THR A 1 691 ? 4.379 9.005 -4.465 1.00 94.12 691 THR A CA 1
ATOM 5248 C C . THR A 1 691 ? 5.727 9.624 -4.049 1.00 94.12 691 THR A C 1
ATOM 5250 O O . THR A 1 691 ? 6.084 10.721 -4.470 1.00 94.12 691 THR A O 1
ATOM 5253 N N . GLY A 1 692 ? 6.512 8.918 -3.222 1.00 92.75 692 GLY A N 1
ATOM 5254 C CA . GLY A 1 692 ? 7.781 9.378 -2.652 1.00 92.75 692 GLY A CA 1
ATOM 5255 C C . GLY A 1 692 ? 8.944 8.393 -2.791 1.00 92.75 692 GLY A C 1
ATOM 5256 O O . GLY A 1 692 ? 8.762 7.196 -2.997 1.00 92.75 692 GLY A O 1
ATOM 5257 N N . ASN A 1 693 ? 10.166 8.913 -2.639 1.00 93.81 693 ASN A N 1
ATOM 5258 C CA . ASN A 1 693 ? 11.414 8.147 -2.772 1.00 93.81 693 ASN A CA 1
ATOM 5259 C C . ASN A 1 693 ? 11.889 7.460 -1.476 1.00 93.81 693 ASN A C 1
ATOM 5261 O O . ASN A 1 693 ? 12.700 6.537 -1.542 1.00 93.81 693 ASN A O 1
ATOM 5265 N N . GLN A 1 694 ? 11.446 7.918 -0.299 1.00 97.25 694 GLN A N 1
ATOM 5266 C CA . GLN A 1 694 ? 12.133 7.632 0.973 1.00 97.25 694 GLN A CA 1
ATOM 5267 C C . GLN A 1 694 ? 11.526 6.485 1.803 1.00 97.25 694 GLN A C 1
ATOM 5269 O O . GLN A 1 694 ? 12.011 6.202 2.900 1.00 97.25 694 GLN A O 1
ATOM 5274 N N . VAL A 1 695 ? 10.496 5.803 1.293 1.00 98.44 695 VAL A N 1
ATOM 5275 C CA . VAL A 1 695 ? 9.969 4.567 1.891 1.00 98.44 695 VAL A CA 1
ATOM 5276 C C . VAL A 1 695 ? 10.701 3.371 1.281 1.00 98.44 695 VAL A C 1
ATOM 5278 O O . VAL A 1 695 ? 10.659 3.159 0.069 1.00 98.44 695 VAL A O 1
ATOM 5281 N N . ALA A 1 696 ? 11.389 2.587 2.112 1.00 98.75 696 ALA A N 1
ATOM 5282 C CA . ALA A 1 696 ? 12.098 1.391 1.660 1.00 98.75 696 ALA A CA 1
ATOM 5283 C C . ALA A 1 696 ? 11.112 0.286 1.242 1.00 98.75 696 ALA A C 1
ATOM 5285 O O . ALA A 1 696 ? 10.139 0.027 1.943 1.00 98.75 696 ALA A O 1
ATOM 5286 N N . MET A 1 697 ? 11.385 -0.388 0.126 1.00 98.81 697 MET A N 1
ATOM 5287 C CA . MET A 1 697 ? 10.574 -1.455 -0.465 1.00 98.81 697 MET A CA 1
ATOM 5288 C C . MET A 1 697 ? 11.376 -2.760 -0.466 1.00 98.81 697 MET A C 1
ATOM 5290 O O . MET A 1 697 ? 12.215 -2.979 -1.342 1.00 98.81 697 MET A O 1
ATOM 5294 N N . ILE A 1 698 ? 11.143 -3.623 0.523 1.00 98.94 698 ILE A N 1
ATOM 5295 C CA . ILE A 1 698 ? 11.937 -4.837 0.761 1.00 98.94 698 ILE A CA 1
ATOM 5296 C C . ILE A 1 698 ? 11.036 -6.080 0.712 1.00 98.94 698 ILE A C 1
ATOM 5298 O O . ILE A 1 698 ? 10.083 -6.177 1.478 1.00 98.94 698 ILE A O 1
ATOM 5302 N N . ASP A 1 699 ? 11.337 -7.052 -0.150 1.00 98.88 699 ASP A N 1
ATOM 5303 C CA . ASP A 1 699 ? 10.648 -8.356 -0.239 1.00 98.88 699 ASP A CA 1
ATOM 5304 C C . ASP A 1 699 ? 9.103 -8.293 -0.400 1.00 98.88 699 ASP A C 1
ATOM 5306 O O . ASP A 1 699 ? 8.385 -9.226 -0.012 1.00 98.88 699 ASP A O 1
ATOM 5310 N N . ASN A 1 700 ? 8.535 -7.205 -0.928 1.00 98.94 700 ASN A N 1
ATOM 5311 C CA . ASN A 1 700 ? 7.081 -7.088 -1.113 1.00 98.94 700 ASN A CA 1
ATOM 5312 C C . ASN A 1 700 ? 6.601 -7.905 -2.324 1.00 98.94 700 ASN A C 1
ATOM 5314 O O . ASN A 1 700 ? 7.351 -8.100 -3.275 1.00 98.94 700 ASN A O 1
ATOM 5318 N N . VAL A 1 701 ? 5.354 -8.384 -2.293 1.00 98.94 701 VAL A N 1
ATOM 5319 C CA . VAL A 1 701 ? 4.748 -9.188 -3.372 1.00 98.94 701 VAL A CA 1
ATOM 5320 C C . VAL A 1 701 ? 3.446 -8.543 -3.849 1.00 98.94 701 VAL A C 1
ATOM 5322 O O . VAL A 1 701 ? 2.546 -8.327 -3.041 1.00 98.94 701 VAL A O 1
ATOM 5325 N N . ALA A 1 702 ? 3.312 -8.285 -5.148 1.00 98.75 702 ALA A N 1
ATOM 5326 C CA . ALA A 1 702 ? 2.055 -7.876 -5.781 1.00 98.75 702 ALA A CA 1
ATOM 5327 C C . ALA A 1 702 ? 1.499 -9.016 -6.650 1.00 98.75 702 ALA A C 1
ATOM 5329 O O . ALA A 1 702 ? 2.223 -9.555 -7.485 1.00 98.75 702 ALA A O 1
ATOM 5330 N N . ALA A 1 703 ? 0.238 -9.403 -6.442 1.00 98.25 703 ALA A N 1
ATOM 5331 C CA . ALA A 1 703 ? -0.344 -10.600 -7.047 1.00 98.25 703 ALA A CA 1
ATOM 5332 C C . ALA A 1 703 ? -1.800 -10.382 -7.496 1.00 98.25 703 ALA A C 1
ATOM 5334 O O . ALA A 1 703 ? -2.727 -10.441 -6.686 1.00 98.25 703 ALA A O 1
ATOM 5335 N N . GLY A 1 704 ? -2.013 -10.156 -8.793 1.00 96.62 704 GLY A N 1
ATOM 5336 C CA . GLY A 1 704 ? -3.324 -9.779 -9.329 1.00 96.62 704 GLY A CA 1
ATOM 5337 C C . GLY A 1 704 ? -3.599 -8.289 -9.117 1.00 96.62 704 GLY A C 1
ATOM 5338 O O . GLY A 1 704 ? -4.105 -7.891 -8.067 1.00 96.62 704 GLY A O 1
ATOM 5339 N N . ALA A 1 705 ? -3.262 -7.470 -10.112 1.00 95.94 705 ALA A N 1
ATOM 5340 C CA . ALA A 1 705 ? -3.529 -6.031 -10.128 1.00 95.94 705 ALA A CA 1
ATOM 5341 C C . ALA A 1 705 ? -4.115 -5.622 -11.488 1.00 95.94 705 ALA A C 1
ATOM 5343 O O . ALA A 1 705 ? -3.688 -6.155 -12.513 1.00 95.94 705 ALA A O 1
ATOM 5344 N N . SER A 1 706 ? -5.078 -4.698 -11.543 1.00 94.44 706 SER A N 1
ATOM 5345 C CA . SER A 1 706 ? -5.579 -4.222 -12.843 1.00 94.44 706 SER A CA 1
ATOM 5346 C C . SER A 1 706 ? -4.546 -3.367 -13.572 1.00 94.44 706 SER A C 1
ATOM 5348 O O . SER A 1 706 ? -4.333 -3.583 -14.762 1.00 94.44 706 SER A O 1
ATOM 5350 N N . ALA A 1 707 ? -3.850 -2.474 -12.867 1.00 93.44 707 ALA A N 1
ATOM 5351 C CA . ALA A 1 707 ? -2.828 -1.607 -13.445 1.00 93.44 707 ALA A CA 1
ATOM 5352 C C . ALA A 1 707 ? -1.408 -2.082 -13.097 1.00 93.44 707 ALA A C 1
ATOM 5354 O O . ALA A 1 707 ? -0.898 -3.011 -13.737 1.00 93.44 707 ALA A O 1
ATOM 5355 N N . HIS A 1 708 ? -0.754 -1.463 -12.110 1.00 95.06 708 HIS A N 1
ATOM 5356 C CA . HIS A 1 708 ? 0.645 -1.737 -11.783 1.00 95.06 708 HIS A CA 1
ATOM 5357 C C . HIS A 1 708 ? 0.780 -2.718 -10.614 1.00 95.06 708 HIS A C 1
ATOM 5359 O O . HIS A 1 708 ? 0.086 -2.615 -9.607 1.00 95.06 708 HIS A O 1
ATOM 5365 N N . GLY A 1 709 ? 1.735 -3.644 -10.674 1.00 97.31 709 GLY A N 1
ATOM 5366 C CA . GLY A 1 709 ? 2.101 -4.431 -9.497 1.00 97.31 709 GLY A CA 1
ATOM 5367 C C . GLY A 1 709 ? 2.803 -3.567 -8.448 1.00 97.31 709 GLY A C 1
ATOM 5368 O O . GLY A 1 709 ? 2.363 -3.488 -7.303 1.00 97.31 709 GLY A O 1
ATOM 5369 N N . ILE A 1 710 ? 3.865 -2.870 -8.857 1.00 98.31 710 ILE A N 1
ATOM 5370 C CA . ILE A 1 710 ? 4.526 -1.820 -8.070 1.00 98.31 710 ILE A CA 1
ATOM 5371 C C . ILE A 1 710 ? 4.788 -0.624 -8.990 1.00 98.31 710 ILE A C 1
ATOM 5373 O O . ILE A 1 710 ? 5.388 -0.792 -10.054 1.00 98.31 710 ILE A O 1
ATOM 5377 N N . ILE A 1 711 ? 4.384 0.577 -8.576 1.00 96.50 711 ILE A N 1
ATOM 5378 C CA . ILE A 1 711 ? 4.698 1.834 -9.262 1.00 96.50 711 ILE A CA 1
ATOM 5379 C C . ILE A 1 711 ? 5.281 2.869 -8.297 1.00 96.50 711 ILE A C 1
ATOM 5381 O O . ILE A 1 711 ? 4.715 3.157 -7.246 1.00 96.50 711 ILE A O 1
ATOM 5385 N N . TYR A 1 712 ? 6.400 3.469 -8.698 1.00 95.56 712 TYR A N 1
ATOM 5386 C CA . TYR A 1 712 ? 6.879 4.738 -8.159 1.00 95.56 712 TYR A CA 1
ATOM 5387 C C . TYR A 1 712 ? 6.468 5.870 -9.107 1.00 95.56 712 TYR A C 1
ATOM 5389 O O . TYR A 1 712 ? 6.751 5.808 -10.305 1.00 95.56 712 TYR A O 1
ATOM 5397 N N . TRP A 1 713 ? 5.843 6.908 -8.565 1.00 92.00 713 TRP A N 1
ATOM 5398 C CA . TRP A 1 713 ? 5.423 8.124 -9.262 1.00 92.00 713 TRP A CA 1
ATOM 5399 C C . TRP A 1 713 ? 5.883 9.312 -8.420 1.00 92.00 713 TRP A C 1
ATOM 5401 O O . TRP A 1 713 ? 5.117 9.848 -7.624 1.00 92.00 713 TRP A O 1
ATOM 5411 N N . THR A 1 714 ? 7.171 9.665 -8.484 1.00 91.06 714 THR A N 1
ATOM 5412 C CA . THR A 1 714 ? 7.798 10.468 -7.414 1.00 91.06 714 THR A CA 1
ATOM 5413 C C . THR A 1 714 ? 7.575 11.979 -7.555 1.00 91.06 714 THR A C 1
ATOM 5415 O O . THR A 1 714 ? 8.518 12.769 -7.494 1.00 91.06 714 THR A O 1
ATOM 5418 N N . ASP A 1 715 ? 6.321 12.372 -7.766 1.00 85.75 715 ASP A N 1
ATOM 5419 C CA . ASP A 1 715 ? 5.831 13.739 -7.922 1.00 85.75 715 ASP A CA 1
ATOM 5420 C C . ASP A 1 715 ? 4.857 14.072 -6.776 1.00 85.75 715 ASP A C 1
ATOM 5422 O O . ASP A 1 715 ? 3.677 13.729 -6.823 1.00 85.75 715 ASP A O 1
ATOM 5426 N N . GLY A 1 716 ? 5.371 14.703 -5.713 1.00 86.50 716 GLY A N 1
ATOM 5427 C CA . GLY A 1 716 ? 4.606 14.990 -4.491 1.00 86.50 716 GLY A CA 1
ATOM 5428 C C . GLY A 1 716 ? 3.392 15.884 -4.738 1.00 86.50 716 GLY A C 1
ATOM 5429 O O . GLY A 1 716 ? 3.455 16.779 -5.576 1.00 86.50 716 GLY A O 1
ATOM 5430 N N . ILE A 1 717 ? 2.282 15.660 -4.033 1.00 89.00 717 ILE A N 1
ATOM 5431 C CA . ILE A 1 717 ? 0.979 16.265 -4.376 1.00 89.00 717 ILE A CA 1
ATOM 5432 C C . ILE A 1 717 ? 0.867 17.761 -4.028 1.00 89.00 717 ILE A C 1
ATOM 5434 O O . ILE A 1 717 ? 1.761 18.362 -3.434 1.00 89.00 717 ILE A O 1
ATOM 5438 N N . MET A 1 718 ? -0.275 18.362 -4.369 1.00 87.50 718 MET A N 1
ATOM 5439 C CA . MET A 1 718 ? -0.773 19.594 -3.745 1.00 87.50 718 MET A CA 1
ATOM 5440 C C . MET A 1 718 ? -1.681 19.245 -2.557 1.00 87.50 718 MET A C 1
ATOM 5442 O O . MET A 1 718 ? -2.638 18.488 -2.720 1.00 87.50 718 MET A O 1
ATOM 5446 N N . GLU A 1 719 ? -1.437 19.830 -1.382 1.00 84.88 719 GLU A N 1
ATOM 5447 C CA . GLU A 1 719 ? -2.326 19.693 -0.218 1.00 84.88 719 GLU A CA 1
ATOM 5448 C C . GLU A 1 719 ? -3.280 20.895 -0.078 1.00 84.88 719 GLU A C 1
ATOM 5450 O O . GLU A 1 719 ? -2.887 22.057 -0.203 1.00 84.88 719 GLU A O 1
ATOM 5455 N N . ALA A 1 720 ? -4.554 20.631 0.224 1.00 76.62 720 ALA A N 1
ATOM 5456 C CA . ALA A 1 720 ? -5.613 21.641 0.319 1.00 76.62 720 ALA A CA 1
ATOM 5457 C C . ALA A 1 720 ? -5.639 22.374 1.684 1.00 76.62 720 ALA A C 1
ATOM 5459 O O . ALA A 1 720 ? -6.629 22.323 2.414 1.00 76.62 720 ALA A O 1
ATOM 5460 N N . GLY A 1 721 ? -4.540 23.052 2.039 1.00 62.47 721 GLY A N 1
ATOM 5461 C CA . GLY A 1 721 ? -4.393 23.762 3.321 1.00 62.47 721 GLY A CA 1
ATOM 5462 C C . GLY A 1 721 ? -4.969 25.188 3.362 1.00 62.47 721 GLY A C 1
ATOM 5463 O O . GLY A 1 721 ? -5.457 25.629 4.403 1.00 62.47 721 GLY A O 1
ATOM 5464 N N . THR A 1 722 ? -4.935 25.927 2.246 1.00 62.59 722 THR A N 1
ATOM 5465 C CA . THR A 1 722 ? -5.469 27.304 2.148 1.00 62.59 722 THR A CA 1
ATOM 5466 C C . THR A 1 722 ? -6.193 27.527 0.811 1.00 62.59 722 THR A C 1
ATOM 5468 O O . THR A 1 722 ? -6.440 26.574 0.080 1.00 62.59 722 THR A O 1
ATOM 5471 N N . SER A 1 723 ? -6.533 28.774 0.455 1.00 76.38 723 SER A N 1
ATOM 5472 C CA . SER A 1 723 ? -7.035 29.106 -0.891 1.00 76.38 723 SER A CA 1
ATOM 5473 C C . SER A 1 723 ? -5.999 28.917 -2.008 1.00 76.38 723 SER A C 1
ATOM 5475 O O . SER A 1 723 ? -6.372 28.948 -3.175 1.00 76.38 723 SER A O 1
ATOM 5477 N N . SER A 1 724 ? -4.723 28.731 -1.665 1.00 81.12 724 SER A N 1
ATOM 5478 C CA . SER A 1 724 ? -3.666 28.288 -2.575 1.00 81.12 724 SER A CA 1
ATOM 5479 C C . SER A 1 724 ? -2.887 27.127 -1.946 1.00 81.12 724 SER A C 1
ATOM 5481 O O . SER A 1 724 ? -2.768 27.037 -0.719 1.00 81.12 724 SER A O 1
ATOM 5483 N N . ALA A 1 725 ? -2.386 26.232 -2.793 1.00 83.75 725 ALA A N 1
ATOM 5484 C CA . ALA A 1 725 ? -1.555 25.095 -2.428 1.00 83.75 725 ALA A CA 1
ATOM 5485 C C . ALA A 1 725 ? -0.163 25.229 -3.056 1.00 83.75 725 ALA A C 1
ATOM 5487 O O . ALA A 1 725 ? -0.016 25.674 -4.197 1.00 83.75 725 ALA A O 1
ATOM 5488 N N . THR A 1 726 ? 0.850 24.799 -2.311 1.00 86.06 726 THR A N 1
ATOM 5489 C CA . THR A 1 726 ? 2.218 24.578 -2.792 1.00 86.06 726 THR A CA 1
ATOM 5490 C C . THR A 1 726 ? 2.457 23.085 -2.939 1.00 86.06 726 THR A C 1
ATOM 5492 O O . THR A 1 726 ? 2.000 22.313 -2.092 1.00 86.06 726 THR A O 1
ATOM 5495 N N . ARG A 1 727 ? 3.210 22.674 -3.961 1.00 87.56 727 ARG A N 1
ATOM 5496 C CA . ARG A 1 727 ? 3.551 21.261 -4.147 1.00 87.56 727 ARG A CA 1
ATOM 5497 C C . ARG A 1 727 ? 4.434 20.764 -2.993 1.00 87.56 727 ARG A C 1
ATOM 5499 O O . ARG A 1 727 ? 5.315 21.496 -2.536 1.00 87.56 727 ARG A O 1
ATOM 5506 N N . VAL A 1 728 ? 4.199 19.542 -2.513 1.00 91.19 728 VAL A N 1
ATOM 5507 C CA . VAL A 1 728 ? 4.913 18.961 -1.363 1.00 91.19 728 VAL A CA 1
ATOM 5508 C C . VAL A 1 728 ? 6.425 18.913 -1.622 1.00 91.19 728 VAL A C 1
ATOM 5510 O O . VAL A 1 728 ? 6.897 18.561 -2.705 1.00 91.19 728 VAL A O 1
ATOM 5513 N N . THR A 1 729 ? 7.201 19.285 -0.602 1.00 91.69 729 THR A N 1
ATOM 5514 C CA . THR A 1 729 ? 8.670 19.314 -0.627 1.00 91.69 729 THR A CA 1
ATOM 5515 C C . THR A 1 729 ? 9.246 18.658 0.623 1.00 91.69 729 THR A C 1
ATOM 5517 O O . THR A 1 729 ? 8.571 18.525 1.641 1.00 91.69 729 THR A O 1
ATOM 5520 N N . ILE A 1 730 ? 10.508 18.236 0.542 1.00 94.25 730 ILE A N 1
ATOM 5521 C CA . ILE A 1 730 ? 11.226 17.569 1.630 1.00 94.25 730 ILE A CA 1
ATOM 5522 C C . ILE A 1 730 ? 12.301 18.528 2.171 1.00 94.25 730 ILE A C 1
ATOM 5524 O O . ILE A 1 730 ? 13.155 18.970 1.389 1.00 94.25 730 ILE A O 1
ATOM 5528 N N . PRO A 1 731 ? 12.293 18.867 3.477 1.00 94.75 731 PRO A N 1
ATOM 5529 C CA . PRO A 1 731 ? 13.309 19.719 4.090 1.00 94.75 731 PRO A CA 1
ATOM 5530 C C . PRO A 1 731 ? 14.723 19.151 3.934 1.00 94.75 731 PRO A C 1
ATOM 5532 O O . PRO A 1 731 ? 14.962 17.963 4.152 1.00 94.75 731 PRO A O 1
ATOM 5535 N N . THR A 1 732 ? 15.703 19.999 3.616 1.00 95.44 732 THR A N 1
ATOM 5536 C CA . THR A 1 732 ? 17.105 19.576 3.457 1.00 95.44 732 THR A CA 1
ATOM 5537 C C . THR A 1 732 ? 17.746 19.152 4.780 1.00 95.44 732 THR A C 1
ATOM 5539 O O . THR A 1 732 ? 18.731 18.422 4.767 1.00 95.44 732 THR A O 1
ATOM 5542 N N . SER A 1 733 ? 17.160 19.520 5.922 1.00 94.56 733 SER A N 1
ATOM 5543 C CA . SER A 1 733 ? 17.477 18.967 7.247 1.00 94.56 733 SER A CA 1
ATOM 5544 C C . SER A 1 733 ? 17.185 17.470 7.369 1.00 94.56 733 SER A C 1
ATOM 5546 O O . SER A 1 733 ? 17.891 16.775 8.096 1.00 94.56 733 SER A O 1
ATOM 5548 N N . ASN A 1 734 ? 16.171 16.974 6.655 1.00 94.75 734 ASN A N 1
ATOM 5549 C CA . ASN A 1 734 ? 15.668 15.605 6.781 1.00 94.75 734 ASN A CA 1
ATOM 5550 C C . ASN 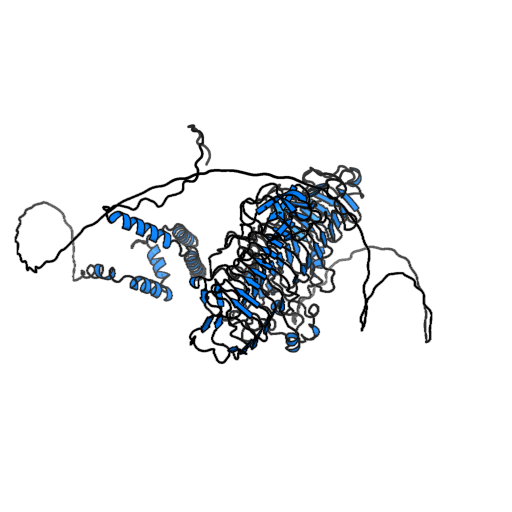A 1 734 ? 16.340 14.667 5.755 1.00 94.75 734 ASN A C 1
ATOM 5552 O O . ASN A 1 734 ? 16.177 13.452 5.822 1.00 94.75 734 ASN A O 1
ATOM 5556 N N . LEU A 1 735 ? 17.131 15.220 4.825 1.00 95.81 735 LEU A N 1
ATOM 5557 C CA . LEU A 1 735 ? 17.816 14.474 3.772 1.00 95.81 735 LEU A CA 1
ATOM 5558 C C . LEU A 1 735 ? 19.228 14.027 4.180 1.00 95.81 735 LEU A C 1
ATOM 5560 O O . LEU A 1 735 ? 20.064 14.865 4.542 1.00 95.81 735 LEU A O 1
ATOM 5564 N N . PRO A 1 736 ? 19.586 12.746 3.968 1.00 94.25 736 PRO A N 1
ATOM 5565 C CA . PRO A 1 736 ? 20.981 12.330 3.891 1.00 94.25 736 PRO A CA 1
ATOM 5566 C C . PRO A 1 736 ? 21.741 13.211 2.890 1.00 94.25 736 PRO A C 1
ATOM 5568 O O . PRO A 1 736 ? 21.344 13.338 1.735 1.00 94.25 736 PRO A O 1
ATOM 5571 N N . LYS A 1 737 ? 22.835 13.835 3.337 1.00 95.81 737 LYS A N 1
ATOM 5572 C CA . LYS A 1 737 ? 23.651 14.782 2.550 1.00 95.81 737 LYS A CA 1
ATOM 5573 C C . LYS A 1 737 ? 22.990 16.100 2.147 1.00 95.81 737 LYS A C 1
ATOM 5575 O O . LYS A 1 737 ? 23.572 16.866 1.375 1.00 95.81 737 LYS A O 1
ATOM 5580 N N . GLY A 1 738 ? 21.872 16.450 2.780 1.00 95.44 738 GLY A N 1
ATOM 5581 C CA . GLY A 1 738 ? 21.246 17.761 2.643 1.00 95.44 738 GLY A CA 1
ATOM 5582 C C . GLY A 1 738 ? 22.144 18.950 3.016 1.00 95.44 738 GLY A C 1
ATOM 5583 O O . GLY A 1 738 ? 21.947 20.035 2.469 1.00 95.44 738 GLY A O 1
ATOM 5584 N N . GLU A 1 739 ? 23.213 18.767 3.812 1.00 96.25 739 GLU A N 1
ATOM 5585 C CA . GLU A 1 739 ? 24.182 19.840 4.105 1.00 96.25 739 GLU A CA 1
ATOM 5586 C C . GLU A 1 739 ? 24.934 20.360 2.862 1.00 96.25 739 GLU A C 1
ATOM 5588 O O . GLU A 1 739 ? 25.544 21.432 2.894 1.00 96.25 739 GLU A O 1
ATOM 5593 N N . LEU A 1 740 ? 24.890 19.614 1.752 1.00 96.81 740 LEU A N 1
ATOM 5594 C CA . LEU A 1 740 ? 25.467 20.004 0.465 1.00 96.81 740 LEU A CA 1
ATOM 5595 C C . LEU A 1 740 ? 24.532 20.929 -0.340 1.00 96.81 740 LEU A C 1
ATOM 5597 O O . LEU A 1 740 ? 25.000 21.666 -1.219 1.00 96.81 740 LEU A O 1
ATOM 5601 N N . ILE A 1 741 ? 23.230 20.949 -0.029 1.00 94.38 741 ILE A N 1
ATOM 5602 C CA . ILE A 1 741 ? 22.186 21.719 -0.725 1.00 94.38 741 ILE A CA 1
ATOM 5603 C C . ILE A 1 741 ? 22.150 23.157 -0.178 1.00 94.38 741 ILE A C 1
ATOM 5605 O O . ILE A 1 741 ? 21.195 23.635 0.421 1.00 94.38 741 ILE A O 1
ATOM 5609 N N . THR A 1 742 ? 23.242 23.886 -0.395 1.00 87.88 742 THR A N 1
ATOM 5610 C CA . THR A 1 742 ? 23.492 25.211 0.208 1.00 87.88 742 THR A CA 1
ATOM 5611 C C . THR A 1 742 ? 22.695 26.378 -0.403 1.00 87.88 742 THR A C 1
ATOM 5613 O O . THR A 1 742 ? 22.990 27.536 -0.107 1.00 87.88 742 THR A O 1
ATOM 5616 N N . ASN A 1 743 ? 21.707 26.106 -1.265 1.00 82.81 743 ASN A N 1
ATOM 5617 C CA . ASN A 1 743 ? 20.935 27.121 -1.997 1.00 82.81 743 ASN A CA 1
ATOM 5618 C C . ASN A 1 743 ? 19.431 27.183 -1.661 1.00 82.81 743 ASN A C 1
ATOM 5620 O O . ASN A 1 743 ? 18.753 28.029 -2.239 1.00 82.81 743 ASN A O 1
ATOM 5624 N N . ARG A 1 744 ? 18.917 26.331 -0.761 1.00 88.88 744 ARG A N 1
ATOM 5625 C CA . ARG A 1 744 ? 17.503 26.293 -0.330 1.00 88.88 744 ARG A CA 1
ATOM 5626 C C . ARG A 1 744 ? 17.318 25.484 0.963 1.00 88.88 744 ARG A C 1
ATOM 5628 O O . ARG A 1 744 ? 18.220 24.747 1.352 1.00 88.88 744 ARG A O 1
ATOM 5635 N N . SER A 1 745 ? 16.147 25.590 1.592 1.00 91.75 745 SER A N 1
ATOM 5636 C CA . SER A 1 745 ? 15.759 24.833 2.797 1.00 91.75 745 SER A CA 1
ATOM 5637 C C . SER A 1 745 ? 14.988 23.534 2.524 1.00 91.75 745 SER A C 1
ATOM 5639 O O . SER A 1 745 ? 14.920 22.693 3.411 1.00 91.75 745 SER A O 1
ATOM 5641 N N . ALA A 1 746 ? 14.432 23.339 1.324 1.00 92.25 746 ALA A N 1
ATOM 5642 C CA . ALA A 1 746 ? 13.700 22.130 0.926 1.00 92.25 746 ALA A CA 1
ATOM 5643 C C . ALA A 1 746 ? 13.861 21.846 -0.579 1.00 92.25 746 ALA A C 1
ATOM 5645 O O . ALA A 1 746 ? 14.172 22.760 -1.344 1.00 92.25 746 ALA A O 1
ATOM 5646 N N . VAL A 1 747 ? 13.652 20.601 -1.014 1.00 91.25 747 VAL A N 1
ATOM 5647 C CA . VAL A 1 747 ? 13.650 20.182 -2.435 1.00 91.25 747 VAL A CA 1
ATOM 5648 C C . VAL A 1 747 ? 12.311 19.543 -2.832 1.00 91.25 747 VAL A C 1
ATOM 5650 O O . VAL A 1 747 ? 11.630 18.996 -1.964 1.00 91.25 747 VAL A O 1
ATOM 5653 N N . PRO A 1 748 ? 11.941 19.546 -4.126 1.00 90.00 748 PRO A N 1
ATOM 5654 C CA . PRO A 1 748 ? 10.870 18.691 -4.640 1.00 90.00 748 PRO A CA 1
ATOM 5655 C C . PRO A 1 748 ? 11.097 17.202 -4.334 1.00 90.00 748 PRO A C 1
ATOM 5657 O O . PRO A 1 748 ? 12.240 16.745 -4.272 1.00 90.00 748 PRO A O 1
ATOM 5660 N N . VAL A 1 749 ? 10.010 16.437 -4.199 1.00 92.12 749 VAL A N 1
ATOM 5661 C CA . VAL A 1 749 ? 10.028 15.009 -3.814 1.00 92.12 749 VAL A CA 1
ATOM 5662 C C . VAL A 1 749 ? 10.917 14.132 -4.707 1.00 92.12 749 VAL A C 1
ATOM 5664 O O . VAL A 1 749 ? 11.624 13.251 -4.205 1.00 92.12 749 VAL A O 1
ATOM 5667 N N . TRP A 1 750 ? 10.957 14.399 -6.014 1.00 90.44 750 TRP A N 1
ATOM 5668 C CA . TRP A 1 750 ? 11.792 13.649 -6.955 1.00 90.44 750 TRP A CA 1
ATOM 5669 C C . TRP A 1 750 ? 13.298 13.764 -6.705 1.00 90.44 750 TRP A C 1
ATOM 5671 O O . TRP A 1 750 ? 14.046 12.931 -7.208 1.00 90.44 750 TRP A O 1
ATOM 5681 N N . TRP A 1 751 ? 13.756 14.766 -5.946 1.00 92.31 751 TRP A N 1
ATOM 5682 C CA . TRP A 1 751 ? 15.173 14.976 -5.631 1.00 92.31 751 TRP A CA 1
ATOM 5683 C C . TRP A 1 751 ? 15.652 14.283 -4.349 1.00 92.31 751 TRP A C 1
ATOM 5685 O O . TRP A 1 751 ? 16.851 14.311 -4.075 1.00 92.31 751 TRP A O 1
ATOM 5695 N N . ALA A 1 752 ? 14.766 13.653 -3.575 1.00 94.31 752 ALA A N 1
ATOM 5696 C CA . ALA A 1 752 ? 15.167 12.849 -2.422 1.00 94.31 752 ALA A CA 1
ATOM 5697 C C . ALA A 1 752 ? 15.913 11.564 -2.844 1.00 94.31 752 ALA A C 1
ATOM 5699 O O . ALA A 1 752 ? 15.710 11.063 -3.955 1.00 94.31 752 ALA A O 1
ATOM 5700 N N . PRO A 1 753 ? 16.786 10.996 -1.990 1.00 95.88 753 PRO A N 1
ATOM 5701 C CA . PRO A 1 753 ? 17.444 9.737 -2.297 1.00 95.88 753 PRO A CA 1
ATOM 5702 C C . PRO A 1 753 ? 16.420 8.599 -2.287 1.00 95.88 753 PRO A C 1
ATOM 5704 O O . PRO A 1 753 ? 15.575 8.523 -1.396 1.00 95.88 753 PRO A O 1
ATOM 5707 N N . LEU A 1 754 ? 16.533 7.695 -3.259 1.00 97.31 754 LEU A N 1
ATOM 5708 C CA . LEU A 1 754 ? 15.767 6.454 -3.275 1.00 97.31 754 LEU A CA 1
ATOM 5709 C C . LEU A 1 754 ? 16.196 5.578 -2.087 1.00 97.31 754 LEU A C 1
ATOM 5711 O O . LEU A 1 754 ? 17.372 5.224 -1.964 1.00 97.31 754 LEU A O 1
ATOM 5715 N N . ALA A 1 755 ? 15.247 5.243 -1.215 1.00 97.69 755 ALA A N 1
ATOM 5716 C CA . ALA A 1 755 ? 15.428 4.252 -0.161 1.00 97.69 755 ALA A CA 1
ATOM 5717 C C . ALA A 1 755 ? 15.600 2.839 -0.754 1.00 97.69 755 ALA A C 1
ATOM 5719 O O . ALA A 1 755 ? 15.336 2.607 -1.932 1.00 97.69 755 ALA A O 1
ATOM 5720 N N . GLN A 1 756 ? 16.051 1.875 0.056 1.00 98.31 756 GLN A N 1
ATOM 5721 C CA . GLN A 1 756 ? 16.336 0.515 -0.418 1.00 98.31 756 GLN A CA 1
ATOM 5722 C C . GLN A 1 756 ? 15.131 -0.091 -1.157 1.00 98.31 756 GLN A C 1
ATOM 5724 O O . GLN A 1 756 ? 14.069 -0.254 -0.563 1.00 98.31 756 GLN A O 1
ATOM 5729 N N . SER A 1 757 ? 15.320 -0.480 -2.421 1.00 98.50 757 SER A N 1
ATOM 5730 C CA . SER A 1 757 ? 14.340 -1.232 -3.210 1.00 98.50 757 SER A CA 1
ATOM 5731 C C . SER A 1 757 ? 14.961 -2.567 -3.621 1.00 98.50 757 SER A C 1
ATOM 5733 O O . SER A 1 757 ? 15.811 -2.609 -4.510 1.00 98.50 757 SER A O 1
ATOM 5735 N N . SER A 1 758 ? 14.623 -3.648 -2.911 1.00 98.75 758 SER A N 1
ATOM 5736 C CA . SER A 1 758 ? 15.299 -4.945 -3.061 1.00 98.75 758 SER A CA 1
ATOM 5737 C C . SER A 1 758 ? 14.357 -6.135 -2.855 1.00 98.75 758 SER A C 1
ATOM 5739 O O . SER A 1 758 ? 13.525 -6.117 -1.951 1.00 98.75 758 SER A O 1
ATOM 5741 N N . GLY A 1 759 ? 14.489 -7.173 -3.685 1.00 98.75 759 GLY A N 1
ATOM 5742 C CA . GLY A 1 759 ? 13.824 -8.474 -3.493 1.00 98.75 759 GLY A CA 1
ATOM 5743 C C . GLY A 1 759 ? 12.311 -8.498 -3.746 1.00 98.75 759 GLY A C 1
ATOM 5744 O O . GLY A 1 759 ? 11.657 -9.501 -3.467 1.00 98.75 759 GLY A O 1
ATOM 5745 N N . ASN A 1 760 ? 11.733 -7.407 -4.256 1.00 98.88 760 ASN A N 1
ATOM 5746 C CA . ASN A 1 760 ? 10.299 -7.328 -4.531 1.00 98.88 760 ASN A CA 1
ATOM 5747 C C . ASN A 1 760 ? 9.899 -8.232 -5.719 1.00 98.88 760 ASN A C 1
ATOM 5749 O O . ASN A 1 760 ? 10.651 -8.367 -6.688 1.00 98.88 760 ASN A O 1
ATOM 5753 N N . GLU A 1 761 ? 8.696 -8.808 -5.665 1.00 98.88 761 GLU A N 1
ATOM 5754 C CA . GLU A 1 761 ? 8.124 -9.665 -6.710 1.00 98.88 761 GLU A CA 1
ATOM 5755 C C . GLU A 1 761 ? 6.742 -9.160 -7.170 1.00 98.88 761 GLU A C 1
ATOM 5757 O O . GLU A 1 761 ? 5.952 -8.653 -6.373 1.00 98.88 761 GLU A O 1
ATOM 5762 N N . SER A 1 762 ? 6.429 -9.290 -8.460 1.00 98.25 762 SER A N 1
ATOM 5763 C CA . SER A 1 762 ? 5.143 -8.876 -9.034 1.00 98.25 762 SER A CA 1
ATOM 5764 C C . SER A 1 762 ? 4.656 -9.831 -10.123 1.00 98.25 762 SER A C 1
ATOM 5766 O O . SER A 1 762 ? 5.436 -10.236 -10.989 1.00 98.25 762 SER A O 1
ATOM 5768 N N . TYR A 1 763 ? 3.364 -10.172 -10.096 1.00 97.50 763 TYR A N 1
ATOM 5769 C CA . TYR A 1 763 ? 2.717 -10.967 -11.137 1.00 97.50 763 TYR A CA 1
ATOM 5770 C C . TYR A 1 763 ? 1.203 -10.761 -11.241 1.00 97.50 763 TYR A C 1
ATOM 5772 O O . TYR A 1 763 ? 0.540 -10.278 -10.322 1.00 97.50 763 TYR A O 1
ATOM 5780 N N . GLY A 1 764 ? 0.643 -11.139 -12.396 1.00 92.31 764 GLY A N 1
ATOM 5781 C CA . GLY A 1 764 ? -0.786 -10.974 -12.685 1.00 92.31 764 GLY A CA 1
ATOM 5782 C C . GLY A 1 764 ? -1.222 -9.505 -12.747 1.00 92.31 764 GLY A C 1
ATOM 5783 O O . GLY A 1 764 ? -2.346 -9.187 -12.373 1.00 92.31 764 GLY A O 1
ATOM 5784 N N . ALA A 1 765 ? -0.318 -8.617 -13.163 1.00 92.88 765 ALA A N 1
ATOM 5785 C CA . ALA A 1 765 ? -0.550 -7.185 -13.336 1.00 92.88 765 ALA A CA 1
ATOM 5786 C C . ALA A 1 765 ? -0.468 -6.798 -14.820 1.00 92.88 765 ALA A C 1
ATOM 5788 O O . ALA A 1 765 ? 0.218 -7.473 -15.591 1.00 92.88 765 ALA A O 1
ATOM 5789 N N . THR A 1 766 ? -1.093 -5.692 -15.230 1.00 92.81 766 THR A N 1
ATOM 5790 C CA . THR A 1 766 ? -0.889 -5.158 -16.588 1.00 92.81 766 THR A CA 1
ATOM 5791 C C . THR A 1 766 ? 0.567 -4.716 -16.757 1.00 92.81 766 THR A C 1
ATOM 5793 O O . THR A 1 766 ? 1.257 -5.200 -17.655 1.00 92.81 766 THR A O 1
ATOM 5796 N N . VAL A 1 767 ? 1.080 -3.909 -15.823 1.00 94.12 767 VAL A N 1
ATOM 5797 C CA . VAL A 1 767 ? 2.504 -3.554 -15.728 1.00 94.12 767 VAL A CA 1
ATOM 5798 C C . VAL A 1 767 ? 3.093 -4.169 -14.460 1.00 94.12 767 VAL A C 1
ATOM 5800 O O . VAL A 1 767 ? 2.613 -3.911 -13.360 1.00 94.12 767 VAL A O 1
ATOM 5803 N N . GLY A 1 768 ? 4.149 -4.972 -14.581 1.00 95.94 768 GLY A N 1
ATOM 5804 C CA . GLY A 1 768 ? 4.761 -5.659 -13.442 1.00 95.94 768 GLY A CA 1
ATOM 5805 C C . GLY A 1 768 ? 5.402 -4.693 -12.444 1.00 95.94 768 GLY A C 1
ATOM 5806 O O . GLY A 1 768 ? 5.042 -4.693 -11.263 1.00 95.94 768 GLY A O 1
ATOM 5807 N N . PHE A 1 769 ? 6.325 -3.858 -12.922 1.00 97.75 769 PHE A N 1
ATOM 5808 C CA . PHE A 1 769 ? 7.040 -2.868 -12.115 1.00 97.75 769 PHE A CA 1
ATOM 5809 C C . PHE A 1 769 ? 7.317 -1.591 -12.920 1.00 97.75 769 PHE A C 1
ATOM 5811 O O . PHE A 1 769 ? 7.737 -1.656 -14.078 1.00 97.75 769 PHE A O 1
ATOM 5818 N N . ARG A 1 770 ? 7.120 -0.419 -12.310 1.00 94.38 770 ARG A N 1
ATOM 5819 C CA . ARG A 1 770 ? 7.289 0.875 -12.980 1.00 94.38 770 ARG A CA 1
ATOM 5820 C C . ARG A 1 770 ? 7.903 1.945 -12.090 1.00 94.38 770 ARG A C 1
ATOM 5822 O O . ARG A 1 770 ? 7.619 2.004 -10.898 1.00 94.38 770 ARG A O 1
ATOM 5829 N N . ILE A 1 771 ? 8.700 2.828 -12.689 1.00 93.38 771 ILE A N 1
ATOM 5830 C CA . ILE A 1 771 ? 9.207 4.035 -12.029 1.00 93.38 771 ILE A CA 1
ATOM 5831 C C . ILE A 1 771 ? 9.089 5.243 -12.957 1.00 93.38 771 ILE A C 1
ATOM 5833 O O . ILE A 1 771 ? 9.505 5.184 -14.120 1.00 93.38 771 ILE A O 1
ATOM 5837 N N . ARG A 1 772 ? 8.581 6.347 -12.400 1.00 89.19 772 ARG A N 1
ATOM 5838 C CA . ARG A 1 772 ? 8.639 7.695 -12.962 1.00 89.19 772 ARG A CA 1
ATOM 5839 C C . ARG A 1 772 ? 9.210 8.732 -11.997 1.00 89.19 772 ARG A C 1
ATOM 5841 O O . ARG A 1 772 ? 8.938 8.704 -10.797 1.00 89.19 772 ARG A O 1
ATOM 5848 N N . TYR A 1 773 ? 9.915 9.687 -12.601 1.00 88.88 773 TYR A N 1
ATOM 5849 C CA . TYR A 1 773 ? 10.388 10.961 -12.058 1.00 88.88 773 TYR A CA 1
ATOM 5850 C C . TYR A 1 773 ? 11.592 10.922 -11.107 1.00 88.88 773 TYR A C 1
ATOM 5852 O O . TYR A 1 773 ? 12.008 11.985 -10.658 1.00 88.88 773 TYR A O 1
ATOM 5860 N N . ILE A 1 774 ? 12.243 9.780 -10.851 1.00 91.88 774 ILE A N 1
ATOM 5861 C CA . ILE A 1 774 ? 13.415 9.737 -9.954 1.00 91.88 774 ILE A CA 1
ATOM 5862 C C . ILE A 1 774 ? 14.570 10.564 -10.536 1.00 91.88 774 ILE A C 1
ATOM 5864 O O . ILE A 1 774 ? 15.105 10.244 -11.598 1.00 91.88 774 ILE A O 1
ATOM 5868 N N . HIS A 1 775 ? 14.963 11.626 -9.820 1.00 90.25 775 HIS A N 1
ATOM 5869 C CA . HIS A 1 775 ? 16.057 12.556 -10.163 1.00 90.25 775 HIS A CA 1
ATOM 5870 C C . HIS A 1 775 ? 15.943 13.221 -11.551 1.00 90.25 775 HIS A C 1
ATOM 5872 O O . HIS A 1 775 ? 16.942 13.711 -12.074 1.00 90.25 775 HIS A O 1
ATOM 5878 N N . ALA A 1 776 ? 14.737 13.265 -12.128 1.00 78.62 776 ALA A N 1
ATOM 5879 C CA . ALA A 1 776 ? 14.466 13.743 -13.485 1.00 78.62 776 ALA A CA 1
ATOM 5880 C C . ALA A 1 776 ? 14.784 15.241 -13.681 1.00 78.62 776 ALA A C 1
ATOM 5882 O O . ALA A 1 776 ? 13.997 16.094 -13.273 1.00 78.62 776 ALA A O 1
ATOM 5883 N N . GLU A 1 777 ? 15.891 15.586 -14.358 1.00 71.81 777 GLU A N 1
ATOM 5884 C CA . GLU A 1 777 ? 16.201 16.982 -14.719 1.00 71.81 777 GLU A CA 1
ATOM 5885 C C . GLU A 1 777 ? 15.422 17.435 -15.972 1.00 71.81 777 GLU A C 1
ATOM 5887 O O . GLU A 1 777 ? 15.238 18.627 -16.193 1.00 71.81 777 GLU A O 1
ATOM 5892 N N . ASN A 1 778 ? 14.896 16.493 -16.762 1.00 59.25 778 ASN A N 1
ATOM 5893 C CA . ASN A 1 778 ? 14.207 16.765 -18.033 1.00 59.25 778 ASN A CA 1
ATOM 5894 C C . ASN A 1 778 ? 12.664 16.707 -17.950 1.00 59.25 778 ASN A C 1
ATOM 5896 O O . ASN A 1 778 ? 11.994 17.093 -18.901 1.00 59.25 778 ASN A O 1
ATOM 5900 N N . TYR A 1 779 ? 12.105 16.293 -16.804 1.00 61.41 779 TYR A N 1
ATOM 5901 C CA . TYR A 1 779 ? 10.701 16.556 -16.418 1.00 61.41 779 TYR A CA 1
ATOM 5902 C C . TYR A 1 779 ? 10.544 17.947 -15.760 1.00 61.41 779 TYR A C 1
ATOM 5904 O O . TYR A 1 779 ? 9.447 18.402 -15.445 1.00 61.41 779 TYR A O 1
ATOM 5912 N N . LEU A 1 780 ? 11.662 18.649 -15.546 1.00 58.88 780 LEU A N 1
ATOM 5913 C CA . LEU A 1 780 ? 11.662 20.064 -15.201 1.00 58.88 780 LEU A CA 1
ATOM 5914 C C . LEU A 1 780 ? 11.406 20.903 -16.452 1.00 58.88 780 LEU A C 1
ATOM 5916 O 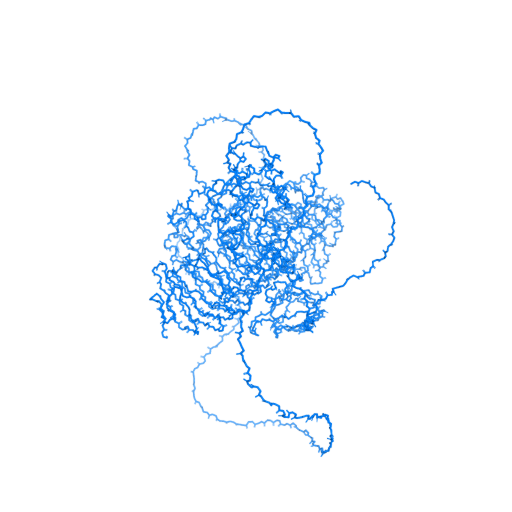O . LEU A 1 780 ? 11.849 20.562 -17.550 1.00 58.88 780 LEU A O 1
ATOM 5920 N N . GLY A 1 781 ? 10.855 22.095 -16.241 1.00 51.12 781 GLY A N 1
ATOM 5921 C CA . GLY A 1 781 ? 10.874 23.150 -17.241 1.00 51.12 781 GLY A CA 1
ATOM 5922 C C . GLY A 1 781 ? 12.259 23.389 -17.821 1.00 51.12 781 GLY A C 1
ATOM 5923 O O . GLY A 1 781 ? 13.194 23.745 -17.094 1.00 51.12 781 GLY A O 1
ATOM 5924 N N . ARG A 1 782 ? 12.354 23.256 -19.150 1.00 51.31 782 ARG A N 1
ATOM 5925 C CA . ARG A 1 782 ? 13.596 23.161 -19.948 1.00 51.31 782 ARG A CA 1
ATOM 5926 C C . ARG A 1 782 ? 14.532 24.389 -19.838 1.00 51.31 782 ARG A C 1
ATOM 5928 O O . ARG A 1 782 ? 15.643 24.361 -20.359 1.00 51.31 782 ARG A O 1
ATOM 5935 N N . ASP A 1 783 ? 14.100 25.440 -19.132 1.00 53.66 783 ASP A N 1
ATOM 5936 C CA . ASP A 1 783 ? 14.773 26.733 -18.921 1.00 53.66 783 ASP A CA 1
ATOM 5937 C C . ASP A 1 783 ? 15.000 27.116 -17.425 1.00 53.66 783 ASP A C 1
ATOM 5939 O O . ASP A 1 783 ? 15.298 28.271 -17.120 1.00 53.66 783 ASP A O 1
ATOM 5943 N N . GLN A 1 784 ? 14.894 26.178 -16.465 1.00 61.41 784 GLN A N 1
ATOM 5944 C CA . GLN A 1 784 ? 15.011 26.439 -15.005 1.00 61.41 784 GLN A CA 1
ATOM 5945 C C . GLN A 1 784 ? 14.044 27.530 -14.489 1.00 61.41 784 GLN A C 1
ATOM 5947 O O . GLN A 1 784 ? 14.451 28.453 -13.775 1.00 61.41 784 GLN A O 1
ATOM 5952 N N . GLN A 1 785 ? 12.764 27.430 -14.864 1.00 59.03 785 GLN A N 1
ATOM 5953 C CA . GLN A 1 785 ? 11.796 28.538 -14.801 1.00 59.03 785 GLN A CA 1
ATOM 5954 C C . GLN A 1 785 ? 11.577 29.140 -13.397 1.00 59.03 785 GLN A C 1
ATOM 5956 O O . GLN A 1 785 ? 11.303 30.336 -13.277 1.00 59.03 785 GLN A O 1
ATOM 5961 N N . SER A 1 786 ? 11.747 28.352 -12.328 1.00 69.56 786 SER A N 1
ATOM 5962 C CA . SER A 1 786 ? 11.596 28.798 -10.937 1.00 69.56 786 SER A CA 1
ATOM 5963 C C . SER A 1 786 ? 12.683 28.242 -10.001 1.00 69.56 786 SER A C 1
ATOM 5965 O O . SER A 1 786 ? 13.437 27.327 -10.344 1.00 69.56 786 SER A O 1
ATOM 5967 N N . ASP A 1 787 ? 12.761 28.781 -8.778 1.00 73.56 787 ASP A N 1
ATOM 5968 C CA . ASP A 1 787 ? 13.643 28.252 -7.725 1.00 73.56 787 ASP A CA 1
ATOM 5969 C C . ASP A 1 787 ? 13.229 26.844 -7.247 1.00 73.56 787 ASP A C 1
ATOM 5971 O O . ASP A 1 787 ? 14.089 26.089 -6.793 1.00 73.56 787 ASP A O 1
ATOM 5975 N N . PHE A 1 788 ? 11.948 26.477 -7.397 1.00 77.94 788 PHE A N 1
ATOM 5976 C CA . PHE A 1 788 ? 11.427 25.130 -7.139 1.00 77.94 788 PHE A CA 1
ATOM 5977 C C . PHE A 1 788 ? 11.963 24.137 -8.179 1.00 77.94 788 PHE A C 1
ATOM 5979 O O . PHE A 1 788 ? 12.603 23.151 -7.811 1.00 77.94 788 PHE A O 1
ATOM 5986 N N . HIS A 1 789 ? 11.803 24.457 -9.470 1.00 78.69 789 HIS A N 1
ATOM 5987 C CA . HIS A 1 789 ? 12.263 23.613 -10.578 1.00 78.69 789 HIS A CA 1
ATOM 5988 C C . HIS A 1 789 ? 13.779 23.475 -10.656 1.00 78.69 789 HIS A C 1
ATOM 5990 O O . HIS A 1 789 ? 14.257 22.455 -11.129 1.00 78.69 789 HIS A O 1
ATOM 5996 N N . ARG A 1 790 ? 14.568 24.462 -10.214 1.00 79.62 790 ARG A N 1
ATOM 5997 C CA . ARG A 1 790 ? 16.033 24.364 -10.311 1.00 79.62 790 ARG A CA 1
ATOM 5998 C C . ARG A 1 790 ? 16.558 23.118 -9.589 1.00 79.62 790 ARG A C 1
ATOM 6000 O O . ARG A 1 790 ? 16.219 22.886 -8.431 1.00 79.62 790 ARG A O 1
ATOM 6007 N N . SER A 1 791 ? 17.496 22.413 -10.202 1.00 85.12 791 SER A N 1
ATOM 6008 C CA . SER A 1 791 ? 18.207 21.258 -9.640 1.00 85.12 791 SER A CA 1
ATOM 6009 C C . SER A 1 791 ? 18.984 21.598 -8.344 1.00 85.12 791 SER A C 1
ATOM 6011 O O . SER A 1 791 ? 19.380 22.759 -8.136 1.00 85.12 791 SER A O 1
ATOM 6013 N N . PRO A 1 792 ? 19.226 20.625 -7.442 1.00 89.19 792 PRO A N 1
ATOM 6014 C CA . PRO A 1 792 ? 20.124 20.770 -6.294 1.00 89.19 792 PRO A CA 1
ATOM 6015 C C . PRO A 1 792 ? 21.567 21.131 -6.686 1.00 89.19 792 PRO A C 1
ATOM 6017 O O . PRO A 1 792 ? 21.916 21.305 -7.852 1.00 89.19 792 PRO A O 1
ATOM 6020 N N . THR A 1 793 ? 22.455 21.260 -5.698 1.00 91.62 793 THR A N 1
ATOM 6021 C CA . THR A 1 793 ? 23.883 21.446 -5.990 1.00 91.62 793 THR A CA 1
ATOM 6022 C C . THR A 1 793 ? 24.463 20.173 -6.616 1.00 91.62 793 THR A C 1
ATOM 6024 O O . THR A 1 793 ? 24.153 19.070 -6.173 1.00 91.62 793 THR A O 1
ATOM 6027 N N . GLN A 1 794 ? 25.365 20.304 -7.599 1.00 91.25 794 GLN A N 1
ATOM 6028 C CA . GLN A 1 794 ? 26.021 19.136 -8.212 1.00 91.25 794 GLN A CA 1
ATOM 6029 C C . GLN A 1 794 ? 26.679 18.231 -7.158 1.00 91.25 794 GLN A C 1
ATOM 6031 O O . GLN A 1 794 ? 26.579 17.020 -7.247 1.00 91.25 794 GLN A O 1
ATOM 6036 N N . ALA A 1 795 ? 27.263 18.814 -6.105 1.00 94.75 795 ALA A N 1
ATOM 6037 C CA . ALA A 1 795 ? 27.871 18.062 -5.009 1.00 94.75 795 ALA A CA 1
ATOM 6038 C C . ALA A 1 795 ? 26.881 17.170 -4.231 1.00 94.75 795 ALA A C 1
ATOM 6040 O O . ALA A 1 795 ? 27.316 16.186 -3.647 1.00 94.75 795 ALA A O 1
ATOM 6041 N N . TYR A 1 796 ? 25.584 17.502 -4.213 1.00 95.38 796 TYR A N 1
ATOM 6042 C CA . TYR A 1 796 ? 24.526 16.624 -3.705 1.00 95.38 796 TYR A CA 1
ATOM 6043 C C . TYR A 1 796 ? 24.144 15.556 -4.737 1.00 95.38 796 TYR A C 1
ATOM 6045 O O . TYR A 1 796 ? 24.096 14.375 -4.402 1.00 95.38 796 TYR A O 1
ATOM 6053 N N . ILE A 1 797 ? 23.950 15.954 -6.000 1.00 92.75 797 ILE A N 1
ATOM 6054 C CA . ILE A 1 797 ? 23.597 15.046 -7.107 1.00 92.75 797 ILE A CA 1
ATOM 6055 C C . ILE A 1 797 ? 24.673 13.960 -7.293 1.00 92.75 797 ILE A C 1
ATOM 6057 O O . ILE A 1 797 ? 24.339 12.799 -7.500 1.00 92.75 797 ILE A O 1
ATOM 6061 N N . ASP A 1 798 ? 25.952 14.300 -7.107 1.00 93.44 798 ASP A N 1
ATOM 6062 C CA . ASP A 1 798 ? 27.100 13.381 -7.127 1.00 93.44 798 ASP A CA 1
ATOM 6063 C C . ASP A 1 798 ? 27.080 12.333 -5.984 1.00 93.44 798 ASP A C 1
ATOM 6065 O O . ASP A 1 798 ? 27.913 11.425 -5.973 1.00 93.44 798 ASP A O 1
ATOM 6069 N N . THR A 1 799 ? 26.162 12.444 -5.011 1.00 94.94 799 THR A N 1
ATOM 6070 C CA . THR A 1 799 ? 25.930 11.429 -3.959 1.00 94.94 799 THR A CA 1
ATOM 6071 C C . THR A 1 799 ? 24.726 10.525 -4.231 1.00 94.94 799 THR A C 1
ATOM 6073 O O . THR A 1 799 ? 24.565 9.515 -3.546 1.00 94.94 799 THR A O 1
ATOM 6076 N N . LEU A 1 800 ? 23.897 10.851 -5.228 1.00 94.75 800 LEU A N 1
ATOM 6077 C CA . LEU A 1 800 ? 22.714 10.076 -5.588 1.00 94.75 800 LEU A CA 1
ATOM 6078 C C . LEU A 1 800 ? 23.116 8.901 -6.488 1.00 94.75 800 LEU A C 1
ATOM 6080 O O . LEU A 1 800 ? 23.702 9.080 -7.554 1.00 94.75 800 LEU A O 1
ATOM 6084 N N . SER A 1 801 ? 22.791 7.687 -6.046 1.00 94.31 801 SER A N 1
ATOM 6085 C CA . SER A 1 801 ? 23.040 6.439 -6.777 1.00 94.31 801 SER A CA 1
ATOM 6086 C C . SER A 1 801 ? 21.853 5.481 -6.593 1.00 94.31 801 SER A C 1
ATOM 6088 O O . SER A 1 801 ? 22.004 4.461 -5.920 1.00 94.31 801 SER A O 1
ATOM 6090 N N . PRO A 1 802 ? 20.657 5.818 -7.114 1.00 96.56 802 PRO A N 1
ATOM 6091 C CA . PRO A 1 802 ? 19.469 4.969 -6.999 1.00 96.56 802 PRO A CA 1
ATOM 6092 C C . PRO A 1 802 ? 19.661 3.617 -7.710 1.00 96.56 802 PRO A C 1
ATOM 6094 O O . PRO A 1 802 ? 20.087 3.566 -8.867 1.00 96.56 802 PRO A O 1
ATOM 6097 N N . VAL A 1 803 ? 19.324 2.518 -7.025 1.00 97.88 803 VAL A N 1
ATOM 6098 C CA . VAL A 1 803 ? 19.405 1.147 -7.558 1.00 97.88 803 VAL A CA 1
ATOM 6099 C C . VAL A 1 803 ? 18.147 0.360 -7.192 1.00 97.88 803 VAL A C 1
ATOM 6101 O O . VAL A 1 803 ? 17.715 0.400 -6.041 1.00 97.88 803 VAL A O 1
ATOM 6104 N N . ILE A 1 804 ? 17.599 -0.387 -8.154 1.00 98.44 804 ILE A N 1
ATOM 6105 C CA . ILE A 1 804 ? 16.604 -1.444 -7.920 1.00 98.44 804 ILE A CA 1
ATOM 6106 C C . ILE A 1 804 ? 17.313 -2.797 -7.954 1.00 98.44 804 ILE A C 1
ATOM 6108 O O . ILE A 1 804 ? 17.994 -3.110 -8.934 1.00 98.44 804 ILE A O 1
ATOM 6112 N N . GLU A 1 805 ? 17.158 -3.605 -6.907 1.00 98.69 805 GLU A N 1
ATOM 6113 C CA . GLU A 1 805 ? 17.868 -4.878 -6.758 1.00 98.69 805 GLU A CA 1
ATOM 6114 C C . GLU A 1 805 ? 16.941 -6.101 -6.696 1.00 98.69 805 GLU A C 1
ATOM 6116 O O . GLU A 1 805 ? 15.882 -6.074 -6.073 1.00 98.69 805 GLU A O 1
ATOM 6121 N N . ASN A 1 806 ? 17.375 -7.218 -7.287 1.00 98.62 806 ASN A N 1
ATOM 6122 C CA . ASN A 1 806 ? 16.765 -8.549 -7.142 1.00 98.62 806 ASN A CA 1
ATOM 6123 C C . ASN A 1 806 ? 15.255 -8.612 -7.477 1.00 98.62 806 ASN A C 1
ATOM 6125 O O . ASN A 1 806 ? 14.525 -9.440 -6.935 1.00 98.62 806 ASN A O 1
ATOM 6129 N N . LEU A 1 807 ? 14.781 -7.720 -8.354 1.00 98.75 807 LEU A N 1
ATOM 6130 C CA . LEU A 1 807 ? 13.383 -7.620 -8.775 1.00 98.75 807 LEU A CA 1
ATOM 6131 C C . LEU A 1 807 ? 12.946 -8.865 -9.561 1.00 98.75 807 LEU A C 1
ATOM 6133 O O . LEU A 1 807 ? 13.570 -9.213 -10.562 1.00 98.75 807 LEU A O 1
ATOM 6137 N N . THR A 1 808 ? 11.830 -9.482 -9.177 1.00 98.88 808 THR A N 1
ATOM 6138 C CA . THR A 1 808 ? 11.194 -10.544 -9.972 1.00 98.88 808 THR A CA 1
ATOM 6139 C C . THR A 1 808 ? 9.854 -10.068 -10.531 1.00 98.88 808 THR A C 1
ATOM 6141 O O . THR A 1 808 ? 8.989 -9.608 -9.797 1.00 98.88 808 THR A O 1
ATOM 6144 N N . VAL A 1 809 ? 9.657 -10.188 -11.840 1.00 98.38 809 VAL A N 1
ATOM 6145 C CA . VAL A 1 809 ? 8.393 -9.885 -12.522 1.00 98.38 809 VAL A CA 1
ATOM 6146 C C . VAL A 1 809 ? 8.015 -11.072 -13.395 1.00 98.38 809 VAL A C 1
ATOM 6148 O O . VAL A 1 809 ? 8.849 -11.571 -14.152 1.00 98.38 809 VAL A O 1
ATOM 6151 N N . TRP A 1 810 ? 6.770 -11.537 -13.329 1.00 97.56 810 TRP A N 1
ATOM 6152 C CA . TRP A 1 810 ? 6.295 -12.568 -14.251 1.00 97.56 810 TRP A CA 1
ATOM 6153 C C . TRP A 1 810 ? 4.800 -12.484 -14.544 1.00 97.56 810 TRP A C 1
ATOM 6155 O O . TRP A 1 810 ? 4.021 -11.957 -13.762 1.00 97.56 810 TRP A O 1
ATOM 6165 N N . GLY A 1 811 ? 4.369 -13.014 -15.688 1.00 92.69 811 GLY A N 1
ATOM 6166 C CA . GLY A 1 811 ? 2.942 -13.081 -16.020 1.00 92.69 811 GLY A CA 1
ATOM 6167 C C . GLY A 1 811 ? 2.257 -11.717 -16.208 1.00 92.69 811 GLY A C 1
ATOM 6168 O O . GLY A 1 811 ? 1.031 -11.662 -16.159 1.00 92.69 811 GLY A O 1
ATOM 6169 N N . SER A 1 812 ? 3.020 -10.636 -16.405 1.00 92.88 812 SER A N 1
ATOM 6170 C CA . SER A 1 812 ? 2.514 -9.301 -16.744 1.00 92.88 812 SER A CA 1
ATOM 6171 C C . SER A 1 812 ? 2.619 -9.016 -18.243 1.00 92.88 812 SER A C 1
ATOM 6173 O O . SER A 1 812 ? 3.476 -9.586 -18.925 1.00 92.88 812 SER A O 1
ATOM 6175 N N . ARG A 1 813 ? 1.742 -8.146 -18.763 1.00 91.19 813 ARG A N 1
ATOM 6176 C CA . ARG A 1 813 ? 1.742 -7.733 -20.182 1.00 91.19 813 ARG A CA 1
ATOM 6177 C C . ARG A 1 813 ? 2.993 -6.918 -20.510 1.00 91.19 813 ARG A C 1
ATOM 6179 O O . ARG A 1 813 ? 3.612 -7.120 -21.551 1.00 91.19 813 ARG A O 1
ATOM 6186 N N . ASP A 1 814 ? 3.363 -6.048 -19.576 1.00 92.69 814 ASP A N 1
ATOM 6187 C CA . ASP A 1 814 ? 4.561 -5.220 -19.590 1.00 92.69 814 ASP A CA 1
ATOM 6188 C C . ASP A 1 814 ? 5.402 -5.539 -18.343 1.00 92.69 814 ASP A C 1
ATOM 6190 O O . ASP A 1 814 ? 4.871 -5.669 -17.237 1.00 92.69 814 ASP A O 1
ATOM 6194 N N . GLY A 1 815 ? 6.706 -5.750 -18.509 1.00 95.75 815 GLY A N 1
ATOM 6195 C CA . GLY A 1 815 ? 7.601 -6.217 -17.449 1.00 95.75 815 GLY A CA 1
ATOM 6196 C C . GLY A 1 815 ? 8.067 -5.092 -16.524 1.00 95.75 815 GLY A C 1
ATOM 6197 O O . GLY A 1 815 ? 7.506 -4.882 -15.446 1.00 95.75 815 GLY A O 1
ATOM 6198 N N . LEU A 1 816 ? 9.112 -4.384 -16.954 1.00 97.00 816 LEU A N 1
ATOM 6199 C CA . LEU A 1 816 ? 9.764 -3.288 -16.238 1.00 97.00 816 LEU A CA 1
ATOM 6200 C C . LEU A 1 816 ? 9.769 -2.012 -17.094 1.00 97.00 816 LEU A C 1
ATOM 6202 O O . LEU A 1 816 ? 10.329 -2.008 -18.187 1.00 97.00 816 LEU A O 1
ATOM 6206 N N . LEU A 1 817 ? 9.192 -0.915 -16.599 1.00 94.69 817 LEU A N 1
ATOM 6207 C CA . LEU A 1 817 ? 9.154 0.375 -17.307 1.00 94.69 817 LEU A CA 1
ATOM 6208 C C . LEU A 1 817 ? 9.850 1.472 -16.484 1.00 94.69 817 LEU A C 1
ATOM 6210 O O . LEU A 1 817 ? 9.379 1.812 -15.397 1.00 94.69 817 LEU A O 1
ATOM 6214 N N . LEU A 1 818 ? 10.937 2.062 -16.995 1.00 92.94 818 LEU A N 1
ATOM 6215 C CA . LEU A 1 818 ? 11.601 3.217 -16.369 1.00 92.94 818 LEU A CA 1
ATOM 6216 C C . LEU A 1 818 ? 11.471 4.442 -17.283 1.00 92.94 818 LEU A C 1
ATOM 6218 O O . LEU A 1 818 ? 12.305 4.701 -18.158 1.00 92.94 818 LEU A O 1
ATOM 6222 N N . ASN A 1 819 ? 10.405 5.213 -17.074 1.00 86.06 819 ASN A N 1
ATOM 6223 C CA . ASN A 1 819 ? 10.135 6.429 -17.840 1.00 86.06 819 ASN A CA 1
ATOM 6224 C C . ASN A 1 819 ? 10.544 7.672 -17.037 1.00 86.06 819 ASN A C 1
ATOM 6226 O O . ASN A 1 819 ? 10.271 7.709 -15.846 1.00 86.06 819 ASN A O 1
ATOM 6230 N N . TYR A 1 820 ? 11.125 8.704 -17.653 1.00 85.88 820 TYR A N 1
ATOM 6231 C CA . TYR A 1 820 ? 11.456 9.968 -16.968 1.00 85.88 820 TYR A CA 1
ATOM 6232 C C . TYR A 1 820 ? 12.328 9.791 -15.702 1.00 85.88 820 TYR A C 1
ATOM 6234 O O . TYR A 1 820 ? 11.947 10.258 -14.633 1.00 85.88 820 TYR A O 1
ATOM 6242 N N . ASN A 1 821 ? 13.477 9.105 -15.773 1.00 90.06 821 ASN A N 1
ATOM 6243 C CA . ASN A 1 821 ? 14.374 8.922 -14.613 1.00 90.06 821 ASN A CA 1
ATOM 6244 C C . ASN A 1 821 ? 15.840 9.242 -14.931 1.00 90.06 821 ASN A C 1
ATOM 6246 O O . ASN A 1 821 ? 16.300 8.981 -16.040 1.00 90.06 821 ASN A O 1
ATOM 6250 N N . GLU A 1 822 ? 16.620 9.686 -13.942 1.00 90.62 822 GLU A N 1
ATOM 6251 C CA . GLU A 1 822 ? 18.077 9.810 -14.078 1.00 90.62 822 GLU A CA 1
ATOM 6252 C C . GLU A 1 822 ? 18.855 8.895 -13.135 1.00 90.62 822 GLU A C 1
ATOM 6254 O O . GLU A 1 822 ? 18.514 8.723 -11.969 1.00 90.62 822 GLU A O 1
ATOM 6259 N N . ARG A 1 823 ? 19.965 8.340 -13.641 1.00 91.31 823 ARG A N 1
ATOM 6260 C CA . ARG A 1 823 ? 20.997 7.581 -12.885 1.00 91.31 823 ARG A CA 1
ATOM 6261 C C . ARG A 1 823 ? 20.511 6.279 -12.222 1.00 91.31 823 ARG A C 1
ATOM 6263 O O . ARG A 1 823 ? 21.312 5.525 -11.668 1.00 91.31 823 ARG A O 1
ATOM 6270 N N . LEU A 1 824 ? 19.221 5.986 -12.366 1.00 95.62 824 LEU A N 1
ATOM 6271 C CA . LEU A 1 824 ? 18.517 4.799 -11.906 1.00 95.62 824 LEU A CA 1
ATOM 6272 C C . LEU A 1 824 ? 19.100 3.525 -12.519 1.00 95.62 824 LEU A C 1
ATOM 6274 O O . LEU A 1 824 ? 18.936 3.241 -13.703 1.00 95.62 824 LEU A O 1
ATOM 6278 N N . SER A 1 825 ? 19.801 2.768 -11.681 1.00 97.69 825 SER A N 1
ATOM 6279 C CA . SER A 1 825 ? 20.429 1.501 -12.047 1.00 97.69 825 SER A CA 1
ATOM 6280 C C . SER A 1 825 ? 19.544 0.311 -11.657 1.00 97.69 825 SER A C 1
ATOM 6282 O O . SER A 1 825 ? 18.748 0.396 -10.723 1.00 97.69 825 SER A O 1
ATOM 6284 N N . VAL A 1 826 ? 19.696 -0.820 -12.346 1.00 98.50 826 VAL A N 1
ATOM 6285 C CA . VAL A 1 826 ? 18.956 -2.064 -12.065 1.00 98.50 826 VAL A CA 1
ATOM 6286 C C . VAL A 1 826 ? 19.936 -3.226 -11.983 1.00 98.50 826 VAL A C 1
ATOM 6288 O O . VAL A 1 826 ? 20.760 -3.398 -12.879 1.00 98.50 826 VAL A O 1
ATOM 6291 N N . ASN A 1 827 ? 19.842 -4.035 -10.928 1.00 98.62 827 ASN A N 1
ATOM 6292 C CA . ASN A 1 827 ? 20.740 -5.159 -10.682 1.00 98.62 827 ASN A CA 1
ATOM 6293 C C . ASN A 1 827 ? 19.966 -6.437 -10.311 1.00 98.62 827 ASN A C 1
ATOM 6295 O O . ASN A 1 827 ? 19.198 -6.444 -9.354 1.00 98.62 827 ASN A O 1
ATOM 6299 N N . GLY A 1 828 ? 20.196 -7.539 -11.026 1.00 98.38 828 GLY A N 1
ATOM 6300 C CA . GLY A 1 828 ? 19.669 -8.859 -10.656 1.00 98.38 828 GLY A CA 1
ATOM 6301 C C . GLY A 1 828 ? 18.188 -9.088 -10.973 1.00 98.38 828 GLY A C 1
ATOM 6302 O O . GLY A 1 828 ? 17.554 -9.888 -10.290 1.00 98.38 828 GLY A O 1
ATOM 6303 N N . ALA A 1 829 ? 17.612 -8.383 -11.955 1.00 98.56 829 ALA A N 1
ATOM 6304 C CA . ALA A 1 829 ? 16.192 -8.528 -12.278 1.00 98.56 829 ALA A CA 1
ATOM 6305 C C . ALA A 1 829 ? 15.883 -9.766 -13.147 1.00 98.56 829 ALA A C 1
ATOM 6307 O O . ALA A 1 829 ? 16.601 -10.082 -14.102 1.00 98.56 829 ALA A O 1
ATOM 6308 N N . ARG A 1 830 ? 14.765 -10.436 -12.855 1.00 98.44 830 ARG A N 1
ATOM 6309 C CA . ARG A 1 830 ? 14.227 -11.577 -13.610 1.00 98.44 830 ARG A CA 1
ATOM 6310 C C . ARG A 1 830 ? 12.822 -11.253 -14.104 1.00 98.44 830 ARG A C 1
ATOM 6312 O O . ARG A 1 830 ? 11.935 -11.031 -13.289 1.00 98.44 830 ARG A O 1
ATOM 6319 N N . ILE A 1 831 ? 12.624 -11.260 -15.420 1.00 98.38 831 ILE A N 1
ATOM 6320 C CA . ILE A 1 831 ? 11.394 -10.799 -16.073 1.00 98.38 831 ILE A CA 1
ATOM 6321 C C . ILE A 1 831 ? 10.874 -11.894 -17.024 1.00 98.38 831 ILE A C 1
ATOM 6323 O O . ILE A 1 831 ? 11.523 -12.210 -18.021 1.00 98.38 831 ILE A O 1
ATOM 6327 N N . VAL A 1 832 ? 9.729 -12.510 -16.705 1.00 97.75 832 VAL A N 1
ATOM 6328 C CA . VAL A 1 832 ? 9.201 -13.708 -17.398 1.00 97.75 832 VAL A CA 1
ATOM 6329 C C . VAL A 1 832 ? 7.776 -13.471 -17.912 1.00 97.75 832 VAL A C 1
ATOM 6331 O O . VAL A 1 832 ? 6.794 -13.640 -17.186 1.00 97.75 832 VAL A O 1
ATOM 6334 N N . GLY A 1 833 ? 7.664 -13.091 -19.181 1.00 93.81 833 GLY A N 1
ATOM 6335 C CA . GLY A 1 833 ? 6.402 -12.825 -19.864 1.00 93.81 833 GLY A CA 1
ATOM 6336 C C . GLY A 1 833 ? 5.641 -14.090 -20.267 1.00 93.81 833 GLY A C 1
ATOM 6337 O O . GLY A 1 833 ? 6.023 -15.221 -19.954 1.00 93.81 833 GLY A O 1
ATOM 6338 N N . PHE A 1 834 ? 4.535 -13.886 -20.981 1.00 87.69 834 PHE A N 1
ATOM 6339 C CA . PHE A 1 834 ? 3.642 -14.948 -21.465 1.00 87.69 834 PHE A CA 1
ATOM 6340 C C . PHE A 1 834 ? 3.304 -14.853 -22.963 1.00 87.69 834 PHE A C 1
ATOM 6342 O O . PHE A 1 834 ? 2.635 -15.740 -23.496 1.00 87.69 834 PHE A O 1
ATOM 6349 N N . GLY A 1 835 ? 3.712 -13.776 -23.639 1.00 78.69 835 GLY A N 1
ATOM 6350 C CA . GLY A 1 835 ? 3.234 -13.390 -24.965 1.00 78.69 835 GLY A CA 1
ATOM 6351 C C . GLY A 1 835 ? 4.363 -12.813 -25.807 1.00 78.69 835 GLY A C 1
ATOM 6352 O O . GLY A 1 835 ? 4.822 -11.703 -25.562 1.00 78.69 835 GLY A O 1
ATOM 6353 N N . LYS A 1 836 ? 4.796 -13.582 -26.811 1.00 83.62 836 LYS A N 1
ATOM 6354 C CA . LYS A 1 836 ? 5.873 -13.226 -27.752 1.00 83.62 836 LYS A CA 1
ATOM 6355 C C . LYS A 1 836 ? 5.386 -12.952 -29.177 1.00 83.62 836 LYS A C 1
ATOM 6357 O O . LYS A 1 836 ? 6.168 -13.012 -30.123 1.00 83.62 836 LYS A O 1
ATOM 6362 N N . ASP A 1 837 ? 4.086 -12.717 -29.349 1.00 84.44 837 ASP A N 1
ATOM 6363 C CA . ASP A 1 837 ? 3.541 -12.317 -30.644 1.00 84.44 837 ASP A CA 1
ATOM 6364 C C . ASP A 1 837 ? 3.848 -10.833 -30.867 1.00 84.44 837 ASP A C 1
ATOM 6366 O O . ASP A 1 837 ? 3.410 -9.979 -30.098 1.00 84.44 837 ASP A O 1
ATOM 6370 N N . ILE A 1 838 ? 4.622 -10.519 -31.907 1.00 78.50 838 ILE A N 1
ATOM 6371 C CA . ILE A 1 838 ? 5.103 -9.157 -32.158 1.00 78.50 838 ILE A CA 1
ATOM 6372 C C . ILE A 1 838 ? 3.957 -8.164 -32.415 1.00 78.50 838 ILE A C 1
ATOM 6374 O O . ILE A 1 838 ? 4.137 -6.975 -32.182 1.00 78.50 838 ILE A O 1
ATOM 6378 N N . SER A 1 839 ? 2.749 -8.617 -32.789 1.00 81.75 839 SER A N 1
ATOM 6379 C CA . SER A 1 839 ? 1.579 -7.725 -32.872 1.00 81.75 839 SER A CA 1
ATOM 6380 C C . SER A 1 839 ? 1.007 -7.299 -31.511 1.00 81.75 839 SER A C 1
ATOM 6382 O O . SER A 1 839 ? 0.057 -6.521 -31.476 1.00 81.75 839 SER A O 1
ATOM 6384 N N . GLN A 1 840 ? 1.538 -7.819 -30.398 1.00 81.12 840 GLN A N 1
ATOM 6385 C CA . GLN A 1 840 ? 1.262 -7.333 -29.040 1.00 81.12 840 GLN A 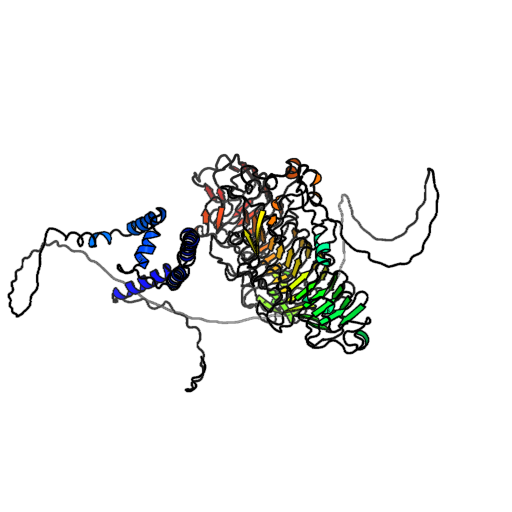CA 1
ATOM 6386 C C . GLN A 1 840 ? 2.238 -6.222 -28.614 1.00 81.12 840 GLN A C 1
ATOM 6388 O O . GLN A 1 840 ? 1.960 -5.516 -27.641 1.00 81.12 840 GLN A O 1
ATOM 6393 N N . PHE A 1 841 ? 3.359 -6.049 -29.328 1.00 87.94 841 PHE A N 1
ATOM 6394 C CA . PHE A 1 841 ? 4.267 -4.931 -29.100 1.00 87.94 841 PHE A CA 1
ATOM 6395 C C . PHE A 1 841 ? 3.705 -3.653 -29.726 1.00 87.94 841 PHE A C 1
ATOM 6397 O O . PHE A 1 841 ? 3.294 -3.645 -30.887 1.00 87.94 841 PHE A O 1
ATOM 6404 N N . SER A 1 842 ? 3.701 -2.571 -28.954 1.00 85.94 842 SER A N 1
ATOM 6405 C CA . SER A 1 842 ? 3.256 -1.252 -29.398 1.00 85.94 842 SER A CA 1
ATOM 6406 C C . SER A 1 842 ? 4.244 -0.196 -28.926 1.00 85.94 842 SER A C 1
ATOM 6408 O O . SER A 1 842 ? 4.646 -0.193 -27.759 1.00 85.94 842 SER A O 1
ATOM 6410 N N . PHE A 1 843 ? 4.665 0.673 -29.843 1.00 83.81 843 PHE A N 1
ATOM 6411 C CA . PHE A 1 843 ? 5.728 1.646 -29.621 1.00 83.81 843 PHE A CA 1
ATOM 6412 C C . PHE A 1 843 ? 5.436 2.936 -30.384 1.00 83.81 843 PHE A C 1
ATOM 6414 O O . PHE A 1 843 ? 5.289 2.922 -31.608 1.00 83.81 843 PHE A O 1
ATOM 6421 N N . ASN A 1 844 ? 5.367 4.050 -29.665 1.00 77.31 844 ASN A N 1
ATOM 6422 C CA . ASN A 1 844 ? 5.251 5.392 -30.223 1.00 77.31 844 ASN A CA 1
ATOM 6423 C C . ASN A 1 844 ? 5.901 6.407 -29.279 1.00 77.31 844 ASN A C 1
ATOM 6425 O O . ASN A 1 844 ? 6.129 6.124 -28.105 1.00 77.31 844 ASN A O 1
ATOM 6429 N N . ASP A 1 845 ? 6.222 7.586 -29.812 1.00 71.75 845 ASP A N 1
ATOM 6430 C CA . ASP A 1 845 ? 6.670 8.740 -29.023 1.00 71.75 845 ASP A CA 1
ATOM 6431 C C . ASP A 1 845 ? 7.845 8.412 -28.067 1.00 71.75 845 ASP A C 1
ATOM 6433 O O . ASP A 1 845 ? 7.912 8.876 -26.934 1.00 71.75 845 ASP A O 1
ATOM 6437 N N . GLY A 1 846 ? 8.763 7.552 -28.535 1.00 72.25 846 GLY A N 1
ATOM 6438 C CA . GLY A 1 846 ? 9.974 7.124 -27.823 1.00 72.25 846 GLY A CA 1
ATOM 6439 C C . GLY A 1 846 ? 9.782 6.062 -26.730 1.00 72.25 846 GLY A C 1
ATOM 6440 O O . GLY A 1 846 ? 10.767 5.673 -26.107 1.00 72.25 846 GLY A O 1
ATOM 6441 N N . THR A 1 847 ? 8.565 5.569 -26.478 1.00 78.06 847 THR A N 1
ATOM 6442 C CA . THR A 1 847 ? 8.272 4.677 -25.341 1.00 78.06 847 THR A CA 1
ATOM 6443 C C . THR A 1 847 ? 7.382 3.491 -25.720 1.00 78.06 847 THR A C 1
ATOM 6445 O O . THR A 1 847 ? 6.589 3.545 -26.665 1.00 78.06 847 THR A O 1
ATOM 6448 N N . ALA A 1 848 ? 7.501 2.392 -24.976 1.00 80.50 848 ALA A N 1
ATOM 6449 C CA . ALA A 1 848 ? 6.636 1.233 -25.161 1.00 80.50 848 ALA A CA 1
ATOM 6450 C C . ALA A 1 848 ? 5.245 1.463 -24.539 1.00 80.50 848 ALA A C 1
ATOM 6452 O O . ALA A 1 848 ? 5.115 1.968 -23.423 1.00 80.50 848 ALA A O 1
ATOM 6453 N N . LYS A 1 849 ? 4.195 1.054 -25.260 1.00 83.38 849 LYS A N 1
ATOM 6454 C CA . LYS A 1 849 ? 2.784 1.121 -24.829 1.00 83.38 849 LYS A CA 1
ATOM 6455 C C . LYS A 1 849 ? 2.158 -0.250 -24.558 1.00 83.38 849 LYS A C 1
ATOM 6457 O O . LYS A 1 849 ? 1.131 -0.327 -23.890 1.00 83.38 849 LYS A O 1
ATOM 6462 N N . SER A 1 850 ? 2.758 -1.329 -25.061 1.00 88.62 850 SER A N 1
ATOM 6463 C CA . SER A 1 850 ? 2.442 -2.704 -24.651 1.00 88.62 850 SER A CA 1
ATOM 6464 C C . SER A 1 850 ? 3.495 -3.707 -25.131 1.00 88.62 850 SER A C 1
ATOM 6466 O O . SER A 1 850 ? 4.185 -3.461 -26.122 1.00 88.62 850 SER A O 1
ATOM 6468 N N . GLY A 1 851 ? 3.549 -4.875 -24.486 1.00 91.06 851 GLY A N 1
ATOM 6469 C CA . GLY A 1 851 ? 4.255 -6.075 -24.944 1.00 91.06 851 GLY A CA 1
ATOM 6470 C C . GLY A 1 851 ? 5.763 -6.087 -24.687 1.00 91.06 851 GLY A C 1
ATOM 6471 O O . GLY A 1 851 ? 6.475 -6.846 -25.351 1.00 91.06 851 GLY A O 1
ATOM 6472 N N . VAL A 1 852 ? 6.266 -5.254 -23.770 1.00 94.50 852 VAL A N 1
ATOM 6473 C CA . VAL A 1 852 ? 7.709 -5.078 -23.535 1.00 94.50 852 VAL A CA 1
ATOM 6474 C C . VAL A 1 852 ? 8.192 -5.742 -22.242 1.00 94.50 852 VAL A C 1
ATOM 6476 O O . VAL A 1 852 ? 7.556 -5.633 -21.196 1.00 94.50 852 VAL A O 1
ATOM 6479 N N . GLY A 1 853 ? 9.354 -6.394 -22.283 1.00 96.62 853 GLY A N 1
ATOM 6480 C CA . GLY A 1 853 ? 10.011 -6.944 -21.097 1.00 96.62 853 GLY A CA 1
ATOM 6481 C C . GLY A 1 853 ? 10.698 -5.869 -20.253 1.00 96.62 853 GLY A C 1
ATOM 6482 O O . GLY A 1 853 ? 10.492 -5.810 -19.043 1.00 96.62 853 GLY A O 1
ATOM 6483 N N . PHE A 1 854 ? 11.481 -4.989 -20.880 1.00 97.12 854 PHE A N 1
ATOM 6484 C CA . PHE A 1 854 ? 12.139 -3.864 -20.213 1.00 97.12 854 PHE A CA 1
ATOM 6485 C C . PHE A 1 854 ? 12.261 -2.641 -21.138 1.00 97.12 854 PHE A C 1
ATOM 6487 O O . PHE A 1 854 ? 12.948 -2.706 -22.159 1.00 97.12 854 PHE A O 1
ATOM 6494 N N . ASP A 1 855 ? 11.628 -1.523 -20.776 1.00 95.00 855 ASP A N 1
ATOM 6495 C CA . ASP A 1 855 ? 11.756 -0.240 -21.482 1.00 95.00 855 ASP A CA 1
ATOM 6496 C C . ASP A 1 855 ? 12.528 0.800 -20.656 1.00 95.00 855 ASP A C 1
ATOM 6498 O O . ASP A 1 855 ? 12.118 1.168 -19.549 1.00 95.00 855 ASP A O 1
ATOM 6502 N N . ILE A 1 856 ? 13.625 1.297 -21.237 1.00 92.25 856 ILE A N 1
ATOM 6503 C CA . ILE A 1 856 ? 14.375 2.486 -20.795 1.00 92.25 856 ILE A CA 1
ATOM 6504 C C . ILE A 1 856 ? 14.666 3.454 -21.959 1.00 92.25 856 ILE A C 1
ATOM 6506 O O . ILE A 1 856 ? 15.538 4.311 -21.848 1.00 92.25 856 ILE A O 1
ATOM 6510 N N . GLY A 1 857 ? 13.968 3.300 -23.089 1.00 89.06 857 GLY A N 1
ATOM 6511 C CA . GLY A 1 857 ? 14.252 3.955 -24.368 1.00 89.06 857 GLY A CA 1
ATOM 6512 C C . GLY A 1 857 ? 13.673 5.353 -24.564 1.00 89.06 857 GLY A C 1
ATOM 6513 O O . GLY A 1 857 ? 13.878 5.938 -25.622 1.00 89.06 857 GLY A O 1
ATOM 6514 N N . ASN A 1 858 ? 12.964 5.886 -23.576 1.00 85.94 858 ASN A N 1
ATOM 6515 C CA . ASN A 1 858 ? 12.286 7.178 -23.668 1.00 85.94 858 ASN A CA 1
ATOM 6516 C C . ASN A 1 858 ? 13.249 8.365 -23.536 1.00 85.94 858 ASN A C 1
ATOM 6518 O O . ASN A 1 858 ? 14.260 8.291 -22.834 1.00 85.94 858 ASN A O 1
ATOM 6522 N N . ASP A 1 859 ? 12.881 9.464 -24.194 1.00 79.31 859 ASP A N 1
ATOM 6523 C CA . ASP A 1 859 ? 13.598 10.741 -24.244 1.00 79.31 859 ASP A CA 1
ATOM 6524 C C . ASP A 1 859 ? 14.010 11.243 -22.850 1.00 79.31 859 ASP A C 1
ATOM 6526 O O . ASP A 1 859 ? 15.160 11.615 -22.611 1.00 79.31 859 ASP A O 1
ATOM 6530 N N . ALA A 1 860 ? 13.106 11.176 -21.879 1.00 81.69 860 ALA A N 1
ATOM 6531 C CA . ALA A 1 860 ? 13.346 11.703 -20.548 1.00 81.69 860 ALA A CA 1
ATOM 6532 C C . ALA A 1 860 ? 14.267 10.837 -19.660 1.00 81.69 860 ALA A C 1
ATOM 6534 O O . ALA A 1 860 ? 14.770 11.347 -18.656 1.00 81.69 860 ALA A O 1
ATOM 6535 N N . THR A 1 861 ? 14.551 9.570 -19.995 1.00 88.44 861 THR A N 1
ATOM 6536 C CA . THR A 1 861 ? 15.391 8.684 -19.159 1.00 88.44 861 THR A CA 1
ATOM 6537 C C . THR A 1 861 ? 16.889 8.796 -19.493 1.00 88.44 861 THR A C 1
ATOM 6539 O O . THR A 1 861 ? 17.327 8.511 -20.607 1.00 88.44 861 THR A O 1
ATOM 6542 N N . HIS A 1 862 ? 17.706 9.189 -18.506 1.00 89.81 862 HIS A N 1
ATOM 6543 C CA . HIS A 1 862 ? 19.112 9.581 -18.689 1.00 89.81 862 HIS A CA 1
ATOM 6544 C C . HIS A 1 862 ? 20.114 8.819 -17.797 1.00 89.81 862 HIS A C 1
ATOM 6546 O O . HIS A 1 862 ? 19.943 8.661 -16.586 1.00 89.81 862 HIS A O 1
ATOM 6552 N N . GLY A 1 863 ? 21.257 8.443 -18.381 1.00 89.88 863 GLY A N 1
ATOM 6553 C CA . GLY A 1 863 ? 22.443 8.006 -17.627 1.00 89.88 863 GLY A CA 1
ATOM 6554 C C . GLY A 1 863 ? 23.145 9.148 -16.850 1.00 89.88 863 GLY A C 1
ATOM 6555 O O . GLY A 1 863 ? 22.738 10.305 -16.942 1.00 89.88 863 GLY A O 1
ATOM 6556 N N . PRO A 1 864 ? 24.246 8.889 -16.111 1.00 92.25 864 PRO A N 1
ATOM 6557 C CA . PRO A 1 864 ? 24.974 7.627 -16.025 1.00 92.25 864 PRO A CA 1
ATOM 6558 C C . PRO A 1 864 ? 24.279 6.588 -15.141 1.00 92.25 864 PRO A C 1
ATOM 6560 O O . PRO A 1 864 ? 24.046 6.850 -13.966 1.00 92.25 864 PRO A O 1
ATOM 6563 N N . ALA A 1 865 ? 24.006 5.406 -15.692 1.00 94.94 865 ALA A N 1
ATOM 6564 C CA . ALA A 1 865 ? 23.344 4.304 -14.991 1.00 94.94 865 ALA A CA 1
ATOM 6565 C C . ALA A 1 865 ? 23.869 2.933 -15.456 1.00 94.94 865 ALA A C 1
ATOM 6567 O O . ALA A 1 865 ? 24.491 2.813 -16.517 1.00 94.94 865 ALA A O 1
ATOM 6568 N N . ASN A 1 866 ? 23.628 1.896 -14.650 1.00 96.88 866 ASN A N 1
ATOM 6569 C CA . ASN A 1 866 ? 24.054 0.524 -14.931 1.00 96.88 866 ASN A CA 1
ATOM 6570 C C . ASN A 1 866 ? 22.865 -0.442 -14.905 1.00 96.88 866 ASN A C 1
ATOM 6572 O O . ASN A 1 866 ? 21.991 -0.351 -14.047 1.00 96.88 866 ASN A O 1
ATOM 6576 N N . VAL A 1 867 ? 22.872 -1.400 -15.823 1.00 97.75 867 VAL A N 1
ATOM 6577 C CA . VAL A 1 867 ? 21.885 -2.472 -15.953 1.00 97.75 867 VAL A CA 1
ATOM 6578 C C . VAL A 1 867 ? 22.648 -3.793 -15.892 1.00 97.75 867 VAL A C 1
ATOM 6580 O O . VAL A 1 867 ? 23.364 -4.127 -16.834 1.00 97.75 867 VAL A O 1
ATOM 6583 N N . SER A 1 868 ? 22.554 -4.533 -14.787 1.00 98.12 868 SER A N 1
ATOM 6584 C CA . SER A 1 868 ? 23.400 -5.711 -14.553 1.00 98.12 868 SER A CA 1
ATOM 6585 C C . SER A 1 868 ? 22.646 -6.963 -14.119 1.00 98.12 868 SER A C 1
ATOM 6587 O O . SER A 1 868 ? 21.693 -6.891 -13.350 1.00 98.12 868 SER A O 1
ATOM 6589 N N . ASN A 1 869 ? 23.117 -8.134 -14.556 1.00 98.19 869 ASN A N 1
ATOM 6590 C CA . ASN A 1 869 ? 22.592 -9.451 -14.166 1.00 98.19 869 ASN A CA 1
ATOM 6591 C C . ASN A 1 869 ? 21.084 -9.622 -14.461 1.00 98.19 869 ASN A C 1
ATOM 6593 O O . ASN A 1 869 ? 20.333 -10.107 -13.617 1.00 98.19 869 ASN A O 1
ATOM 6597 N N . ILE A 1 870 ? 20.632 -9.182 -15.639 1.00 98.19 870 ILE A N 1
ATOM 6598 C CA . ILE A 1 870 ? 19.210 -9.174 -16.022 1.00 98.19 870 ILE A CA 1
ATOM 6599 C C . ILE A 1 870 ? 18.860 -10.416 -16.848 1.00 98.19 870 ILE A C 1
ATOM 6601 O O . ILE A 1 870 ? 19.622 -10.818 -17.726 1.00 98.19 870 ILE A O 1
ATOM 6605 N N . SER A 1 871 ? 17.674 -10.986 -16.640 1.00 98.31 871 SER A N 1
ATOM 6606 C CA . SER A 1 871 ? 17.099 -12.014 -17.518 1.00 98.31 871 SER A CA 1
ATOM 6607 C C . SER A 1 871 ? 15.697 -11.619 -17.979 1.00 98.31 871 SER A C 1
ATOM 6609 O O . SER A 1 871 ? 14.874 -11.230 -17.153 1.00 98.31 871 SER A O 1
ATOM 6611 N N . ILE A 1 872 ? 15.444 -11.693 -19.291 1.00 98.31 872 ILE A N 1
ATOM 6612 C CA . ILE A 1 872 ? 14.166 -11.328 -19.921 1.00 98.31 872 ILE A CA 1
ATOM 6613 C C . ILE A 1 872 ? 13.778 -12.383 -20.954 1.00 98.31 872 ILE A C 1
ATOM 6615 O O . ILE A 1 872 ? 14.558 -12.713 -21.854 1.00 98.31 872 ILE A O 1
ATOM 6619 N N . GLU A 1 873 ? 12.559 -12.894 -20.838 1.00 96.81 873 GLU A N 1
ATOM 6620 C CA . GLU A 1 873 ? 12.030 -13.914 -21.738 1.00 96.81 873 GLU A CA 1
ATOM 6621 C C . GLU A 1 873 ? 10.509 -13.847 -21.886 1.00 96.81 873 GLU A C 1
ATOM 6623 O O . GLU A 1 873 ? 9.810 -13.425 -20.966 1.00 96.81 873 GLU A O 1
ATOM 6628 N N . GLY A 1 874 ? 9.988 -14.312 -23.025 1.00 95.00 874 GLY A N 1
ATOM 6629 C CA . GLY A 1 874 ? 8.547 -14.472 -23.241 1.00 95.00 874 GLY A CA 1
ATOM 6630 C C . GLY A 1 874 ? 7.763 -13.181 -23.504 1.00 95.00 874 GLY A C 1
ATOM 6631 O O . GLY A 1 874 ? 6.545 -13.192 -23.324 1.00 95.00 874 GLY A O 1
ATOM 6632 N N . TYR A 1 875 ? 8.425 -12.098 -23.926 1.00 95.81 875 TYR A N 1
ATOM 6633 C CA . TYR A 1 875 ? 7.786 -10.843 -24.351 1.00 95.81 875 TYR A CA 1
ATOM 6634 C C . TYR A 1 875 ? 7.810 -10.664 -25.872 1.00 95.81 875 TYR A C 1
ATOM 6636 O O . TYR A 1 875 ? 8.612 -11.280 -26.578 1.00 95.81 875 TYR A O 1
ATOM 6644 N N . ALA A 1 876 ? 6.944 -9.796 -26.396 1.00 95.12 876 ALA A N 1
ATOM 6645 C CA . ALA A 1 876 ? 6.931 -9.438 -27.811 1.00 95.12 876 ALA A CA 1
ATOM 6646 C C . ALA A 1 876 ? 8.196 -8.639 -28.175 1.00 95.12 876 ALA A C 1
ATOM 6648 O O . ALA A 1 876 ? 8.865 -8.973 -29.153 1.00 95.12 876 ALA A O 1
ATOM 6649 N N . MET A 1 877 ? 8.586 -7.688 -27.319 1.00 96.06 877 MET A N 1
ATOM 6650 C CA . MET A 1 877 ? 9.895 -7.031 -27.337 1.00 96.06 877 MET A CA 1
ATOM 6651 C C . MET A 1 877 ? 10.633 -7.272 -26.014 1.00 96.06 877 MET A C 1
ATOM 6653 O O . MET A 1 877 ? 10.096 -6.980 -24.949 1.00 96.06 877 MET A O 1
ATOM 6657 N N . GLY A 1 878 ? 11.865 -7.778 -26.055 1.00 97.12 878 GLY A N 1
ATOM 6658 C CA . GLY A 1 878 ? 12.659 -8.053 -24.852 1.00 97.12 878 GLY A CA 1
ATOM 6659 C C . GLY A 1 878 ? 13.115 -6.776 -24.138 1.00 97.12 878 GLY A C 1
ATOM 6660 O O . GLY A 1 878 ? 12.725 -6.527 -22.999 1.00 97.12 878 GLY A O 1
ATOM 6661 N N . PHE A 1 879 ? 13.933 -5.960 -24.804 1.00 96.44 879 PHE A N 1
ATOM 6662 C CA . PHE A 1 879 ? 14.585 -4.780 -24.229 1.00 96.44 879 PHE A CA 1
ATOM 6663 C C . PHE A 1 879 ? 14.609 -3.599 -25.211 1.00 96.44 879 PHE A C 1
ATOM 6665 O O . PHE A 1 879 ? 15.066 -3.748 -26.343 1.00 96.44 879 PHE A O 1
ATOM 6672 N N . VAL A 1 880 ? 14.179 -2.410 -24.782 1.00 95.12 880 VAL A N 1
ATOM 6673 C CA . VAL A 1 880 ? 14.339 -1.163 -25.554 1.00 95.12 880 VAL A CA 1
ATOM 6674 C C . VAL A 1 880 ? 15.548 -0.393 -25.019 1.00 95.12 880 VAL A C 1
ATOM 6676 O O . VAL A 1 880 ? 15.596 -0.038 -23.840 1.00 95.12 880 VAL A O 1
ATOM 6679 N N . THR A 1 881 ? 16.542 -0.139 -25.875 1.00 92.75 881 THR A N 1
ATOM 6680 C CA . THR A 1 881 ? 17.804 0.500 -25.463 1.00 92.75 881 THR A CA 1
ATOM 6681 C C . THR A 1 881 ? 17.635 1.990 -25.141 1.00 92.75 881 THR A C 1
ATOM 6683 O O . THR A 1 881 ? 16.889 2.666 -25.853 1.00 92.75 881 THR A O 1
ATOM 6686 N N . PRO A 1 882 ? 18.393 2.541 -24.173 1.00 91.56 882 PRO A N 1
ATOM 6687 C CA . PRO A 1 882 ? 18.279 3.937 -23.762 1.00 91.56 882 PRO A CA 1
ATOM 6688 C C . PRO A 1 882 ? 18.884 4.897 -24.791 1.00 91.56 882 PRO A C 1
ATOM 6690 O O . PRO A 1 882 ? 19.987 4.671 -25.294 1.00 91.56 882 PRO A O 1
ATOM 6693 N N . VAL A 1 883 ? 18.182 6.003 -25.049 1.00 89.06 883 VAL A N 1
ATOM 6694 C CA . VAL A 1 883 ? 18.561 7.017 -26.053 1.00 89.06 883 VAL A CA 1
ATOM 6695 C C . VAL A 1 883 ? 19.407 8.165 -25.500 1.00 89.06 883 VAL A C 1
ATOM 6697 O O . VAL A 1 883 ? 20.013 8.898 -26.287 1.00 89.06 883 VAL A O 1
ATOM 6700 N N . ASN A 1 884 ? 19.485 8.319 -24.169 1.00 89.00 884 ASN A N 1
ATOM 6701 C CA . ASN A 1 884 ? 20.113 9.470 -23.520 1.00 89.00 884 ASN A CA 1
ATOM 6702 C C . ASN A 1 884 ? 21.114 9.123 -22.399 1.00 89.00 884 ASN A C 1
ATOM 6704 O O . ASN A 1 884 ? 20.888 8.287 -21.521 1.00 89.00 884 ASN A O 1
ATOM 6708 N N . GLY A 1 885 ? 22.258 9.818 -22.411 1.00 89.19 885 GLY A N 1
ATOM 6709 C CA . GLY A 1 885 ? 23.351 9.635 -21.447 1.00 89.19 885 GLY A CA 1
ATOM 6710 C C . GLY A 1 885 ? 24.195 8.361 -21.637 1.00 89.19 885 GLY A C 1
ATOM 6711 O O . GLY A 1 885 ? 24.087 7.634 -22.623 1.00 89.19 885 GLY A O 1
ATOM 6712 N N . ASN A 1 886 ? 25.098 8.108 -20.688 1.00 92.94 886 ASN A N 1
ATOM 6713 C CA . ASN A 1 886 ? 26.003 6.952 -20.730 1.00 92.94 886 ASN A CA 1
ATOM 6714 C C . ASN A 1 886 ? 25.408 5.766 -19.964 1.00 92.94 886 ASN A C 1
ATOM 6716 O O . ASN A 1 886 ? 24.996 5.928 -18.820 1.00 92.94 886 ASN A O 1
ATOM 6720 N N . TRP A 1 887 ? 25.443 4.571 -20.541 1.00 95.25 887 TRP A N 1
ATOM 6721 C CA . TRP A 1 887 ? 24.918 3.360 -19.911 1.00 95.25 887 TRP A CA 1
ATOM 6722 C C . TRP A 1 887 ? 25.931 2.219 -19.964 1.00 95.25 887 TRP A C 1
ATOM 6724 O O . TRP A 1 887 ? 26.667 2.072 -20.946 1.00 95.25 887 TRP A O 1
ATOM 6734 N N . THR A 1 888 ? 25.932 1.394 -18.918 1.00 96.38 888 THR A N 1
ATOM 6735 C CA . THR A 1 888 ? 26.596 0.083 -18.908 1.00 96.38 888 THR A CA 1
ATOM 6736 C C . THR A 1 888 ? 25.532 -1.004 -18.826 1.00 96.38 888 THR A C 1
ATOM 6738 O O . THR A 1 888 ? 24.703 -0.965 -17.921 1.00 96.38 888 THR A O 1
ATOM 6741 N N . VAL A 1 889 ? 25.567 -1.985 -19.724 1.00 96.69 889 VAL A N 1
ATOM 6742 C CA . VAL A 1 889 ? 24.751 -3.205 -19.650 1.00 96.69 889 VAL A CA 1
ATOM 6743 C C . VAL A 1 889 ? 25.699 -4.389 -19.465 1.00 96.69 889 VAL A C 1
ATOM 6745 O O . VAL A 1 889 ? 26.575 -4.592 -20.302 1.00 96.69 889 VAL A O 1
ATOM 6748 N N . ASP A 1 890 ? 25.565 -5.157 -18.384 1.00 97.19 890 ASP A N 1
ATOM 6749 C CA . ASP A 1 890 ? 26.492 -6.249 -18.046 1.00 97.19 890 ASP A CA 1
ATOM 6750 C C . ASP A 1 890 ? 25.757 -7.522 -17.606 1.00 97.19 890 ASP A C 1
ATOM 6752 O O . ASP A 1 890 ? 25.072 -7.541 -16.585 1.00 97.19 890 ASP A O 1
ATOM 6756 N N . GLY A 1 891 ? 25.898 -8.609 -18.364 1.00 96.56 891 GLY A N 1
ATOM 6757 C CA . GLY A 1 891 ? 25.291 -9.893 -18.002 1.00 96.56 891 GLY A CA 1
ATOM 6758 C C . GLY A 1 891 ? 23.776 -9.902 -18.211 1.00 96.56 891 GLY A C 1
ATOM 6759 O O . GLY A 1 891 ? 23.025 -10.284 -17.316 1.00 96.56 891 GLY A O 1
ATOM 6760 N N . MET A 1 892 ? 23.325 -9.447 -19.382 1.00 97.38 892 MET A N 1
ATOM 6761 C CA . MET A 1 892 ? 21.918 -9.481 -19.790 1.00 97.38 892 MET A CA 1
ATOM 6762 C C . MET A 1 892 ? 21.626 -10.732 -20.634 1.00 97.38 892 MET A C 1
ATOM 6764 O O . MET A 1 892 ? 22.344 -11.028 -21.588 1.00 97.38 892 MET A O 1
ATOM 6768 N N . MET A 1 893 ? 20.562 -11.465 -20.309 1.00 97.81 893 MET A N 1
ATOM 6769 C CA . MET A 1 893 ? 20.126 -12.667 -21.026 1.00 97.81 893 MET A CA 1
ATOM 6770 C C . MET A 1 893 ? 18.723 -12.479 -21.606 1.00 97.81 893 MET A C 1
ATOM 6772 O O . MET A 1 893 ? 17.744 -12.484 -20.864 1.00 97.81 893 MET A O 1
ATOM 6776 N N . LEU A 1 894 ? 18.639 -12.365 -22.930 1.00 97.00 894 LEU A N 1
ATOM 6777 C CA . LEU A 1 894 ? 17.408 -12.213 -23.703 1.00 97.00 894 LEU A CA 1
ATOM 6778 C C . LEU A 1 894 ? 17.148 -13.517 -24.470 1.00 97.00 894 LEU A C 1
ATOM 6780 O O . LEU A 1 894 ? 18.004 -13.959 -25.242 1.00 97.00 894 LEU A O 1
ATOM 6784 N N . ASN A 1 895 ? 16.025 -14.186 -24.192 1.00 92.50 895 ASN A N 1
ATOM 6785 C CA . ASN A 1 895 ? 15.701 -15.496 -24.770 1.00 92.50 895 ASN A CA 1
ATOM 6786 C C . ASN A 1 895 ? 14.196 -15.651 -25.036 1.00 92.50 895 ASN A C 1
ATOM 6788 O O . ASN A 1 895 ? 13.378 -15.246 -24.224 1.00 92.50 895 ASN A O 1
ATOM 6792 N N . ASP A 1 896 ? 13.830 -16.321 -26.132 1.00 93.06 896 ASP A N 1
ATOM 6793 C CA . ASP A 1 896 ? 12.436 -16.650 -26.497 1.00 93.06 896 ASP A CA 1
ATOM 6794 C C . ASP A 1 896 ? 11.455 -15.454 -26.513 1.00 93.06 896 ASP A C 1
ATOM 6796 O O . ASP A 1 896 ? 10.253 -15.616 -26.295 1.00 93.06 896 ASP A O 1
ATOM 6800 N N . ASN A 1 897 ? 11.969 -14.254 -26.794 1.00 95.94 897 ASN A N 1
ATOM 6801 C CA . ASN A 1 897 ? 11.173 -13.070 -27.118 1.00 95.94 897 ASN A CA 1
ATOM 6802 C C . ASN A 1 897 ? 10.763 -13.083 -28.608 1.00 95.94 897 ASN A C 1
ATOM 6804 O O . ASN A 1 897 ? 11.266 -13.898 -29.386 1.00 95.94 897 ASN A O 1
ATOM 6808 N N . GLY A 1 898 ? 9.864 -12.183 -29.015 1.00 95.06 898 GLY A N 1
ATOM 6809 C CA . GLY A 1 898 ? 9.536 -11.948 -30.430 1.00 95.06 898 GLY A CA 1
ATOM 6810 C C . GLY A 1 898 ? 10.707 -11.289 -31.168 1.00 95.06 898 GLY A C 1
ATOM 6811 O O . GLY A 1 898 ? 11.274 -11.876 -32.090 1.00 95.06 898 GLY A O 1
ATOM 6812 N N . THR A 1 899 ? 11.114 -10.119 -30.672 1.00 95.19 899 THR A N 1
ATOM 6813 C CA . THR A 1 899 ? 12.411 -9.472 -30.922 1.00 95.19 899 THR A CA 1
ATOM 6814 C C . THR A 1 899 ? 13.104 -9.270 -29.568 1.00 95.19 899 THR A C 1
ATOM 6816 O O . THR A 1 899 ? 12.468 -8.855 -28.603 1.00 95.19 899 THR A O 1
ATOM 6819 N N . ASP A 1 900 ? 14.402 -9.562 -29.448 1.00 95.44 900 ASP A N 1
ATOM 6820 C CA . ASP A 1 900 ? 15.122 -9.434 -28.171 1.00 95.44 900 ASP A CA 1
ATOM 6821 C C . ASP A 1 900 ? 15.470 -7.977 -27.835 1.00 95.44 900 ASP A C 1
ATOM 6823 O O . ASP A 1 900 ? 15.319 -7.577 -26.683 1.00 95.44 900 ASP A O 1
ATOM 6827 N N . MET A 1 901 ? 15.929 -7.180 -28.809 1.00 94.62 901 MET A N 1
ATOM 6828 C CA . MET A 1 901 ? 16.322 -5.778 -28.596 1.00 94.62 901 MET A CA 1
ATOM 6829 C C . MET A 1 901 ? 15.760 -4.824 -29.654 1.00 94.62 901 MET A C 1
ATOM 6831 O O . MET A 1 901 ? 15.955 -5.051 -30.849 1.00 94.62 901 MET A O 1
ATOM 6835 N N . LEU A 1 902 ? 15.192 -3.700 -29.211 1.00 94.06 902 LEU A N 1
ATOM 6836 C CA . LEU A 1 902 ? 14.919 -2.533 -30.051 1.00 94.06 902 LEU A CA 1
ATOM 6837 C C . LEU A 1 902 ? 15.979 -1.458 -29.803 1.00 94.06 902 LEU A C 1
ATOM 6839 O O . LEU A 1 902 ? 16.109 -0.946 -28.690 1.00 94.06 902 LEU A O 1
ATOM 6843 N N . ILE A 1 903 ? 16.719 -1.110 -30.853 1.00 92.69 903 ILE A N 1
ATOM 6844 C CA . ILE A 1 903 ? 17.757 -0.082 -30.841 1.00 92.69 903 ILE A CA 1
ATOM 6845 C C . ILE A 1 903 ? 17.213 1.190 -31.489 1.00 92.69 903 ILE A C 1
ATOM 6847 O O . ILE A 1 903 ? 16.754 1.173 -32.631 1.00 92.69 903 ILE A O 1
ATOM 6851 N N . GLN A 1 904 ? 17.300 2.308 -30.777 1.00 88.81 904 GLN A N 1
ATOM 6852 C CA . GLN A 1 904 ? 16.819 3.610 -31.243 1.00 88.81 904 GLN A CA 1
ATOM 6853 C C . GLN A 1 904 ? 17.972 4.551 -31.635 1.00 88.81 904 GLN A C 1
ATOM 6855 O O . GLN A 1 904 ? 19.111 4.347 -31.208 1.00 88.81 904 GLN A O 1
ATOM 6860 N N . PRO A 1 905 ? 17.722 5.600 -32.442 1.00 86.56 905 PRO A N 1
ATOM 6861 C CA . PRO A 1 905 ? 18.652 6.714 -32.595 1.00 86.56 905 PRO A CA 1
ATOM 6862 C C . PRO A 1 905 ? 18.922 7.410 -31.246 1.00 86.56 905 PRO A C 1
ATOM 6864 O O . PRO A 1 905 ? 17.989 7.589 -30.468 1.00 86.56 905 PRO A O 1
ATOM 6867 N N . PRO A 1 906 ? 20.161 7.849 -30.963 1.00 86.19 906 PRO A N 1
ATOM 6868 C CA . PRO A 1 906 ? 20.466 8.591 -29.747 1.00 86.19 906 PRO A CA 1
ATOM 6869 C C . PRO A 1 906 ? 20.086 10.066 -29.934 1.00 86.19 906 PRO A C 1
ATOM 6871 O O . PRO A 1 906 ? 20.448 10.678 -30.943 1.00 86.19 906 PRO A O 1
ATOM 6874 N N . GLU A 1 907 ? 19.393 10.658 -28.965 1.00 78.25 907 GLU A N 1
ATOM 6875 C CA . GLU A 1 907 ? 18.986 12.069 -29.050 1.00 78.25 907 GLU A CA 1
ATOM 6876 C C . GLU A 1 907 ? 20.103 13.017 -28.595 1.00 78.25 907 GLU A C 1
ATOM 6878 O O . GLU A 1 907 ? 20.356 14.059 -29.206 1.00 78.25 907 GLU A O 1
ATOM 6883 N N . SER A 1 908 ? 20.813 12.629 -27.533 1.00 72.06 908 SER A N 1
ATOM 6884 C CA . SER A 1 908 ? 21.982 13.329 -27.000 1.00 72.06 908 SER A CA 1
ATOM 6885 C C . SER A 1 908 ? 23.290 12.590 -27.327 1.00 72.06 908 SER A C 1
ATOM 6887 O O . SER A 1 908 ? 23.363 11.731 -28.206 1.00 72.06 908 SER A O 1
ATOM 6889 N N . ALA A 1 909 ? 24.379 12.927 -26.629 1.00 72.00 909 ALA A N 1
ATOM 6890 C CA . ALA A 1 909 ? 25.681 12.274 -26.781 1.00 72.00 909 ALA A CA 1
ATOM 6891 C C . ALA A 1 909 ? 25.744 10.912 -26.053 1.00 72.00 909 ALA A C 1
ATOM 6893 O O . ALA A 1 909 ? 26.697 10.650 -25.317 1.00 72.00 909 ALA A O 1
ATOM 6894 N N . ALA A 1 910 ? 24.716 10.078 -26.224 1.00 77.62 910 ALA A N 1
ATOM 6895 C CA . ALA A 1 910 ? 24.571 8.811 -25.521 1.00 77.62 910 ALA A CA 1
ATOM 6896 C C . ALA A 1 910 ? 25.635 7.778 -25.923 1.00 77.62 910 ALA A C 1
ATOM 6898 O O . ALA A 1 910 ? 26.128 7.770 -27.055 1.00 77.62 910 ALA A O 1
ATOM 6899 N N . GLN A 1 911 ? 25.982 6.892 -24.987 1.00 88.94 911 GLN A N 1
ATOM 6900 C CA . GLN A 1 911 ? 26.890 5.762 -25.215 1.00 88.94 911 GLN A CA 1
ATOM 6901 C C . GLN A 1 911 ? 26.437 4.561 -24.386 1.00 88.94 911 GLN A C 1
ATOM 6903 O O . GLN A 1 911 ? 26.564 4.572 -23.161 1.00 88.94 911 GLN A O 1
ATOM 6908 N N . VAL A 1 912 ? 25.945 3.514 -25.049 1.00 92.75 912 VAL A N 1
ATOM 6909 C CA . VAL A 1 912 ? 25.523 2.268 -24.398 1.00 92.75 912 VAL A CA 1
ATOM 6910 C C . VAL A 1 912 ? 26.641 1.244 -24.559 1.00 92.75 912 VAL A C 1
ATOM 6912 O O . VAL A 1 912 ? 26.958 0.823 -25.670 1.00 92.75 912 VAL A O 1
ATOM 6915 N N . ASN A 1 913 ? 27.268 0.862 -23.451 1.00 94.56 913 ASN A N 1
ATOM 6916 C CA . ASN A 1 913 ? 28.383 -0.078 -23.413 1.00 94.56 913 ASN A CA 1
ATOM 6917 C C . ASN A 1 913 ? 27.854 -1.419 -22.905 1.00 94.56 913 ASN A C 1
ATOM 6919 O O . ASN A 1 913 ? 27.492 -1.530 -21.737 1.00 94.56 913 ASN A O 1
ATOM 6923 N N . ILE A 1 914 ? 27.775 -2.418 -23.779 1.00 93.88 914 ILE A N 1
ATOM 6924 C CA . ILE A 1 914 ? 27.144 -3.710 -23.493 1.00 93.88 914 ILE A CA 1
ATOM 6925 C C . ILE A 1 914 ? 28.228 -4.786 -23.395 1.00 93.88 914 ILE A C 1
ATOM 6927 O O . ILE A 1 914 ? 29.058 -4.903 -24.292 1.00 93.88 914 ILE A O 1
ATOM 6931 N N . GLN A 1 915 ? 28.220 -5.604 -22.347 1.00 94.56 915 GLN A N 1
ATOM 6932 C CA . GLN A 1 915 ? 29.123 -6.746 -22.190 1.00 94.56 915 GLN A CA 1
ATOM 6933 C C . GLN A 1 915 ? 28.395 -7.958 -21.591 1.00 94.56 915 GLN A C 1
ATOM 6935 O O . GLN A 1 915 ? 27.350 -7.825 -20.956 1.00 94.56 915 GLN A O 1
ATOM 6940 N N . ASN A 1 916 ? 28.927 -9.161 -21.832 1.00 94.31 916 ASN A N 1
ATOM 6941 C CA . ASN A 1 916 ? 28.347 -10.430 -21.367 1.00 94.31 916 ASN A CA 1
ATOM 6942 C C . ASN A 1 916 ? 26.860 -10.641 -21.757 1.00 94.31 916 ASN A C 1
ATOM 6944 O O . ASN A 1 916 ? 26.111 -11.278 -21.018 1.00 94.31 916 ASN A O 1
ATOM 6948 N N . ILE A 1 917 ? 26.416 -10.102 -22.901 1.00 93.69 917 ILE A N 1
ATOM 6949 C CA . ILE A 1 917 ? 25.022 -10.205 -23.360 1.00 93.69 917 ILE A CA 1
ATOM 6950 C C . ILE A 1 917 ? 24.753 -11.502 -24.142 1.00 93.69 917 ILE A C 1
ATOM 6952 O O . ILE A 1 917 ? 25.567 -11.937 -24.956 1.00 93.69 917 ILE A O 1
ATOM 6956 N N . THR A 1 918 ? 23.577 -12.095 -23.932 1.00 95.38 918 THR A N 1
ATOM 6957 C CA . THR A 1 918 ? 23.001 -13.157 -24.773 1.00 95.38 918 THR A CA 1
ATOM 6958 C C . THR A 1 918 ? 21.724 -12.635 -25.426 1.00 95.38 918 THR A C 1
ATOM 6960 O O . THR A 1 918 ? 20.841 -12.160 -24.720 1.00 95.38 918 THR A O 1
ATOM 6963 N N . TYR A 1 919 ? 21.637 -12.719 -26.755 1.00 94.19 919 TYR A N 1
ATOM 6964 C CA . TYR A 1 919 ? 20.468 -12.359 -27.567 1.00 94.19 919 TYR A CA 1
ATOM 6965 C C . TYR A 1 919 ? 20.486 -13.156 -28.882 1.00 94.19 919 TYR A C 1
ATOM 6967 O O . TYR A 1 919 ? 21.538 -13.667 -29.279 1.00 94.19 919 TYR A O 1
ATOM 6975 N N . SER A 1 920 ? 19.343 -13.258 -29.566 1.00 93.12 920 SER A N 1
ATOM 6976 C CA . SER A 1 920 ? 19.223 -13.894 -30.890 1.00 93.12 920 SER A CA 1
ATOM 6977 C C . SER A 1 920 ? 18.872 -12.908 -32.008 1.00 93.12 920 SER A C 1
ATOM 6979 O O . SER A 1 920 ? 19.198 -13.162 -33.168 1.00 93.12 920 SER A O 1
ATOM 6981 N N . THR A 1 921 ? 18.209 -11.799 -31.676 1.00 93.31 921 THR A N 1
ATOM 6982 C CA . THR A 1 921 ? 17.653 -10.824 -32.630 1.00 93.31 921 THR A CA 1
ATOM 6983 C C . THR A 1 921 ? 17.866 -9.379 -32.169 1.00 93.31 921 THR A C 1
ATOM 6985 O O . THR A 1 921 ? 18.068 -9.121 -30.986 1.00 93.31 921 THR A O 1
ATOM 6988 N N . PHE A 1 922 ? 17.829 -8.425 -33.098 1.00 93.12 922 PHE A N 1
ATOM 6989 C CA . PHE A 1 922 ? 17.653 -7.005 -32.790 1.00 93.12 922 PHE A CA 1
ATOM 6990 C C . PHE A 1 922 ? 17.041 -6.280 -33.992 1.00 93.12 922 PHE A C 1
ATOM 6992 O O . PHE A 1 922 ? 17.175 -6.736 -35.130 1.00 93.12 922 PHE A O 1
ATOM 6999 N N . GLU A 1 923 ? 16.407 -5.142 -33.737 1.00 92.81 923 GLU A N 1
ATOM 7000 C CA . GLU A 1 923 ? 15.890 -4.230 -34.757 1.00 92.81 923 GLU A CA 1
ATOM 7001 C C . GLU A 1 923 ? 16.394 -2.808 -34.484 1.00 92.81 923 GLU A C 1
ATOM 7003 O O . GLU A 1 923 ? 16.587 -2.427 -33.330 1.00 92.81 923 GLU A O 1
ATOM 7008 N N . VAL A 1 924 ? 16.640 -2.026 -35.538 1.00 90.25 924 VAL A N 1
ATOM 7009 C CA . VAL A 1 924 ? 17.101 -0.633 -35.445 1.00 90.25 924 VAL A CA 1
ATOM 7010 C C . VAL A 1 924 ? 16.036 0.287 -36.036 1.00 90.25 924 VAL A C 1
ATOM 7012 O O . VAL A 1 924 ? 15.741 0.203 -37.230 1.00 90.25 924 VAL A O 1
ATOM 7015 N N . VAL A 1 925 ? 15.471 1.184 -35.224 1.00 85.50 925 VAL A N 1
ATOM 7016 C CA . VAL A 1 925 ? 14.460 2.155 -35.679 1.00 85.50 925 VAL A CA 1
ATOM 7017 C C . VAL A 1 925 ? 15.058 3.053 -36.769 1.00 85.50 925 VAL A C 1
ATOM 7019 O O . VAL A 1 925 ? 16.135 3.623 -36.593 1.00 85.50 925 VAL A O 1
ATOM 7022 N N . ASP A 1 926 ? 14.375 3.118 -37.919 1.00 79.38 926 ASP A N 1
ATOM 7023 C CA . ASP A 1 926 ? 14.811 3.776 -39.165 1.00 79.38 926 ASP A CA 1
ATOM 7024 C C . ASP A 1 926 ? 16.219 3.373 -39.677 1.00 79.38 926 ASP A C 1
ATOM 7026 O O . ASP A 1 926 ? 16.840 4.090 -40.470 1.00 79.38 926 ASP A O 1
ATOM 7030 N N . GLY A 1 927 ? 16.735 2.219 -39.237 1.00 77.12 927 GLY A N 1
ATOM 7031 C CA . GLY A 1 927 ? 18.118 1.789 -39.449 1.00 77.12 927 GLY A CA 1
ATOM 7032 C C . GLY A 1 927 ? 18.319 0.600 -40.395 1.00 77.12 927 GLY A C 1
ATOM 7033 O O . GLY A 1 927 ? 17.454 0.220 -41.183 1.00 77.12 927 GLY A O 1
ATOM 7034 N N . ASP A 1 928 ? 19.521 0.023 -40.320 1.00 71.88 928 ASP A N 1
ATOM 7035 C CA . ASP A 1 928 ? 19.923 -1.195 -41.028 1.00 71.88 928 ASP A CA 1
ATOM 7036 C C . ASP A 1 928 ? 20.160 -2.313 -40.002 1.00 71.88 928 ASP A C 1
ATOM 7038 O O . ASP A 1 928 ? 21.125 -2.263 -39.238 1.00 71.88 928 ASP A O 1
ATOM 7042 N N . ASN A 1 929 ? 19.290 -3.325 -39.989 1.00 81.12 929 ASN A N 1
ATOM 7043 C CA . ASN A 1 929 ? 19.356 -4.434 -39.030 1.00 81.12 929 ASN A CA 1
ATOM 7044 C C . ASN A 1 929 ? 20.585 -5.352 -39.237 1.00 81.12 929 ASN A C 1
ATOM 7046 O O . ASN A 1 929 ? 20.831 -6.223 -38.406 1.00 81.12 929 ASN A O 1
ATOM 7050 N N . ASP A 1 930 ? 21.392 -5.160 -40.291 1.00 78.75 930 ASP A N 1
ATOM 7051 C CA . ASP A 1 930 ? 22.693 -5.833 -40.435 1.00 78.75 930 ASP A CA 1
ATOM 7052 C C . ASP A 1 930 ? 23.824 -5.152 -39.615 1.00 78.75 930 ASP A C 1
ATOM 7054 O O . ASP A 1 930 ? 24.915 -5.727 -39.508 1.00 78.75 930 ASP A O 1
ATOM 7058 N N . GLN A 1 931 ? 23.638 -3.937 -39.059 1.00 79.56 931 GLN A N 1
ATOM 7059 C CA . GLN A 1 931 ? 24.711 -3.180 -38.379 1.00 79.56 931 GLN A CA 1
ATOM 7060 C C . GLN A 1 931 ? 24.269 -2.413 -37.121 1.00 79.56 931 GLN A C 1
ATOM 7062 O O . GLN A 1 931 ? 23.336 -1.617 -37.132 1.00 79.56 931 GLN A O 1
ATOM 7067 N N . LEU A 1 932 ? 25.038 -2.574 -36.038 1.00 83.31 932 LEU A N 1
ATOM 7068 C CA . LEU A 1 932 ? 24.868 -1.812 -34.797 1.00 83.31 932 LEU A CA 1
ATOM 7069 C C . LEU A 1 932 ? 25.278 -0.331 -34.985 1.00 83.31 932 LEU A C 1
ATOM 7071 O O . LEU A 1 932 ? 26.358 -0.073 -35.527 1.00 83.31 932 LEU A O 1
ATOM 7075 N N . PRO A 1 933 ? 24.478 0.646 -34.510 1.00 86.75 933 PRO A N 1
ATOM 7076 C CA . PRO A 1 933 ? 24.833 2.069 -34.531 1.00 86.75 933 PRO A CA 1
ATOM 7077 C C . PRO A 1 933 ? 26.093 2.413 -33.716 1.00 86.75 933 PRO A C 1
ATOM 7079 O O . PRO A 1 933 ? 26.356 1.797 -32.689 1.00 86.75 933 PRO A O 1
ATOM 7082 N N . GLU A 1 934 ? 26.824 3.475 -34.094 1.00 87.12 934 GLU A N 1
ATOM 7083 C CA . GLU A 1 934 ? 28.102 3.874 -33.451 1.00 87.12 934 GLU A CA 1
ATOM 7084 C C . GLU A 1 934 ? 28.013 4.179 -31.936 1.00 87.12 934 GLU A C 1
ATOM 7086 O O . GLU A 1 934 ? 29.037 4.192 -31.249 1.00 87.12 934 GLU A O 1
ATOM 7091 N N . HIS A 1 935 ? 26.812 4.426 -31.399 1.00 89.56 935 HIS A N 1
ATOM 7092 C CA . HIS A 1 935 ? 26.593 4.667 -29.968 1.00 89.56 935 HIS A CA 1
ATOM 7093 C C . HIS A 1 935 ? 26.419 3.372 -29.146 1.00 89.56 935 HIS A C 1
ATOM 7095 O O . HIS A 1 935 ? 26.604 3.404 -27.927 1.00 89.56 935 HIS A O 1
ATOM 7101 N N . ILE A 1 936 ? 26.128 2.235 -29.795 1.00 91.00 936 ILE A N 1
ATOM 7102 C CA . ILE A 1 936 ? 26.020 0.909 -29.171 1.00 91.00 936 ILE A CA 1
ATOM 7103 C C . ILE A 1 936 ? 27.369 0.190 -29.275 1.00 91.00 936 ILE A C 1
ATOM 7105 O O . ILE A 1 936 ? 27.800 -0.239 -30.344 1.00 91.00 936 ILE A O 1
ATOM 7109 N N . ASN A 1 937 ? 28.046 0.034 -28.141 1.00 90.00 937 ASN A N 1
ATOM 7110 C CA . ASN A 1 937 ? 29.374 -0.561 -28.047 1.00 90.00 937 ASN A CA 1
ATOM 7111 C C . ASN A 1 937 ? 29.280 -1.929 -27.359 1.00 90.00 937 ASN A C 1
ATOM 7113 O O . ASN A 1 937 ? 29.385 -2.016 -26.136 1.00 90.00 937 ASN A O 1
ATOM 7117 N N . ILE A 1 938 ? 29.079 -2.998 -28.139 1.00 85.44 938 ILE A N 1
ATOM 7118 C CA . ILE A 1 938 ? 29.072 -4.375 -27.616 1.00 85.44 938 ILE A CA 1
ATOM 7119 C C . ILE A 1 938 ? 30.511 -4.916 -27.526 1.00 85.44 938 ILE A C 1
ATOM 7121 O O . ILE A 1 938 ? 31.235 -4.969 -28.523 1.00 85.44 938 ILE A O 1
ATOM 7125 N N . GLY A 1 939 ? 30.928 -5.301 -26.320 1.00 76.19 939 GLY A N 1
ATOM 7126 C CA . GLY A 1 939 ? 32.178 -6.005 -26.032 1.00 76.19 939 GLY A CA 1
ATOM 7127 C C . GLY A 1 939 ? 32.142 -7.491 -26.415 1.00 76.19 939 GLY A C 1
ATOM 7128 O O . GLY A 1 939 ? 31.078 -8.059 -26.643 1.00 76.19 939 GLY A O 1
ATOM 7129 N N . ASN A 1 940 ? 33.327 -8.112 -26.493 1.00 53.06 940 ASN A N 1
ATOM 7130 C CA . ASN A 1 940 ? 33.490 -9.551 -26.777 1.00 53.06 940 ASN A CA 1
ATOM 7131 C C . ASN A 1 940 ? 33.005 -10.449 -25.631 1.00 53.06 940 ASN A C 1
ATOM 7133 O O . ASN A 1 940 ? 33.264 -10.056 -24.472 1.00 53.06 940 ASN A O 1
#

Sequence (940 aa):
MKAINKTTNITPVKFQKAYLDVSMLTKPNFRKSTLRTAMLAGLYSSLTVFSSQSLASDVQSVVMQKQASNGTAAADVHNVLNRVNNNDFECDSNDALCEQVLEICEDENLCDLLVQLCQADQELCQEIIEEESGEDEDSDEDEDSDEDEDSDEDEDSDEDEDSDEDGDSEEDEDSEEDEDSEEEEESDDDEESGEDEGSDEDEGSDEDEGSDEDEGSDEDEGSDEDEDSDEDEDTEEDEDTEEDEDTEEDEESDDDEGSDDGDDTGSETGDNTDHGDHSGTEHQNHCMMEPDFVAVNQMTHTATQSGRWSDATTWGGNAPGNGALVQIPEGIEVTIAGLIPDRLETVRIDGTLNFATDSNTELQVDTLFSACSGHLQIGNAENPVQPDVSAKVIFIDDGAVADEKLLSRGAILMGRTTIHGTTKTHRAIISPQAKQGDSVINLTTAPTGWDFDDKLVITGTIINDPTSDEIRGISAINGTQITLDEALSLDHTAPKADLNVYVANISRNVEFISENTDLQHRGHVMFMSHDVDVQNAKFTELGRTDKTQPLDDFRFDFHDGGDGDDAPATADVVALGGSNVRGRYGVHFHQAGTDPTSTPALVKGSVVFIGPGWGFVNHSSHVNFIDNVSYGLQGAGFYTEAGNEIGTMQGNIAIRTVNTSFNLDDQGAIDPDPGANFMDYGNDGDGFWLTGNQVAMIDNVAAGASAHGIIYWTDGIMEAGTSSATRVTIPTSNLPKGELITNRSAVPVWWAPLAQSSGNESYGATVGFRIRYIHAENYLGRDQQSDFHRSPTQAYIDTLSPVIENLTVWGSRDGLLLNYNERLSVNGARIVGFGKDISQFSFNDGTAKSGVGFDIGNDATHGPANVSNISIEGYAMGFVTPVNGNWTVDGMMLNDNGTDMLIQPPESAAQVNIQNITYSTFEVVDGDNDQLPEHINIGN

Secondary structure (DSSP, 8-state):
-------------------------------THHHHHHHHHHHHHHHS-S-TTHHHHHHHHHHHHHHHHH---HHHHHHHHHHHTTT-----TT-HHHHHHHTT--STTTHHHHHHHHTS-SSGGGTSTTTS--------------------------------------------------------------------------------------------------------------------------------------------------TTTHHHHHTT---GGG-GGG-SEE--SSEETT-TTTTTSSPP-TT-EEEE-TT-EEEE-SEEEEEEEEEEESSEEEE-SSS-EEEEEEEEEE-TT-EEEE--SSSPPPTT--EEEEE--SSS--STT---SEEEE-SEEEEE------EEEESSPB-TT-SEEEBSSPPSS--TT-EEEEPP-STT-TT--EEEEEEEEETTEEEESS--SS-B--SSTTS-EEEEE---SEEEEES--SGGG--EEEE-SS-EEEESEEEES-----SSS---SEEEEE----SS----SEEEEEE---SS-SS--SEEEEEEE--TTSPPEEEES-EEEEESS-SEEEEEEEEEEES-EEEEESS-SEEESSS--EEEEES-EEEEE--TT--TT-SSTT--GGGGGGT--S-S--SEEESSS-EEEES-EEEEESSEEEEEE----B--SSSEEEB-EEETTTSTTGGG-TT-SEEEGGGSPPPPEES-EEESSSEEEEEE-TT-SSSS-TT--STTTS---HHHHTT---EEES-EEES-SEEEEEES-BS-EEES-EEE-S---GGG-EEETTEEEESEEEE--STT-B-SEEEEEEEEESSSEEEEPP-BSEEEEEEEEEES-SEEEEE---SSS-EEEEES-B-S--EETTS-TTS--TTEEE--

InterPro domains:
  IPR019316 G8 domain [PF10162] (314-425)
  IPR019316 G8 domain [PS51484] (313-435)
  IPR019316 G8 domain [SM01225] (313-429)
  IPR055401 CEMIP, beta-helix domain [PF24606] (576-736)